Protein AF-A0A968QM31-F1 (afdb_monomer_lite)

Secondary structure (DSSP, 8-state):
-PPPEE-TTS-EEEEE--TTSSS-EEEEEEEE-TTS-EEEEEE--SSS----EE-TTS-EEEE-TTS-EEEE-TT--EEEEEE-GGGTEEEE-S--EE-TTS-EEEEEEEESSTTSSGGGTTPPSEEEEEEEEE-SS-EEEEEEE--TTSSS--TT-EE--SSSSSS--TTTEE-S--B----TTS---S--EEEEEE----SSSS-SEEEEEEEEEE-TTS-EEEEEEEEEE-TTT--EEEPPPEEEEETTSBGGGT-TT--SBEEEEE-SS-B-TT-PEEEEEEETTS-EEEEEEPPP---EEEE--TTSEEEPTT-HHHHHHEES--GGGEEE-SSS-TTHHHHHHHHHTT--BTTTEEE----TTS-SS---S--SS-B---HHHHHSS--SSHHHHHHHHHHHHHHHHHHT-TTS-GGGSPP--EEEEEEETTHHHHHHHHHHBTTTT-B-STT-PBPPEEEEEEEES--TT-BSHHHHHHTT--TT-HHHHHHHHHHHHHHHHHHTT--BEETT-TT-TT-B-HHHHHHS-HHHHHHHH-THHHHTB-SS--EE-TTS-EE-HHHH-GGGS-HHHHHHTTTTT-TT--S---TTGGGGGSSEEEEEEEESB--EEEEEEEES--B-----TT------BSSPPP--S-TT-TTSPPPPTT-EEEEEEESTTTTTT-TTSPP-SBSSS-HHHH--HHHH-S-TTEEEEEEET--GGGTTT-HHHHHHHHHHTT----GGGS--SSS---TT-S-SS--TTS----EEEEEES-EEEEE-TT--EEEEETTTEEEE-STTEEEESSTT-EEEE-S---S-EEEEEE--SEEEEEEEEEEETTEEEEEEEEEEE-TT-EEEEEE--SS-----TTS--

Sequence (881 aa):
MPFPSLNNNGQAIFLADPKGFGNTALETLSGTNIFGKRSYNEAIPATGVLQPMIADNGVSVVRDPISKIVIQDYQLNITGVIASNVSGFSNVGLSPGISDDGKVVTFYGNLTSPGASTSTVGLQAGEGIFASIDTGSGRKIIRIAGIAGNGTLDPGETFNDADGDNQVDLGEDIGKISGFAKDAGGNYVDRVGVNYRGTNSSTNQGIKGLGTVAYLALNSSGQENSFTNQLKEAPVDNTITVERPHTVAEVGSQASVVSSELTGTIQDLNIYDPVNSQDQVAFWLKTSTAQEGIVKANPVRKPILIVPGIVGSLPTNGDMDEWLTNRGFAPDKLQPEQISNIYDDLVETLKRSGYVEGVNLFVATYDWRLNPAPIDGTIDGVINRSAEDLTDQTYEYSVDQFAFWLQKAIDGWKSQFPDLPSNQIPELDSVDVIAHSAGGATVRSYIQSDGYGQVFDNDGTELPEINKFISLGVPYRGASIPWNALNNNFDGGIVLQLAQRIAYAAYVKVKNGKTISLSGQDNVPEAITQNEVNTQSVEQFIEDYVPHLRALLATYPFIEDSSGNLKTAEALDPQERNSLLLDLNDGFDSKNNEGGQDPAKFADKIGQLNVVYGSGLPAKDAVLQKVGPDFEQVLDVSNPTPSTPVNVPIPSIATLERGNAVPKTNEVWYENLKGVGDQQGDKNKPPQGDETVPLLSAFDPSFFGQRSNIVPKELANVKHNNQPFDLEVQKFILETLNLTLPENLISTSLHQGVGGLGSFGLAADGSSFGGTLILDPVEGFIVDGQGRRLGYSSATGAVTEIPNSTWIGEADGIGFFTEPIEGPFELQLTGLGENYYVSVQLETEDGPAGIEAEGFLAAGEQLTLDVPVNNSPIIDLNRHC

pLDDT: mean 84.93, std 15.37, range [26.98, 98.88]

Radius of gyration: 32.97 Å; chains: 1; bounding box: 92×64×101 Å

Foldseek 3Di:
DADWEAAPVRWIWDWDDDPPPPFIWIWTFPDADPVRDTDIQTDTADDDRWRKYAALQQKIWIQGPQAWIFIAHVSRHTPDTDDDVQQQFPHWARAWEAANVRFKIKTWTFRHDAPSDPLRHPPDGGTAIWIFGRPVVHTHIDGQDGAFQQQDAHAQWDFDPPPPPPGRGRHGIDAFAHFADADPVRHRHAHWAKHKDADPDPDLLQFRMKMKIWTWGAGPVRWIFIWIKMWTAGDPPRDIHIHHIDTQGTAQDAPCLQPVVGGAGWHDKGARNQQDQLRWGWIWTAHPVRDIDTTTTFTQDQAEEEEEAQVQKDFAFACLVVPLQEALPQQVRIDGDPQFCLQVLLQLQVVLSVDDYLQRYYHLHFRQLAALADQPVAQAQAGAAALQNLDVSFRRHRLSSSLVVLVSSQVSSVSSCPPDDPVPRDASQEHEYEYAELSVLNVLNQLRYNLAQAAHDPVRHHRHHYAEYEYFQYQLQAAAQLVQVLVLAQQLFPSSVVVLVSLVLSLVCQCVFRKRYYGPDDPDPLIRHNVNSVPDAPSVSSCSRRVNSLLRHGLAFAEQEPVRATDGLCRVPVVSHNSSSCRSQQNVSPPVPGGPRQNQVSCVRYNAYEQEWEWADWALHHKYKDFFFDFDPPPPVPDPDPTDTPADDDDDPDRNPNNGHGHHRGHIHIHGDTQCRVCSNVPVDRWITQHHHGCCRSDDCSNNPDDSRYHYDYDYHHHSSNLSQDLVNSVVVCVSSVTDDPSVSSGRPPTHCLPQTSGLPADPVFFKKKKKKFKFQWFKWKAAPVRATATADPVPGGGDRDPSKDWHYHSGIMIIHTGDTHDFIKIKIAACQAKMWMKMWMQGSQGIWIDIDIDGHHHRRMDMDTTDPDPDDDDPPPPDD

Structure (mmCIF, N/CA/C/O backbone):
data_AF-A0A968QM31-F1
#
_entry.id   AF-A0A968QM31-F1
#
loop_
_atom_site.group_PDB
_atom_site.id
_atom_site.type_symbol
_atom_site.label_atom_id
_atom_site.label_alt_id
_atom_site.label_comp_id
_atom_site.label_asym_id
_atom_site.label_entity_id
_atom_site.label_seq_id
_atom_site.pdbx_PDB_ins_code
_atom_site.Cartn_x
_atom_site.Cartn_y
_atom_site.Cartn_z
_atom_site.occupancy
_atom_site.B_iso_or_equiv
_atom_site.auth_seq_id
_atom_site.auth_comp_id
_atom_site.auth_asym_id
_atom_site.auth_atom_id
_atom_site.pdbx_PDB_model_num
ATOM 1 N N . MET A 1 1 ? 9.688 -13.152 -42.567 1.00 48.91 1 MET A N 1
ATOM 2 C CA . MET A 1 1 ? 9.332 -11.908 -43.287 1.00 48.91 1 MET A CA 1
ATOM 3 C C . MET A 1 1 ? 9.501 -10.765 -42.304 1.00 48.91 1 MET A C 1
ATOM 5 O O . MET A 1 1 ? 9.208 -10.996 -41.140 1.00 48.91 1 MET A O 1
ATOM 9 N N . PRO A 1 2 ? 10.006 -9.598 -42.721 1.00 66.75 2 PRO A N 1
ATOM 10 C CA . PRO A 1 2 ? 10.076 -8.438 -41.841 1.00 66.75 2 PRO A CA 1
ATOM 11 C C . PRO A 1 2 ? 8.661 -7.998 -41.447 1.00 66.75 2 PRO A C 1
ATOM 13 O O . PRO A 1 2 ? 7.775 -7.941 -42.302 1.00 66.75 2 PRO A O 1
ATOM 16 N N . PHE A 1 3 ? 8.445 -7.749 -40.159 1.00 76.94 3 PHE A N 1
ATOM 17 C CA . PHE A 1 3 ? 7.133 -7.384 -39.632 1.00 76.94 3 PHE A CA 1
ATOM 18 C C . PHE A 1 3 ? 6.892 -5.877 -39.806 1.00 76.94 3 PHE A C 1
ATOM 20 O O . PHE A 1 3 ? 7.817 -5.092 -39.583 1.00 76.94 3 PHE A O 1
ATOM 27 N N . PRO A 1 4 ? 5.685 -5.456 -40.229 1.00 88.31 4 PRO A N 1
ATOM 28 C CA . PRO A 1 4 ? 5.305 -4.051 -40.172 1.00 88.31 4 PRO A CA 1
ATOM 29 C C . PRO A 1 4 ? 5.244 -3.593 -38.710 1.00 88.31 4 PRO A C 1
ATOM 31 O O . PRO A 1 4 ? 4.980 -4.398 -37.818 1.00 88.31 4 PRO A O 1
ATOM 34 N N . SER A 1 5 ? 5.433 -2.299 -38.477 1.00 92.12 5 SER A N 1
ATOM 35 C CA . SER A 1 5 ? 5.208 -1.671 -37.174 1.00 92.12 5 SER A CA 1
ATOM 36 C C . SER A 1 5 ? 4.090 -0.640 -37.301 1.00 92.12 5 SER A C 1
ATOM 38 O O . SER A 1 5 ? 3.976 0.036 -38.329 1.00 92.12 5 SER A O 1
ATOM 40 N N . LEU A 1 6 ? 3.234 -0.577 -36.283 1.00 92.56 6 LEU A N 1
ATOM 41 C CA . LEU A 1 6 ? 2.082 0.312 -36.189 1.00 92.56 6 LEU A CA 1
ATOM 42 C C . LEU A 1 6 ? 2.184 1.080 -34.871 1.00 92.56 6 LEU A C 1
ATOM 44 O O . LEU A 1 6 ? 2.517 0.472 -33.862 1.00 92.56 6 LEU A O 1
ATOM 48 N N . ASN A 1 7 ? 1.861 2.369 -34.880 1.00 91.81 7 ASN A N 1
ATOM 49 C CA . ASN A 1 7 ? 1.738 3.161 -33.657 1.00 91.81 7 ASN A CA 1
ATOM 50 C C . ASN A 1 7 ? 0.264 3.342 -33.239 1.00 91.81 7 ASN A C 1
ATOM 52 O O . ASN A 1 7 ? -0.659 3.001 -33.990 1.00 91.81 7 ASN A O 1
ATOM 56 N N . ASN A 1 8 ? 0.019 3.933 -32.069 1.00 88.06 8 ASN A N 1
ATOM 57 C CA . ASN A 1 8 ? -1.326 4.146 -31.519 1.00 88.06 8 ASN A CA 1
ATOM 58 C C . ASN A 1 8 ? -2.160 5.148 -32.338 1.00 88.06 8 ASN A C 1
ATOM 60 O O . ASN A 1 8 ? -3.388 5.166 -32.254 1.00 88.06 8 ASN A O 1
ATOM 64 N N . ASN A 1 9 ? -1.510 5.940 -33.196 1.00 88.94 9 ASN A N 1
ATOM 65 C CA . ASN A 1 9 ? -2.162 6.840 -34.149 1.00 88.94 9 ASN A CA 1
ATOM 66 C C . ASN A 1 9 ? -2.607 6.134 -35.446 1.00 88.94 9 ASN A C 1
ATOM 68 O O . ASN A 1 9 ? -3.094 6.786 -36.375 1.00 88.94 9 ASN A O 1
ATOM 72 N N . GLY A 1 10 ? -2.434 4.810 -35.541 1.00 89.62 10 GLY A N 1
ATOM 73 C CA . GLY A 1 10 ? -2.775 4.018 -36.723 1.00 89.62 10 GLY A CA 1
ATOM 74 C C . GLY A 1 10 ? -1.850 4.270 -37.916 1.00 89.62 10 GLY A C 1
ATOM 75 O O . GLY A 1 10 ? -2.185 3.909 -39.049 1.00 89.62 10 GLY A O 1
ATOM 76 N N . GLN A 1 11 ? -0.699 4.906 -37.690 1.00 92.88 11 GLN A N 1
ATOM 77 C CA . GLN A 1 11 ? 0.342 5.056 -38.696 1.00 92.88 11 GLN A CA 1
ATOM 78 C C . GLN A 1 11 ? 1.152 3.766 -38.765 1.00 92.88 11 GLN A C 1
ATOM 80 O O . GLN A 1 11 ? 1.405 3.130 -37.746 1.00 92.88 11 GLN A O 1
ATOM 85 N N . ALA A 1 12 ? 1.564 3.386 -39.972 1.00 93.38 12 ALA A N 1
ATOM 86 C CA . ALA A 1 12 ? 2.321 2.166 -40.205 1.00 93.38 12 ALA A CA 1
ATOM 87 C C . ALA A 1 12 ? 3.625 2.466 -40.938 1.00 93.38 12 ALA A C 1
ATOM 89 O O . ALA A 1 12 ? 3.642 3.279 -41.869 1.00 93.38 12 ALA A O 1
ATOM 90 N N . ILE A 1 13 ? 4.670 1.732 -40.571 1.00 93.44 13 ILE A N 1
ATOM 91 C CA . ILE A 1 13 ? 5.899 1.597 -41.345 1.00 93.44 13 ILE A CA 1
ATOM 92 C C . ILE A 1 13 ? 6.089 0.131 -41.727 1.00 93.44 13 ILE A C 1
ATOM 94 O O . ILE A 1 13 ? 5.923 -0.772 -40.905 1.00 93.44 13 ILE A O 1
ATOM 98 N N . PHE A 1 14 ? 6.390 -0.131 -42.994 1.00 91.38 14 PHE A N 1
ATOM 99 C CA . PHE A 1 14 ? 6.486 -1.498 -43.496 1.00 91.38 14 PHE A CA 1
ATOM 100 C C . PHE A 1 14 ? 7.447 -1.607 -44.674 1.00 91.38 14 PHE A C 1
ATOM 102 O O . PHE A 1 14 ? 7.837 -0.614 -45.283 1.00 91.38 14 PHE A O 1
ATOM 109 N N . LEU A 1 15 ? 7.833 -2.843 -44.984 1.00 87.62 15 LEU A N 1
ATOM 110 C CA . LEU A 1 15 ? 8.576 -3.161 -46.194 1.00 87.62 15 LEU A CA 1
ATOM 111 C C . LEU A 1 15 ? 7.632 -3.659 -47.285 1.00 87.62 15 LEU A C 1
ATOM 113 O O . LEU A 1 15 ? 6.799 -4.531 -47.035 1.00 87.62 15 LEU A O 1
ATOM 117 N N . ALA A 1 16 ? 7.804 -3.151 -48.501 1.00 85.00 16 ALA A N 1
ATOM 118 C CA . ALA A 1 16 ? 7.062 -3.588 -49.676 1.00 85.00 16 ALA A CA 1
ATOM 119 C C . ALA A 1 16 ? 7.987 -3.800 -50.879 1.00 85.00 16 ALA A C 1
ATOM 121 O O . ALA A 1 16 ? 9.046 -3.190 -50.983 1.00 85.00 16 ALA A O 1
ATOM 122 N N . ASP A 1 17 ? 7.588 -4.688 -51.790 1.00 80.75 17 ASP A N 1
ATOM 123 C CA . ASP A 1 17 ? 8.209 -4.840 -53.111 1.00 80.75 17 ASP A CA 1
ATOM 124 C C . ASP A 1 17 ? 7.317 -4.132 -54.145 1.00 80.75 17 ASP A C 1
ATOM 126 O O . ASP A 1 17 ? 6.321 -4.711 -54.610 1.00 80.75 17 ASP A O 1
ATOM 130 N N . PRO A 1 18 ? 7.593 -2.856 -54.471 1.00 68.19 18 PRO A N 1
ATOM 131 C CA . PRO A 1 18 ? 6.837 -2.148 -55.485 1.00 68.19 18 PRO A CA 1
ATOM 132 C C . PRO A 1 18 ? 7.012 -2.851 -56.835 1.00 68.19 18 PRO A C 1
ATOM 134 O O . PRO A 1 18 ? 8.102 -2.966 -57.402 1.00 68.19 18 PRO A O 1
ATOM 137 N N . LYS A 1 19 ? 5.885 -3.331 -57.370 1.00 64.00 19 LYS A N 1
ATOM 138 C CA . LYS A 1 19 ? 5.806 -4.147 -58.586 1.00 64.00 19 LYS A CA 1
ATOM 139 C C . LYS A 1 19 ? 6.625 -3.537 -59.735 1.00 64.00 19 LYS A C 1
ATOM 141 O O . LYS A 1 19 ? 6.208 -2.551 -60.339 1.00 64.00 19 LYS A O 1
ATOM 146 N N . GLY A 1 20 ? 7.741 -4.185 -60.084 1.00 64.69 20 GLY A N 1
ATOM 147 C CA . GLY A 1 20 ? 8.577 -3.839 -61.241 1.00 64.69 20 GLY A CA 1
ATOM 148 C C . GLY A 1 20 ? 9.951 -3.234 -60.929 1.00 64.69 20 GLY A C 1
ATOM 149 O O . GLY A 1 20 ? 10.689 -2.977 -61.877 1.00 64.69 20 GLY A O 1
ATOM 150 N N . PHE A 1 21 ? 10.315 -3.044 -59.655 1.00 60.09 21 PHE A N 1
ATOM 151 C CA . PHE A 1 21 ? 11.596 -2.427 -59.272 1.00 60.09 21 PHE A CA 1
ATOM 152 C C . PHE A 1 21 ? 12.650 -3.405 -58.737 1.00 60.09 21 PHE A C 1
ATOM 154 O O . PHE A 1 21 ? 13.822 -3.040 -58.669 1.00 60.09 21 PHE A O 1
ATOM 161 N N . GLY A 1 22 ? 12.273 -4.650 -58.418 1.00 66.38 22 GLY A N 1
ATOM 162 C CA . GLY A 1 22 ? 13.211 -5.706 -58.013 1.00 66.38 22 GLY A CA 1
ATOM 163 C C . GLY A 1 22 ? 13.950 -5.438 -56.696 1.00 66.38 22 GLY A C 1
ATOM 164 O O . GLY A 1 22 ? 14.897 -6.158 -56.391 1.00 66.38 22 GLY A O 1
ATOM 165 N N . ASN A 1 23 ? 13.524 -4.424 -55.938 1.00 70.94 23 ASN A N 1
ATOM 166 C CA . ASN A 1 23 ? 14.107 -3.990 -54.675 1.00 70.94 23 ASN A CA 1
ATOM 167 C C . ASN A 1 23 ? 12.986 -3.768 -53.656 1.00 70.94 23 ASN A C 1
ATOM 169 O O . ASN A 1 23 ? 11.973 -3.152 -53.982 1.00 70.94 23 ASN A O 1
ATOM 173 N N . THR A 1 24 ? 13.203 -4.204 -52.417 1.00 80.44 24 THR A N 1
ATOM 174 C CA . THR A 1 24 ? 12.323 -3.897 -51.285 1.00 80.44 24 THR A CA 1
ATOM 175 C C . THR A 1 24 ? 12.479 -2.426 -50.883 1.00 80.44 24 THR A C 1
ATOM 177 O O . THR A 1 24 ? 13.604 -1.972 -50.676 1.00 80.44 24 THR A O 1
ATOM 180 N N . ALA A 1 25 ? 11.374 -1.693 -50.753 1.00 85.25 25 ALA A N 1
ATOM 181 C CA . ALA A 1 25 ? 11.312 -0.322 -50.251 1.00 85.25 25 ALA A CA 1
ATOM 182 C C . ALA A 1 25 ? 10.764 -0.287 -48.816 1.00 85.25 25 ALA A C 1
ATOM 184 O O . ALA A 1 25 ? 9.922 -1.105 -48.443 1.00 85.25 25 ALA A O 1
ATOM 185 N N . LEU A 1 26 ? 11.255 0.661 -48.019 1.00 88.62 26 LEU A N 1
ATOM 186 C CA . LEU A 1 26 ? 10.662 1.064 -46.747 1.00 88.62 26 LEU A CA 1
ATOM 187 C C . LEU A 1 26 ? 9.594 2.117 -47.029 1.00 88.62 26 LEU A C 1
ATOM 189 O O . LEU A 1 26 ? 9.881 3.100 -47.713 1.00 88.62 26 LEU A O 1
ATOM 193 N N . GLU A 1 27 ? 8.385 1.900 -46.519 1.00 91.00 27 GLU A N 1
ATOM 194 C CA . GLU A 1 27 ? 7.213 2.702 -46.857 1.00 91.00 27 GLU A CA 1
ATOM 195 C C . GLU A 1 27 ? 6.450 3.191 -45.620 1.00 91.00 27 GLU A C 1
ATOM 197 O O . GLU A 1 27 ? 6.270 2.457 -44.645 1.00 91.00 27 GLU A O 1
ATOM 202 N N . THR A 1 28 ? 5.937 4.423 -45.705 1.00 92.25 28 THR A N 1
ATOM 203 C CA . THR A 1 28 ? 4.904 4.982 -44.812 1.00 92.25 28 THR A CA 1
ATOM 204 C C . THR A 1 28 ? 3.793 5.620 -45.644 1.00 92.25 28 THR A C 1
ATOM 206 O O . THR A 1 28 ? 4.012 6.048 -46.779 1.00 92.25 28 THR A O 1
ATOM 209 N N . LEU A 1 29 ? 2.567 5.695 -45.119 1.00 90.88 29 LEU A N 1
ATOM 210 C CA . LEU A 1 29 ? 1.446 6.298 -45.848 1.00 90.88 29 LEU A CA 1
ATOM 211 C C . LEU A 1 29 ? 1.580 7.829 -45.867 1.00 90.88 29 LEU A C 1
ATOM 213 O O . LEU A 1 29 ? 1.423 8.463 -44.826 1.00 90.88 29 LEU A O 1
ATOM 217 N N . SER A 1 30 ? 1.782 8.431 -47.043 1.00 88.81 30 SER A N 1
ATOM 218 C CA . SER A 1 30 ? 1.881 9.892 -47.202 1.00 88.81 30 SER A CA 1
ATOM 219 C C . SER A 1 30 ? 0.527 10.573 -47.410 1.00 88.81 30 SER A C 1
ATOM 221 O O . SER A 1 30 ? 0.365 11.755 -47.111 1.00 88.81 30 SER A O 1
ATOM 223 N N . GLY A 1 31 ? -0.476 9.833 -47.889 1.00 86.81 31 GLY A N 1
ATOM 224 C CA . GLY A 1 31 ? -1.847 10.319 -47.993 1.00 86.81 31 GLY A CA 1
ATOM 225 C C . GLY A 1 31 ? -2.734 9.441 -48.867 1.00 86.81 31 GLY A C 1
ATOM 226 O O . GLY A 1 31 ? -2.281 8.498 -49.512 1.00 86.81 31 GLY A O 1
ATOM 227 N N . THR A 1 32 ? -4.023 9.768 -48.907 1.00 87.38 32 THR A N 1
ATOM 228 C CA . THR A 1 32 ? -4.986 9.156 -49.831 1.00 87.38 32 THR A CA 1
ATOM 229 C C . THR A 1 32 ? -5.569 10.250 -50.710 1.00 87.38 32 THR A C 1
ATOM 231 O O . THR A 1 32 ? -6.065 11.256 -50.206 1.00 87.38 32 THR A O 1
ATOM 234 N N . ASN A 1 33 ? -5.483 10.093 -52.029 1.00 87.75 33 ASN A N 1
ATOM 235 C CA . ASN A 1 33 ? -6.045 11.078 -52.947 1.00 87.75 33 ASN A CA 1
ATOM 236 C C . ASN A 1 33 ? -7.583 10.988 -53.009 1.00 87.75 33 ASN A C 1
ATOM 238 O O . ASN A 1 33 ? -8.192 10.044 -52.507 1.00 87.75 33 ASN A O 1
ATOM 242 N N . ILE A 1 34 ? -8.218 11.945 -53.693 1.00 84.94 34 ILE A N 1
ATOM 243 C CA . ILE A 1 34 ? -9.687 12.028 -53.831 1.00 84.94 34 ILE A CA 1
ATOM 244 C C . ILE A 1 34 ? -10.342 10.807 -54.508 1.00 84.94 34 ILE A C 1
ATOM 246 O O . ILE A 1 34 ? -11.560 10.677 -54.483 1.00 84.94 34 ILE A O 1
ATOM 250 N N . PHE A 1 35 ? -9.551 9.919 -55.117 1.00 86.44 35 PHE A N 1
ATOM 251 C CA . PHE A 1 35 ? -10.009 8.682 -55.754 1.00 86.44 35 PHE A CA 1
ATOM 252 C C . PHE A 1 35 ? -9.744 7.438 -54.891 1.00 86.44 35 PHE A C 1
ATOM 254 O O . PHE A 1 35 ? -9.856 6.318 -55.385 1.00 86.44 35 PHE A O 1
ATOM 261 N N . GLY A 1 36 ? -9.343 7.609 -53.627 1.00 83.00 36 GLY A N 1
ATOM 262 C CA . GLY A 1 36 ? -9.025 6.500 -52.726 1.00 83.00 36 GLY A CA 1
ATOM 263 C C . GLY A 1 36 ? -7.674 5.832 -53.001 1.00 83.00 36 GLY A C 1
ATOM 264 O O . GLY A 1 36 ? -7.358 4.818 -52.381 1.00 83.00 36 GLY A O 1
ATOM 265 N N . LYS A 1 37 ? -6.853 6.373 -53.914 1.00 87.75 37 LYS A N 1
ATOM 266 C CA . LYS A 1 37 ? -5.511 5.844 -54.180 1.00 87.75 37 LYS A CA 1
ATOM 267 C C . LYS A 1 37 ? -4.551 6.352 -53.108 1.00 87.75 37 LYS A C 1
ATOM 269 O O . LYS A 1 37 ? -4.418 7.562 -52.916 1.00 87.75 37 LYS A O 1
ATOM 274 N N . ARG A 1 38 ? -3.884 5.416 -52.438 1.00 86.25 38 ARG A N 1
ATOM 275 C CA . ARG A 1 38 ? -2.851 5.690 -51.437 1.00 86.25 38 ARG A CA 1
ATOM 276 C C . ARG A 1 38 ? -1.547 6.108 -52.120 1.00 86.25 38 ARG A C 1
ATOM 278 O O . ARG A 1 38 ? -1.189 5.551 -53.159 1.00 86.25 38 ARG A O 1
ATOM 285 N N . SER A 1 39 ? -0.885 7.091 -51.533 1.00 88.50 39 SER A N 1
ATOM 286 C CA . SER A 1 39 ? 0.477 7.510 -51.848 1.00 88.50 39 SER A CA 1
ATOM 287 C C . SER A 1 39 ? 1.366 7.167 -50.661 1.00 88.50 39 SER A C 1
ATOM 289 O O . SER A 1 39 ? 0.916 7.248 -49.516 1.00 88.50 39 SER A O 1
ATOM 291 N N . TYR A 1 40 ? 2.616 6.811 -50.934 1.00 90.12 40 TYR A N 1
ATOM 292 C CA . TYR A 1 40 ? 3.573 6.391 -49.919 1.00 90.12 40 TYR A CA 1
ATOM 293 C C . TYR A 1 40 ? 4.807 7.290 -49.955 1.00 90.12 40 TYR A C 1
ATOM 295 O O . TYR A 1 40 ? 5.159 7.820 -51.010 1.00 90.12 40 TYR A O 1
ATOM 303 N N . ASN A 1 41 ? 5.411 7.523 -48.792 1.00 90.62 41 ASN A N 1
ATOM 304 C CA . ASN A 1 41 ? 6.807 7.937 -48.738 1.00 90.62 41 ASN A CA 1
ATOM 305 C C . ASN A 1 41 ? 7.636 6.670 -48.932 1.00 90.62 41 ASN A C 1
ATOM 307 O O . ASN A 1 41 ? 7.298 5.641 -48.354 1.00 90.62 41 ASN A O 1
ATOM 311 N N . GLU A 1 42 ? 8.690 6.739 -49.738 1.00 88.69 42 GLU A N 1
ATOM 312 C CA . GLU A 1 42 ? 9.492 5.573 -50.104 1.00 88.69 42 GLU A CA 1
ATOM 313 C C . GLU A 1 42 ? 10.972 5.874 -49.864 1.00 88.69 42 GLU A C 1
ATOM 315 O O . GLU A 1 42 ? 11.510 6.861 -50.372 1.00 88.69 42 GLU A O 1
ATOM 320 N N . ALA A 1 43 ? 11.647 4.995 -49.128 1.00 85.94 43 ALA A N 1
ATOM 321 C CA . ALA A 1 43 ? 13.100 4.945 -49.055 1.00 85.94 43 ALA A CA 1
ATOM 322 C C . ALA A 1 43 ? 13.562 3.586 -49.589 1.00 85.94 43 ALA A C 1
ATOM 324 O O . ALA A 1 43 ? 13.095 2.549 -49.127 1.00 85.94 43 ALA A O 1
ATOM 325 N N . ILE A 1 44 ? 14.466 3.578 -50.574 1.00 74.50 44 ILE A N 1
ATOM 326 C CA . ILE A 1 44 ? 14.994 2.343 -51.172 1.00 74.50 44 ILE A CA 1
ATOM 327 C C . ILE A 1 44 ? 16.286 1.964 -50.434 1.00 74.50 44 ILE A C 1
ATOM 329 O O . ILE A 1 44 ? 17.344 2.523 -50.742 1.00 74.50 44 ILE A O 1
ATOM 333 N N . PRO A 1 45 ? 16.251 1.044 -49.456 1.00 67.19 45 PRO A N 1
ATOM 334 C CA . PRO A 1 45 ? 17.470 0.514 -48.874 1.00 67.19 45 PRO A CA 1
ATOM 335 C C . PRO A 1 45 ? 18.253 -0.287 -49.918 1.00 67.19 45 PRO A C 1
ATOM 337 O O . PRO A 1 45 ? 17.705 -1.087 -50.676 1.00 67.19 45 PRO A O 1
ATOM 340 N N . ALA A 1 46 ? 19.571 -0.108 -49.935 1.00 58.09 46 ALA A N 1
ATOM 341 C CA . ALA A 1 46 ? 20.464 -1.024 -50.625 1.00 58.09 46 ALA A CA 1
ATOM 342 C C . ALA A 1 46 ? 20.386 -2.393 -49.927 1.00 58.09 46 ALA A C 1
ATOM 344 O O . ALA A 1 46 ? 20.954 -2.550 -48.865 1.00 58.09 46 ALA A O 1
ATOM 345 N N . THR A 1 47 ? 19.645 -3.355 -50.480 1.00 63.69 47 THR A N 1
ATOM 346 C CA . THR A 1 47 ? 19.682 -4.798 -50.144 1.00 63.69 47 THR A CA 1
ATOM 347 C C . THR A 1 47 ? 19.786 -5.173 -48.649 1.00 63.69 47 THR A C 1
ATOM 349 O O . THR A 1 47 ? 20.864 -5.142 -48.063 1.00 63.69 47 THR A O 1
ATOM 352 N N . GLY A 1 48 ? 18.702 -5.658 -48.040 1.00 66.44 48 GLY A N 1
ATOM 353 C CA . GLY A 1 48 ? 18.746 -6.235 -46.691 1.00 66.44 48 GLY A CA 1
ATOM 354 C C . GLY A 1 48 ? 17.361 -6.469 -46.091 1.00 66.44 48 GLY A C 1
ATOM 355 O O . GLY A 1 48 ? 16.368 -5.938 -46.586 1.00 66.44 48 GLY A O 1
ATOM 356 N N . VAL A 1 49 ? 17.290 -7.273 -45.027 1.00 73.31 49 VAL A N 1
ATOM 357 C CA . VAL A 1 49 ? 16.079 -7.417 -44.205 1.00 73.31 49 VAL A CA 1
ATOM 358 C C . VAL A 1 49 ? 16.073 -6.268 -43.197 1.00 73.31 49 VAL A C 1
ATOM 360 O O . VAL A 1 49 ? 16.907 -6.250 -42.297 1.00 73.31 49 VAL A O 1
ATOM 363 N N . LEU A 1 50 ? 15.170 -5.298 -43.362 1.00 83.81 50 LEU A N 1
ATOM 364 C CA . LEU A 1 50 ? 14.957 -4.235 -42.373 1.00 83.81 50 LEU A CA 1
ATOM 365 C C . LEU A 1 50 ? 13.848 -4.640 -41.405 1.00 83.81 50 LEU A C 1
ATOM 367 O O . LEU A 1 50 ? 12.838 -5.193 -41.834 1.00 83.81 50 LEU A O 1
ATOM 371 N N . GLN A 1 51 ? 13.998 -4.315 -40.125 1.00 89.88 51 GLN A N 1
ATOM 372 C CA . GLN A 1 51 ? 12.941 -4.490 -39.129 1.00 89.88 51 GLN A CA 1
ATOM 373 C C . GLN A 1 51 ? 12.640 -3.142 -38.459 1.00 89.88 51 GLN A C 1
ATOM 375 O O . GLN A 1 51 ? 13.112 -2.891 -37.348 1.00 89.88 51 GLN A O 1
ATOM 380 N N . PRO A 1 52 ? 11.919 -2.236 -39.148 1.00 92.69 52 PRO A N 1
ATOM 381 C CA . PRO A 1 52 ? 11.643 -0.905 -38.622 1.00 92.69 52 PRO A CA 1
ATOM 382 C C . PRO A 1 52 ? 10.702 -0.954 -37.412 1.00 92.69 52 PRO A C 1
ATOM 384 O O . PRO A 1 52 ? 9.980 -1.935 -37.214 1.00 92.69 52 PRO A O 1
ATOM 387 N N . MET A 1 53 ? 10.688 0.130 -36.642 1.00 94.88 53 MET A N 1
ATOM 388 C CA . MET A 1 53 ? 9.716 0.380 -35.576 1.00 94.88 53 MET A CA 1
ATOM 389 C C . MET A 1 53 ? 9.325 1.861 -35.578 1.00 94.88 53 MET A C 1
ATOM 391 O O . MET A 1 53 ? 10.174 2.698 -35.888 1.00 94.88 53 MET A O 1
ATOM 395 N N . ILE A 1 54 ? 8.060 2.190 -35.309 1.00 95.81 54 ILE A N 1
ATOM 396 C CA . ILE A 1 54 ? 7.530 3.565 -35.344 1.00 95.81 54 ILE A CA 1
ATOM 397 C C . ILE A 1 54 ? 6.907 3.946 -33.998 1.00 95.81 54 ILE A C 1
ATOM 399 O O . ILE A 1 54 ? 6.134 3.182 -33.438 1.00 95.81 54 ILE A O 1
ATOM 403 N N . ALA A 1 55 ? 7.237 5.140 -33.514 1.00 95.50 55 ALA A N 1
ATOM 404 C CA . ALA A 1 55 ? 6.690 5.755 -32.310 1.00 95.50 55 ALA A CA 1
ATOM 405 C C . ALA A 1 55 ? 5.408 6.555 -32.614 1.00 95.50 55 ALA A C 1
ATOM 407 O O . ALA A 1 55 ? 5.143 6.924 -33.764 1.00 95.50 55 ALA A O 1
ATOM 408 N N . ASP A 1 56 ? 4.631 6.908 -31.590 1.00 93.12 56 ASP A N 1
ATOM 409 C CA . ASP A 1 56 ? 3.381 7.673 -31.721 1.00 93.12 56 ASP A CA 1
ATOM 410 C C . ASP A 1 56 ? 3.599 9.077 -32.285 1.00 93.12 56 ASP A C 1
ATOM 412 O O . ASP A 1 56 ? 2.743 9.617 -32.987 1.00 93.12 56 ASP A O 1
ATOM 416 N N . ASN A 1 57 ? 4.775 9.661 -32.059 1.00 93.00 57 ASN A N 1
ATOM 417 C CA . ASN A 1 57 ? 5.147 10.952 -32.636 1.00 93.00 57 ASN A CA 1
ATOM 418 C C . ASN A 1 57 ? 5.521 10.879 -34.138 1.00 93.00 57 ASN A C 1
ATOM 420 O O . ASN A 1 57 ? 5.899 11.892 -34.729 1.00 93.00 57 ASN A O 1
ATOM 424 N N . GLY A 1 58 ? 5.427 9.695 -34.756 1.00 93.94 58 GLY A N 1
ATOM 425 C CA . GLY A 1 58 ? 5.725 9.446 -36.167 1.00 93.94 58 GLY A CA 1
ATOM 426 C C . GLY A 1 58 ? 7.212 9.251 -36.480 1.00 93.94 58 GLY A C 1
ATOM 427 O O . GLY A 1 58 ? 7.554 8.999 -37.637 1.00 93.94 58 GLY A O 1
ATOM 428 N N . VAL A 1 59 ? 8.099 9.353 -35.485 1.00 95.75 59 VAL A N 1
ATOM 429 C CA . VAL A 1 59 ? 9.516 9.002 -35.632 1.00 95.75 59 VAL A CA 1
ATOM 430 C C . VAL A 1 59 ? 9.637 7.492 -35.768 1.00 95.75 59 VAL A C 1
ATOM 432 O O . VAL A 1 59 ? 8.990 6.738 -35.048 1.00 95.75 59 VAL A O 1
ATOM 435 N N . SER A 1 60 ? 10.495 7.043 -36.674 1.00 95.88 60 SER A N 1
ATOM 436 C CA . SER A 1 60 ? 10.815 5.629 -36.830 1.00 95.88 60 SER A CA 1
ATOM 437 C C . SER A 1 60 ? 12.294 5.354 -36.615 1.00 95.88 60 SER A C 1
ATOM 439 O O . SER A 1 60 ? 13.143 6.226 -36.807 1.00 95.88 60 SER A O 1
ATOM 441 N N . VAL A 1 61 ? 12.601 4.128 -36.204 1.00 96.00 61 VAL A N 1
ATOM 442 C CA . VAL A 1 61 ? 13.960 3.609 -36.088 1.00 96.00 61 VAL A CA 1
ATOM 443 C C . VAL A 1 61 ? 14.138 2.414 -37.011 1.00 96.00 61 VAL A C 1
ATOM 445 O O . VAL A 1 61 ? 13.249 1.573 -37.155 1.00 96.00 61 VAL A O 1
ATOM 448 N N . VAL A 1 62 ? 15.305 2.327 -37.644 1.00 94.12 62 VAL A N 1
ATOM 449 C CA . VAL A 1 62 ? 15.669 1.197 -38.499 1.00 94.12 62 VAL A CA 1
ATOM 450 C C . VAL A 1 62 ? 17.185 1.007 -38.524 1.00 94.12 62 VAL A C 1
ATOM 452 O O . VAL A 1 62 ? 17.946 1.966 -38.372 1.00 94.12 62 VAL A O 1
ATOM 455 N N . ARG A 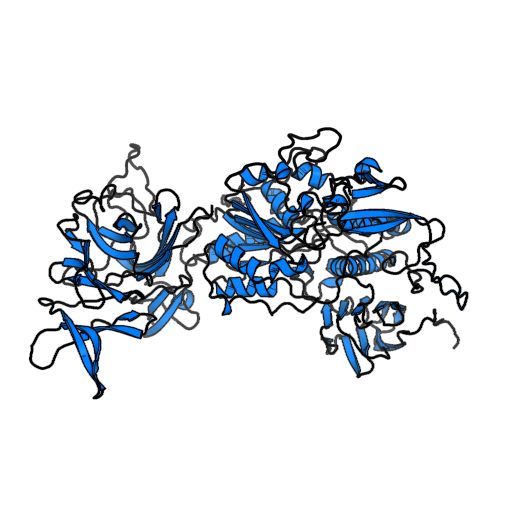1 63 ? 17.642 -0.233 -38.730 1.00 92.12 63 ARG A N 1
ATOM 456 C CA . ARG A 1 63 ? 19.037 -0.501 -39.095 1.00 92.12 63 ARG A CA 1
ATOM 457 C C . ARG A 1 63 ? 19.220 -0.290 -40.592 1.00 92.12 63 ARG A C 1
ATOM 459 O O . ARG A 1 63 ? 18.628 -1.016 -41.379 1.00 92.12 63 ARG A O 1
ATOM 466 N N . ASP A 1 64 ? 20.055 0.653 -40.997 1.00 86.81 64 ASP A N 1
ATOM 467 C CA . ASP A 1 64 ? 20.347 0.901 -42.404 1.00 86.81 64 ASP A CA 1
ATOM 468 C C . ASP A 1 64 ? 21.216 -0.220 -43.045 1.00 86.81 64 ASP A C 1
ATOM 470 O O . ASP A 1 64 ? 21.788 -1.074 -42.352 1.00 86.81 64 ASP A O 1
ATOM 474 N N . PRO A 1 65 ? 21.344 -0.240 -44.385 1.00 80.88 65 PRO A N 1
ATOM 475 C CA . PRO A 1 65 ? 22.173 -1.209 -45.108 1.00 80.88 65 PRO A CA 1
ATOM 476 C C . PRO A 1 65 ? 23.663 -1.249 -44.766 1.00 80.88 65 PRO A C 1
ATOM 478 O O . PRO A 1 65 ? 24.331 -2.236 -45.060 1.00 80.88 65 PRO A O 1
ATOM 481 N N . ILE A 1 66 ? 24.203 -0.171 -44.199 1.00 81.44 66 ILE A N 1
ATOM 482 C CA . ILE A 1 66 ? 25.627 -0.027 -43.875 1.00 81.44 66 ILE A CA 1
ATOM 483 C C . ILE A 1 66 ? 25.867 -0.168 -42.367 1.00 81.44 66 ILE A C 1
ATOM 485 O O . ILE A 1 66 ? 26.850 0.358 -41.841 1.00 81.44 66 ILE A O 1
ATOM 489 N N . SER A 1 67 ? 24.983 -0.913 -41.695 1.00 84.50 67 SER A N 1
ATOM 490 C CA . SER A 1 67 ? 25.072 -1.286 -40.282 1.00 84.50 67 SER A CA 1
ATOM 491 C C . SER A 1 67 ? 25.026 -0.090 -39.329 1.00 84.50 67 SER A C 1
ATOM 493 O O . SER A 1 67 ? 25.801 -0.021 -38.375 1.00 84.50 67 SER A O 1
ATOM 495 N N . LYS A 1 68 ? 24.122 0.864 -39.573 1.00 92.56 68 LYS A N 1
ATOM 496 C CA . LYS A 1 68 ? 23.841 1.968 -38.646 1.00 92.56 68 LYS A CA 1
ATOM 497 C C . LYS A 1 68 ? 22.430 1.882 -38.099 1.00 92.56 68 LYS A C 1
ATOM 499 O O . LYS A 1 68 ? 21.503 1.623 -38.854 1.00 92.56 68 LYS A O 1
ATOM 504 N N . ILE A 1 69 ? 22.246 2.195 -36.823 1.00 96.44 69 ILE A N 1
ATOM 505 C CA . ILE A 1 69 ? 20.912 2.483 -36.284 1.00 96.44 69 ILE A CA 1
ATOM 506 C C . ILE A 1 69 ? 20.609 3.950 -36.568 1.00 96.44 69 ILE A C 1
ATOM 508 O O . ILE A 1 69 ? 21.359 4.830 -36.135 1.00 96.44 69 ILE A O 1
ATOM 512 N N . VAL A 1 70 ? 19.540 4.217 -37.313 1.00 95.62 70 VAL A N 1
ATOM 513 C CA . VAL A 1 70 ? 19.130 5.572 -37.700 1.00 95.62 70 VAL A CA 1
ATOM 514 C C . VAL A 1 70 ? 17.716 5.863 -37.226 1.00 95.62 70 VAL A C 1
ATOM 516 O O . VAL A 1 70 ? 16.879 4.964 -37.178 1.00 95.62 70 VAL A O 1
ATOM 519 N N . ILE A 1 71 ? 17.468 7.131 -36.901 1.00 96.06 71 ILE A N 1
ATOM 520 C CA . ILE A 1 71 ? 16.123 7.659 -36.669 1.00 96.06 71 ILE A CA 1
ATOM 521 C C . ILE A 1 71 ? 15.676 8.466 -37.884 1.00 96.06 71 ILE A C 1
ATOM 523 O O . ILE A 1 71 ? 16.474 9.178 -38.507 1.00 96.06 71 ILE A O 1
ATOM 527 N N . GLN A 1 72 ? 14.405 8.324 -38.235 1.00 96.06 72 GLN A N 1
ATOM 528 C CA . GLN A 1 72 ? 13.785 8.958 -39.388 1.00 96.06 72 GLN A CA 1
ATOM 529 C C . GLN A 1 72 ? 12.482 9.640 -38.983 1.00 96.06 72 GLN A C 1
ATOM 531 O O . GLN A 1 72 ? 11.786 9.168 -38.086 1.00 96.06 72 GLN A O 1
ATOM 536 N N . ASP A 1 73 ? 12.140 10.744 -39.645 1.00 95.25 73 ASP A N 1
ATOM 537 C CA . ASP A 1 73 ? 10.786 11.295 -39.552 1.00 95.25 73 ASP A CA 1
ATOM 538 C C . ASP A 1 73 ? 9.772 10.415 -40.309 1.00 95.25 73 ASP A C 1
ATOM 540 O O . ASP A 1 73 ? 10.131 9.451 -40.994 1.00 95.25 73 ASP A O 1
ATOM 544 N N . TYR A 1 74 ? 8.484 10.746 -40.207 1.00 93.81 74 TYR A N 1
ATOM 545 C CA . TYR A 1 74 ? 7.424 9.986 -40.876 1.00 93.81 74 TYR A CA 1
ATOM 546 C C . TYR A 1 74 ? 7.524 10.039 -42.414 1.00 93.81 74 TYR A C 1
ATOM 548 O O . TYR A 1 74 ? 6.949 9.202 -43.112 1.00 93.81 74 TYR A O 1
ATOM 556 N N . GLN A 1 75 ? 8.269 11.005 -42.958 1.00 94.00 75 GLN A N 1
ATOM 557 C CA . GLN A 1 75 ? 8.586 11.154 -44.378 1.00 94.00 75 GLN A CA 1
ATOM 558 C C . GLN A 1 75 ? 9.840 10.368 -44.796 1.00 94.00 75 GLN A C 1
ATOM 560 O O . GLN A 1 75 ? 10.241 10.455 -45.957 1.00 94.00 75 GLN A O 1
ATOM 565 N N . LEU A 1 76 ? 10.416 9.570 -43.891 1.00 93.44 76 LEU A N 1
ATOM 566 C CA . LEU A 1 76 ? 11.615 8.751 -44.087 1.00 93.44 76 LEU A CA 1
ATOM 567 C C . LEU A 1 76 ? 12.907 9.562 -44.300 1.00 93.44 76 LEU A C 1
ATOM 569 O O . LEU A 1 76 ? 13.908 9.026 -44.786 1.00 93.44 76 LEU A O 1
ATOM 573 N N . ASN A 1 77 ? 12.936 10.839 -43.905 1.00 94.12 77 ASN A N 1
ATOM 574 C CA . ASN A 1 77 ? 14.179 11.605 -43.862 1.00 94.12 77 ASN A CA 1
ATOM 575 C C . ASN A 1 77 ? 14.985 11.188 -42.631 1.00 94.12 77 ASN A C 1
ATOM 577 O O . ASN A 1 77 ? 14.466 11.198 -41.518 1.00 94.12 77 ASN A O 1
ATOM 581 N N . ILE A 1 78 ? 16.271 10.872 -42.807 1.00 93.94 78 ILE A N 1
ATOM 582 C CA . ILE A 1 78 ? 17.169 10.582 -41.681 1.00 93.94 78 ILE A CA 1
ATOM 583 C C . ILE A 1 78 ? 17.383 11.865 -40.874 1.00 93.94 78 ILE A C 1
ATOM 585 O O . ILE A 1 78 ? 17.993 12.817 -41.360 1.00 93.94 78 ILE A O 1
ATOM 589 N N . THR A 1 79 ? 16.915 11.867 -39.629 1.00 94.69 79 THR A N 1
ATOM 590 C CA . THR A 1 79 ? 17.048 12.992 -38.692 1.00 94.69 79 THR A CA 1
ATOM 591 C C . THR A 1 79 ? 18.216 12.807 -37.725 1.00 94.69 79 THR A C 1
ATOM 593 O O . THR A 1 79 ? 18.684 13.777 -37.131 1.00 94.69 79 THR A O 1
ATOM 596 N N . GLY A 1 80 ? 18.746 11.584 -37.602 1.00 94.31 80 GLY A N 1
ATOM 597 C CA . GLY A 1 80 ? 19.893 11.286 -36.751 1.00 94.31 80 GLY A CA 1
ATOM 598 C C . GLY A 1 80 ? 20.456 9.877 -36.938 1.00 94.31 80 GLY A C 1
ATOM 599 O O . GLY A 1 80 ? 19.779 8.966 -37.413 1.00 94.31 80 GLY A O 1
ATOM 600 N N . VAL A 1 81 ? 21.717 9.704 -36.537 1.00 95.81 81 VAL A N 1
ATOM 601 C CA . VAL A 1 81 ? 22.398 8.403 -36.459 1.00 95.81 81 VAL A CA 1
ATOM 602 C C . VAL A 1 81 ? 22.640 8.094 -34.987 1.00 95.81 81 VAL A C 1
ATOM 604 O O . VAL A 1 81 ? 23.318 8.858 -34.307 1.00 95.81 81 VAL A O 1
ATOM 607 N N . ILE A 1 82 ? 22.085 6.984 -34.511 1.00 96.75 82 ILE A N 1
ATOM 608 C CA . ILE A 1 82 ? 22.172 6.546 -33.116 1.00 96.75 82 ILE A CA 1
ATOM 609 C C . ILE A 1 82 ? 23.464 5.763 -32.882 1.00 96.75 82 ILE A C 1
ATOM 611 O O . ILE A 1 82 ? 24.246 6.090 -31.994 1.00 96.75 82 ILE A O 1
ATOM 615 N N . ALA A 1 83 ? 23.725 4.753 -33.711 1.00 96.56 83 ALA A N 1
ATOM 616 C CA . ALA A 1 83 ? 24.878 3.871 -33.561 1.00 96.56 83 ALA A CA 1
ATOM 617 C C . ALA A 1 83 ? 25.495 3.537 -34.920 1.00 96.56 83 ALA A C 1
ATOM 619 O O . ALA A 1 83 ? 24.778 3.294 -35.889 1.00 96.56 83 ALA A O 1
ATOM 620 N N . SER A 1 84 ? 26.826 3.568 -35.001 1.00 95.69 84 SER A N 1
ATOM 621 C CA . SER A 1 84 ? 27.608 3.264 -36.202 1.00 95.69 84 SER A CA 1
ATOM 622 C C . SER A 1 84 ? 29.084 3.036 -35.854 1.00 95.69 84 SER A C 1
ATOM 624 O O . SER A 1 84 ? 29.518 3.368 -34.749 1.00 95.69 84 SER A O 1
ATOM 626 N N . ASN A 1 85 ? 29.891 2.629 -36.840 1.00 94.06 85 ASN A N 1
ATOM 627 C CA . ASN A 1 85 ? 31.355 2.584 -36.710 1.00 94.06 85 ASN A CA 1
ATOM 628 C C . ASN A 1 85 ? 31.964 3.926 -36.259 1.00 94.06 85 ASN A C 1
ATOM 630 O O . ASN A 1 85 ? 32.965 3.936 -35.551 1.00 94.06 85 ASN A O 1
ATOM 634 N N . VAL A 1 86 ? 31.368 5.064 -36.643 1.00 92.44 86 VAL A N 1
ATOM 635 C CA . VAL A 1 86 ? 31.857 6.399 -36.246 1.00 92.44 86 VAL A CA 1
ATOM 636 C C . VAL A 1 86 ? 31.632 6.653 -34.756 1.00 92.44 86 VAL A C 1
ATOM 638 O O . VAL A 1 86 ? 32.459 7.296 -34.121 1.00 92.44 86 VAL A O 1
ATOM 641 N N . SER A 1 87 ? 30.550 6.120 -34.183 1.00 92.38 87 SER A N 1
ATOM 642 C CA . SER A 1 87 ? 30.305 6.170 -32.739 1.00 92.38 87 SER A CA 1
ATOM 643 C C . SER A 1 87 ? 30.935 5.001 -31.976 1.00 92.38 87 SER A C 1
ATOM 645 O O . SER A 1 87 ? 30.658 4.836 -30.796 1.00 92.38 87 SER A O 1
ATOM 647 N N . GLY A 1 88 ? 31.817 4.223 -32.617 1.00 94.81 88 GLY A N 1
ATOM 648 C CA . GLY A 1 88 ? 32.598 3.159 -31.982 1.00 94.81 88 GLY A CA 1
ATOM 649 C C . GLY A 1 88 ? 31.961 1.769 -32.020 1.00 94.81 88 GLY A C 1
ATOM 650 O O . GLY A 1 88 ? 32.562 0.831 -31.498 1.00 94.81 88 GLY A O 1
ATOM 651 N N . PHE A 1 89 ? 30.784 1.611 -32.634 1.00 96.19 89 PHE A N 1
ATOM 652 C CA . PHE A 1 89 ? 30.103 0.320 -32.756 1.00 96.19 89 PHE A CA 1
ATOM 653 C C . PHE A 1 89 ? 30.534 -0.407 -34.023 1.00 96.19 89 PHE A C 1
ATOM 655 O O . PHE A 1 89 ? 30.197 0.036 -35.116 1.00 96.19 89 PHE A O 1
ATOM 662 N N . SER A 1 90 ? 31.230 -1.533 -33.872 1.00 94.38 90 SER A N 1
ATOM 663 C CA . SER A 1 90 ? 31.667 -2.382 -34.991 1.00 94.38 90 SER A CA 1
ATOM 664 C C . SER A 1 90 ? 30.524 -3.178 -35.630 1.00 94.38 90 SER A C 1
ATOM 666 O O . SER A 1 90 ? 30.599 -3.551 -36.802 1.00 94.38 90 SER A O 1
ATOM 668 N N . ASN A 1 91 ? 29.464 -3.439 -34.860 1.00 93.12 91 ASN A N 1
ATOM 669 C CA . ASN A 1 91 ? 28.251 -4.112 -35.306 1.00 93.12 91 ASN A CA 1
ATOM 670 C C . ASN A 1 91 ? 27.032 -3.607 -34.518 1.00 93.12 91 ASN A C 1
ATOM 672 O O . ASN A 1 91 ? 27.170 -3.196 -33.363 1.00 93.12 91 ASN A O 1
ATOM 676 N N . VAL A 1 92 ? 25.851 -3.668 -35.137 1.00 94.69 92 VAL A N 1
ATOM 677 C CA . VAL A 1 92 ? 24.549 -3.330 -34.539 1.00 94.69 92 VAL A CA 1
ATOM 678 C C . VAL A 1 92 ? 23.465 -4.304 -35.015 1.00 94.69 92 VAL A C 1
ATOM 680 O O . VAL A 1 92 ? 23.503 -4.772 -36.160 1.00 94.69 92 VAL A O 1
ATOM 683 N N . GLY A 1 93 ? 22.503 -4.603 -34.138 1.00 92.75 93 GLY A N 1
ATOM 684 C CA . GLY A 1 93 ? 21.444 -5.596 -34.362 1.00 92.75 93 GLY A CA 1
ATOM 685 C C . GLY A 1 93 ? 20.411 -5.171 -35.408 1.00 92.75 93 GLY A C 1
ATOM 686 O O . GLY A 1 93 ? 20.221 -3.978 -35.646 1.00 92.75 93 GLY A O 1
ATOM 687 N N . LEU A 1 94 ? 19.745 -6.145 -36.040 1.00 91.50 94 LEU A N 1
ATOM 688 C CA . LEU A 1 94 ? 18.807 -5.913 -37.155 1.00 91.50 94 LEU A CA 1
ATOM 689 C C . LEU A 1 94 ? 17.480 -5.262 -36.739 1.00 91.50 94 LEU A C 1
ATOM 691 O O . LEU A 1 94 ? 16.807 -4.670 -37.587 1.00 91.50 94 LEU A O 1
ATOM 695 N N . SER A 1 95 ? 17.131 -5.360 -35.457 1.00 92.81 95 SER A N 1
ATOM 696 C CA . SER A 1 95 ? 15.774 -5.124 -34.958 1.00 92.81 95 SER A CA 1
ATOM 697 C C . SER A 1 95 ? 15.789 -4.174 -33.753 1.00 92.81 95 SER A C 1
ATOM 699 O O . SER A 1 95 ? 15.556 -4.598 -32.621 1.00 92.81 95 SER A O 1
ATOM 701 N N . PRO A 1 96 ? 16.109 -2.881 -33.959 1.00 95.88 96 PRO A N 1
ATOM 702 C CA . PRO A 1 96 ? 16.068 -1.889 -32.887 1.00 95.88 96 PRO A CA 1
ATOM 703 C C . PRO A 1 96 ? 14.629 -1.617 -32.424 1.00 95.88 96 PRO A C 1
ATOM 705 O O . PRO A 1 96 ? 13.690 -1.772 -33.204 1.00 95.88 96 PRO A O 1
ATOM 708 N N . GLY A 1 97 ? 14.458 -1.176 -31.183 1.00 95.81 97 GLY A N 1
ATOM 709 C CA . GLY A 1 97 ? 13.196 -0.677 -30.643 1.00 95.81 97 GLY A CA 1
ATOM 710 C C . GLY A 1 97 ? 13.196 0.837 -30.481 1.00 95.81 97 GLY A C 1
ATOM 711 O O . GLY A 1 97 ? 14.250 1.471 -30.420 1.00 95.81 97 GLY A O 1
ATOM 712 N N . ILE A 1 98 ? 12.007 1.422 -30.407 1.00 96.62 98 ILE A N 1
ATOM 713 C CA . ILE A 1 98 ? 11.782 2.823 -30.053 1.00 96.62 98 ILE A CA 1
ATOM 714 C C . ILE A 1 98 ? 10.575 2.915 -29.118 1.00 96.62 98 ILE A C 1
ATOM 716 O O . ILE A 1 98 ? 9.598 2.211 -29.339 1.00 96.62 98 ILE A O 1
ATOM 720 N N . SER A 1 99 ? 10.649 3.747 -28.082 1.00 94.81 99 SER A N 1
ATOM 721 C CA . SER A 1 99 ? 9.523 3.975 -27.174 1.00 94.81 99 SER A CA 1
ATOM 722 C C . SER A 1 99 ? 8.382 4.712 -27.873 1.00 94.81 99 SER A C 1
ATOM 724 O O . SER A 1 99 ? 8.630 5.478 -28.805 1.00 94.81 99 SER A O 1
ATOM 726 N N . ASP A 1 100 ? 7.150 4.553 -27.381 1.00 91.69 100 ASP A N 1
ATOM 727 C CA . ASP A 1 100 ? 5.956 5.215 -27.936 1.00 91.69 100 ASP A CA 1
ATOM 728 C C . ASP A 1 100 ? 6.123 6.739 -28.054 1.00 91.69 100 ASP A C 1
ATOM 730 O O . ASP A 1 100 ? 5.703 7.349 -29.037 1.00 91.69 100 ASP A O 1
ATOM 734 N N . ASP A 1 101 ? 6.813 7.376 -27.104 1.00 90.50 101 ASP A N 1
ATOM 735 C CA . ASP A 1 101 ? 7.096 8.817 -27.131 1.00 90.50 101 ASP A CA 1
ATOM 736 C C . ASP A 1 101 ? 8.270 9.221 -28.053 1.00 90.50 101 ASP A C 1
ATOM 738 O O . ASP A 1 101 ? 8.540 10.412 -28.244 1.00 90.50 101 ASP A O 1
ATOM 742 N N . GLY A 1 102 ? 8.976 8.247 -28.631 1.00 93.50 102 GLY A N 1
ATOM 743 C CA . GLY A 1 102 ? 10.127 8.411 -29.517 1.00 93.50 102 GLY A CA 1
ATOM 744 C C . GLY A 1 102 ? 11.439 8.822 -28.837 1.00 93.50 102 GLY A C 1
ATOM 745 O O . GLY A 1 102 ? 12.444 9.054 -29.527 1.00 93.50 102 GLY A O 1
ATOM 746 N N . LYS A 1 103 ? 11.472 8.944 -27.503 1.00 93.44 103 LYS A N 1
ATOM 747 C CA . LYS A 1 103 ? 12.656 9.431 -26.778 1.00 93.44 103 LYS A CA 1
ATOM 748 C C . LYS A 1 103 ? 13.746 8.380 -26.657 1.00 93.44 103 LYS A C 1
ATOM 750 O O . LYS A 1 103 ? 14.925 8.714 -26.812 1.00 93.44 103 LYS A O 1
ATOM 755 N N . VAL A 1 104 ? 13.385 7.120 -26.432 1.00 96.25 104 VAL A N 1
ATOM 756 C CA . VAL A 1 104 ? 14.346 6.040 -26.195 1.00 96.25 104 VAL A CA 1
ATOM 757 C C . VAL A 1 104 ? 14.399 5.105 -27.385 1.00 96.25 104 VAL A C 1
ATOM 759 O O . VAL A 1 104 ? 13.382 4.588 -27.821 1.00 96.25 104 VAL A O 1
ATOM 762 N N . VAL A 1 105 ? 15.605 4.882 -27.902 1.00 97.62 105 VAL A N 1
ATOM 763 C CA . VAL A 1 105 ? 15.889 3.885 -28.937 1.00 97.62 105 VAL A CA 1
ATOM 764 C C . VAL A 1 105 ? 16.755 2.794 -28.333 1.00 97.62 105 VAL A C 1
ATOM 766 O O . VAL A 1 105 ? 17.843 3.092 -27.846 1.00 97.62 105 VAL A O 1
ATOM 769 N N . THR A 1 106 ? 16.321 1.542 -28.395 1.00 97.81 106 THR A N 1
ATOM 770 C CA . THR A 1 106 ? 17.083 0.397 -27.888 1.00 97.81 106 THR A CA 1
ATOM 771 C C . THR A 1 106 ? 17.605 -0.477 -29.018 1.00 97.81 106 THR A C 1
ATOM 773 O O . THR A 1 106 ? 16.996 -0.590 -30.080 1.00 97.81 106 THR A O 1
ATOM 776 N N . PHE A 1 107 ? 18.791 -1.052 -28.836 1.00 97.62 107 PHE A N 1
ATOM 777 C CA . PHE A 1 107 ? 19.445 -1.856 -29.867 1.00 97.62 107 PHE A CA 1
ATOM 778 C C . PHE A 1 107 ? 20.535 -2.749 -29.275 1.00 97.62 107 PHE A C 1
ATOM 780 O O . PHE A 1 107 ? 21.147 -2.417 -28.264 1.00 97.62 107 PHE A O 1
ATOM 787 N N . TYR A 1 108 ? 20.827 -3.860 -29.947 1.00 97.56 108 TYR A N 1
ATOM 788 C CA . TYR A 1 108 ? 22.065 -4.608 -29.729 1.00 97.56 108 TYR A CA 1
ATOM 789 C C . TYR A 1 108 ? 23.241 -3.910 -30.423 1.00 97.56 108 TYR A C 1
ATOM 791 O O . TYR A 1 108 ? 23.097 -3.451 -31.562 1.00 97.56 108 TYR A O 1
ATOM 799 N N . GLY A 1 109 ? 24.419 -3.902 -29.797 1.00 96.44 109 GLY A N 1
ATOM 800 C CA . GLY A 1 109 ? 25.654 -3.410 -30.409 1.00 96.44 109 GLY A CA 1
ATOM 801 C C . GLY A 1 109 ? 26.920 -4.105 -29.904 1.00 96.44 109 GLY A C 1
ATOM 802 O O . GLY A 1 109 ? 26.937 -4.680 -28.822 1.00 96.44 109 GLY A O 1
ATOM 803 N N . ASN A 1 110 ? 28.002 -4.021 -30.684 1.00 96.00 110 ASN A N 1
ATOM 804 C CA . ASN A 1 110 ? 29.359 -4.367 -30.247 1.00 96.00 110 ASN A CA 1
ATOM 805 C C . ASN A 1 110 ? 30.233 -3.104 -30.236 1.00 96.00 110 ASN A C 1
ATOM 807 O O . ASN A 1 110 ? 30.684 -2.643 -31.292 1.00 96.00 110 ASN A O 1
ATOM 811 N N . LEU A 1 111 ? 30.437 -2.528 -29.048 1.00 96.12 111 LEU A N 1
ATOM 812 C CA . LEU A 1 111 ? 31.208 -1.302 -28.855 1.00 96.12 111 LEU A CA 1
ATOM 813 C C . LEU A 1 111 ? 32.705 -1.632 -28.783 1.00 96.12 111 LEU A C 1
ATOM 815 O O . LEU A 1 111 ? 33.180 -2.163 -27.789 1.00 96.12 111 LEU A O 1
ATOM 819 N N . THR A 1 112 ? 33.473 -1.297 -29.817 1.00 94.12 112 THR A N 1
ATOM 820 C CA . THR A 1 112 ? 34.917 -1.602 -29.888 1.00 94.12 112 THR A CA 1
ATOM 821 C C . THR A 1 112 ? 35.806 -0.405 -29.579 1.00 94.12 112 THR A C 1
ATOM 823 O O . THR A 1 112 ? 37.015 -0.545 -29.414 1.00 94.12 112 THR A O 1
ATOM 826 N N . SER A 1 113 ? 35.245 0.802 -29.560 1.00 90.69 113 SER A N 1
ATOM 827 C CA . SER A 1 113 ? 35.990 2.029 -29.267 1.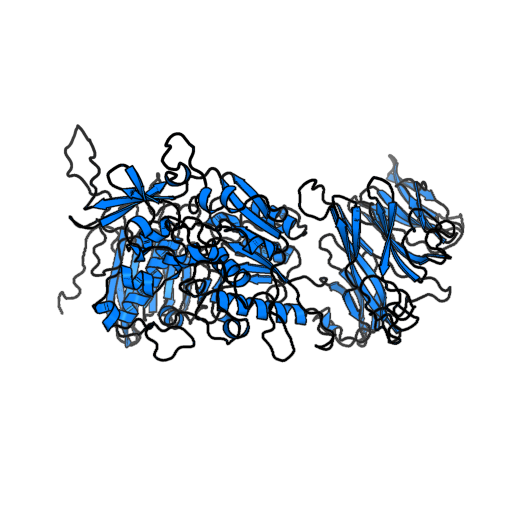00 90.69 113 SER A CA 1
ATOM 828 C C . SER A 1 113 ? 35.141 2.965 -28.409 1.00 90.69 113 SER A C 1
ATOM 830 O O . SER A 1 113 ? 34.565 3.920 -28.935 1.00 90.69 113 SER A O 1
ATOM 832 N N . PRO A 1 114 ? 35.016 2.689 -27.097 1.00 85.75 114 PRO A N 1
ATOM 833 C CA . PRO A 1 114 ? 34.296 3.577 -26.195 1.00 85.75 114 PRO A CA 1
ATOM 834 C C . PRO A 1 114 ? 34.868 4.997 -26.226 1.00 85.75 114 PRO A C 1
ATOM 836 O O . PRO A 1 114 ? 36.066 5.199 -26.427 1.00 85.75 114 PRO A O 1
ATOM 839 N N . GLY A 1 115 ? 34.003 6.002 -26.089 1.00 84.88 115 GLY A N 1
ATOM 840 C CA . GLY A 1 115 ? 34.389 7.410 -26.220 1.00 84.88 115 GLY A CA 1
ATOM 841 C C . GLY A 1 115 ? 34.690 7.894 -27.648 1.00 84.88 115 GLY A C 1
ATOM 842 O O . GLY A 1 115 ? 35.005 9.071 -27.813 1.00 84.88 115 GLY A O 1
ATOM 843 N N . ALA A 1 116 ? 34.540 7.059 -28.690 1.00 82.12 116 ALA A N 1
ATOM 844 C CA . ALA A 1 116 ? 34.662 7.493 -30.094 1.00 82.12 116 ALA A CA 1
ATOM 845 C C . ALA A 1 116 ? 33.658 8.602 -30.470 1.00 82.12 116 ALA A C 1
ATOM 847 O O . ALA A 1 116 ? 33.892 9.387 -31.388 1.00 82.12 116 ALA A O 1
ATOM 848 N N . SER A 1 117 ? 32.556 8.692 -29.726 1.00 87.69 117 SER A N 1
ATOM 849 C CA . SER A 1 117 ? 31.614 9.809 -29.748 1.00 87.69 117 SER A CA 1
ATOM 850 C C . SER A 1 117 ? 31.303 10.291 -28.332 1.00 87.69 117 SER A C 1
ATOM 852 O O . SER A 1 117 ? 31.417 9.524 -27.371 1.00 87.69 117 SER A O 1
ATOM 854 N N . THR A 1 118 ? 30.831 11.535 -28.207 1.00 85.00 118 THR A N 1
ATOM 855 C CA . THR A 1 118 ? 30.372 12.106 -26.928 1.00 85.00 118 THR A CA 1
ATOM 856 C C . THR A 1 118 ? 29.263 11.274 -26.282 1.00 85.00 118 THR A C 1
ATOM 858 O O . THR A 1 118 ? 29.229 11.158 -25.063 1.00 85.00 118 THR A O 1
ATOM 861 N N . SER A 1 119 ? 28.404 10.634 -27.083 1.00 84.12 119 SER A N 1
ATOM 862 C CA . SER A 1 119 ? 27.331 9.755 -26.604 1.00 84.12 119 SER A CA 1
ATOM 863 C C . SER A 1 119 ? 27.817 8.435 -25.999 1.00 84.12 119 SER A C 1
ATOM 865 O O . SER A 1 119 ? 27.039 7.789 -25.313 1.00 84.12 119 SER A O 1
ATOM 867 N N . THR A 1 120 ? 29.070 8.036 -26.243 1.00 88.06 120 THR A N 1
ATOM 868 C CA . THR A 1 120 ? 29.668 6.767 -25.769 1.00 88.06 120 THR A CA 1
ATOM 869 C C . THR A 1 120 ? 30.762 6.961 -24.715 1.00 88.06 120 THR A C 1
ATOM 871 O O . THR A 1 120 ? 31.500 6.027 -24.407 1.00 88.06 120 THR A O 1
ATOM 874 N N . VAL A 1 121 ? 30.934 8.184 -24.209 1.00 88.00 121 VAL A N 1
ATOM 875 C CA . VAL A 1 121 ? 31.903 8.475 -23.143 1.00 88.00 121 VAL A CA 1
ATOM 876 C C . VAL A 1 121 ? 31.448 7.796 -21.850 1.00 88.00 121 VAL A C 1
ATOM 878 O O . VAL A 1 121 ? 30.285 7.906 -21.476 1.00 88.00 121 VAL A O 1
ATOM 881 N N . GLY A 1 122 ? 32.371 7.108 -21.172 1.00 87.06 122 GLY A N 1
ATOM 882 C CA . GLY A 1 122 ? 32.097 6.394 -19.918 1.00 87.06 122 GLY A CA 1
ATOM 883 C C . GLY A 1 122 ? 31.521 4.985 -20.091 1.00 87.06 122 GLY A C 1
ATOM 884 O O . GLY A 1 122 ? 31.289 4.312 -19.096 1.00 87.06 122 GLY A O 1
ATOM 885 N N . LEU A 1 123 ? 31.311 4.527 -21.329 1.00 92.06 123 LEU A N 1
ATOM 886 C CA . LEU A 1 123 ? 30.972 3.131 -21.606 1.00 92.06 123 LEU A CA 1
ATOM 887 C C . LEU A 1 123 ? 32.236 2.271 -21.678 1.00 92.06 123 LEU A C 1
ATOM 889 O O . LEU A 1 123 ? 33.323 2.773 -21.960 1.00 92.06 123 LEU A O 1
ATOM 893 N N . GLN A 1 124 ? 32.066 0.969 -21.481 1.00 92.44 124 GLN A N 1
ATOM 894 C CA . GLN A 1 124 ? 33.117 -0.030 -21.650 1.00 92.44 124 GLN A CA 1
ATOM 895 C C . GLN A 1 124 ? 32.943 -0.789 -22.966 1.00 92.44 124 GLN A C 1
ATOM 897 O O . GLN A 1 124 ? 31.840 -0.836 -23.522 1.00 92.44 124 GLN A O 1
ATOM 902 N N . ALA A 1 125 ? 34.035 -1.339 -23.496 1.00 94.31 125 ALA A N 1
ATOM 903 C CA . ALA A 1 125 ? 34.003 -2.090 -24.748 1.00 94.31 125 ALA A CA 1
ATOM 904 C C . ALA A 1 125 ? 33.246 -3.417 -24.577 1.00 94.31 125 ALA A C 1
ATOM 906 O O . ALA A 1 125 ? 33.130 -3.924 -23.473 1.00 94.31 125 ALA A O 1
ATOM 907 N N . GLY A 1 126 ? 32.731 -3.976 -25.670 1.00 94.38 126 GLY A N 1
ATOM 908 C CA . GLY A 1 126 ? 32.081 -5.287 -25.673 1.00 94.38 126 GLY A CA 1
ATOM 909 C C . GLY A 1 126 ? 30.670 -5.280 -26.246 1.00 94.38 126 GLY A C 1
ATOM 910 O O . GLY A 1 126 ? 30.078 -4.229 -26.526 1.00 94.38 126 GLY A O 1
ATOM 911 N N . GLU A 1 127 ? 30.141 -6.486 -26.429 1.00 95.88 127 GLU A N 1
ATOM 912 C CA . GLU A 1 127 ? 28.778 -6.725 -26.903 1.00 95.88 127 GLU A CA 1
ATOM 913 C C . GLU A 1 127 ? 27.754 -6.422 -25.815 1.00 95.88 127 GLU A C 1
ATOM 915 O O . GLU A 1 127 ? 28.051 -6.540 -24.630 1.00 95.88 127 GLU A O 1
ATOM 920 N N . GLY A 1 128 ? 26.554 -6.003 -26.203 1.00 96.88 128 GLY A N 1
ATOM 921 C CA . GLY A 1 128 ? 25.499 -5.734 -25.241 1.00 96.88 128 GLY A CA 1
ATOM 922 C C . GLY A 1 128 ? 24.234 -5.161 -25.846 1.00 96.88 128 GLY A C 1
ATOM 923 O O . GLY A 1 128 ? 24.139 -4.902 -27.050 1.00 96.88 128 GLY A O 1
ATOM 924 N N . ILE A 1 129 ? 23.277 -4.923 -24.961 1.00 97.94 129 ILE A N 1
ATOM 925 C CA . ILE A 1 129 ? 22.067 -4.160 -25.238 1.00 97.94 129 ILE A CA 1
ATOM 926 C C . ILE A 1 129 ? 22.307 -2.721 -24.804 1.00 97.94 129 ILE A C 1
ATOM 928 O O . ILE A 1 129 ? 22.839 -2.473 -23.725 1.00 97.94 129 ILE A O 1
ATOM 932 N N . PHE A 1 130 ? 21.914 -1.766 -25.637 1.00 98.06 130 PHE A N 1
ATOM 933 C CA . PHE A 1 130 ? 22.108 -0.341 -25.410 1.00 98.06 130 PHE A CA 1
ATOM 934 C C . PHE A 1 130 ? 20.792 0.412 -25.555 1.00 98.06 130 PHE A C 1
ATOM 936 O O . PHE A 1 130 ? 19.914 0.013 -26.322 1.00 98.06 130 PHE A O 1
ATOM 943 N N . ALA A 1 131 ? 20.690 1.541 -24.857 1.00 97.75 131 ALA A N 1
ATOM 944 C CA . ALA A 1 131 ? 19.609 2.504 -25.009 1.00 97.75 131 ALA A CA 1
ATOM 945 C C . ALA A 1 131 ? 20.182 3.886 -25.334 1.00 97.75 131 ALA A C 1
ATOM 947 O O . ALA A 1 131 ? 21.094 4.363 -24.663 1.00 97.75 131 ALA A O 1
ATOM 948 N N . SER A 1 132 ? 19.641 4.536 -26.360 1.00 97.19 132 SER A N 1
ATOM 949 C CA . SER A 1 132 ? 19.889 5.931 -26.704 1.00 97.19 132 SER A CA 1
ATOM 950 C C . SER A 1 132 ? 18.702 6.779 -26.273 1.00 97.19 132 SER A C 1
ATOM 952 O O . SER A 1 132 ? 17.622 6.671 -26.852 1.00 97.19 132 SER A O 1
ATOM 954 N N . ILE A 1 133 ? 18.912 7.625 -25.272 1.00 94.88 133 ILE A N 1
ATOM 955 C CA . ILE A 1 133 ? 17.865 8.384 -24.585 1.00 94.88 133 ILE A CA 1
ATOM 956 C C . ILE A 1 133 ? 18.007 9.855 -24.960 1.00 94.88 133 ILE A C 1
ATOM 958 O O . ILE A 1 133 ? 19.084 10.430 -24.794 1.00 94.88 133 ILE A O 1
ATOM 962 N N . ASP A 1 134 ? 16.942 10.457 -25.486 1.00 92.81 134 ASP A N 1
ATOM 963 C CA . ASP A 1 134 ? 16.863 11.902 -25.703 1.00 92.81 134 ASP A CA 1
ATOM 964 C C . ASP A 1 134 ? 16.592 12.633 -24.381 1.00 92.81 134 ASP A C 1
ATOM 966 O O . ASP A 1 134 ? 15.483 12.598 -23.848 1.00 92.81 134 ASP A O 1
ATOM 970 N N . THR A 1 135 ? 17.612 13.305 -23.849 1.00 86.88 135 THR A N 1
ATOM 971 C CA . THR A 1 135 ? 17.530 14.017 -22.564 1.00 86.88 135 THR A CA 1
ATOM 972 C C . THR A 1 135 ? 17.033 15.459 -22.715 1.00 86.88 135 THR A C 1
ATOM 974 O O . THR A 1 135 ? 16.893 16.170 -21.716 1.00 86.88 135 THR A O 1
ATOM 977 N N . GLY A 1 136 ? 16.784 15.915 -23.949 1.00 84.75 136 GLY A N 1
ATOM 978 C CA . GLY A 1 136 ? 16.473 17.303 -24.300 1.00 84.75 136 GLY A CA 1
ATOM 979 C C . GLY A 1 136 ? 17.705 18.180 -24.564 1.00 84.75 136 GLY A C 1
ATOM 980 O O . GLY A 1 136 ? 17.600 19.173 -25.280 1.00 84.75 136 GLY A O 1
ATOM 981 N N . SER A 1 137 ? 18.887 17.814 -24.049 1.00 85.88 137 SER A N 1
ATOM 982 C CA . SER A 1 137 ? 20.172 18.449 -24.404 1.00 85.88 137 SER A CA 1
ATOM 983 C C . SER A 1 137 ? 20.940 17.686 -25.490 1.00 85.88 137 SER A C 1
ATOM 985 O O . SER A 1 137 ? 21.947 18.170 -26.010 1.00 85.88 137 SER A O 1
ATOM 987 N N . GLY A 1 138 ? 20.451 16.500 -25.850 1.00 89.06 138 GLY A N 1
ATOM 988 C CA . GLY A 1 138 ? 21.023 15.598 -26.836 1.00 89.06 138 GLY A CA 1
ATOM 989 C C . GLY A 1 138 ? 20.708 14.147 -26.487 1.00 89.06 138 GLY A C 1
ATOM 990 O O . GLY A 1 138 ? 20.071 13.854 -25.476 1.00 89.06 138 GLY A O 1
ATOM 991 N N . ARG A 1 139 ? 21.179 13.217 -27.320 1.00 91.88 139 ARG A N 1
ATOM 992 C CA . ARG A 1 139 ? 21.046 11.785 -27.045 1.00 91.88 139 ARG A CA 1
ATOM 993 C C . ARG A 1 139 ? 22.245 11.257 -26.258 1.00 91.88 139 ARG A C 1
ATOM 995 O O . ARG A 1 139 ? 23.388 11.448 -26.672 1.00 91.88 139 ARG A O 1
ATOM 1002 N N . LYS A 1 140 ? 21.981 10.549 -25.160 1.00 93.06 140 LYS A N 1
ATOM 1003 C CA . LYS A 1 140 ? 22.974 9.819 -24.354 1.00 93.06 140 LYS A CA 1
ATOM 1004 C C . LYS A 1 140 ? 22.815 8.322 -24.598 1.00 93.06 140 LYS A C 1
ATOM 1006 O O . LYS A 1 140 ? 21.685 7.843 -24.609 1.00 93.06 140 LYS A O 1
ATOM 1011 N N . ILE A 1 141 ? 23.912 7.594 -24.818 1.00 95.94 141 ILE A N 1
ATOM 1012 C CA . ILE A 1 141 ? 23.872 6.130 -24.932 1.00 95.94 141 ILE A CA 1
ATOM 1013 C C . ILE A 1 141 ? 24.320 5.527 -23.608 1.00 95.94 141 ILE A C 1
ATOM 1015 O O . ILE A 1 141 ? 25.345 5.920 -23.054 1.00 95.94 141 ILE A O 1
ATOM 1019 N N . ILE A 1 142 ? 23.549 4.563 -23.124 1.00 95.75 142 ILE A N 1
ATOM 1020 C CA . ILE A 1 142 ? 23.885 3.736 -21.970 1.00 95.75 142 ILE A CA 1
ATOM 1021 C C . ILE A 1 142 ? 23.865 2.267 -22.364 1.00 95.75 142 ILE A C 1
ATOM 1023 O O . ILE A 1 142 ? 23.140 1.870 -23.281 1.00 95.75 142 ILE A O 1
ATOM 1027 N N . ARG A 1 143 ? 24.657 1.463 -21.661 1.00 96.75 143 ARG A N 1
ATOM 1028 C CA . ARG A 1 143 ? 24.544 0.009 -21.709 1.00 96.75 143 ARG A CA 1
ATOM 1029 C C . ARG A 1 143 ? 23.405 -0.416 -20.782 1.00 96.75 143 ARG A C 1
ATOM 1031 O O . ARG A 1 143 ? 23.282 0.124 -19.690 1.00 96.75 143 ARG A O 1
ATOM 1038 N N . ILE A 1 144 ? 22.567 -1.330 -21.251 1.00 96.56 144 ILE A N 1
ATOM 1039 C CA . ILE A 1 144 ? 21.462 -1.941 -20.506 1.00 96.56 144 ILE A CA 1
ATOM 1040 C C . ILE A 1 144 ? 21.878 -3.305 -19.957 1.00 96.56 144 ILE A C 1
ATOM 1042 O O . ILE A 1 144 ? 21.549 -3.642 -18.829 1.00 96.56 144 ILE A O 1
ATOM 1046 N N . ALA A 1 145 ? 22.610 -4.072 -20.762 1.00 96.12 145 ALA A N 1
ATOM 1047 C CA . ALA A 1 145 ? 23.110 -5.390 -20.405 1.00 96.12 145 ALA A CA 1
ATOM 1048 C C . ALA A 1 145 ? 24.353 -5.725 -21.235 1.00 96.12 145 ALA A C 1
ATOM 1050 O O . ALA A 1 145 ? 24.523 -5.184 -22.336 1.00 96.12 145 ALA A O 1
ATOM 1051 N N . GLY A 1 146 ? 25.197 -6.622 -20.736 1.00 95.19 146 GLY A N 1
ATOM 1052 C CA . GLY A 1 146 ? 26.360 -7.132 -21.455 1.00 95.19 146 GLY A CA 1
ATOM 1053 C C . GLY A 1 146 ? 26.613 -8.610 -21.179 1.00 95.19 146 GLY A C 1
ATOM 1054 O O . GLY A 1 146 ? 25.659 -9.339 -20.917 1.00 95.19 146 GLY A O 1
ATOM 1055 N N . ILE A 1 147 ? 27.848 -9.061 -21.391 1.00 95.94 147 ILE A N 1
ATOM 1056 C CA . ILE A 1 147 ? 28.210 -10.487 -21.348 1.00 95.94 147 ILE A CA 1
ATOM 1057 C C . ILE A 1 147 ? 29.038 -10.742 -20.099 1.00 95.94 147 ILE A C 1
ATOM 1059 O O . ILE A 1 147 ? 30.152 -10.248 -20.039 1.00 95.94 147 ILE A O 1
ATOM 1063 N N . ALA A 1 148 ? 28.572 -11.616 -19.220 1.00 93.25 148 ALA A N 1
ATOM 1064 C CA . ALA A 1 148 ? 29.327 -12.034 -18.053 1.00 93.25 148 ALA A CA 1
ATOM 1065 C C . ALA A 1 148 ? 30.577 -12.856 -18.420 1.00 93.25 148 ALA A C 1
ATOM 1067 O O . ALA A 1 148 ? 30.617 -13.589 -19.416 1.00 93.25 148 ALA A O 1
ATOM 1068 N N . GLY A 1 149 ? 31.581 -12.784 -17.556 1.00 91.31 149 GLY A N 1
ATOM 1069 C CA . GLY A 1 149 ? 32.912 -13.347 -17.713 1.00 91.31 149 GLY A CA 1
ATOM 1070 C C . GLY A 1 149 ? 33.782 -12.630 -18.750 1.00 91.31 149 GLY A C 1
ATOM 1071 O O . GLY A 1 149 ? 34.750 -13.232 -19.223 1.00 91.31 149 GLY A O 1
ATOM 1072 N N . ASN A 1 150 ? 33.447 -11.403 -19.165 1.00 92.38 150 ASN A N 1
ATOM 1073 C CA . ASN A 1 150 ? 34.168 -10.680 -20.219 1.00 92.38 150 ASN A CA 1
ATOM 1074 C C . ASN A 1 150 ? 35.264 -9.722 -19.692 1.00 92.38 150 ASN A C 1
ATOM 1076 O O . ASN A 1 150 ? 35.974 -9.123 -20.507 1.00 92.38 150 ASN A O 1
ATOM 1080 N N . GLY A 1 151 ? 35.429 -9.602 -18.369 1.00 90.50 151 GLY A N 1
ATOM 1081 C CA . GLY A 1 151 ? 36.361 -8.666 -17.729 1.00 90.50 151 GLY A CA 1
ATOM 1082 C C . GLY A 1 151 ? 35.868 -7.218 -17.727 1.00 90.50 151 GLY A C 1
ATOM 1083 O O . GLY A 1 151 ? 36.655 -6.275 -17.795 1.00 90.50 151 GLY A O 1
ATOM 1084 N N . THR A 1 152 ? 34.556 -7.012 -17.754 1.00 90.31 152 THR A N 1
ATOM 1085 C CA . THR A 1 152 ? 33.896 -5.710 -17.702 1.00 90.31 152 THR A CA 1
ATOM 1086 C C . THR A 1 152 ? 32.612 -5.858 -16.910 1.00 90.31 152 THR A C 1
ATOM 1088 O O . THR A 1 152 ? 31.729 -6.601 -17.299 1.00 90.31 152 THR A O 1
ATOM 1091 N N . LEU A 1 153 ? 32.488 -5.099 -15.823 1.00 90.69 153 LEU A N 1
ATOM 1092 C CA . LEU A 1 153 ? 31.278 -5.111 -15.011 1.00 90.69 153 LEU A CA 1
ATOM 1093 C C . LEU A 1 153 ? 30.148 -4.349 -15.714 1.00 90.69 153 LEU A C 1
ATOM 1095 O O . LEU A 1 153 ? 30.143 -3.111 -15.743 1.00 90.69 153 LEU A O 1
ATOM 1099 N N . ASP A 1 154 ? 29.196 -5.084 -16.277 1.00 92.94 154 ASP A N 1
ATOM 1100 C CA . ASP A 1 154 ? 28.016 -4.537 -16.934 1.00 92.94 154 ASP A CA 1
ATOM 1101 C C . ASP A 1 154 ? 26.836 -4.367 -15.940 1.00 92.94 154 ASP A C 1
ATOM 1103 O O . ASP A 1 154 ? 26.858 -4.887 -14.819 1.00 92.94 154 ASP A O 1
ATOM 1107 N N . PRO A 1 155 ? 25.784 -3.589 -16.280 1.00 90.69 155 PRO A N 1
ATOM 1108 C CA . PRO A 1 155 ? 24.677 -3.352 -15.354 1.00 90.69 155 PRO A CA 1
ATOM 1109 C C . PRO A 1 155 ? 23.997 -4.639 -14.876 1.00 90.69 155 PRO A C 1
ATOM 1111 O O . PRO A 1 155 ? 23.465 -5.420 -15.666 1.00 90.69 155 PRO A O 1
ATOM 1114 N N . GLY A 1 156 ? 23.960 -4.810 -13.554 1.00 81.88 156 GLY A N 1
ATOM 1115 C CA . GLY A 1 156 ? 23.361 -5.970 -12.900 1.00 81.88 156 GLY A CA 1
ATOM 1116 C C . GLY A 1 156 ? 24.289 -7.159 -12.691 1.00 81.88 156 GLY A C 1
ATOM 1117 O O . GLY A 1 156 ? 23.823 -8.184 -12.194 1.00 81.88 156 GLY A O 1
ATOM 1118 N N . GLU A 1 157 ? 25.560 -7.030 -13.052 1.00 90.31 157 GLU A N 1
ATOM 1119 C CA . GLU A 1 157 ? 26.592 -8.010 -12.744 1.00 90.31 157 GLU A CA 1
ATOM 1120 C C . GLU A 1 157 ? 27.252 -7.704 -11.396 1.00 90.31 157 GLU A C 1
ATOM 1122 O O . GLU A 1 157 ? 27.214 -6.585 -10.878 1.00 90.31 157 GLU A O 1
ATOM 1127 N N . THR A 1 158 ? 27.864 -8.732 -10.824 1.00 87.50 158 THR A N 1
ATOM 1128 C CA . THR A 1 158 ? 28.788 -8.639 -9.682 1.00 87.50 158 THR A CA 1
ATOM 1129 C C . THR A 1 158 ? 30.128 -9.220 -10.107 1.00 87.50 158 THR A C 1
ATOM 1131 O O . THR A 1 158 ? 30.212 -9.767 -11.198 1.00 87.50 158 THR A O 1
ATOM 1134 N N . PHE A 1 159 ? 31.168 -9.170 -9.282 1.00 90.94 159 PHE A N 1
ATOM 1135 C CA . PHE A 1 159 ? 32.391 -9.913 -9.580 1.00 90.94 159 PHE A CA 1
ATOM 1136 C C . PHE A 1 159 ? 32.975 -10.548 -8.325 1.00 90.94 159 PHE A C 1
ATOM 1138 O O . PHE A 1 159 ? 32.731 -10.086 -7.209 1.00 90.94 159 PHE A O 1
ATOM 1145 N N . ASN A 1 160 ? 33.710 -11.636 -8.523 1.00 89.19 160 ASN A N 1
ATOM 1146 C CA . ASN A 1 160 ? 34.512 -12.264 -7.487 1.00 89.19 160 ASN A CA 1
ATOM 1147 C C . ASN A 1 160 ? 35.984 -11.985 -7.781 1.00 89.19 160 ASN A C 1
ATOM 1149 O O . ASN A 1 160 ? 36.550 -12.637 -8.654 1.00 89.19 160 ASN A O 1
ATOM 1153 N N . ASP A 1 161 ? 36.556 -11.042 -7.033 1.00 89.69 161 ASP A N 1
ATOM 1154 C CA . ASP A 1 161 ? 37.967 -10.650 -7.084 1.00 89.69 161 ASP A CA 1
ATOM 1155 C C . ASP A 1 161 ? 38.857 -11.832 -6.662 1.00 89.69 161 ASP A C 1
ATOM 1157 O O . ASP A 1 161 ? 39.088 -12.085 -5.472 1.00 89.69 161 ASP A O 1
ATOM 1161 N N . ALA A 1 162 ? 39.266 -12.645 -7.635 1.00 90.19 162 ALA A N 1
ATOM 1162 C CA . ALA A 1 162 ? 39.936 -13.912 -7.391 1.00 90.19 162 ALA A CA 1
ATOM 1163 C C . ALA A 1 162 ? 41.411 -13.714 -7.027 1.00 90.19 162 ALA A C 1
ATOM 1165 O O . ALA A 1 162 ? 42.007 -14.602 -6.401 1.00 90.19 162 ALA A O 1
ATOM 1166 N N . ASP A 1 163 ? 41.998 -12.580 -7.409 1.00 91.75 163 ASP A N 1
ATOM 1167 C CA . ASP A 1 163 ? 43.401 -12.258 -7.168 1.00 91.75 163 ASP A CA 1
ATOM 1168 C C . ASP A 1 163 ? 43.632 -11.163 -6.102 1.00 91.75 163 ASP A C 1
ATOM 1170 O O . ASP A 1 163 ? 44.747 -11.051 -5.572 1.00 91.75 163 ASP A O 1
ATOM 1174 N N . GLY A 1 164 ? 42.570 -10.476 -5.672 1.00 93.62 164 GLY A N 1
ATOM 1175 C CA . GLY A 1 164 ? 42.545 -9.529 -4.560 1.00 93.62 164 GLY A CA 1
ATOM 1176 C C . GLY A 1 164 ? 42.994 -8.113 -4.928 1.00 93.62 164 GLY A C 1
ATOM 1177 O O . GLY A 1 164 ? 43.437 -7.374 -4.035 1.00 93.62 164 GLY A O 1
ATOM 1178 N N . ASP A 1 165 ? 42.966 -7.740 -6.208 1.00 94.31 165 ASP A N 1
ATOM 1179 C CA . ASP A 1 165 ? 43.457 -6.451 -6.697 1.00 94.31 165 ASP A CA 1
ATOM 1180 C C . ASP A 1 165 ? 42.373 -5.349 -6.799 1.00 94.31 165 ASP A C 1
ATOM 1182 O O . ASP A 1 165 ? 42.698 -4.177 -7.029 1.00 94.31 165 ASP A O 1
ATOM 1186 N N . ASN A 1 166 ? 41.114 -5.685 -6.492 1.00 89.69 166 ASN A N 1
ATOM 1187 C CA . ASN A 1 166 ? 39.905 -4.864 -6.635 1.00 89.69 166 ASN A CA 1
ATOM 1188 C C . ASN A 1 166 ? 39.644 -4.350 -8.063 1.00 89.69 166 ASN A C 1
ATOM 1190 O O . ASN A 1 166 ? 39.029 -3.288 -8.238 1.00 89.69 166 ASN A O 1
ATOM 1194 N N . GLN A 1 167 ? 40.105 -5.062 -9.083 1.00 91.50 167 GLN A N 1
ATOM 1195 C CA . GLN A 1 167 ? 39.729 -4.863 -10.477 1.00 91.50 167 GLN A CA 1
ATOM 1196 C C . GLN A 1 167 ? 38.865 -6.033 -10.948 1.00 91.50 167 GLN A C 1
ATOM 1198 O O . GLN A 1 167 ? 38.696 -7.021 -10.252 1.00 91.50 167 GLN A O 1
ATOM 1203 N N . VAL A 1 168 ? 38.221 -5.856 -12.099 1.00 89.62 168 VAL A N 1
ATOM 1204 C CA . VAL A 1 168 ? 37.376 -6.891 -12.699 1.00 89.62 168 VAL A CA 1
ATOM 1205 C C . VAL A 1 168 ? 38.163 -7.504 -13.838 1.00 89.62 168 VAL A C 1
ATOM 1207 O O . VAL A 1 168 ? 38.288 -6.886 -14.899 1.00 89.62 168 VAL A O 1
ATOM 1210 N N . ASP A 1 169 ? 38.705 -8.695 -13.614 1.00 92.44 169 ASP A N 1
ATOM 1211 C CA . ASP A 1 169 ? 39.451 -9.430 -14.626 1.00 92.44 169 ASP A CA 1
ATOM 1212 C C . ASP A 1 169 ? 38.567 -10.353 -15.471 1.00 92.44 169 ASP A C 1
ATOM 1214 O O . ASP A 1 169 ? 37.407 -10.647 -15.174 1.00 92.44 169 ASP A O 1
ATOM 1218 N N . LEU A 1 170 ? 39.139 -10.829 -16.581 1.00 93.50 170 LEU A N 1
ATOM 1219 C CA . LEU A 1 170 ? 38.473 -11.760 -17.486 1.00 93.50 170 LEU A CA 1
ATOM 1220 C C . LEU A 1 170 ? 38.039 -13.034 -16.742 1.00 93.50 170 LEU A C 1
ATOM 1222 O O . LEU A 1 170 ? 38.876 -13.859 -16.370 1.00 93.50 170 LEU A O 1
ATOM 1226 N N . GLY A 1 171 ? 36.725 -13.230 -16.628 1.00 88.69 171 GLY A N 1
ATOM 1227 C CA . GLY A 1 171 ? 36.119 -14.386 -15.965 1.00 88.69 171 GLY A CA 1
ATOM 1228 C C . GLY A 1 171 ? 35.745 -14.155 -14.499 1.00 88.69 171 GLY A C 1
ATOM 1229 O O . GLY A 1 171 ? 35.224 -15.082 -13.879 1.00 88.69 171 GLY A O 1
ATOM 1230 N N . GLU A 1 172 ? 35.996 -12.965 -13.953 1.00 90.44 172 GLU A N 1
ATOM 1231 C CA . GLU A 1 172 ? 35.620 -12.612 -12.580 1.00 90.44 172 GLU A CA 1
ATOM 1232 C C . GLU A 1 172 ? 34.221 -12.019 -12.473 1.00 90.44 172 GLU A C 1
ATOM 1234 O O . GLU A 1 172 ? 33.579 -12.175 -11.434 1.00 90.44 172 GLU A O 1
ATOM 1239 N N . ASP A 1 173 ? 33.739 -11.357 -13.525 1.00 90.88 173 ASP A N 1
ATOM 1240 C CA . ASP A 1 173 ? 32.384 -10.829 -13.601 1.00 90.88 173 ASP A CA 1
ATOM 1241 C C . ASP A 1 173 ? 31.349 -11.956 -13.748 1.00 90.88 173 ASP A C 1
ATOM 1243 O O . ASP A 1 173 ? 31.470 -12.883 -14.551 1.00 90.88 173 ASP A O 1
ATOM 1247 N N . ILE A 1 174 ? 30.315 -11.882 -12.918 1.00 86.88 174 ILE A N 1
ATOM 1248 C CA . ILE A 1 174 ? 29.274 -12.883 -12.720 1.00 86.88 174 ILE A CA 1
ATOM 1249 C C . ILE A 1 174 ? 27.933 -12.243 -13.068 1.00 86.88 174 ILE A C 1
ATOM 1251 O O . ILE A 1 174 ? 27.499 -11.275 -12.437 1.00 86.88 174 ILE A O 1
ATOM 1255 N N . GLY A 1 175 ? 27.241 -12.847 -14.031 1.00 87.88 175 GLY A N 1
ATOM 1256 C CA . GLY A 1 175 ? 25.943 -12.401 -14.520 1.00 87.88 175 GLY A CA 1
ATOM 1257 C C . GLY A 1 175 ? 25.173 -13.513 -15.228 1.00 87.88 175 GLY A C 1
ATOM 1258 O O . GLY A 1 175 ? 25.676 -14.616 -15.448 1.00 87.88 175 GLY A O 1
ATOM 1259 N N . LYS A 1 176 ? 23.913 -13.229 -15.576 1.00 88.69 176 LYS A N 1
ATOM 1260 C CA . LYS A 1 176 ? 23.003 -14.207 -16.203 1.00 88.69 176 LYS A CA 1
ATOM 1261 C C . LYS A 1 176 ? 23.216 -14.381 -17.706 1.00 88.69 176 LYS A C 1
ATOM 1263 O O . LYS A 1 176 ? 22.741 -15.365 -18.269 1.00 88.69 176 LYS A O 1
ATOM 1268 N N . ILE A 1 177 ? 23.878 -13.427 -18.352 1.00 94.12 177 ILE A N 1
ATOM 1269 C CA . ILE A 1 177 ? 23.995 -13.356 -19.807 1.00 94.12 177 ILE A CA 1
ATOM 1270 C C . ILE A 1 177 ? 25.388 -13.827 -20.207 1.00 94.12 177 ILE A C 1
ATOM 1272 O O . ILE A 1 177 ? 26.375 -13.214 -19.835 1.00 94.12 177 ILE A O 1
ATOM 1276 N N . SER A 1 178 ? 25.476 -14.903 -20.983 1.00 94.94 178 SER A N 1
ATOM 1277 C CA . SER A 1 178 ? 26.740 -15.426 -21.524 1.00 94.94 178 SER A CA 1
ATOM 1278 C C . SER A 1 178 ? 27.000 -14.988 -22.967 1.00 94.94 178 SER A C 1
ATOM 1280 O O . SER A 1 178 ? 28.082 -15.206 -23.515 1.00 94.94 178 SER A O 1
ATOM 1282 N N . GLY A 1 179 ? 25.996 -14.402 -23.618 1.00 95.81 179 GLY A N 1
ATOM 1283 C CA . GLY A 1 179 ? 26.077 -14.017 -25.015 1.00 95.81 179 GLY A CA 1
ATOM 1284 C C . GLY A 1 179 ? 24.733 -13.619 -25.601 1.00 95.81 179 GLY A C 1
ATOM 1285 O O . GLY A 1 179 ? 23.714 -13.557 -24.920 1.00 95.81 179 GLY A O 1
ATOM 1286 N N . PHE A 1 180 ? 24.737 -13.380 -26.906 1.00 95.50 180 PHE A N 1
ATOM 1287 C CA . PHE A 1 180 ? 23.560 -13.004 -27.679 1.00 95.50 180 PHE A CA 1
ATOM 1288 C C . PHE A 1 180 ? 23.483 -13.898 -28.917 1.00 95.50 180 PHE A C 1
ATOM 1290 O O . PHE A 1 180 ? 24.494 -14.065 -29.612 1.00 95.50 180 PHE A O 1
ATOM 1297 N N . ALA A 1 181 ? 22.317 -14.492 -29.184 1.00 89.69 181 ALA A N 1
ATOM 1298 C CA . ALA A 1 181 ? 22.137 -15.382 -30.324 1.00 89.69 181 ALA A CA 1
ATOM 1299 C C . ALA A 1 181 ? 22.349 -14.624 -31.642 1.00 89.69 181 ALA A C 1
ATOM 1301 O O . ALA A 1 181 ? 21.924 -13.481 -31.815 1.00 89.69 181 ALA A O 1
ATOM 1302 N N . LYS A 1 182 ? 23.063 -15.247 -32.581 1.00 88.25 182 LYS A N 1
ATOM 1303 C CA . LYS A 1 182 ? 23.386 -14.650 -33.880 1.00 88.25 182 LYS A CA 1
ATOM 1304 C C . LYS A 1 182 ? 22.924 -15.567 -34.997 1.00 88.25 182 LYS A C 1
ATOM 1306 O O . LYS A 1 182 ? 23.051 -16.787 -34.902 1.00 88.25 182 LYS A O 1
ATOM 1311 N N . ASP A 1 183 ? 22.437 -14.973 -36.080 1.00 84.69 183 ASP A N 1
ATOM 1312 C CA . ASP A 1 183 ? 22.138 -15.709 -37.302 1.00 84.69 183 ASP A CA 1
ATOM 1313 C C . ASP A 1 183 ? 23.415 -16.258 -37.969 1.00 84.69 183 ASP A C 1
ATOM 1315 O O . ASP A 1 183 ? 24.548 -15.977 -37.569 1.00 84.69 183 ASP A O 1
ATOM 1319 N N . ALA A 1 184 ? 23.246 -17.028 -39.048 1.00 79.81 184 ALA A N 1
ATOM 1320 C CA . ALA A 1 184 ? 24.367 -17.560 -39.828 1.00 79.81 184 ALA A CA 1
ATOM 1321 C C . ALA A 1 184 ? 25.279 -16.467 -40.432 1.00 79.81 184 ALA A C 1
ATOM 1323 O O . ALA A 1 184 ? 26.394 -16.765 -40.860 1.00 79.81 184 ALA A O 1
ATOM 1324 N N . GLY A 1 185 ? 24.810 -15.217 -40.490 1.00 78.56 185 GLY A N 1
ATOM 1325 C CA . GLY A 1 185 ? 25.573 -14.044 -40.908 1.00 78.56 185 GLY A CA 1
ATOM 1326 C C . GLY A 1 185 ? 26.275 -13.315 -39.757 1.00 78.56 185 GLY A C 1
ATOM 1327 O O . GLY A 1 185 ? 26.906 -12.290 -40.009 1.00 78.56 185 GLY A O 1
ATOM 1328 N N . GLY A 1 186 ? 26.183 -13.814 -38.520 1.00 81.19 186 GLY A N 1
ATOM 1329 C CA . GLY A 1 186 ? 26.770 -13.195 -37.333 1.00 81.19 186 GLY A CA 1
ATOM 1330 C C . GLY A 1 186 ? 26.001 -11.974 -36.817 1.00 81.19 186 GLY A C 1
ATOM 1331 O O . GLY A 1 186 ? 26.552 -11.205 -36.027 1.00 81.19 186 GLY A O 1
ATOM 1332 N N . ASN A 1 187 ? 24.759 -11.760 -37.261 1.00 82.25 187 ASN A N 1
ATOM 1333 C CA . ASN A 1 187 ? 23.931 -10.640 -36.822 1.00 82.25 187 ASN A CA 1
ATOM 1334 C C . ASN A 1 187 ? 23.009 -11.069 -35.686 1.00 82.25 187 ASN A C 1
ATOM 1336 O O . ASN A 1 187 ? 22.393 -12.128 -35.756 1.00 82.25 187 ASN A O 1
ATOM 1340 N N . TYR A 1 188 ? 22.862 -10.207 -34.683 1.00 84.06 188 TYR A N 1
ATOM 1341 C CA . TYR A 1 188 ? 21.766 -10.309 -33.726 1.00 84.06 188 TYR A CA 1
ATOM 1342 C C . TYR A 1 188 ? 20.465 -9.897 -34.422 1.00 84.06 188 TYR A C 1
ATOM 1344 O O . TYR A 1 188 ? 20.378 -8.784 -34.964 1.00 84.06 188 TYR A O 1
ATOM 1352 N N . VAL A 1 189 ? 19.494 -10.806 -34.467 1.00 84.38 189 VAL A N 1
ATOM 1353 C CA . VAL A 1 189 ? 18.266 -10.641 -35.262 1.00 84.38 189 VAL A CA 1
ATOM 1354 C C . VAL A 1 189 ? 17.035 -10.342 -34.419 1.00 84.38 189 VAL A C 1
ATOM 1356 O O . VAL A 1 189 ? 16.050 -9.834 -34.963 1.00 84.38 189 VAL A O 1
ATOM 1359 N N . ASP A 1 190 ? 17.098 -10.606 -33.120 1.00 88.06 190 ASP A N 1
ATOM 1360 C CA . ASP A 1 190 ? 15.963 -10.464 -32.218 1.00 88.06 190 ASP A CA 1
ATOM 1361 C C . ASP A 1 190 ? 15.691 -9.003 -31.883 1.00 88.06 190 ASP A C 1
ATOM 1363 O O . ASP A 1 190 ? 16.572 -8.135 -31.939 1.00 88.06 190 ASP A O 1
ATOM 1367 N N . ARG A 1 191 ? 14.423 -8.705 -31.594 1.00 93.12 191 ARG A N 1
ATOM 1368 C CA . ARG A 1 191 ? 14.010 -7.353 -31.231 1.00 93.12 191 ARG A CA 1
ATOM 1369 C C . ARG A 1 191 ? 14.562 -7.001 -29.855 1.00 93.12 191 ARG A C 1
ATOM 1371 O O . ARG A 1 191 ? 14.431 -7.771 -28.915 1.00 93.12 191 ARG A O 1
ATOM 1378 N N . VAL A 1 192 ? 15.058 -5.778 -29.712 1.00 95.50 192 VAL A N 1
ATOM 1379 C CA . VAL A 1 192 ? 15.173 -5.133 -28.399 1.00 95.50 192 VAL A CA 1
ATOM 1380 C C . VAL A 1 192 ? 13.979 -4.201 -28.231 1.00 95.50 192 VAL A C 1
ATOM 1382 O O . VAL A 1 192 ? 13.909 -3.175 -28.896 1.00 95.50 192 VAL A O 1
ATOM 1385 N N . GLY A 1 193 ? 13.003 -4.580 -27.412 1.00 94.38 193 GLY A N 1
ATOM 1386 C CA . GLY A 1 193 ? 11.809 -3.777 -27.155 1.00 94.38 193 GLY A CA 1
ATOM 1387 C C . GLY A 1 193 ? 12.035 -2.758 -26.051 1.00 94.38 193 GLY A C 1
ATOM 1388 O O . GLY A 1 193 ? 12.867 -2.972 -25.169 1.00 94.38 193 GLY A O 1
ATOM 1389 N N . VAL A 1 194 ? 11.299 -1.650 -26.083 1.00 94.94 194 VAL A N 1
ATOM 1390 C CA . VAL A 1 194 ? 11.342 -0.656 -25.011 1.00 94.94 194 VAL A CA 1
ATOM 1391 C C . VAL A 1 194 ? 10.002 0.034 -24.852 1.00 94.94 194 VAL A C 1
ATOM 1393 O O . VAL A 1 194 ? 9.446 0.557 -25.808 1.00 94.94 194 VAL A O 1
ATOM 1396 N N . ASN A 1 195 ? 9.542 0.097 -23.612 1.00 92.50 195 ASN A N 1
ATOM 1397 C CA . ASN A 1 195 ? 8.578 1.089 -23.171 1.00 92.50 195 ASN A CA 1
ATOM 1398 C C . ASN A 1 195 ? 9.347 2.133 -22.367 1.00 92.50 195 ASN A C 1
ATOM 1400 O O . ASN A 1 195 ? 10.175 1.771 -21.533 1.00 92.50 195 ASN A O 1
ATOM 1404 N N . TYR A 1 196 ? 9.104 3.414 -22.607 1.00 91.19 196 TYR A N 1
ATOM 1405 C CA . TYR A 1 196 ? 9.690 4.481 -21.807 1.00 91.19 196 TYR A CA 1
ATOM 1406 C C . TYR A 1 196 ? 8.660 5.574 -21.592 1.00 91.19 196 TYR A C 1
ATOM 1408 O O . TYR A 1 196 ? 7.940 5.966 -22.508 1.00 91.19 196 TYR A O 1
ATOM 1416 N N . ARG A 1 197 ? 8.622 6.068 -20.361 1.00 80.75 197 ARG A N 1
ATOM 1417 C CA . ARG A 1 197 ? 7.698 7.092 -19.908 1.00 80.75 197 ARG A CA 1
ATOM 1418 C C . ARG A 1 197 ? 8.505 8.227 -19.317 1.00 80.75 197 ARG A C 1
ATOM 1420 O O . ARG A 1 197 ? 9.070 8.094 -18.235 1.00 80.75 197 ARG A O 1
ATOM 1427 N N . GLY A 1 198 ? 8.546 9.352 -20.024 1.00 73.12 198 GLY A N 1
ATOM 1428 C CA . GLY A 1 198 ? 8.997 10.605 -19.430 1.00 73.12 198 GLY A CA 1
ATOM 1429 C C . GLY A 1 198 ? 7.920 11.143 -18.491 1.00 73.12 198 GLY A C 1
ATOM 1430 O O . GLY A 1 198 ? 6.781 11.337 -18.913 1.00 73.12 198 GLY A O 1
ATOM 1431 N N . THR A 1 199 ? 8.263 11.413 -17.236 1.00 62.75 199 THR A N 1
ATOM 1432 C CA . THR A 1 199 ? 7.380 12.138 -16.325 1.00 62.75 199 THR A CA 1
ATOM 1433 C C . THR A 1 199 ? 7.509 13.635 -16.631 1.00 62.75 199 THR A C 1
ATOM 1435 O O . THR A 1 199 ? 8.604 14.179 -16.765 1.00 62.75 199 THR A O 1
ATOM 1438 N N . ASN A 1 200 ? 6.383 14.343 -16.767 1.00 53.03 200 ASN A N 1
ATOM 1439 C CA . ASN A 1 200 ? 6.382 15.813 -16.882 1.00 53.03 200 ASN A CA 1
ATOM 1440 C C . ASN A 1 200 ? 6.617 16.500 -15.519 1.00 53.03 200 ASN A C 1
ATOM 1442 O O . ASN A 1 200 ? 6.487 17.719 -15.401 1.00 53.03 200 ASN A O 1
ATOM 1446 N N . SER A 1 201 ? 6.932 15.721 -14.483 1.00 46.75 201 SER A N 1
ATOM 1447 C CA . SER A 1 201 ? 7.101 16.181 -13.113 1.00 46.75 201 SER A CA 1
ATOM 1448 C C . SER A 1 201 ? 8.411 16.963 -12.986 1.00 46.75 201 SER A C 1
ATOM 1450 O O . SER A 1 201 ? 9.493 16.398 -12.848 1.00 46.75 201 SER A O 1
ATOM 1452 N N . SER A 1 202 ? 8.299 18.292 -12.958 1.00 44.41 202 SER A N 1
ATOM 1453 C CA . SER A 1 202 ? 9.290 19.180 -12.337 1.00 44.41 202 SER A CA 1
ATOM 1454 C C . SER A 1 202 ? 9.226 19.142 -10.801 1.00 44.41 202 SER A C 1
ATOM 1456 O O . SER A 1 202 ? 9.835 19.980 -10.140 1.00 44.41 202 SER A O 1
ATOM 1458 N N . THR A 1 203 ? 8.428 18.240 -10.225 1.00 42.88 203 THR A N 1
ATOM 1459 C CA . THR A 1 203 ? 8.239 18.072 -8.784 1.00 42.88 203 THR A CA 1
ATOM 1460 C C . THR A 1 203 ? 9.253 17.073 -8.217 1.00 42.88 203 THR A C 1
ATOM 1462 O O . THR A 1 203 ? 9.771 16.229 -8.942 1.00 42.88 203 THR A O 1
ATOM 1465 N N . ASN A 1 204 ? 9.576 17.207 -6.926 1.00 43.81 204 ASN A N 1
ATOM 1466 C CA . ASN A 1 204 ? 10.694 16.592 -6.180 1.00 43.81 204 ASN A CA 1
ATOM 1467 C C . ASN A 1 204 ? 10.728 15.034 -6.105 1.00 43.81 204 ASN A C 1
ATOM 1469 O O . ASN A 1 204 ? 11.309 14.481 -5.179 1.00 43.81 204 ASN A O 1
ATOM 1473 N N . GLN A 1 205 ? 10.138 14.306 -7.057 1.00 49.03 205 GLN A N 1
ATOM 1474 C CA . GLN A 1 205 ? 9.891 12.852 -7.048 1.00 49.03 205 GLN A CA 1
ATOM 1475 C C . GLN A 1 205 ? 11.090 11.974 -7.486 1.00 49.03 205 GLN A C 1
ATOM 1477 O O . GLN A 1 205 ? 10.935 10.793 -7.774 1.00 49.03 205 GLN A O 1
ATOM 1482 N N . GLY A 1 206 ? 12.308 12.520 -7.575 1.00 57.50 206 GLY A N 1
ATOM 1483 C CA . GLY A 1 206 ? 13.536 11.727 -7.768 1.00 57.50 206 GLY A CA 1
ATOM 1484 C C . GLY A 1 206 ? 13.727 11.005 -9.119 1.00 57.50 206 GLY A C 1
ATOM 1485 O O . GLY A 1 206 ? 14.848 10.576 -9.387 1.00 57.50 206 GLY A O 1
ATOM 1486 N N . ILE A 1 207 ? 12.718 10.911 -10.003 1.00 57.16 207 ILE A N 1
ATOM 1487 C CA . ILE A 1 207 ? 12.813 10.262 -11.331 1.00 57.16 207 ILE A CA 1
ATOM 1488 C C . ILE A 1 207 ? 12.060 11.082 -12.411 1.00 57.16 207 ILE A C 1
ATOM 1490 O O . ILE A 1 207 ? 10.871 11.365 -12.287 1.00 57.16 207 ILE A O 1
ATOM 1494 N N . LYS A 1 208 ? 12.757 11.456 -13.492 1.00 77.88 208 LYS A N 1
ATOM 1495 C CA . LYS A 1 208 ? 12.266 12.130 -14.715 1.00 77.88 208 LYS A CA 1
ATOM 1496 C C . LYS A 1 208 ? 11.787 11.166 -15.801 1.00 77.88 208 LYS A C 1
ATOM 1498 O O . LYS A 1 208 ? 11.024 11.559 -16.681 1.00 77.88 208 LYS A O 1
ATOM 1503 N N . GLY A 1 209 ? 12.218 9.911 -15.771 1.00 82.50 209 GLY A N 1
ATOM 1504 C CA . GLY A 1 209 ? 11.680 8.909 -16.681 1.00 82.50 209 GLY A CA 1
ATOM 1505 C C . GLY A 1 209 ? 11.952 7.484 -16.241 1.00 82.50 209 GLY A C 1
ATOM 1506 O O . GLY A 1 209 ? 12.985 7.201 -15.641 1.00 82.50 209 GLY A O 1
ATOM 1507 N N . LEU A 1 210 ? 11.018 6.591 -16.546 1.00 84.81 210 LEU A N 1
ATOM 1508 C CA . LEU A 1 210 ? 11.117 5.164 -16.267 1.00 84.81 210 LEU A CA 1
ATOM 1509 C C . LEU A 1 210 ? 10.888 4.399 -17.566 1.00 84.81 210 LEU A C 1
ATOM 1511 O O . LEU A 1 210 ? 9.961 4.711 -18.312 1.00 84.81 210 LEU A O 1
ATOM 1515 N N . GLY A 1 211 ? 11.712 3.397 -17.842 1.00 88.75 211 GLY A N 1
ATOM 1516 C CA . GLY A 1 211 ? 11.497 2.516 -18.978 1.00 88.75 211 GLY A CA 1
ATOM 1517 C C . GLY A 1 211 ? 11.795 1.064 -18.663 1.00 88.75 211 GLY A C 1
ATOM 1518 O O . GLY A 1 211 ? 12.613 0.760 -17.803 1.00 88.75 211 GLY A O 1
ATOM 1519 N N . THR A 1 212 ? 11.147 0.177 -19.403 1.00 91.69 212 THR A N 1
ATOM 1520 C CA . THR A 1 212 ? 11.361 -1.266 -19.353 1.00 91.69 212 THR A CA 1
ATOM 1521 C C . THR A 1 212 ? 11.876 -1.706 -20.712 1.00 91.69 212 THR A C 1
ATOM 1523 O O . THR A 1 212 ? 11.232 -1.468 -21.735 1.00 91.69 212 THR A O 1
ATOM 1526 N N . VAL A 1 213 ? 13.053 -2.326 -20.729 1.00 94.56 213 VAL A N 1
ATOM 1527 C CA . VAL A 1 213 ? 13.699 -2.847 -21.939 1.00 94.56 213 VAL A CA 1
ATOM 1528 C C . VAL A 1 213 ? 13.599 -4.357 -21.912 1.00 94.56 213 VAL A C 1
ATOM 1530 O O . VAL A 1 213 ? 14.073 -4.954 -20.952 1.00 94.56 213 VAL A O 1
ATOM 1533 N N . ALA A 1 214 ? 13.033 -4.967 -22.951 1.00 95.31 214 ALA A N 1
ATOM 1534 C CA . ALA A 1 214 ? 12.949 -6.420 -23.087 1.00 95.31 214 ALA A CA 1
ATOM 1535 C C . ALA A 1 214 ? 13.797 -6.911 -24.266 1.00 95.31 214 ALA A C 1
ATOM 1537 O O . ALA A 1 214 ? 13.810 -6.283 -25.327 1.00 95.31 214 ALA A O 1
ATOM 1538 N N . TYR A 1 215 ? 14.510 -8.019 -24.090 1.00 96.06 215 TYR A N 1
ATOM 1539 C CA . TYR A 1 215 ? 15.412 -8.582 -25.100 1.00 96.06 215 TYR A CA 1
ATOM 1540 C C . TYR A 1 215 ? 15.632 -10.083 -24.883 1.00 96.06 215 TYR A C 1
ATOM 1542 O O . TYR A 1 215 ? 15.355 -10.607 -23.803 1.00 96.06 215 TYR A O 1
ATOM 1550 N N . LEU A 1 216 ? 16.159 -10.766 -25.903 1.00 95.94 216 LEU A N 1
ATOM 1551 C CA . LEU A 1 216 ? 16.608 -12.156 -25.801 1.00 95.94 216 LEU A CA 1
ATOM 1552 C C . LEU A 1 216 ? 18.126 -12.222 -25.625 1.00 95.94 216 LEU A C 1
ATOM 1554 O O . LEU A 1 216 ? 18.867 -11.482 -26.278 1.00 95.94 216 LEU A O 1
ATOM 1558 N N . ALA A 1 217 ? 18.605 -13.102 -24.755 1.00 96.00 217 ALA A N 1
ATOM 1559 C CA . ALA A 1 217 ? 20.032 -13.338 -24.571 1.00 96.00 217 ALA A CA 1
ATOM 1560 C C . ALA A 1 217 ? 20.306 -14.793 -24.176 1.00 96.00 217 ALA A C 1
ATOM 1562 O O . ALA A 1 217 ? 19.410 -15.508 -23.735 1.00 96.00 217 ALA A O 1
ATOM 1563 N N . LEU A 1 218 ? 21.548 -15.238 -24.341 1.00 95.75 218 LEU A N 1
ATOM 1564 C CA . LEU A 1 218 ? 21.968 -16.588 -23.984 1.00 95.75 218 LEU A CA 1
ATOM 1565 C C . LEU A 1 218 ? 22.304 -16.663 -22.492 1.00 95.75 218 LEU A C 1
ATOM 1567 O O . LEU A 1 218 ? 23.022 -15.806 -21.981 1.00 95.75 218 LEU A O 1
ATOM 1571 N N . ASN A 1 219 ? 21.840 -17.705 -21.804 1.00 90.00 219 ASN A N 1
ATOM 1572 C CA . ASN A 1 219 ? 22.264 -18.036 -20.442 1.00 90.00 219 ASN A CA 1
ATOM 1573 C C . ASN A 1 219 ? 23.623 -18.761 -20.433 1.00 90.00 219 ASN A C 1
ATOM 1575 O O . ASN A 1 219 ? 24.177 -19.090 -21.483 1.00 90.00 219 ASN A O 1
ATOM 1579 N N . SER A 1 220 ? 24.169 -19.076 -19.258 1.00 88.44 220 SER A N 1
ATOM 1580 C CA . SER A 1 220 ? 25.443 -19.810 -19.115 1.00 88.44 220 SER A CA 1
ATOM 1581 C C . SER A 1 220 ? 25.463 -21.202 -19.771 1.00 88.44 220 SER A C 1
ATOM 1583 O O . SER A 1 220 ? 26.539 -21.721 -20.067 1.00 88.44 220 SER A O 1
ATOM 1585 N N . SER A 1 221 ? 24.295 -21.788 -20.053 1.00 89.56 221 SER A N 1
ATOM 1586 C CA . SER A 1 221 ? 24.148 -23.057 -20.782 1.00 89.56 221 SER A CA 1
ATOM 1587 C C . SER A 1 221 ? 24.056 -22.877 -22.305 1.00 89.56 221 SER A C 1
ATOM 1589 O O . SER A 1 221 ? 23.930 -23.860 -23.036 1.00 89.56 221 SER A O 1
ATOM 1591 N N . GLY A 1 222 ? 24.120 -21.638 -22.802 1.00 92.44 222 GLY A N 1
ATOM 1592 C CA . GLY A 1 222 ? 23.987 -21.302 -24.220 1.00 92.44 222 GLY A CA 1
ATOM 1593 C C . GLY A 1 222 ? 22.552 -21.383 -24.746 1.00 92.44 222 GLY A C 1
ATOM 1594 O O . GLY A 1 222 ? 22.361 -21.461 -25.958 1.00 92.44 222 GLY A O 1
ATOM 1595 N N . GLN A 1 223 ? 21.556 -21.400 -23.859 1.00 92.50 223 GLN A N 1
ATOM 1596 C CA . GLN A 1 223 ? 20.137 -21.395 -24.215 1.00 92.50 223 GLN A CA 1
ATOM 1597 C C . GLN A 1 223 ? 19.612 -19.963 -24.242 1.00 92.50 223 GLN A C 1
ATOM 1599 O O . GLN A 1 223 ? 20.008 -19.140 -23.420 1.00 92.50 223 GLN A O 1
ATOM 1604 N N . GLU A 1 224 ? 18.730 -19.670 -25.188 1.00 93.81 224 GLU A N 1
ATOM 1605 C CA . GLU A 1 224 ? 18.134 -18.346 -25.338 1.00 93.81 224 GLU A CA 1
ATOM 1606 C C . GLU A 1 224 ? 16.988 -18.126 -24.350 1.00 93.81 224 GLU A C 1
ATOM 1608 O O . GLU A 1 224 ? 16.067 -18.931 -24.271 1.00 93.81 224 GLU A O 1
ATOM 1613 N N . ASN A 1 225 ? 17.032 -17.012 -23.625 1.00 93.38 225 ASN A N 1
ATOM 1614 C CA . ASN A 1 225 ? 16.070 -16.637 -22.597 1.00 93.38 225 ASN A CA 1
ATOM 1615 C C . ASN A 1 225 ? 15.565 -15.210 -22.836 1.00 93.38 225 ASN A C 1
ATOM 1617 O O . ASN A 1 225 ? 16.278 -14.371 -23.388 1.00 93.38 225 ASN A O 1
ATOM 1621 N N . SER A 1 226 ? 14.347 -14.923 -22.375 1.00 93.06 226 SER A N 1
ATOM 1622 C CA . SER A 1 226 ? 13.774 -13.576 -22.385 1.00 93.06 226 SER A CA 1
ATOM 1623 C C . SER A 1 226 ? 14.128 -12.843 -21.101 1.00 93.06 226 SER A C 1
ATOM 1625 O O . SER A 1 226 ? 13.883 -13.356 -20.009 1.00 93.06 226 SER A O 1
ATOM 1627 N N . PHE A 1 227 ? 14.636 -11.620 -21.228 1.00 92.94 227 PHE A N 1
ATOM 1628 C CA . PHE A 1 227 ? 15.029 -10.763 -20.115 1.00 92.94 227 PHE A CA 1
ATOM 1629 C C . PHE A 1 227 ? 14.350 -9.398 -20.178 1.00 92.94 227 PHE A C 1
ATOM 1631 O O . PHE A 1 227 ? 13.990 -8.918 -21.254 1.00 92.94 227 PHE A O 1
ATOM 1638 N N . THR A 1 228 ? 14.241 -8.753 -19.019 1.00 92.69 228 THR A N 1
ATOM 1639 C CA . THR A 1 228 ? 13.909 -7.335 -18.881 1.00 92.69 228 THR A CA 1
ATOM 1640 C C . THR A 1 228 ? 14.874 -6.603 -17.965 1.00 92.69 228 THR A C 1
ATOM 1642 O O . THR A 1 228 ? 15.253 -7.140 -16.930 1.00 92.69 228 THR A O 1
ATOM 1645 N N . ASN A 1 229 ? 15.167 -5.342 -18.267 1.00 92.19 229 ASN A N 1
ATOM 1646 C CA . ASN A 1 229 ? 15.789 -4.401 -17.332 1.00 92.19 229 ASN A CA 1
ATOM 1647 C C . ASN A 1 229 ? 14.893 -3.172 -17.183 1.00 92.19 229 ASN A C 1
ATOM 1649 O O . ASN A 1 229 ? 14.299 -2.724 -18.169 1.00 92.19 229 ASN A O 1
ATOM 1653 N N . GLN A 1 230 ? 14.858 -2.582 -15.988 1.00 88.62 230 GLN A N 1
ATOM 1654 C CA . GLN A 1 230 ? 14.336 -1.228 -15.826 1.00 88.62 230 GLN A CA 1
ATOM 1655 C C . GLN A 1 230 ? 15.452 -0.197 -15.979 1.00 88.62 230 GLN A C 1
ATOM 1657 O O . GLN A 1 230 ? 16.561 -0.379 -15.481 1.00 88.62 230 GLN A O 1
ATOM 1662 N N . LEU A 1 231 ? 15.147 0.904 -16.657 1.00 89.69 231 LEU A N 1
ATOM 1663 C CA . LEU A 1 231 ? 15.992 2.087 -16.763 1.00 89.69 231 LEU A CA 1
ATOM 1664 C C . LEU A 1 231 ? 15.296 3.261 -16.069 1.00 89.69 231 LEU A C 1
ATOM 1666 O O . LEU A 1 231 ? 14.096 3.460 -16.252 1.00 89.69 231 LEU A O 1
ATOM 1670 N N . LYS A 1 232 ? 16.040 4.043 -15.285 1.00 88.44 232 LYS A N 1
ATOM 1671 C CA . LYS A 1 232 ? 15.533 5.195 -14.525 1.00 88.44 232 LYS A CA 1
ATOM 1672 C C . LYS A 1 232 ? 16.358 6.432 -14.847 1.00 88.44 232 LYS A C 1
ATOM 1674 O O . LYS A 1 232 ? 17.572 6.409 -14.696 1.00 88.44 232 LYS A O 1
ATOM 1679 N N . GLU A 1 233 ? 15.716 7.513 -15.269 1.00 87.25 233 GLU A N 1
ATOM 1680 C CA . GLU A 1 233 ? 16.333 8.820 -15.502 1.00 87.25 233 GLU A CA 1
ATOM 1681 C C . GLU A 1 233 ? 16.077 9.745 -14.317 1.00 87.25 233 GLU A C 1
ATOM 1683 O O . GLU A 1 233 ? 14.928 9.983 -13.969 1.00 87.25 233 GLU A O 1
ATOM 1688 N N . ALA A 1 234 ? 17.123 10.302 -13.713 1.00 81.38 234 ALA A N 1
ATOM 1689 C CA . ALA A 1 234 ? 17.027 11.257 -12.615 1.00 81.38 234 ALA A CA 1
ATOM 1690 C C . ALA A 1 234 ? 16.660 12.676 -13.115 1.00 81.38 234 ALA A C 1
ATOM 1692 O O . ALA A 1 234 ? 17.096 13.087 -14.193 1.00 81.38 234 ALA A O 1
ATOM 1693 N N . PRO A 1 235 ? 15.895 13.472 -12.345 1.00 75.19 235 PRO A N 1
ATOM 1694 C CA . PRO A 1 235 ? 15.354 14.754 -12.799 1.00 75.19 235 PRO A CA 1
ATOM 1695 C C . PRO A 1 235 ? 16.345 15.916 -12.788 1.00 75.19 235 PRO A C 1
ATOM 1697 O O . PRO A 1 235 ? 16.179 16.856 -13.563 1.00 75.19 235 PRO A O 1
ATOM 1700 N N . VAL A 1 236 ? 17.364 15.877 -11.925 1.00 74.56 236 VAL A N 1
ATOM 1701 C CA . VAL A 1 236 ? 18.267 17.021 -11.710 1.00 74.56 236 VAL A CA 1
ATOM 1702 C C . VAL A 1 236 ? 19.414 17.039 -12.719 1.00 74.56 236 VAL A C 1
ATOM 1704 O O . VAL A 1 236 ? 19.735 18.084 -13.281 1.00 74.56 236 VAL A O 1
ATOM 1707 N N . ASP A 1 237 ? 20.034 15.889 -12.962 1.00 79.69 237 ASP A N 1
ATOM 1708 C CA . ASP A 1 237 ? 21.260 15.765 -13.756 1.00 79.69 237 ASP A CA 1
ATOM 1709 C C . ASP A 1 237 ? 21.101 14.864 -14.994 1.00 79.69 237 ASP A C 1
ATOM 1711 O O . ASP A 1 237 ? 22.033 14.739 -15.791 1.00 79.69 237 ASP A O 1
ATOM 1715 N N . ASN A 1 238 ? 19.914 14.277 -15.201 1.00 81.69 238 ASN A N 1
ATOM 1716 C CA . ASN A 1 238 ? 19.650 13.264 -16.228 1.00 81.69 238 ASN A CA 1
ATOM 1717 C C . ASN A 1 238 ? 20.609 12.062 -16.124 1.00 81.69 238 ASN A C 1
ATOM 1719 O O . ASN A 1 238 ? 20.985 11.445 -17.134 1.00 81.69 238 ASN A O 1
ATOM 1723 N N . THR A 1 239 ? 21.062 11.742 -14.908 1.00 86.44 239 THR A N 1
ATOM 1724 C CA . THR A 1 239 ? 21.758 10.484 -14.648 1.00 86.44 239 THR A CA 1
ATOM 1725 C C . THR A 1 239 ? 20.795 9.341 -14.922 1.00 86.44 239 THR A C 1
ATOM 1727 O O . THR A 1 239 ? 19.635 9.395 -14.528 1.00 86.44 239 THR A O 1
ATOM 1730 N N . ILE A 1 240 ? 21.269 8.326 -15.646 1.00 89.19 240 ILE A N 1
ATOM 1731 C CA . ILE A 1 240 ? 20.465 7.146 -15.943 1.00 89.19 240 ILE A CA 1
ATOM 1732 C C . ILE A 1 240 ? 21.043 5.983 -15.157 1.00 89.19 240 ILE A C 1
ATOM 1734 O O . ILE A 1 240 ? 22.239 5.713 -15.280 1.00 89.19 240 ILE A O 1
ATOM 1738 N N . THR A 1 241 ? 20.206 5.307 -14.383 1.00 89.88 241 THR A N 1
ATOM 1739 C CA . THR A 1 241 ? 20.537 4.041 -13.731 1.00 89.88 241 THR A CA 1
ATOM 1740 C C . THR A 1 241 ? 19.789 2.906 -14.415 1.00 89.88 241 THR A C 1
ATOM 1742 O O . THR A 1 241 ? 18.724 3.103 -15.004 1.00 89.88 241 THR A O 1
ATOM 1745 N N . VAL A 1 242 ? 20.383 1.717 -14.389 1.00 90.50 242 VAL A N 1
ATOM 1746 C CA . VAL A 1 242 ? 19.814 0.509 -14.981 1.00 90.50 242 VAL A CA 1
ATOM 1747 C C . VAL A 1 242 ? 19.783 -0.553 -13.900 1.00 90.50 242 VAL A C 1
ATOM 1749 O O . VAL A 1 242 ? 20.807 -0.847 -13.286 1.00 90.50 242 VAL A O 1
ATOM 1752 N N . GLU A 1 243 ? 18.600 -1.094 -13.647 1.00 85.94 243 GLU A N 1
ATOM 1753 C CA . GLU A 1 243 ? 18.435 -2.239 -12.765 1.00 85.94 243 GLU A CA 1
ATOM 1754 C C . GLU A 1 243 ? 18.964 -3.502 -13.438 1.00 85.94 243 GLU A C 1
ATOM 1756 O O . GLU A 1 243 ? 19.030 -3.594 -14.665 1.00 85.94 243 GLU A O 1
ATOM 1761 N N . ARG A 1 244 ? 19.331 -4.493 -12.631 1.00 83.75 244 ARG A N 1
ATOM 1762 C CA . ARG A 1 244 ? 19.811 -5.786 -13.122 1.00 83.75 244 ARG A CA 1
ATOM 1763 C C . ARG A 1 244 ? 18.797 -6.495 -14.035 1.00 83.75 244 ARG A C 1
ATOM 1765 O O . ARG A 1 244 ? 17.593 -6.268 -13.909 1.00 83.75 244 ARG A O 1
ATOM 1772 N N . PRO A 1 245 ? 19.258 -7.406 -14.908 1.00 88.19 245 PRO A N 1
ATOM 1773 C CA . PRO A 1 245 ? 18.361 -8.170 -15.760 1.00 88.19 245 PRO A CA 1
ATOM 1774 C C . PRO A 1 245 ? 17.499 -9.156 -14.961 1.00 88.19 245 PRO A C 1
ATOM 1776 O O . PRO A 1 245 ? 17.992 -9.978 -14.183 1.00 88.19 245 PRO A O 1
ATOM 1779 N N . HIS A 1 246 ? 16.195 -9.114 -15.214 1.00 84.50 246 HIS A N 1
ATOM 1780 C CA . HIS A 1 246 ? 15.196 -10.057 -14.725 1.00 84.50 246 HIS A CA 1
ATOM 1781 C C . HIS A 1 246 ? 14.829 -11.040 -15.834 1.00 84.50 246 HIS A C 1
ATOM 1783 O O . HIS A 1 246 ? 14.502 -10.629 -16.943 1.00 84.50 246 HIS A O 1
ATOM 1789 N N . THR A 1 247 ? 14.877 -12.338 -15.541 1.00 86.69 247 THR A N 1
ATOM 1790 C CA . THR A 1 247 ? 14.443 -13.379 -16.479 1.00 86.69 247 THR A CA 1
ATOM 1791 C C . THR A 1 247 ? 12.917 -13.403 -16.517 1.00 86.69 247 THR A C 1
ATOM 1793 O O . THR A 1 247 ? 12.284 -13.520 -15.474 1.00 86.69 247 THR A O 1
ATOM 1796 N N . VAL A 1 248 ? 12.335 -13.292 -17.707 1.00 86.38 248 VAL A N 1
ATOM 1797 C CA . VAL A 1 248 ? 10.887 -13.384 -17.950 1.00 86.38 248 VAL A CA 1
ATOM 1798 C C . VAL A 1 248 ? 10.485 -14.815 -18.307 1.00 86.38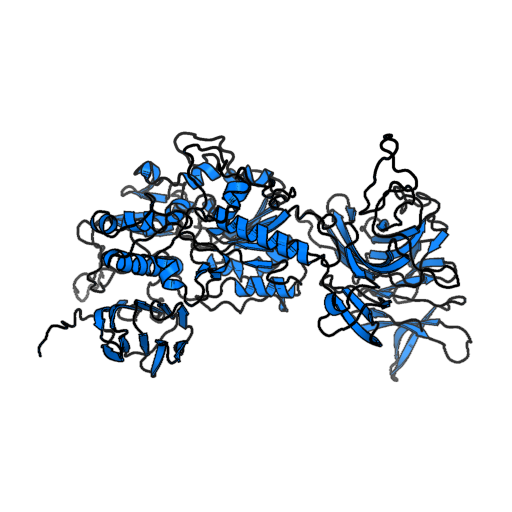 248 VAL A C 1
ATOM 1800 O O . VAL A 1 248 ? 9.449 -15.299 -17.864 1.00 86.38 248 VAL A O 1
ATOM 1803 N N . ALA A 1 249 ? 11.299 -15.485 -19.125 1.00 87.75 249 ALA A N 1
ATOM 1804 C CA . ALA A 1 249 ? 11.090 -16.865 -19.549 1.00 87.75 249 ALA A CA 1
ATOM 1805 C C . ALA A 1 249 ? 12.426 -17.515 -19.922 1.00 87.75 249 ALA A C 1
ATOM 1807 O O . ALA A 1 249 ? 13.288 -16.857 -20.511 1.00 87.75 249 ALA A O 1
ATOM 1808 N N . GLU A 1 250 ? 12.576 -18.804 -19.616 1.00 90.31 250 GLU A N 1
ATOM 1809 C CA . GLU A 1 250 ? 13.806 -19.565 -19.845 1.00 90.31 250 GLU A CA 1
ATOM 1810 C C . GLU A 1 250 ? 13.553 -20.824 -20.684 1.00 90.31 250 GLU A C 1
ATOM 1812 O O . GLU A 1 250 ? 12.666 -21.630 -20.388 1.00 90.31 250 GLU A O 1
ATOM 1817 N N . VAL A 1 251 ? 14.333 -21.003 -21.756 1.00 92.19 251 VAL A N 1
ATOM 1818 C CA . VAL A 1 251 ? 14.282 -22.225 -22.565 1.00 92.19 251 VAL A CA 1
ATOM 1819 C C . VAL A 1 251 ? 14.779 -23.399 -21.724 1.00 92.19 251 VAL A C 1
ATOM 1821 O O . VAL A 1 251 ? 15.897 -23.414 -21.224 1.00 92.19 251 VAL A O 1
ATOM 1824 N N . GLY A 1 252 ? 13.943 -24.429 -21.608 1.00 89.94 252 GLY A N 1
ATOM 1825 C CA . GLY A 1 252 ? 14.158 -25.580 -20.734 1.00 89.94 252 GLY A CA 1
ATOM 1826 C C . GLY A 1 252 ? 13.243 -25.603 -19.507 1.00 89.94 252 GLY A C 1
ATOM 1827 O O . GLY A 1 252 ? 12.910 -26.703 -19.058 1.00 89.94 252 GLY A O 1
ATOM 1828 N N . SER A 1 253 ? 12.767 -24.448 -19.024 1.00 86.06 253 SER A N 1
ATOM 1829 C CA . SER A 1 253 ? 11.824 -24.364 -17.895 1.00 86.06 253 SER A CA 1
ATOM 1830 C C . SER A 1 253 ? 10.443 -24.916 -18.257 1.00 86.06 253 SER A C 1
ATOM 1832 O O . SER A 1 253 ? 10.078 -25.011 -19.432 1.00 86.06 253 SER A O 1
ATOM 1834 N N . GLN A 1 254 ? 9.650 -25.303 -17.252 1.00 85.62 254 GLN A N 1
ATOM 1835 C CA . GLN A 1 254 ? 8.265 -25.736 -17.473 1.00 85.62 254 GLN A CA 1
ATOM 1836 C C . GLN A 1 254 ? 7.425 -24.571 -18.010 1.00 85.62 254 GLN A C 1
ATOM 1838 O O . GLN A 1 254 ? 7.391 -23.496 -17.420 1.00 85.62 254 GLN A O 1
ATOM 1843 N N . ALA A 1 255 ? 6.693 -24.787 -19.102 1.00 84.19 255 ALA A N 1
ATOM 1844 C CA . ALA A 1 255 ? 5.861 -23.752 -19.715 1.00 84.19 255 ALA A CA 1
ATOM 1845 C C . ALA A 1 255 ? 4.706 -23.303 -18.799 1.00 84.19 255 ALA A C 1
ATOM 1847 O O . ALA A 1 255 ? 4.253 -22.163 -18.895 1.00 84.19 255 ALA A O 1
ATOM 1848 N N . SER A 1 256 ? 4.295 -24.162 -17.859 1.00 79.75 256 SER A N 1
ATOM 1849 C CA . SER A 1 256 ? 3.293 -23.846 -16.838 1.00 79.75 256 SER A CA 1
ATOM 1850 C C . SER A 1 256 ? 3.705 -22.711 -15.898 1.00 79.75 256 SER A C 1
ATOM 1852 O O . SER A 1 256 ? 2.839 -22.121 -15.261 1.00 79.75 256 SER A O 1
ATOM 1854 N N . VAL A 1 257 ? 5.006 -22.400 -15.811 1.00 68.62 257 VAL A N 1
ATOM 1855 C CA . VAL A 1 257 ? 5.539 -21.287 -15.006 1.00 68.62 257 VAL A CA 1
ATOM 1856 C C . VAL A 1 257 ? 5.092 -19.937 -15.564 1.00 68.62 257 VAL A C 1
ATOM 1858 O O . VAL A 1 257 ? 4.798 -19.023 -14.803 1.00 68.62 257 VAL A O 1
ATOM 1861 N N . VAL A 1 258 ? 4.999 -19.816 -16.891 1.00 71.88 258 VAL A N 1
ATOM 1862 C CA . VAL A 1 258 ? 4.611 -18.562 -17.556 1.00 71.88 258 VAL A CA 1
ATOM 1863 C C . VAL A 1 258 ? 3.139 -18.547 -17.980 1.00 71.88 258 VAL A C 1
ATOM 1865 O O . VAL A 1 258 ? 2.567 -17.481 -18.189 1.00 71.88 258 VAL A O 1
ATOM 1868 N N . SER A 1 259 ? 2.500 -19.715 -18.102 1.00 80.12 259 SER A N 1
ATOM 1869 C CA . SER A 1 259 ? 1.057 -19.838 -18.328 1.00 80.12 259 SER A CA 1
ATOM 1870 C C . SER A 1 259 ? 0.557 -21.226 -17.939 1.00 80.12 259 SER A C 1
ATOM 1872 O O . SER A 1 259 ? 0.992 -22.221 -18.513 1.00 80.12 259 SER A O 1
ATOM 1874 N N . SER A 1 260 ? -0.424 -21.300 -17.036 1.00 80.62 260 SER A N 1
ATOM 1875 C CA . SER A 1 260 ? -1.028 -22.562 -16.578 1.00 80.62 260 SER A CA 1
ATOM 1876 C C . SER A 1 260 ? -1.724 -23.373 -17.684 1.00 80.62 260 SER A C 1
ATOM 1878 O O . SER A 1 260 ? -1.991 -24.559 -17.497 1.00 80.62 260 SER A O 1
ATOM 1880 N N . GLU A 1 261 ? -1.998 -22.767 -18.842 1.00 87.25 261 GLU A N 1
ATOM 1881 C CA . GLU A 1 261 ? -2.594 -23.427 -20.012 1.00 87.25 261 GLU A CA 1
ATOM 1882 C C . GLU A 1 261 ? -1.562 -24.186 -20.868 1.00 87.25 261 GLU A C 1
ATOM 1884 O O . GLU A 1 261 ? -1.920 -25.003 -21.727 1.00 87.25 261 GLU A O 1
ATOM 1889 N N . LEU A 1 262 ? -0.270 -23.926 -20.649 1.00 85.38 262 LEU A N 1
ATOM 1890 C CA . LEU A 1 262 ? 0.828 -24.526 -21.394 1.00 85.38 262 LEU A CA 1
ATOM 1891 C C . LEU A 1 262 ? 1.444 -25.691 -20.616 1.00 85.38 262 LEU A C 1
ATOM 1893 O O . LEU A 1 262 ? 1.610 -25.660 -19.399 1.00 85.38 262 LEU A O 1
ATOM 1897 N N . THR A 1 263 ? 1.809 -26.741 -21.345 1.00 91.56 263 THR A N 1
ATOM 1898 C CA . THR A 1 263 ? 2.380 -27.976 -20.799 1.00 91.56 263 THR A CA 1
ATOM 1899 C C . THR A 1 263 ? 3.733 -28.287 -21.430 1.00 91.56 263 THR A C 1
ATOM 1901 O O . THR A 1 263 ? 4.049 -27.833 -22.533 1.00 91.56 263 THR A O 1
ATOM 1904 N N . GLY A 1 264 ? 4.528 -29.107 -20.744 1.00 93.44 264 GLY A N 1
ATOM 1905 C CA . GLY A 1 264 ? 5.889 -29.433 -21.159 1.00 93.44 264 GLY A CA 1
ATOM 1906 C C . GLY A 1 264 ? 6.874 -28.315 -20.834 1.00 93.44 264 GLY A C 1
ATOM 1907 O O . GLY A 1 264 ? 6.606 -27.442 -20.016 1.00 93.44 264 GLY A O 1
ATOM 1908 N N . THR A 1 265 ? 8.030 -28.353 -21.482 1.00 92.38 265 THR A N 1
ATOM 1909 C CA . THR A 1 265 ? 9.123 -27.391 -21.290 1.00 92.38 265 THR A CA 1
ATOM 1910 C C . THR A 1 265 ? 9.213 -26.417 -22.451 1.00 92.38 265 THR A C 1
ATOM 1912 O O . THR A 1 265 ? 8.966 -26.804 -23.592 1.00 92.38 265 THR A O 1
ATOM 1915 N N . ILE A 1 266 ? 9.598 -25.172 -22.190 1.00 93.62 266 ILE A N 1
ATOM 1916 C CA . ILE A 1 266 ? 9.871 -24.168 -23.221 1.00 93.62 266 ILE A CA 1
ATOM 1917 C C . ILE A 1 266 ? 11.046 -24.658 -24.081 1.00 93.62 266 ILE A C 1
ATOM 1919 O O . ILE A 1 266 ? 12.026 -25.198 -23.569 1.00 93.62 266 ILE A O 1
ATOM 1923 N N . GLN A 1 267 ? 10.918 -24.536 -25.397 1.00 96.50 267 GLN A N 1
ATOM 1924 C CA . GLN A 1 267 ? 11.910 -24.949 -26.395 1.00 96.50 267 GLN A CA 1
ATOM 1925 C C . GLN A 1 267 ? 12.404 -23.783 -27.245 1.00 96.50 267 GLN A C 1
ATOM 1927 O O . GLN A 1 267 ? 13.492 -23.878 -27.801 1.00 96.50 267 GLN A O 1
ATOM 1932 N N . ASP A 1 268 ? 11.596 -22.732 -27.380 1.00 94.81 268 ASP A N 1
ATOM 1933 C CA . ASP A 1 268 ? 11.882 -21.589 -28.242 1.00 94.81 268 ASP A CA 1
ATOM 1934 C C . ASP A 1 268 ? 11.134 -20.348 -27.737 1.00 94.81 268 ASP A C 1
ATOM 1936 O O . ASP A 1 268 ? 10.059 -20.487 -27.136 1.00 94.81 268 ASP A O 1
ATOM 1940 N N . LEU A 1 269 ? 11.694 -19.166 -27.992 1.00 94.06 269 LEU A N 1
ATOM 1941 C CA . LEU A 1 269 ? 11.180 -17.863 -27.564 1.00 94.06 269 LEU A CA 1
ATOM 1942 C C . LEU A 1 269 ? 11.312 -16.839 -28.697 1.00 94.06 269 LEU A C 1
ATOM 1944 O O . LEU A 1 269 ? 12.234 -16.895 -29.499 1.00 94.06 269 LEU A O 1
ATOM 1948 N N . ASN A 1 270 ? 10.391 -15.877 -28.770 1.00 92.50 270 ASN A N 1
ATOM 1949 C CA . ASN A 1 270 ? 10.530 -14.732 -29.672 1.00 92.50 270 ASN A CA 1
ATOM 1950 C C . ASN A 1 270 ? 9.798 -13.493 -29.138 1.00 92.50 270 ASN A C 1
ATOM 1952 O O . ASN A 1 270 ? 8.752 -13.605 -28.496 1.00 92.50 270 ASN A O 1
ATOM 1956 N N . ILE A 1 271 ? 10.313 -12.305 -29.447 1.00 90.38 271 ILE A N 1
ATOM 1957 C CA . ILE A 1 271 ? 9.768 -11.004 -29.039 1.00 90.38 271 ILE A CA 1
ATOM 1958 C C . ILE A 1 271 ? 9.686 -10.051 -30.237 1.00 90.38 271 ILE A C 1
ATOM 1960 O O . ILE A 1 271 ? 10.534 -10.075 -31.126 1.00 90.38 271 ILE A O 1
ATOM 1964 N N . TYR A 1 272 ? 8.662 -9.189 -30.263 1.00 83.88 272 TYR A N 1
ATOM 1965 C CA . TYR A 1 272 ? 8.380 -8.322 -31.422 1.00 83.88 272 TYR A CA 1
ATOM 1966 C C . TYR A 1 272 ? 8.166 -6.858 -31.077 1.00 83.88 272 TYR A C 1
ATOM 1968 O O . TYR A 1 272 ? 8.894 -6.008 -31.578 1.00 83.88 272 TYR A O 1
ATOM 1976 N N . ASP A 1 273 ? 7.157 -6.584 -30.261 1.00 80.06 273 ASP A N 1
ATOM 1977 C CA . ASP A 1 273 ? 6.924 -5.301 -29.605 1.00 80.06 273 ASP A CA 1
ATOM 1978 C C . ASP A 1 273 ? 6.535 -5.621 -28.161 1.00 80.06 273 ASP A C 1
ATOM 1980 O O . ASP A 1 273 ? 5.356 -5.691 -27.809 1.00 80.06 273 ASP A O 1
ATOM 1984 N N . PRO A 1 274 ? 7.528 -6.082 -27.384 1.00 78.81 274 PRO A N 1
ATOM 1985 C CA . PRO A 1 274 ? 7.235 -6.910 -26.237 1.00 78.81 274 PRO A CA 1
ATOM 1986 C C . PRO A 1 274 ? 6.676 -6.128 -25.061 1.00 78.81 274 PRO A C 1
ATOM 1988 O O . PRO A 1 274 ? 6.120 -6.771 -24.194 1.00 78.81 274 PRO A O 1
ATOM 1991 N N . VAL A 1 275 ? 6.805 -4.804 -24.969 1.00 85.81 275 VAL A N 1
ATOM 1992 C CA . VAL A 1 275 ? 6.512 -4.097 -23.712 1.00 85.81 275 VAL A CA 1
ATOM 1993 C C . VAL A 1 275 ? 5.371 -3.109 -23.881 1.00 85.81 275 VAL A C 1
ATOM 1995 O O . VAL A 1 275 ? 5.487 -2.159 -24.645 1.00 85.81 275 VAL A O 1
ATOM 1998 N N . ASN A 1 276 ? 4.286 -3.291 -23.126 1.00 83.69 276 ASN A N 1
ATOM 1999 C CA . ASN A 1 276 ? 3.168 -2.345 -23.133 1.00 83.69 276 ASN A CA 1
ATOM 2000 C C . ASN A 1 276 ? 3.373 -1.178 -22.145 1.00 83.69 276 ASN A C 1
ATOM 2002 O O . ASN A 1 276 ? 4.313 -1.149 -21.346 1.00 83.69 276 ASN A O 1
ATOM 2006 N N . SER A 1 277 ? 2.428 -0.237 -22.119 1.00 76.44 277 SER A N 1
ATOM 2007 C CA . SER A 1 277 ? 2.393 0.900 -21.184 1.00 76.44 277 SER A CA 1
ATOM 2008 C C . SER A 1 277 ? 2.096 0.529 -19.719 1.00 76.44 277 SER A C 1
ATOM 2010 O O . SER A 1 277 ? 1.810 1.416 -18.921 1.00 76.44 277 SER A O 1
ATOM 2012 N N . GLN A 1 278 ? 2.116 -0.757 -19.362 1.00 73.06 278 GLN A N 1
ATOM 2013 C CA . GLN A 1 278 ? 2.048 -1.281 -17.990 1.00 73.06 278 GLN A CA 1
ATOM 2014 C C . GLN A 1 278 ? 3.315 -2.082 -17.635 1.00 73.06 278 GLN A C 1
ATOM 2016 O O . GLN A 1 278 ? 3.350 -2.766 -16.613 1.00 73.06 278 GLN A O 1
ATOM 2021 N N . ASP A 1 279 ? 4.344 -2.019 -18.489 1.00 77.94 279 ASP A N 1
ATOM 2022 C CA . ASP A 1 279 ? 5.605 -2.769 -18.394 1.00 77.94 279 ASP A CA 1
ATOM 2023 C C . ASP A 1 279 ? 5.446 -4.289 -18.524 1.00 77.94 279 ASP A C 1
ATOM 2025 O O . ASP A 1 279 ? 6.397 -5.033 -18.311 1.00 77.94 279 ASP A O 1
ATOM 2029 N N . GLN A 1 280 ? 4.264 -4.767 -18.918 1.00 84.62 280 GLN A N 1
ATOM 2030 C CA . GLN A 1 280 ? 4.032 -6.184 -19.176 1.00 84.62 280 GLN A CA 1
ATOM 2031 C C . GLN A 1 280 ? 4.746 -6.603 -20.453 1.00 84.62 280 GLN A C 1
ATOM 2033 O O . GLN A 1 280 ? 4.756 -5.860 -21.437 1.00 84.62 280 GLN A O 1
ATOM 2038 N N . VAL A 1 281 ? 5.285 -7.819 -20.435 1.00 88.38 281 VAL A N 1
ATOM 2039 C CA . VAL A 1 281 ? 6.048 -8.396 -21.535 1.00 88.38 281 VAL A CA 1
ATOM 2040 C C . VAL A 1 281 ? 5.186 -9.390 -22.305 1.00 88.38 281 VAL A C 1
ATOM 2042 O O . VAL A 1 281 ? 4.762 -10.397 -21.746 1.00 88.38 281 VAL A O 1
ATOM 2045 N N . ALA A 1 282 ? 4.942 -9.143 -23.586 1.00 91.62 282 ALA A N 1
ATOM 2046 C CA . ALA A 1 282 ? 4.345 -10.086 -24.516 1.00 91.62 282 ALA A CA 1
ATOM 2047 C C . ALA A 1 282 ? 5.434 -10.790 -25.336 1.00 91.62 282 ALA A C 1
ATOM 2049 O O . ALA A 1 282 ? 6.249 -10.144 -25.998 1.00 91.62 282 ALA A O 1
ATOM 2050 N N . PHE A 1 283 ? 5.429 -12.119 -25.330 1.00 91.94 283 PHE A N 1
ATOM 2051 C CA . PHE A 1 283 ? 6.379 -12.926 -26.094 1.00 91.94 283 PHE A CA 1
ATOM 2052 C C . PHE A 1 283 ? 5.709 -14.180 -26.650 1.00 91.94 283 PHE A C 1
ATOM 2054 O O . PHE A 1 283 ? 4.731 -14.685 -26.100 1.00 91.94 283 PHE A O 1
ATOM 2061 N N . TRP A 1 284 ? 6.220 -14.671 -27.773 1.00 94.88 284 TRP A N 1
ATOM 2062 C CA . TRP A 1 284 ? 5.845 -15.971 -28.311 1.00 94.88 284 TRP A CA 1
ATOM 2063 C C . TRP A 1 284 ? 6.746 -17.048 -27.714 1.00 94.88 284 TRP A C 1
ATOM 2065 O O . TRP A 1 284 ? 7.936 -16.813 -27.501 1.00 94.88 284 TRP A O 1
ATOM 2075 N N . LEU A 1 285 ? 6.188 -18.233 -27.477 1.00 95.00 285 LEU A N 1
ATOM 2076 C CA . LEU A 1 285 ? 6.959 -19.401 -27.077 1.00 95.00 285 LEU A CA 1
ATOM 2077 C C . LEU A 1 285 ? 6.463 -20.676 -27.758 1.00 95.00 285 LEU A C 1
ATOM 2079 O O . LEU A 1 285 ? 5.293 -20.777 -28.141 1.00 95.00 285 LEU A O 1
ATOM 2083 N N . LYS A 1 286 ? 7.348 -21.674 -27.827 1.00 96.69 286 LYS A N 1
ATOM 2084 C CA . LYS A 1 286 ? 7.045 -23.053 -28.233 1.00 96.69 286 LYS A CA 1
ATOM 2085 C C . LYS A 1 286 ? 7.438 -24.037 -27.142 1.00 96.69 286 LYS A C 1
ATOM 2087 O O . LYS A 1 286 ? 8.505 -23.895 -26.553 1.00 96.69 286 LYS A O 1
ATOM 2092 N N . THR A 1 287 ? 6.627 -25.063 -26.903 1.00 96.56 287 THR A N 1
ATOM 2093 C CA . THR A 1 287 ? 6.891 -26.091 -25.885 1.00 96.56 287 THR A CA 1
ATOM 2094 C C . THR A 1 287 ? 7.333 -27.431 -26.484 1.00 96.56 287 THR A C 1
ATOM 2096 O O . THR A 1 287 ? 7.147 -27.709 -27.672 1.00 96.56 287 THR A O 1
ATOM 2099 N N . SER A 1 288 ? 7.875 -28.320 -25.647 1.00 96.75 288 SER A N 1
ATOM 2100 C CA . SER A 1 288 ? 8.252 -29.692 -26.016 1.00 96.75 288 SER A CA 1
ATOM 2101 C C . SER A 1 288 ? 7.056 -30.601 -26.319 1.00 96.75 288 SER A C 1
ATOM 2103 O O . SER A 1 288 ? 7.229 -31.657 -26.927 1.00 96.75 288 SER A O 1
ATOM 2105 N N . THR A 1 289 ? 5.835 -30.176 -25.981 1.00 95.69 289 THR A N 1
ATOM 2106 C CA . THR A 1 289 ? 4.576 -30.812 -26.408 1.00 95.69 289 THR A CA 1
ATOM 2107 C C . THR A 1 289 ? 4.042 -30.239 -27.726 1.00 95.69 289 THR A C 1
ATOM 2109 O O . THR A 1 289 ? 2.940 -30.590 -28.145 1.00 95.69 289 THR A O 1
ATOM 2112 N N . ALA A 1 290 ? 4.829 -29.392 -28.403 1.00 93.19 290 ALA A N 1
ATOM 2113 C CA . ALA A 1 290 ? 4.480 -28.677 -29.630 1.00 93.19 290 ALA A CA 1
ATOM 2114 C C . ALA A 1 290 ? 3.298 -27.699 -29.486 1.00 93.19 290 ALA A C 1
ATOM 2116 O O . ALA A 1 290 ? 2.690 -27.328 -30.492 1.00 93.19 290 ALA A O 1
ATOM 2117 N N . GLN A 1 291 ? 2.986 -27.259 -28.261 1.00 94.44 291 GLN A N 1
ATOM 2118 C CA . GLN A 1 291 ? 2.123 -26.098 -28.060 1.00 94.44 291 GLN A CA 1
ATOM 2119 C C . GLN A 1 291 ? 2.904 -24.827 -28.403 1.00 94.44 291 GLN A C 1
ATOM 2121 O O . GLN A 1 291 ? 4.104 -24.735 -28.151 1.00 94.44 291 GLN A O 1
ATOM 2126 N N . GLU A 1 292 ? 2.214 -23.850 -28.975 1.00 95.31 292 GLU A N 1
ATOM 2127 C CA . GLU A 1 292 ? 2.739 -22.512 -29.235 1.00 95.31 292 GLU A CA 1
ATOM 2128 C C . GLU A 1 292 ? 1.748 -21.499 -28.663 1.00 95.31 292 GLU A C 1
ATOM 2130 O O . GLU A 1 292 ? 0.535 -21.722 -28.722 1.00 95.31 292 GLU A O 1
ATOM 2135 N N . GLY A 1 293 ? 2.245 -20.404 -28.095 1.00 91.44 293 GLY A N 1
ATOM 2136 C CA . GLY A 1 293 ? 1.400 -19.403 -27.448 1.00 91.44 293 GLY A CA 1
ATOM 2137 C C . GLY A 1 293 ? 2.043 -18.026 -27.426 1.00 91.44 293 GLY A C 1
ATOM 2138 O O . GLY A 1 293 ? 3.264 -17.906 -27.461 1.00 91.44 293 GLY A O 1
ATOM 2139 N N . ILE A 1 294 ? 1.203 -16.991 -27.374 1.00 91.88 294 ILE A N 1
ATOM 2140 C CA . ILE A 1 294 ? 1.621 -15.629 -27.036 1.00 91.88 294 ILE A CA 1
ATOM 2141 C C . ILE A 1 294 ? 1.297 -15.442 -25.560 1.00 91.88 294 ILE A C 1
ATOM 2143 O O . ILE A 1 294 ? 0.130 -15.483 -25.171 1.00 91.88 294 ILE A O 1
ATOM 2147 N N . VAL A 1 295 ? 2.331 -15.274 -24.748 1.00 89.38 295 VAL A N 1
ATOM 2148 C CA . VAL A 1 295 ? 2.225 -15.151 -23.299 1.00 89.38 295 VAL A CA 1
ATOM 2149 C C . VAL A 1 295 ? 2.441 -13.703 -22.904 1.00 89.38 295 VAL A C 1
ATOM 2151 O O . VAL A 1 295 ? 3.320 -13.031 -23.439 1.00 89.38 295 VAL A O 1
ATOM 2154 N N . LYS A 1 296 ? 1.630 -13.235 -21.956 1.00 88.69 296 LYS A N 1
ATOM 2155 C CA . LYS A 1 296 ? 1.794 -11.943 -21.299 1.00 88.69 296 LYS A CA 1
ATOM 2156 C C . LYS A 1 296 ? 2.339 -12.177 -19.893 1.00 88.69 296 LYS A C 1
ATOM 2158 O O . LYS A 1 296 ? 1.612 -12.683 -19.044 1.00 88.69 296 LYS A O 1
ATOM 2163 N N . ALA A 1 297 ? 3.588 -11.803 -19.655 1.00 81.19 297 ALA A N 1
ATOM 2164 C CA . ALA A 1 297 ? 4.232 -11.877 -18.352 1.00 81.19 297 ALA A CA 1
ATOM 2165 C C . ALA A 1 297 ? 4.271 -10.510 -17.662 1.00 81.19 297 ALA A C 1
ATOM 2167 O O . ALA A 1 297 ? 4.387 -9.466 -18.308 1.00 81.19 297 ALA A O 1
ATOM 2168 N N . ASN A 1 298 ? 4.199 -10.530 -16.333 1.00 74.94 298 ASN A N 1
ATOM 2169 C CA . ASN A 1 298 ? 4.454 -9.359 -15.507 1.00 74.94 298 ASN A CA 1
ATOM 2170 C C . ASN A 1 298 ? 5.931 -9.372 -15.093 1.00 74.94 298 ASN A C 1
ATOM 2172 O O . ASN A 1 298 ? 6.389 -10.397 -14.586 1.00 74.94 298 ASN A O 1
ATOM 2176 N N . PRO A 1 299 ? 6.681 -8.278 -15.288 1.00 72.31 299 PRO A N 1
ATOM 2177 C CA . PRO A 1 299 ? 8.011 -8.164 -14.710 1.00 72.31 299 PRO A CA 1
ATOM 2178 C C . PRO A 1 299 ? 7.922 -8.193 -13.180 1.00 72.31 299 PRO A C 1
ATOM 2180 O O . PRO A 1 299 ? 6.883 -7.872 -12.600 1.00 72.31 299 PRO A O 1
ATOM 2183 N N . VAL A 1 300 ? 9.031 -8.558 -12.541 1.00 79.88 300 VAL A N 1
ATOM 2184 C CA . VAL A 1 300 ? 9.160 -8.581 -11.080 1.00 79.88 300 VAL A CA 1
ATOM 2185 C C . VAL A 1 300 ? 8.824 -7.203 -10.497 1.00 79.88 300 VAL A C 1
ATOM 2187 O O . VAL A 1 300 ? 9.336 -6.187 -10.971 1.00 79.88 300 VAL A O 1
ATOM 2190 N N . ARG A 1 301 ? 7.985 -7.165 -9.456 1.00 85.19 301 ARG A N 1
ATOM 2191 C CA . ARG A 1 301 ? 7.630 -5.935 -8.726 1.00 85.19 301 ARG A CA 1
ATOM 2192 C C . ARG A 1 301 ? 7.940 -6.082 -7.242 1.00 85.19 301 ARG A C 1
ATOM 2194 O O . ARG A 1 301 ? 7.679 -7.139 -6.660 1.00 85.19 301 ARG A O 1
ATOM 2201 N N . LYS A 1 302 ? 8.466 -5.009 -6.636 1.00 90.19 302 LYS A N 1
ATOM 2202 C CA . LYS A 1 302 ? 8.581 -4.916 -5.174 1.00 90.19 302 LYS A CA 1
ATOM 2203 C C . LYS A 1 302 ? 7.176 -4.978 -4.558 1.00 90.19 302 LYS A C 1
ATOM 2205 O O . LYS A 1 302 ? 6.265 -4.390 -5.142 1.00 90.19 302 LYS A O 1
ATOM 2210 N N . PRO A 1 303 ? 6.976 -5.683 -3.435 1.00 97.62 303 PRO A N 1
ATOM 2211 C CA . PRO A 1 303 ? 5.675 -5.749 -2.788 1.00 97.62 303 PRO A CA 1
ATOM 2212 C C . PRO A 1 303 ? 5.156 -4.390 -2.302 1.00 97.62 303 PRO A C 1
ATOM 2214 O O . PRO A 1 303 ? 5.928 -3.558 -1.820 1.00 97.62 303 PRO A O 1
ATOM 2217 N N . ILE A 1 304 ? 3.836 -4.215 -2.389 1.00 98.56 304 ILE A N 1
ATOM 2218 C CA . ILE A 1 304 ? 3.079 -3.131 -1.759 1.00 98.56 304 ILE A CA 1
ATOM 2219 C C . ILE A 1 304 ? 2.226 -3.698 -0.628 1.00 98.56 304 ILE A C 1
ATOM 2221 O O . ILE A 1 304 ? 1.510 -4.684 -0.825 1.00 98.56 304 ILE A O 1
ATOM 2225 N N . LEU A 1 305 ? 2.248 -3.031 0.524 1.00 98.81 305 LEU A N 1
ATOM 2226 C CA . LEU A 1 305 ? 1.363 -3.322 1.648 1.00 98.81 305 LEU A CA 1
ATOM 2227 C C . LEU A 1 305 ? 0.410 -2.145 1.893 1.00 98.81 305 LEU A C 1
ATOM 2229 O O . LEU A 1 305 ? 0.850 -1.016 2.105 1.00 98.81 305 LEU A O 1
ATOM 2233 N N . ILE A 1 306 ? -0.896 -2.407 1.889 1.00 98.81 306 ILE A N 1
ATOM 2234 C CA . ILE A 1 306 ? -1.923 -1.462 2.343 1.00 98.81 306 ILE A CA 1
ATOM 2235 C C . ILE A 1 306 ? -2.206 -1.758 3.814 1.00 98.81 306 ILE A C 1
ATOM 2237 O O . ILE A 1 306 ? -2.643 -2.860 4.126 1.00 98.81 306 ILE A O 1
ATOM 2241 N N . VAL A 1 307 ? -1.986 -0.796 4.708 1.00 98.75 307 VAL A N 1
ATOM 2242 C CA . VAL A 1 307 ? -2.228 -0.942 6.151 1.00 98.75 307 VAL A CA 1
ATOM 2243 C C . VAL A 1 307 ? -3.504 -0.180 6.524 1.00 98.75 307 VAL A C 1
ATOM 2245 O O . VAL A 1 307 ? -3.521 1.056 6.424 1.00 98.75 307 VAL A O 1
ATOM 2248 N N . PRO A 1 308 ? -4.587 -0.882 6.906 1.00 97.44 308 PRO A N 1
ATOM 2249 C CA . PRO A 1 308 ? -5.864 -0.252 7.221 1.00 97.44 308 PRO A CA 1
ATOM 2250 C C . PRO A 1 308 ? -5.834 0.665 8.453 1.00 97.44 308 PRO A C 1
ATOM 2252 O O . PRO A 1 308 ? -4.864 0.712 9.195 1.00 97.44 308 PRO A O 1
ATOM 2255 N N . GLY A 1 309 ? -6.919 1.407 8.673 1.00 93.75 309 GLY A N 1
ATOM 2256 C CA . GLY A 1 309 ? -7.148 2.170 9.898 1.00 93.75 309 GLY A CA 1
ATOM 2257 C C . GLY A 1 309 ? -7.801 1.326 10.992 1.00 93.75 309 GLY A C 1
ATOM 2258 O O . GLY A 1 309 ? -8.031 0.126 10.831 1.00 93.75 309 GLY A O 1
ATOM 2259 N N . ILE A 1 310 ? -8.174 1.976 12.097 1.00 89.69 310 ILE A N 1
ATOM 2260 C CA . ILE A 1 310 ? -8.958 1.330 13.153 1.00 89.69 310 ILE A CA 1
ATOM 2261 C C . ILE A 1 310 ? -10.275 0.811 12.563 1.00 89.69 310 ILE A C 1
ATOM 2263 O O . ILE A 1 310 ? -10.923 1.500 11.776 1.00 89.69 310 ILE A O 1
ATOM 2267 N N . VAL A 1 311 ? -10.650 -0.420 12.913 1.00 89.94 311 VAL A N 1
ATOM 2268 C CA . VAL A 1 311 ? -11.813 -1.129 12.348 1.00 89.94 311 VAL A CA 1
ATOM 2269 C C . VAL A 1 311 ? -11.720 -1.429 10.842 1.00 89.94 311 VAL A C 1
ATOM 2271 O O . VAL A 1 311 ? -12.645 -1.979 10.257 1.00 89.94 311 VAL A O 1
ATOM 2274 N N . GLY A 1 312 ? -10.577 -1.167 10.204 1.00 90.81 312 GLY A N 1
ATOM 2275 C CA . GLY A 1 312 ? -10.331 -1.521 8.804 1.00 90.81 312 GLY A CA 1
ATOM 2276 C C . GLY A 1 312 ? -10.029 -3.008 8.575 1.00 90.81 312 GLY A C 1
ATOM 2277 O O . GLY A 1 312 ? -9.752 -3.411 7.448 1.00 90.81 312 GLY A O 1
ATOM 2278 N N . SER A 1 313 ? -10.040 -3.820 9.634 1.00 94.44 313 SER A N 1
ATOM 2279 C CA . SER A 1 313 ? -9.843 -5.273 9.607 1.00 94.44 313 SER A CA 1
ATOM 2280 C C . SER A 1 313 ? -10.854 -5.952 10.528 1.00 94.44 313 SER A C 1
ATOM 2282 O O . SER A 1 313 ? -11.083 -5.493 11.649 1.00 94.44 313 SER A O 1
ATOM 2284 N N . LEU A 1 314 ? -11.455 -7.040 10.055 1.00 91.69 314 LEU A N 1
ATOM 2285 C CA . LEU A 1 314 ? -12.473 -7.825 10.756 1.00 91.69 314 LEU A CA 1
ATOM 2286 C C . LEU A 1 314 ? -12.129 -9.321 10.643 1.00 91.69 314 LEU A C 1
ATOM 2288 O O . LEU A 1 314 ? -11.380 -9.694 9.737 1.00 91.69 314 LEU A O 1
ATOM 2292 N N . PRO A 1 315 ? -12.622 -10.190 11.542 1.00 92.44 315 PRO A N 1
ATOM 2293 C CA . PRO A 1 315 ? -12.367 -11.625 11.438 1.00 92.44 315 PRO A CA 1
ATOM 2294 C C . PRO A 1 315 ? -13.006 -12.225 10.182 1.00 92.44 315 PRO A C 1
ATOM 2296 O O . PRO A 1 315 ? -13.986 -11.694 9.643 1.00 92.44 315 PRO A O 1
ATOM 2299 N N . THR A 1 316 ? -12.459 -13.349 9.713 1.00 88.38 316 THR A N 1
ATOM 2300 C CA . THR A 1 316 ? -13.126 -14.148 8.678 1.00 88.38 316 THR A CA 1
ATOM 2301 C C . THR A 1 316 ? -14.423 -14.777 9.198 1.00 88.38 316 THR A C 1
ATOM 2303 O O . THR A 1 316 ? -14.670 -14.862 10.404 1.00 88.38 316 THR A O 1
ATOM 2306 N N . ASN A 1 317 ? -15.313 -15.178 8.286 1.00 78.00 317 ASN A N 1
ATOM 2307 C CA . ASN A 1 317 ? -16.593 -15.775 8.671 1.00 78.00 317 ASN A CA 1
ATOM 2308 C C . ASN A 1 317 ? -16.374 -17.067 9.475 1.00 78.00 317 ASN A C 1
ATOM 2310 O O . ASN A 1 317 ? -15.676 -17.966 9.015 1.00 78.00 317 ASN A O 1
ATOM 2314 N N . GLY A 1 318 ? -17.011 -17.157 10.646 1.00 81.25 318 GLY A N 1
ATOM 2315 C CA . GLY A 1 318 ? -16.865 -18.277 11.587 1.00 81.25 318 GLY A CA 1
ATOM 2316 C C . GLY A 1 318 ? -15.940 -17.990 12.773 1.00 81.25 318 GLY A C 1
ATOM 2317 O O . GLY A 1 318 ? -16.077 -18.631 13.807 1.00 81.25 318 GLY A O 1
ATOM 2318 N N . ASP A 1 319 ? -15.080 -16.974 12.679 1.00 88.38 319 ASP A N 1
ATOM 2319 C CA . ASP A 1 319 ? -14.078 -16.670 13.709 1.00 88.38 319 ASP A CA 1
ATOM 2320 C C . ASP A 1 319 ? -14.519 -15.581 14.704 1.00 88.38 319 ASP A C 1
ATOM 2322 O O . ASP A 1 319 ? -13.739 -15.155 15.551 1.00 88.38 319 ASP A O 1
ATOM 2326 N N . MET A 1 320 ? -15.760 -15.092 14.618 1.00 88.00 320 MET A N 1
ATOM 2327 C CA . MET A 1 320 ? -16.215 -13.918 15.377 1.00 88.00 320 MET A CA 1
ATOM 2328 C C . MET A 1 320 ? -16.172 -14.118 16.902 1.00 88.00 320 MET A C 1
ATOM 2330 O O . MET A 1 320 ? -15.658 -13.250 17.604 1.00 88.00 320 MET A O 1
ATOM 2334 N N . ASP A 1 321 ? -16.654 -15.253 17.428 1.00 86.50 321 ASP A N 1
ATOM 2335 C CA . ASP A 1 321 ? -16.596 -15.550 18.874 1.00 86.50 321 ASP A CA 1
ATOM 2336 C C . ASP A 1 321 ? -15.146 -15.661 19.371 1.00 86.50 321 ASP A C 1
ATOM 2338 O O . ASP A 1 321 ? -14.782 -15.071 20.395 1.00 86.50 321 ASP A O 1
ATOM 2342 N N . GLU A 1 322 ? -14.299 -16.367 18.609 1.00 89.12 322 GLU A N 1
ATOM 2343 C CA . GLU A 1 322 ? -12.874 -16.517 18.919 1.00 89.12 322 GLU A CA 1
ATOM 2344 C C . GLU A 1 322 ? -12.193 -15.147 18.908 1.00 89.12 322 GLU A C 1
ATOM 2346 O O . GLU A 1 322 ? -11.506 -14.803 19.863 1.00 89.12 322 GLU A O 1
ATOM 2351 N N . TRP A 1 323 ? -12.441 -14.327 17.888 1.00 91.94 323 TRP A N 1
ATOM 2352 C CA . TRP A 1 323 ? -11.885 -12.987 17.775 1.00 91.94 323 TRP A CA 1
ATOM 2353 C C . TRP A 1 323 ? -12.328 -12.101 18.937 1.00 91.94 323 TRP A C 1
ATOM 2355 O O . TRP A 1 323 ? -11.471 -11.563 19.630 1.00 91.94 323 TRP A O 1
ATOM 2365 N N . LEU A 1 324 ? -13.630 -11.996 19.234 1.00 90.50 324 LEU A N 1
ATOM 2366 C CA . LEU A 1 324 ? -14.162 -11.179 20.339 1.00 90.50 324 LEU A CA 1
ATOM 2367 C C . LEU A 1 324 ? -13.544 -11.534 21.701 1.00 90.50 324 LEU A C 1
ATOM 2369 O O . LEU A 1 324 ? -13.401 -10.660 22.555 1.00 90.50 324 LEU A O 1
ATOM 2373 N N . THR A 1 325 ? -13.159 -12.797 21.896 1.00 90.75 325 THR A N 1
ATOM 2374 C CA . THR A 1 325 ? -12.576 -13.299 23.149 1.00 90.75 325 THR A CA 1
ATOM 2375 C C . THR A 1 325 ? -11.056 -13.485 23.114 1.00 90.75 325 THR A C 1
ATOM 2377 O O . THR A 1 325 ? -10.460 -13.784 24.144 1.00 90.75 325 THR A O 1
ATOM 2380 N N . ASN A 1 326 ? -10.393 -13.247 21.980 1.00 90.69 326 ASN A N 1
ATOM 2381 C CA . ASN A 1 326 ? -8.939 -13.342 21.847 1.00 90.69 326 ASN A CA 1
ATOM 2382 C C . ASN A 1 326 ? -8.394 -12.131 21.086 1.00 90.69 326 ASN A C 1
ATOM 2384 O O . ASN A 1 326 ? -8.562 -12.009 19.870 1.00 90.69 326 ASN A O 1
ATOM 2388 N N . ARG A 1 327 ? -7.727 -11.228 21.809 1.00 92.25 327 ARG A N 1
ATOM 2389 C CA . ARG A 1 327 ? -6.948 -10.127 21.228 1.00 92.25 327 ARG A CA 1
ATOM 2390 C C . ARG A 1 327 ? -5.631 -10.669 20.673 1.00 92.25 327 ARG A C 1
ATOM 2392 O O . ARG A 1 327 ? -5.106 -11.651 21.191 1.00 92.25 327 ARG A O 1
ATOM 2399 N N . GLY A 1 328 ? -5.099 -10.049 19.624 1.00 91.31 328 GLY A N 1
ATOM 2400 C CA . GLY A 1 328 ? -3.918 -10.572 18.926 1.00 91.31 328 GLY A CA 1
ATOM 2401 C C . GLY A 1 328 ? -4.255 -11.695 17.966 1.00 91.31 328 GLY A C 1
ATOM 2402 O O . GLY A 1 328 ? -3.530 -12.672 17.822 1.00 91.31 328 GLY A O 1
ATOM 2403 N N . PHE A 1 329 ? -5.405 -11.582 17.315 1.00 92.56 329 PHE A N 1
ATOM 2404 C CA . PHE A 1 329 ? -5.848 -12.605 16.385 1.00 92.56 329 PHE A CA 1
ATOM 2405 C C . PHE A 1 329 ? -4.865 -12.778 15.224 1.00 92.56 329 PHE A C 1
ATOM 2407 O O . PHE A 1 329 ? -4.309 -11.796 14.731 1.00 92.56 329 PHE A O 1
ATOM 2414 N N . ALA A 1 330 ? -4.643 -14.015 14.782 1.00 93.06 330 ALA A N 1
ATOM 2415 C CA . ALA A 1 330 ? -3.683 -14.280 13.717 1.00 93.06 330 ALA A CA 1
ATOM 2416 C C . ALA A 1 330 ? -4.051 -13.483 12.444 1.00 93.06 330 ALA A C 1
ATOM 2418 O O . ALA A 1 330 ? -5.223 -13.492 12.052 1.00 93.06 330 ALA A O 1
ATOM 2419 N N . PRO A 1 331 ? -3.103 -12.775 11.795 1.00 94.62 331 PRO A N 1
ATOM 2420 C CA . PRO A 1 331 ? -3.443 -11.878 10.689 1.00 94.62 331 PRO A CA 1
ATOM 2421 C C . PRO A 1 331 ? -4.068 -12.574 9.474 1.00 94.62 331 PRO A C 1
ATOM 2423 O O . PRO A 1 331 ? -4.860 -11.966 8.765 1.00 94.62 331 PRO A O 1
ATOM 2426 N N . ASP A 1 332 ? -3.770 -13.854 9.242 1.00 91.88 332 ASP A N 1
ATOM 2427 C CA . ASP A 1 332 ? -4.379 -14.665 8.178 1.00 91.88 332 ASP A CA 1
ATOM 2428 C C . ASP A 1 332 ? -5.826 -15.095 8.463 1.00 91.88 332 ASP A C 1
ATOM 2430 O O . ASP A 1 332 ? -6.525 -15.523 7.544 1.00 91.88 332 ASP A O 1
ATOM 2434 N N . LYS A 1 333 ? -6.295 -14.933 9.704 1.00 93.38 333 LYS A N 1
ATOM 2435 C CA . LYS A 1 333 ? -7.711 -15.037 10.075 1.00 93.38 333 LYS A CA 1
ATOM 2436 C C . LYS A 1 333 ? -8.436 -13.683 10.070 1.00 93.38 333 LYS A C 1
ATOM 2438 O O . LYS A 1 333 ? -9.609 -13.600 10.445 1.00 93.38 333 LYS A O 1
ATOM 2443 N N . LEU A 1 334 ? -7.755 -12.610 9.667 1.00 95.50 334 LEU A N 1
ATOM 2444 C CA . LEU A 1 334 ? -8.336 -11.283 9.491 1.00 95.50 334 LEU A CA 1
ATOM 2445 C C . LEU A 1 334 ? -8.457 -10.952 8.006 1.00 95.50 334 LEU A C 1
ATOM 2447 O O . LEU A 1 334 ? -7.587 -11.256 7.195 1.00 95.50 334 LEU A O 1
ATOM 2451 N N . GLN A 1 335 ? -9.521 -10.243 7.663 1.00 94.19 335 GLN A N 1
ATOM 2452 C CA . GLN A 1 335 ? -9.806 -9.758 6.319 1.00 94.19 335 GLN A CA 1
ATOM 2453 C C . GLN A 1 335 ? -10.088 -8.250 6.349 1.00 94.19 335 GLN A C 1
ATOM 2455 O O . GLN A 1 335 ? -10.450 -7.717 7.406 1.00 94.19 335 GLN A O 1
ATOM 2460 N N . PRO A 1 336 ? -9.915 -7.539 5.219 1.00 93.25 336 PRO A N 1
ATOM 2461 C CA . PRO A 1 336 ? -10.337 -6.149 5.112 1.00 93.25 336 PRO A CA 1
ATOM 2462 C C . PRO A 1 336 ? -11.819 -6.008 5.472 1.00 93.25 336 PRO A C 1
ATOM 2464 O O . PRO A 1 336 ? -12.607 -6.937 5.280 1.00 93.25 336 PRO A O 1
ATOM 2467 N N . GLU A 1 337 ? -12.192 -4.858 6.027 1.00 87.44 337 GLU A N 1
ATOM 2468 C CA . GLU A 1 337 ? -13.580 -4.593 6.410 1.00 87.44 337 GLU A CA 1
ATOM 2469 C C . GLU A 1 337 ? -14.552 -4.766 5.223 1.00 87.44 337 GLU A C 1
ATOM 2471 O O . GLU A 1 337 ? -14.260 -4.326 4.112 1.00 87.44 337 GLU A O 1
ATOM 2476 N N . GLN A 1 338 ? -15.694 -5.424 5.468 1.00 84.31 338 GLN A N 1
ATOM 2477 C CA . GLN A 1 338 ? -16.702 -5.775 4.449 1.00 84.31 338 GLN A CA 1
ATOM 2478 C C . GLN A 1 338 ? -17.973 -4.908 4.517 1.00 84.31 338 GLN A C 1
ATOM 2480 O O . GLN A 1 338 ? -19.007 -5.233 3.930 1.00 84.31 338 GLN A O 1
ATOM 2485 N N . ILE A 1 339 ? -17.951 -3.855 5.332 1.00 77.38 339 ILE A N 1
ATOM 2486 C CA . ILE A 1 339 ? -19.124 -3.027 5.634 1.00 77.38 339 ILE A CA 1
ATOM 2487 C C . ILE A 1 339 ? -19.224 -1.905 4.608 1.00 77.38 339 ILE A C 1
ATOM 2489 O O . ILE A 1 339 ? -20.292 -1.633 4.071 1.00 77.38 339 ILE A O 1
ATOM 2493 N N . SER A 1 340 ? -18.097 -1.263 4.330 1.00 78.19 340 SER A N 1
ATOM 2494 C CA . SER A 1 340 ? -17.975 -0.154 3.394 1.00 78.19 340 SER A CA 1
ATOM 2495 C C . SER A 1 340 ? -17.014 -0.428 2.247 1.00 78.19 340 SER A C 1
ATOM 2497 O O . SER A 1 340 ? -17.003 0.343 1.288 1.00 78.19 340 SER A O 1
ATOM 2499 N N . ASN A 1 341 ? -16.249 -1.521 2.300 1.00 86.56 341 ASN A N 1
ATOM 2500 C CA . ASN A 1 341 ? -15.280 -1.903 1.276 1.00 86.56 341 ASN A CA 1
ATOM 2501 C C . ASN A 1 341 ? -14.337 -0.743 0.890 1.00 86.56 341 ASN A C 1
ATOM 2503 O O . ASN A 1 341 ? -14.012 -0.559 -0.285 1.00 86.56 341 ASN A O 1
ATOM 2507 N N . ILE A 1 342 ? -13.911 0.088 1.855 1.00 87.75 342 ILE A N 1
ATOM 2508 C CA . ILE A 1 342 ? -13.202 1.348 1.550 1.00 87.75 342 ILE A CA 1
ATOM 2509 C C . ILE A 1 342 ? -11.861 1.130 0.842 1.00 87.75 342 ILE A C 1
ATOM 2511 O O . ILE A 1 342 ? -11.366 2.039 0.182 1.00 87.75 342 ILE A O 1
ATOM 2515 N N . TYR A 1 343 ? -11.269 -0.060 0.962 1.00 94.56 343 TYR A N 1
ATOM 2516 C CA . TYR A 1 343 ? -9.977 -0.393 0.360 1.00 94.56 343 TYR A CA 1
ATOM 2517 C C . TYR A 1 343 ? -10.086 -1.069 -1.015 1.00 94.56 343 TYR A C 1
ATOM 2519 O O . TYR A 1 343 ? -9.083 -1.119 -1.730 1.00 94.56 343 TYR A O 1
ATOM 2527 N N . ASP A 1 344 ? -11.269 -1.548 -1.414 1.00 94.94 344 ASP A N 1
ATOM 2528 C CA . ASP A 1 344 ? -11.449 -2.362 -2.627 1.00 94.94 344 ASP A CA 1
ATOM 2529 C C . ASP A 1 344 ? -11.052 -1.606 -3.896 1.00 94.94 344 ASP A C 1
ATOM 2531 O O . ASP A 1 344 ? -10.407 -2.159 -4.787 1.00 94.94 344 ASP A O 1
ATOM 2535 N N . ASP A 1 345 ? -11.393 -0.319 -3.965 1.00 96.31 345 ASP A N 1
ATOM 2536 C CA . ASP A 1 345 ? -11.043 0.538 -5.096 1.00 96.31 345 ASP A CA 1
ATOM 2537 C C . ASP A 1 345 ? -9.524 0.704 -5.250 1.00 96.31 345 ASP A C 1
ATOM 2539 O O . ASP A 1 345 ? -8.999 0.582 -6.359 1.00 96.31 345 ASP A O 1
ATOM 2543 N N . LEU A 1 346 ? -8.799 0.903 -4.145 1.00 97.81 346 LEU A N 1
ATOM 2544 C CA . LEU A 1 346 ? -7.339 1.005 -4.168 1.00 97.81 346 LEU A CA 1
ATOM 2545 C C . LEU A 1 346 ? -6.691 -0.322 -4.582 1.00 97.81 346 LEU A C 1
ATOM 2547 O O . LEU A 1 346 ? -5.790 -0.335 -5.426 1.00 97.81 346 LEU A O 1
ATOM 2551 N N . VAL A 1 347 ? -7.158 -1.438 -4.014 1.00 98.12 347 VAL A N 1
ATOM 2552 C CA . VAL A 1 347 ? -6.684 -2.788 -4.354 1.00 98.12 347 VAL A CA 1
ATOM 2553 C C . VAL A 1 347 ? -6.896 -3.062 -5.844 1.00 98.12 347 VAL A C 1
ATOM 2555 O O . VAL A 1 347 ? -5.964 -3.468 -6.543 1.00 98.12 347 VAL A O 1
ATOM 2558 N N . GLU A 1 348 ? -8.088 -2.778 -6.367 1.00 96.88 348 GLU A N 1
ATOM 2559 C CA . GLU A 1 348 ? -8.419 -2.970 -7.778 1.00 96.88 348 GLU A CA 1
ATOM 2560 C C . GLU A 1 348 ? -7.587 -2.067 -8.696 1.00 96.88 348 GLU A C 1
ATOM 2562 O O . GLU A 1 348 ? -7.086 -2.525 -9.728 1.00 96.88 348 GLU A O 1
ATOM 2567 N N . THR A 1 349 ? -7.362 -0.808 -8.322 1.00 97.00 349 THR A N 1
ATOM 2568 C CA . THR A 1 349 ? -6.470 0.095 -9.061 1.00 97.00 349 THR A CA 1
ATOM 2569 C C . THR A 1 349 ? -5.043 -0.455 -9.134 1.00 97.00 349 THR A C 1
ATOM 2571 O O . THR A 1 349 ? -4.438 -0.466 -10.214 1.00 97.00 349 THR A O 1
ATOM 2574 N N . LEU A 1 350 ? -4.496 -0.984 -8.036 1.00 95.62 350 LEU A N 1
ATOM 2575 C CA . LEU A 1 350 ? -3.152 -1.574 -8.031 1.00 95.62 350 LEU A CA 1
ATOM 2576 C C . LEU A 1 350 ? -3.090 -2.869 -8.858 1.00 95.62 350 LEU A C 1
ATOM 2578 O O . LEU A 1 350 ? -2.139 -3.061 -9.622 1.00 95.62 350 LEU A O 1
ATOM 2582 N N . LYS A 1 351 ? -4.132 -3.709 -8.826 1.00 91.19 351 LYS A N 1
ATOM 2583 C CA . LYS A 1 351 ? -4.243 -4.902 -9.690 1.00 91.19 351 LYS A CA 1
ATOM 2584 C C . LYS A 1 351 ? -4.279 -4.546 -11.168 1.00 91.19 351 LYS A C 1
ATOM 2586 O O . LYS A 1 351 ? -3.531 -5.109 -11.968 1.00 91.19 351 LYS A O 1
ATOM 2591 N N . ARG A 1 352 ? -5.085 -3.548 -11.541 1.00 86.38 352 ARG A N 1
ATOM 2592 C CA . ARG A 1 352 ? -5.111 -2.991 -12.904 1.00 86.38 352 ARG A CA 1
ATOM 2593 C C . ARG A 1 352 ? -3.769 -2.380 -13.314 1.00 86.38 352 ARG A C 1
ATOM 2595 O O . ARG A 1 352 ? -3.478 -2.326 -14.507 1.00 86.38 352 ARG A O 1
ATOM 2602 N N . SER A 1 353 ? -2.933 -1.990 -12.353 1.00 83.94 353 SER A N 1
ATOM 2603 C CA . SER A 1 353 ? -1.559 -1.514 -12.577 1.00 83.94 353 SER A CA 1
ATOM 2604 C C . SER A 1 353 ? -0.517 -2.642 -12.680 1.00 83.94 353 SER A C 1
ATOM 2606 O O . SER A 1 353 ? 0.670 -2.367 -12.851 1.00 83.94 353 SER A O 1
ATOM 2608 N N . GLY A 1 354 ? -0.937 -3.912 -12.616 1.00 78.88 354 GLY A N 1
ATOM 2609 C CA . GLY A 1 354 ? -0.075 -5.080 -12.814 1.00 78.88 354 GLY A CA 1
ATOM 2610 C C . GLY A 1 354 ? 0.414 -5.754 -11.531 1.00 78.88 354 GLY A C 1
ATOM 2611 O O . GLY A 1 354 ? 1.290 -6.615 -11.625 1.00 78.88 354 GLY A O 1
ATOM 2612 N N . TYR A 1 355 ? -0.119 -5.381 -10.365 1.00 89.06 355 TYR A N 1
ATOM 2613 C CA . TYR A 1 355 ? 0.118 -6.105 -9.115 1.00 89.06 355 TYR A CA 1
ATOM 2614 C C . TYR A 1 355 ? -0.791 -7.333 -8.978 1.00 89.06 355 TYR A C 1
ATOM 2616 O O . TYR A 1 355 ? -1.860 -7.413 -9.583 1.00 89.06 355 TYR A O 1
ATOM 2624 N N . VAL A 1 356 ? -0.356 -8.298 -8.174 1.00 88.44 356 VAL A N 1
ATOM 2625 C CA . VAL A 1 356 ? -1.036 -9.567 -7.916 1.00 88.44 356 VAL A CA 1
ATOM 2626 C C . VAL A 1 356 ? -1.146 -9.763 -6.406 1.00 88.44 356 VAL A C 1
ATOM 2628 O O . VAL A 1 356 ? -0.133 -9.823 -5.702 1.00 88.44 356 VAL A O 1
ATOM 2631 N N . GLU A 1 357 ? -2.385 -9.857 -5.920 1.00 94.00 357 GLU A N 1
ATOM 2632 C CA . GLU A 1 357 ? -2.679 -10.124 -4.509 1.00 94.00 357 GLU A CA 1
ATOM 2633 C C . GLU A 1 357 ? -2.009 -11.422 -4.040 1.00 94.00 357 GLU A C 1
ATOM 2635 O O . GLU A 1 357 ? -2.009 -12.425 -4.756 1.00 94.00 357 GLU A O 1
ATOM 2640 N N . GLY A 1 358 ? -1.403 -11.395 -2.852 1.00 92.31 358 GLY A N 1
ATOM 2641 C CA . GLY A 1 358 ? -0.689 -12.537 -2.274 1.00 92.31 358 GLY A CA 1
ATOM 2642 C C . GLY A 1 358 ? 0.713 -12.786 -2.846 1.00 92.31 358 GLY A C 1
ATOM 2643 O O . GLY A 1 358 ? 1.418 -13.658 -2.346 1.00 92.31 358 GLY A O 1
ATOM 2644 N N . VAL A 1 359 ? 1.137 -12.029 -3.867 1.00 93.25 359 VAL A N 1
ATOM 2645 C CA . VAL A 1 359 ? 2.483 -12.123 -4.465 1.00 93.25 359 VAL A CA 1
ATOM 2646 C C . VAL A 1 359 ? 3.265 -10.831 -4.252 1.00 93.25 359 VAL A C 1
ATOM 2648 O O . VAL A 1 359 ? 4.363 -10.837 -3.708 1.00 93.25 359 VAL A O 1
ATOM 2651 N N . ASN A 1 360 ? 2.714 -9.703 -4.688 1.00 94.81 360 ASN A N 1
ATOM 2652 C CA . ASN A 1 360 ? 3.353 -8.392 -4.552 1.00 94.81 360 ASN A CA 1
ATOM 2653 C C . ASN A 1 360 ? 2.358 -7.289 -4.165 1.00 94.81 360 ASN A C 1
ATOM 2655 O O . ASN A 1 360 ? 2.714 -6.116 -4.162 1.00 94.81 360 ASN A O 1
ATOM 2659 N N . LEU A 1 361 ? 1.131 -7.655 -3.802 1.00 98.12 361 LEU A N 1
ATOM 2660 C CA . LEU A 1 361 ? 0.137 -6.769 -3.212 1.00 98.12 361 LEU A CA 1
ATOM 2661 C C . LEU A 1 361 ? -0.507 -7.469 -2.022 1.00 98.12 361 LEU A C 1
ATOM 2663 O O . LEU A 1 361 ? -0.973 -8.602 -2.140 1.00 98.12 361 LEU A O 1
ATOM 2667 N N . PHE A 1 362 ? -0.537 -6.782 -0.890 1.00 98.50 362 PHE A N 1
ATOM 2668 C CA . PHE A 1 362 ? -1.084 -7.299 0.355 1.00 98.50 362 PHE A CA 1
ATOM 2669 C C . PHE A 1 362 ? -1.918 -6.212 1.025 1.00 98.50 362 PHE A C 1
ATOM 2671 O O . PHE A 1 362 ? -1.498 -5.056 1.084 1.00 98.50 362 PHE A O 1
ATOM 2678 N N . VAL A 1 363 ? -3.081 -6.580 1.559 1.00 98.31 363 VAL A N 1
ATOM 2679 C CA . VAL A 1 363 ? -3.751 -5.763 2.573 1.00 98.31 363 VAL A CA 1
ATOM 2680 C C . VAL A 1 363 ? -3.316 -6.318 3.919 1.00 98.31 363 VAL A C 1
ATOM 2682 O O . VAL A 1 363 ? -3.693 -7.426 4.286 1.00 98.31 363 VAL A O 1
ATOM 2685 N N . ALA A 1 364 ? -2.461 -5.572 4.609 1.00 98.38 364 ALA A N 1
ATOM 2686 C CA . ALA A 1 364 ? -1.851 -5.959 5.867 1.00 98.38 364 ALA A CA 1
ATOM 2687 C C . ALA A 1 364 ? -2.840 -5.747 7.018 1.00 98.38 364 ALA A C 1
ATOM 2689 O O . ALA A 1 364 ? -2.772 -4.759 7.753 1.00 98.38 364 ALA A O 1
ATOM 2690 N N . THR A 1 365 ? -3.812 -6.651 7.116 1.00 98.00 365 THR A N 1
ATOM 2691 C CA . THR A 1 365 ? -4.826 -6.651 8.171 1.00 98.00 365 THR A CA 1
ATOM 2692 C C . THR A 1 365 ? -4.187 -6.889 9.535 1.00 98.00 365 THR A C 1
ATOM 2694 O O . THR A 1 365 ? -3.211 -7.625 9.675 1.00 98.00 365 THR A O 1
ATOM 2697 N N . TYR A 1 366 ? -4.731 -6.250 10.562 1.00 97.75 366 TYR A N 1
ATOM 2698 C CA . TYR A 1 366 ? -4.237 -6.385 11.927 1.00 97.75 366 TYR A CA 1
ATOM 2699 C C . TYR A 1 366 ? -5.387 -6.243 12.917 1.00 97.75 366 TYR A C 1
ATOM 2701 O O . TYR A 1 366 ? -6.455 -5.707 12.609 1.00 97.75 366 TYR A O 1
ATOM 2709 N N . ASP A 1 367 ? -5.176 -6.746 14.124 1.00 96.56 367 ASP A N 1
ATOM 2710 C CA . ASP A 1 367 ? -6.133 -6.620 15.202 1.00 96.56 367 ASP A CA 1
ATOM 2711 C C . ASP A 1 367 ? -6.037 -5.209 15.775 1.00 96.56 367 ASP A C 1
ATOM 2713 O O . ASP A 1 367 ? -5.213 -4.895 16.633 1.00 96.56 367 ASP A O 1
ATOM 2717 N N . TRP A 1 368 ? -6.897 -4.331 15.271 1.00 95.44 368 TRP A N 1
ATOM 2718 C CA . TRP A 1 368 ? -6.927 -2.921 15.643 1.00 95.44 368 TRP A CA 1
ATOM 2719 C C . TRP A 1 368 ? -7.244 -2.673 17.120 1.00 95.44 368 TRP A C 1
ATOM 2721 O O . TRP A 1 368 ? -7.107 -1.538 17.573 1.00 95.44 368 TRP A O 1
ATOM 2731 N N . ARG A 1 369 ? -7.640 -3.709 17.870 1.00 95.25 369 ARG A N 1
ATOM 2732 C CA . ARG A 1 369 ? -7.812 -3.650 19.322 1.00 95.25 369 ARG A CA 1
ATOM 2733 C C . ARG A 1 369 ? -6.477 -3.603 20.058 1.00 95.25 369 ARG A C 1
ATOM 2735 O O . ARG A 1 369 ? -6.427 -3.093 21.170 1.00 95.25 369 ARG A O 1
ATOM 2742 N N . LEU A 1 370 ? -5.395 -4.083 19.449 1.00 94.88 370 LEU A N 1
ATOM 2743 C CA . LEU A 1 370 ? -4.065 -4.066 20.046 1.00 94.88 370 LEU A CA 1
ATOM 2744 C C . LEU A 1 370 ? -3.413 -2.688 20.007 1.00 94.88 370 LEU A C 1
ATOM 2746 O O . LEU A 1 370 ? -3.610 -1.908 19.076 1.00 94.88 370 LEU A O 1
ATOM 2750 N N . ASN A 1 371 ? -2.550 -2.431 20.989 1.00 94.69 371 ASN A N 1
ATOM 2751 C CA . ASN A 1 371 ? -1.650 -1.287 20.934 1.00 94.69 371 ASN A CA 1
ATOM 2752 C C . ASN A 1 371 ? -0.655 -1.452 19.757 1.00 94.69 371 ASN A C 1
ATOM 2754 O O . ASN A 1 371 ? -0.289 -2.586 19.431 1.00 94.69 371 ASN A O 1
ATOM 2758 N N . PRO A 1 372 ? -0.184 -0.372 19.102 1.00 97.06 372 PRO A N 1
ATOM 2759 C CA . PRO A 1 372 ? 0.803 -0.501 18.029 1.00 97.06 372 PRO A CA 1
ATOM 2760 C C . PRO A 1 372 ? 2.143 -1.108 18.440 1.00 97.06 372 PRO A C 1
ATOM 2762 O O . PRO A 1 372 ? 2.720 -1.856 17.661 1.00 97.06 372 PRO A O 1
ATOM 2765 N N . ALA A 1 373 ? 2.605 -0.823 19.656 1.00 96.62 373 ALA A N 1
ATOM 2766 C CA . ALA A 1 373 ? 3.881 -1.276 20.203 1.00 96.62 373 ALA A CA 1
ATOM 2767 C C . ALA A 1 373 ? 3.848 -1.275 21.746 1.00 96.62 373 ALA A C 1
ATOM 2769 O O . ALA A 1 373 ? 2.924 -0.692 22.332 1.00 96.62 373 ALA A O 1
ATOM 2770 N N . PRO A 1 374 ? 4.838 -1.893 22.421 1.00 94.81 374 PRO A N 1
ATOM 2771 C CA . PRO A 1 374 ? 5.000 -1.755 23.866 1.00 94.81 374 PRO A CA 1
ATOM 2772 C C . PRO A 1 374 ? 5.303 -0.305 24.269 1.00 94.81 374 PRO A C 1
ATOM 2774 O O . PRO A 1 374 ? 5.866 0.465 23.497 1.00 94.81 374 PRO A O 1
ATOM 2777 N N . ILE A 1 375 ? 4.959 0.051 25.509 1.00 92.75 375 ILE A N 1
ATOM 2778 C CA . ILE A 1 375 ? 5.414 1.287 26.160 1.00 92.75 375 ILE A CA 1
ATOM 2779 C C . ILE A 1 375 ? 6.547 0.891 27.107 1.00 92.75 375 ILE A C 1
ATOM 2781 O O . ILE A 1 375 ? 6.296 0.279 28.144 1.00 92.75 375 ILE A O 1
ATOM 2785 N N . ASP A 1 376 ? 7.789 1.225 26.767 1.00 89.50 376 ASP A N 1
ATOM 2786 C CA . ASP A 1 376 ? 8.972 0.804 27.536 1.00 89.50 376 ASP A CA 1
ATOM 2787 C C . ASP A 1 376 ? 9.366 1.772 28.670 1.00 89.50 376 ASP A C 1
ATOM 2789 O O . ASP A 1 376 ? 10.285 1.511 29.452 1.00 89.50 376 ASP A O 1
ATOM 2793 N N . GLY A 1 377 ? 8.632 2.880 28.797 1.00 88.31 377 GLY A N 1
ATOM 2794 C CA . GLY A 1 377 ? 8.829 3.893 29.831 1.00 88.31 377 GLY A CA 1
ATOM 2795 C C . GLY A 1 377 ? 9.917 4.921 29.516 1.00 88.31 377 GLY A C 1
ATOM 2796 O O . GLY A 1 377 ? 10.120 5.831 30.327 1.00 88.31 377 GLY A O 1
ATOM 2797 N N . THR A 1 378 ? 10.576 4.816 28.363 1.00 91.62 378 THR A N 1
ATOM 2798 C CA . THR A 1 378 ? 11.477 5.831 27.814 1.00 91.62 378 THR A CA 1
ATOM 2799 C C . THR A 1 378 ? 10.769 6.559 26.669 1.00 91.62 378 THR A C 1
ATOM 2801 O O . THR A 1 378 ? 9.856 6.036 26.048 1.00 91.62 378 THR A O 1
ATOM 2804 N N . ILE A 1 379 ? 11.103 7.833 26.478 1.00 93.62 379 ILE A N 1
ATOM 2805 C CA . ILE A 1 379 ? 10.607 8.645 25.364 1.00 93.62 379 ILE A CA 1
ATOM 2806 C C . ILE A 1 379 ? 11.852 9.050 24.592 1.00 93.62 379 ILE A C 1
ATOM 2808 O O . ILE A 1 379 ? 12.559 9.967 25.018 1.00 93.62 379 ILE A O 1
ATOM 2812 N N . ASP A 1 380 ? 12.172 8.308 23.542 1.00 93.81 380 ASP A N 1
ATOM 2813 C CA . ASP A 1 380 ? 13.375 8.495 22.721 1.00 93.81 380 ASP A CA 1
ATOM 2814 C C . ASP A 1 380 ? 13.165 8.173 21.229 1.00 93.81 380 ASP A C 1
ATOM 2816 O O . ASP A 1 380 ? 14.095 8.296 20.417 1.00 93.81 380 ASP A O 1
ATOM 2820 N N . GLY A 1 381 ? 11.940 7.799 20.848 1.00 94.81 381 GLY A N 1
ATOM 2821 C CA . GLY A 1 381 ? 11.597 7.453 19.477 1.00 94.81 381 GLY A CA 1
ATOM 2822 C C . GLY A 1 381 ? 12.087 6.076 19.050 1.00 94.81 381 GLY A C 1
ATOM 2823 O O . GLY A 1 381 ? 12.181 5.847 17.838 1.00 94.81 381 GLY A O 1
ATOM 2824 N N . VAL A 1 382 ? 12.399 5.183 19.991 1.00 95.25 382 VAL A N 1
ATOM 2825 C CA . VAL A 1 382 ? 12.832 3.807 19.738 1.00 95.25 382 VAL A CA 1
ATOM 2826 C C . VAL A 1 382 ? 11.870 2.829 20.400 1.00 95.25 382 VAL A C 1
ATOM 2828 O O . VAL A 1 382 ? 11.530 2.961 21.563 1.00 95.25 382 VAL A O 1
ATOM 2831 N N . ILE A 1 383 ? 11.459 1.804 19.655 1.00 96.56 383 ILE A N 1
ATOM 2832 C CA . ILE A 1 383 ? 10.637 0.717 20.185 1.00 96.56 383 ILE A CA 1
ATOM 2833 C C . ILE A 1 383 ? 11.530 -0.494 20.462 1.00 96.56 383 ILE A C 1
ATOM 2835 O O . ILE A 1 383 ? 12.088 -1.090 19.539 1.00 96.56 383 ILE A O 1
ATOM 2839 N N . ASN A 1 384 ? 11.611 -0.904 21.728 1.00 94.81 384 ASN A N 1
ATOM 2840 C CA . ASN A 1 384 ? 12.348 -2.100 22.148 1.00 94.81 384 ASN A CA 1
ATOM 2841 C C . ASN A 1 384 ? 11.610 -3.394 21.737 1.00 94.81 384 ASN A C 1
ATOM 2843 O O . ASN A 1 384 ? 10.919 -4.022 22.544 1.00 94.81 384 ASN A O 1
ATOM 2847 N N . ARG A 1 385 ? 11.736 -3.766 20.459 1.00 95.25 385 ARG A N 1
ATOM 2848 C CA . ARG A 1 385 ? 11.189 -4.979 19.821 1.00 95.25 385 ARG A CA 1
ATOM 2849 C C . ARG A 1 385 ? 12.181 -5.482 18.779 1.00 95.25 385 ARG A C 1
ATOM 2851 O O . ARG A 1 385 ? 12.381 -4.813 17.765 1.00 95.25 385 ARG A O 1
ATOM 2858 N N . SER A 1 386 ? 12.801 -6.633 19.025 1.00 97.06 386 SER A N 1
ATOM 2859 C CA . SER A 1 386 ? 13.753 -7.238 18.088 1.00 97.06 386 SER A CA 1
ATOM 2860 C C . SER A 1 386 ? 13.041 -7.903 16.905 1.00 97.06 386 SER A C 1
ATOM 2862 O O . SER A 1 386 ? 11.837 -8.149 16.951 1.00 97.06 386 SER A O 1
ATOM 2864 N N . ALA A 1 387 ? 13.774 -8.235 15.839 1.00 96.94 387 ALA A N 1
ATOM 2865 C CA . ALA A 1 387 ? 13.193 -8.973 14.715 1.00 96.94 387 ALA A CA 1
ATOM 2866 C C . ALA A 1 387 ? 12.745 -10.392 15.112 1.00 96.94 387 ALA A C 1
ATOM 2868 O O . ALA A 1 387 ? 11.777 -10.901 14.553 1.00 96.94 387 ALA A O 1
ATOM 2869 N N . GLU A 1 388 ? 13.397 -10.997 16.109 1.00 95.38 388 GLU A N 1
ATOM 2870 C CA . GLU A 1 388 ? 12.987 -12.276 16.699 1.00 95.38 388 GLU A CA 1
ATOM 2871 C C . GLU A 1 388 ? 11.617 -12.136 17.379 1.00 95.38 388 GLU A C 1
ATOM 2873 O O . GLU A 1 388 ? 10.713 -12.907 17.070 1.00 95.38 388 GLU A O 1
ATOM 2878 N N . ASP A 1 389 ? 11.427 -11.103 18.211 1.00 94.69 389 ASP A N 1
ATOM 2879 C CA . ASP A 1 389 ? 10.142 -10.843 18.883 1.00 94.69 389 ASP A CA 1
ATOM 2880 C C . ASP A 1 389 ? 9.018 -10.552 17.878 1.00 94.69 389 ASP A C 1
ATOM 2882 O O . ASP A 1 389 ? 7.891 -10.993 18.054 1.00 94.69 389 ASP A O 1
ATOM 2886 N N . LEU A 1 390 ? 9.314 -9.815 16.803 1.00 96.69 390 LEU A N 1
ATOM 2887 C CA . LEU A 1 390 ? 8.327 -9.465 15.776 1.00 96.69 390 LEU A CA 1
ATOM 2888 C C . LEU A 1 390 ? 7.880 -10.666 14.922 1.00 96.69 390 LEU A C 1
ATOM 2890 O O . LEU A 1 390 ? 6.875 -10.577 14.215 1.00 96.69 390 LEU A O 1
ATOM 2894 N N . THR A 1 391 ? 8.641 -11.763 14.910 1.00 95.31 391 THR A N 1
ATOM 2895 C CA . THR A 1 391 ? 8.433 -12.892 13.986 1.00 95.31 391 THR A CA 1
ATOM 2896 C C . THR A 1 391 ? 8.183 -14.229 14.685 1.00 95.31 391 THR A C 1
ATOM 2898 O O . THR A 1 391 ? 8.037 -15.254 14.014 1.00 95.31 391 THR A O 1
ATOM 2901 N N . ASP A 1 392 ? 8.036 -14.228 16.010 1.00 92.50 392 ASP A N 1
ATOM 2902 C CA . ASP A 1 392 ? 7.853 -15.421 16.846 1.00 92.50 392 ASP A CA 1
ATOM 2903 C C . ASP A 1 392 ? 6.450 -16.064 16.762 1.00 92.50 392 ASP A C 1
ATOM 2905 O O . ASP A 1 392 ? 6.226 -17.134 17.330 1.00 92.50 392 ASP A O 1
ATOM 2909 N N . GLN A 1 393 ? 5.531 -15.450 16.005 1.00 90.94 393 GLN A N 1
ATOM 2910 C CA . GLN A 1 393 ? 4.116 -15.834 15.857 1.00 90.94 393 GLN A CA 1
ATOM 2911 C C . GLN A 1 393 ? 3.259 -15.603 17.116 1.00 90.94 393 GLN A C 1
ATOM 2913 O O . GLN A 1 393 ? 2.156 -16.147 17.224 1.00 90.94 393 GLN A O 1
ATOM 2918 N N . THR A 1 394 ? 3.728 -14.758 18.030 1.00 91.12 394 THR A N 1
ATOM 2919 C CA . THR A 1 394 ? 2.974 -14.202 19.154 1.00 91.12 394 THR A CA 1
ATOM 2920 C C . THR A 1 394 ? 2.561 -12.776 18.789 1.00 91.12 394 THR A C 1
ATOM 2922 O O . THR A 1 394 ? 3.399 -11.917 18.535 1.00 91.12 394 THR A O 1
ATOM 2925 N N . TYR A 1 395 ? 1.259 -12.497 18.734 1.00 93.25 395 TYR A N 1
ATOM 2926 C CA . TYR A 1 395 ? 0.758 -11.187 18.307 1.00 93.25 395 TYR A CA 1
ATOM 2927 C C . TYR A 1 395 ? 0.292 -10.383 19.519 1.00 93.25 395 TYR A C 1
ATOM 2929 O O . TYR A 1 395 ? -0.891 -10.378 19.865 1.00 93.25 395 TYR A O 1
ATOM 2937 N N . GLU A 1 396 ? 1.228 -9.722 20.191 1.00 92.00 396 GLU A N 1
ATOM 2938 C CA . GLU A 1 396 ? 0.953 -8.901 21.377 1.00 92.00 396 GLU A CA 1
ATOM 2939 C C . GLU A 1 396 ? 0.615 -7.458 20.983 1.00 92.00 396 GLU A C 1
ATOM 2941 O O . GLU A 1 396 ? -0.197 -6.787 21.625 1.00 92.00 396 GLU A O 1
ATOM 2946 N N . TYR A 1 397 ? 1.193 -7.003 19.872 1.00 95.69 397 TYR A N 1
ATOM 2947 C CA . TYR A 1 397 ? 1.043 -5.668 19.318 1.00 95.69 397 TYR A CA 1
ATOM 2948 C C . TYR A 1 397 ? 0.758 -5.724 17.816 1.00 95.69 397 TYR A C 1
ATOM 2950 O O . TYR A 1 397 ? 1.123 -6.673 17.118 1.00 95.69 397 TYR A O 1
ATOM 2958 N N . SER A 1 398 ? 0.136 -4.676 17.268 1.00 96.81 398 SER A N 1
ATOM 2959 C CA . SER A 1 398 ? -0.134 -4.667 15.819 1.00 96.81 398 SER A CA 1
ATOM 2960 C C . SER A 1 398 ? 1.139 -4.596 14.962 1.00 96.81 398 SER A C 1
ATOM 2962 O O . SER A 1 398 ? 1.096 -4.978 13.793 1.00 96.81 398 SER A O 1
ATOM 2964 N N . VAL A 1 399 ? 2.285 -4.177 15.520 1.00 97.94 399 VAL A N 1
ATOM 2965 C CA . VAL A 1 399 ? 3.586 -4.258 14.833 1.00 97.94 399 VAL A CA 1
ATOM 2966 C C . VAL A 1 399 ? 4.028 -5.706 14.571 1.00 97.94 399 VAL A C 1
ATOM 2968 O O . VAL A 1 399 ? 4.576 -5.972 13.502 1.00 97.94 399 VAL A O 1
ATOM 2971 N N . ASP A 1 400 ? 3.705 -6.654 15.458 1.00 97.00 400 ASP A N 1
ATOM 2972 C CA . ASP A 1 400 ? 3.998 -8.086 15.266 1.00 97.00 400 ASP A CA 1
ATOM 2973 C C . ASP A 1 400 ? 3.191 -8.631 14.070 1.00 97.00 400 ASP A C 1
ATOM 2975 O O . ASP A 1 400 ? 3.679 -9.349 13.195 1.00 97.00 400 ASP A O 1
ATOM 2979 N N . GLN A 1 401 ? 1.930 -8.204 13.970 1.00 97.94 401 GLN A N 1
ATOM 2980 C CA . GLN A 1 401 ? 1.042 -8.557 12.861 1.00 97.94 401 GLN A CA 1
ATOM 2981 C C . GLN A 1 401 ? 1.480 -7.909 11.542 1.00 97.94 401 GLN A C 1
ATOM 2983 O O . GLN A 1 401 ? 1.362 -8.517 10.479 1.00 97.94 401 GLN A O 1
ATOM 2988 N N 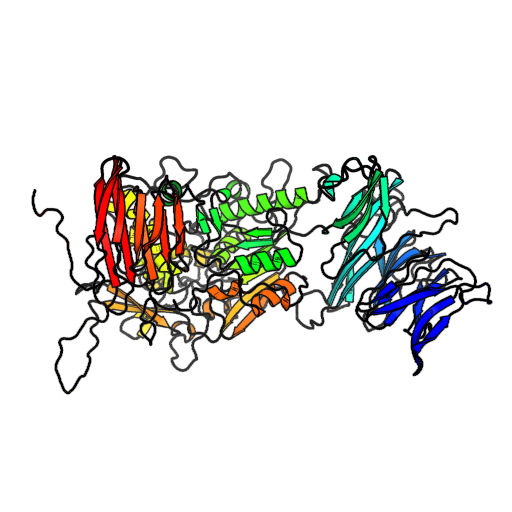. PHE A 1 402 ? 2.026 -6.692 11.585 1.00 98.62 402 PHE A N 1
ATOM 2989 C CA . PHE A 1 402 ? 2.625 -6.078 10.404 1.00 98.62 402 PHE A CA 1
ATOM 2990 C C . PHE A 1 402 ? 3.871 -6.847 9.942 1.00 98.62 402 PHE A C 1
ATOM 2992 O O . PHE A 1 402 ? 4.007 -7.114 8.747 1.00 98.62 402 PHE A O 1
ATOM 2999 N N . ALA A 1 403 ? 4.727 -7.291 10.867 1.00 98.31 403 ALA A N 1
ATOM 3000 C CA . ALA A 1 403 ? 5.886 -8.125 10.551 1.00 98.31 403 ALA A CA 1
ATOM 3001 C C . ALA A 1 403 ? 5.496 -9.482 9.935 1.00 98.31 403 ALA A C 1
ATOM 3003 O O . ALA A 1 403 ? 6.165 -9.947 9.010 1.00 98.31 403 ALA A O 1
ATOM 3004 N N . PHE A 1 404 ? 4.371 -10.083 10.339 1.00 98.12 404 PHE A N 1
ATOM 3005 C CA . PHE A 1 404 ? 3.801 -11.237 9.630 1.00 98.12 404 PHE A CA 1
ATOM 3006 C C . PHE A 1 404 ? 3.533 -10.935 8.145 1.00 98.12 404 PHE A C 1
ATOM 3008 O O . PHE A 1 404 ? 3.880 -11.736 7.273 1.00 98.12 404 PHE A O 1
ATOM 3015 N N . TRP A 1 405 ? 2.965 -9.772 7.820 1.00 98.69 405 TRP A N 1
ATOM 3016 C CA . TRP A 1 405 ? 2.731 -9.387 6.424 1.00 98.69 405 TRP A CA 1
ATOM 3017 C C . TRP A 1 405 ? 4.019 -9.072 5.662 1.00 98.69 405 TRP A C 1
ATOM 3019 O O . TRP A 1 405 ? 4.084 -9.340 4.463 1.00 98.69 405 TRP A O 1
ATOM 3029 N N . LEU A 1 406 ? 5.065 -8.582 6.335 1.00 98.62 406 LEU A N 1
ATOM 3030 C CA . LEU A 1 406 ? 6.397 -8.459 5.735 1.00 98.62 406 LEU A CA 1
ATOM 3031 C C . LEU A 1 406 ? 6.978 -9.835 5.380 1.00 98.62 406 LEU A C 1
ATOM 3033 O O . LEU A 1 406 ? 7.499 -10.004 4.281 1.00 98.62 406 LEU A O 1
ATOM 3037 N N . GLN A 1 407 ? 6.800 -10.848 6.235 1.00 97.94 407 GLN A N 1
ATOM 3038 C CA . GLN A 1 407 ? 7.172 -12.230 5.905 1.00 97.94 407 GLN A CA 1
ATOM 3039 C C . GLN A 1 407 ? 6.379 -12.758 4.697 1.00 97.94 407 GLN A C 1
ATOM 3041 O O . GLN A 1 407 ? 6.963 -13.331 3.778 1.00 97.94 407 GLN A O 1
ATOM 3046 N N . LYS A 1 408 ? 5.068 -12.480 4.613 1.00 98.12 408 LYS A N 1
ATOM 3047 C CA . LYS A 1 408 ? 4.271 -12.803 3.411 1.00 98.12 408 LYS A CA 1
ATOM 3048 C C . LYS A 1 408 ? 4.755 -12.070 2.161 1.00 98.12 408 LYS A C 1
ATOM 3050 O O . LYS A 1 408 ? 4.741 -12.651 1.077 1.00 98.12 408 LYS A O 1
ATOM 3055 N N . ALA A 1 409 ? 5.225 -10.833 2.297 1.00 98.19 409 ALA A N 1
ATOM 3056 C CA . ALA A 1 409 ? 5.833 -10.089 1.202 1.00 98.19 409 ALA A CA 1
ATOM 3057 C C . ALA A 1 409 ? 7.168 -10.707 0.751 1.00 98.19 409 ALA A C 1
ATOM 3059 O O . ALA A 1 409 ? 7.415 -10.773 -0.454 1.00 98.19 409 ALA A O 1
ATOM 3060 N N . ILE A 1 410 ? 7.990 -11.221 1.674 1.00 97.06 410 ILE A N 1
ATOM 3061 C CA . ILE A 1 410 ? 9.209 -11.986 1.357 1.00 97.06 410 ILE A CA 1
ATOM 3062 C C . ILE A 1 410 ? 8.852 -13.272 0.599 1.00 97.06 410 ILE A C 1
ATOM 3064 O O . ILE A 1 410 ? 9.452 -13.552 -0.440 1.00 97.06 410 ILE A O 1
ATOM 3068 N N . ASP A 1 411 ? 7.864 -14.036 1.070 1.00 95.50 411 ASP A N 1
ATOM 3069 C CA . ASP A 1 411 ? 7.398 -15.257 0.398 1.00 95.50 411 ASP A CA 1
ATOM 3070 C C . ASP A 1 411 ? 6.881 -14.954 -1.015 1.00 95.50 411 ASP A C 1
ATOM 3072 O O . ASP A 1 411 ? 7.264 -15.603 -1.994 1.00 95.50 411 ASP A O 1
ATOM 3076 N N . GLY A 1 412 ? 6.049 -13.919 -1.137 1.00 94.25 412 GLY A N 1
ATOM 3077 C CA . GLY A 1 412 ? 5.521 -13.441 -2.406 1.00 94.25 412 GLY A CA 1
ATOM 3078 C C . GLY A 1 412 ? 6.623 -12.963 -3.354 1.00 94.25 412 GLY A C 1
ATOM 3079 O O . GLY A 1 412 ? 6.621 -13.320 -4.533 1.00 94.25 412 GLY A O 1
ATOM 3080 N N . TRP A 1 413 ? 7.631 -12.253 -2.846 1.00 93.31 413 TRP A N 1
ATOM 3081 C CA . TRP A 1 413 ? 8.826 -11.881 -3.601 1.00 93.31 413 TRP A CA 1
ATOM 3082 C C . TRP A 1 413 ? 9.596 -13.104 -4.098 1.00 93.31 413 TRP A C 1
ATOM 3084 O O . TRP A 1 413 ? 9.836 -13.211 -5.299 1.00 93.31 413 TRP A O 1
ATOM 3094 N N . LYS A 1 414 ? 9.907 -14.066 -3.219 1.00 90.12 414 LYS A N 1
ATOM 3095 C CA . LYS A 1 414 ? 10.581 -15.325 -3.581 1.00 90.12 414 LYS A CA 1
ATOM 3096 C C . LYS A 1 414 ? 9.797 -16.088 -4.658 1.00 90.12 414 LYS A C 1
ATOM 3098 O O . LYS A 1 414 ? 10.397 -16.610 -5.596 1.00 90.12 414 LYS A O 1
ATOM 3103 N N . SER A 1 415 ? 8.463 -16.078 -4.593 1.00 86.56 415 SER A N 1
ATOM 3104 C CA . SER A 1 415 ? 7.597 -16.736 -5.584 1.00 86.56 415 SER A CA 1
ATOM 3105 C C . SER A 1 415 ? 7.683 -16.139 -6.997 1.00 86.56 415 SER A C 1
ATOM 3107 O O . SER A 1 415 ? 7.372 -16.830 -7.966 1.00 86.56 415 SER A O 1
ATOM 3109 N N . GLN A 1 416 ? 8.163 -14.896 -7.142 1.00 83.31 416 GLN A N 1
ATOM 3110 C CA . GLN A 1 416 ? 8.421 -14.270 -8.447 1.00 83.31 416 GLN A CA 1
ATOM 3111 C C . GLN A 1 416 ? 9.701 -14.809 -9.123 1.00 83.31 416 GLN A C 1
ATOM 3113 O O . GLN A 1 416 ? 9.987 -14.447 -10.265 1.00 83.31 416 GLN A O 1
ATOM 3118 N N . PHE A 1 417 ? 10.457 -15.692 -8.454 1.00 71.75 417 PHE A N 1
ATOM 3119 C CA . PHE A 1 417 ? 11.688 -16.315 -8.956 1.00 71.75 417 PHE A CA 1
ATOM 3120 C C . PHE A 1 417 ? 11.661 -17.855 -8.855 1.00 71.75 417 PHE A C 1
ATOM 3122 O O . PHE A 1 417 ? 12.588 -18.444 -8.299 1.00 71.75 417 PHE A O 1
ATOM 3129 N N . PRO A 1 418 ? 10.641 -18.541 -9.403 1.00 66.06 418 PRO A N 1
ATOM 3130 C CA . PRO A 1 418 ? 10.435 -19.979 -9.183 1.00 66.06 418 PRO A CA 1
ATOM 3131 C C . PRO A 1 418 ? 11.572 -20.868 -9.718 1.00 66.06 418 PRO A C 1
ATOM 3133 O O . PRO A 1 418 ? 11.731 -21.998 -9.263 1.00 66.06 418 PRO A O 1
ATOM 3136 N N . ASP A 1 419 ? 12.365 -20.354 -10.662 1.00 59.75 419 ASP A N 1
ATOM 3137 C CA . ASP A 1 419 ? 13.462 -21.076 -11.313 1.00 59.75 419 ASP A CA 1
ATOM 3138 C C . ASP A 1 419 ? 14.836 -20.815 -10.661 1.00 59.75 419 ASP A C 1
ATOM 3140 O O . ASP A 1 419 ? 15.825 -21.459 -11.019 1.00 59.75 419 ASP A O 1
ATOM 3144 N N . LEU A 1 420 ? 14.929 -19.884 -9.700 1.00 50.84 420 LEU A N 1
ATOM 3145 C CA . LEU A 1 420 ? 16.175 -19.629 -8.977 1.00 50.84 420 LEU A CA 1
ATOM 3146 C C . LEU A 1 420 ? 16.255 -20.505 -7.718 1.00 50.84 420 LEU A C 1
ATOM 3148 O O . LEU A 1 420 ? 15.319 -20.520 -6.918 1.00 50.84 420 LEU A O 1
ATOM 3152 N N . PRO A 1 421 ? 17.384 -21.199 -7.479 1.00 65.00 421 PRO A N 1
ATOM 3153 C CA . PRO A 1 421 ? 17.675 -21.773 -6.170 1.00 65.00 421 PRO A CA 1
ATOM 3154 C C . PRO A 1 421 ? 17.578 -20.700 -5.077 1.00 65.00 421 PRO A C 1
ATOM 3156 O O . PRO A 1 421 ? 17.982 -19.562 -5.312 1.00 65.00 421 PRO A O 1
ATOM 3159 N N . SER A 1 422 ? 17.107 -21.047 -3.873 1.00 73.12 422 SER A N 1
ATOM 3160 C CA . SER A 1 422 ? 16.861 -20.068 -2.797 1.00 73.12 422 SER A CA 1
ATOM 3161 C C . SER A 1 422 ? 18.068 -19.180 -2.473 1.00 73.12 422 SER A C 1
ATOM 3163 O O . SER A 1 422 ? 17.894 -18.011 -2.165 1.00 73.12 422 SER A O 1
ATOM 3165 N N . ASN A 1 423 ? 19.293 -19.698 -2.613 1.00 72.38 423 ASN A N 1
ATOM 3166 C CA . ASN A 1 423 ? 20.538 -18.953 -2.388 1.00 72.38 423 ASN A CA 1
ATOM 3167 C C . ASN A 1 423 ? 20.943 -18.008 -3.540 1.00 72.38 423 ASN A C 1
ATOM 3169 O O . ASN A 1 423 ? 21.996 -17.382 -3.474 1.00 72.38 423 ASN A O 1
ATOM 3173 N N . GLN A 1 424 ? 20.164 -17.962 -4.619 1.00 67.06 424 GLN A N 1
ATOM 3174 C CA . GLN A 1 424 ? 20.330 -17.055 -5.759 1.00 67.06 424 GLN A CA 1
ATOM 3175 C C . GLN A 1 424 ? 19.137 -16.112 -5.927 1.00 67.06 424 GLN A C 1
ATOM 3177 O O . GLN A 1 424 ? 19.198 -15.197 -6.754 1.00 67.06 424 GLN A O 1
ATOM 3182 N N . ILE A 1 425 ? 18.047 -16.335 -5.182 1.00 71.62 425 ILE A N 1
ATOM 3183 C CA . ILE A 1 425 ? 16.939 -15.390 -5.138 1.00 71.62 425 ILE A CA 1
ATOM 3184 C C . ILE A 1 425 ? 17.472 -14.117 -4.490 1.00 71.62 425 ILE A C 1
ATOM 3186 O O . ILE A 1 425 ? 18.054 -14.177 -3.408 1.00 71.62 425 ILE A O 1
ATOM 3190 N N . PRO A 1 426 ? 17.300 -12.962 -5.139 1.00 75.00 426 PRO A N 1
ATOM 3191 C CA . PRO A 1 426 ? 17.680 -11.723 -4.509 1.00 75.00 426 PRO A CA 1
ATOM 3192 C C . PRO A 1 426 ? 16.901 -11.484 -3.232 1.00 75.00 426 PRO A C 1
ATOM 3194 O O . PRO A 1 426 ? 15.685 -11.663 -3.224 1.00 75.00 426 PRO A O 1
ATOM 3197 N N . GLU A 1 427 ? 17.575 -10.997 -2.205 1.00 84.88 427 GLU A N 1
ATOM 3198 C CA . GLU A 1 427 ? 16.892 -10.548 -1.004 1.00 84.88 427 GLU A CA 1
ATOM 3199 C C . GLU A 1 427 ? 15.918 -9.403 -1.314 1.00 84.88 427 GLU A C 1
ATOM 3201 O O . GLU A 1 427 ? 16.145 -8.588 -2.220 1.00 84.88 427 GLU A O 1
ATOM 3206 N N . LEU A 1 428 ? 14.796 -9.394 -0.593 1.00 92.12 428 LEU A N 1
ATOM 3207 C CA . LEU A 1 428 ? 13.858 -8.287 -0.615 1.00 92.12 428 LEU A CA 1
ATOM 3208 C C . LEU A 1 428 ? 14.360 -7.230 0.369 1.00 92.12 428 LEU A C 1
ATOM 3210 O O . LEU A 1 428 ? 14.060 -7.296 1.551 1.00 92.12 428 LEU A O 1
ATOM 3214 N N . ASP A 1 429 ? 15.112 -6.259 -0.140 1.00 89.06 429 ASP A N 1
ATOM 3215 C CA . ASP A 1 429 ? 15.688 -5.176 0.668 1.00 89.06 429 ASP A CA 1
ATOM 3216 C C . ASP A 1 429 ? 14.628 -4.255 1.299 1.00 89.06 429 ASP A C 1
ATOM 3218 O O . ASP A 1 429 ? 14.830 -3.686 2.366 1.00 89.06 429 ASP A O 1
ATOM 3222 N N . SER A 1 430 ? 13.498 -4.062 0.616 1.00 96.25 430 SER A N 1
ATOM 3223 C CA . SER A 1 430 ? 12.504 -3.064 0.992 1.00 96.25 430 SER A CA 1
ATOM 3224 C C . SER A 1 430 ? 11.142 -3.274 0.334 1.00 96.25 430 SER A C 1
ATOM 3226 O O . SER A 1 430 ? 11.031 -3.867 -0.743 1.00 96.25 430 SER A O 1
ATOM 3228 N N . VAL A 1 431 ? 10.105 -2.708 0.953 1.00 98.38 431 VAL A N 1
ATOM 3229 C CA . VAL A 1 431 ? 8.718 -2.680 0.460 1.00 98.38 431 VAL A CA 1
ATOM 3230 C C . VAL A 1 431 ? 8.176 -1.252 0.367 1.00 98.38 431 VAL A C 1
ATOM 3232 O O . VAL A 1 431 ? 8.693 -0.331 1.003 1.00 98.38 431 VAL A O 1
ATOM 3235 N N . ASP A 1 432 ? 7.114 -1.065 -0.418 1.00 98.62 432 ASP A N 1
ATOM 3236 C CA . ASP A 1 432 ? 6.335 0.176 -0.430 1.00 98.62 432 ASP A CA 1
ATOM 3237 C C . ASP A 1 432 ? 5.067 -0.005 0.427 1.00 98.62 432 ASP A C 1
ATOM 3239 O O . ASP A 1 432 ? 4.408 -1.044 0.384 1.00 98.62 432 ASP A O 1
ATOM 3243 N N . VAL A 1 433 ? 4.708 1.003 1.222 1.00 98.88 433 VAL A N 1
ATOM 3244 C CA . VAL A 1 433 ? 3.605 0.933 2.190 1.00 98.88 433 VAL A CA 1
ATOM 3245 C C . VAL A 1 433 ? 2.645 2.097 2.000 1.00 98.88 433 VAL A C 1
ATOM 3247 O O . VAL A 1 433 ? 3.061 3.253 1.935 1.00 98.88 433 VAL A O 1
ATOM 3250 N N . ILE A 1 434 ? 1.349 1.795 1.966 1.00 98.88 434 ILE A N 1
ATOM 3251 C CA . ILE A 1 434 ? 0.259 2.770 1.985 1.00 98.88 434 ILE A CA 1
ATOM 3252 C C . ILE A 1 434 ? -0.501 2.569 3.293 1.00 98.88 434 ILE A C 1
ATOM 3254 O O . ILE A 1 434 ? -1.210 1.577 3.431 1.00 98.88 434 ILE A O 1
ATOM 3258 N N . ALA A 1 435 ? -0.374 3.480 4.257 1.00 98.69 435 ALA A N 1
ATOM 3259 C CA . ALA A 1 435 ? -1.101 3.367 5.522 1.00 98.69 435 ALA A CA 1
ATOM 3260 C C . ALA A 1 435 ? -2.200 4.417 5.621 1.00 98.69 435 ALA A C 1
ATOM 3262 O O . ALA A 1 435 ? -1.962 5.596 5.363 1.00 98.69 435 ALA A O 1
ATOM 3263 N N . HIS A 1 436 ? -3.387 3.992 6.039 1.00 97.75 436 HIS A N 1
ATOM 3264 C CA . HIS A 1 436 ? -4.525 4.871 6.269 1.00 97.75 436 HIS A CA 1
ATOM 3265 C C . HIS A 1 436 ? -4.775 5.039 7.767 1.00 97.75 436 HIS A C 1
ATOM 3267 O O . HIS A 1 436 ? -4.833 4.051 8.499 1.00 97.75 436 HIS A O 1
ATOM 3273 N N . SER A 1 437 ? -4.998 6.277 8.217 1.00 95.62 437 SER A N 1
ATOM 3274 C CA . SER A 1 437 ? -5.466 6.559 9.577 1.00 95.62 437 SER A CA 1
ATOM 3275 C C . SER A 1 437 ? -4.551 5.935 10.652 1.00 95.62 437 SER A C 1
ATOM 3277 O O . SER A 1 437 ? -3.332 6.114 10.618 1.00 95.62 437 SER A O 1
ATOM 3279 N N . ALA A 1 438 ? -5.119 5.188 11.603 1.00 95.31 438 ALA A N 1
ATOM 3280 C CA . ALA A 1 438 ? -4.405 4.489 12.673 1.00 95.31 438 ALA A CA 1
ATOM 3281 C C . ALA A 1 438 ? -3.293 3.539 12.188 1.00 95.31 438 ALA A C 1
ATOM 3283 O O . ALA A 1 438 ? -2.301 3.372 12.895 1.00 95.31 438 ALA A O 1
ATOM 3284 N N . GLY A 1 439 ? -3.397 2.975 10.977 1.00 97.75 439 GLY A N 1
ATOM 3285 C CA . GLY A 1 439 ? -2.379 2.077 10.424 1.00 97.75 439 GLY A CA 1
ATOM 3286 C C . GLY A 1 439 ? -1.005 2.730 10.291 1.00 97.75 439 GLY A C 1
ATOM 3287 O O . GLY A 1 439 ? 0.021 2.054 10.331 1.00 97.75 439 GLY A O 1
ATOM 3288 N N . GLY A 1 440 ? -0.956 4.063 10.197 1.00 97.81 440 GLY A N 1
ATOM 3289 C CA . GLY A 1 440 ? 0.307 4.791 10.199 1.00 97.81 440 GLY A CA 1
ATOM 3290 C C . GLY A 1 440 ? 1.089 4.652 11.508 1.00 97.81 440 GLY A C 1
ATOM 3291 O O . GLY A 1 440 ? 2.316 4.631 11.463 1.00 97.81 440 GLY A O 1
ATOM 3292 N N . ALA A 1 441 ? 0.415 4.510 12.656 1.00 97.12 441 ALA A N 1
ATOM 3293 C CA . ALA A 1 441 ? 1.082 4.266 13.935 1.00 97.12 441 ALA A CA 1
ATOM 3294 C C . ALA A 1 441 ? 1.730 2.874 13.962 1.00 97.12 441 ALA A C 1
ATOM 3296 O O . ALA A 1 441 ? 2.895 2.763 14.328 1.00 97.12 441 ALA A O 1
ATOM 3297 N N . THR A 1 442 ? 1.031 1.846 13.471 1.00 98.12 442 THR A N 1
ATOM 3298 C CA . THR A 1 442 ? 1.563 0.480 13.321 1.00 98.12 442 THR A CA 1
ATOM 3299 C C . THR A 1 442 ? 2.820 0.442 12.446 1.00 98.12 442 THR A C 1
ATOM 3301 O O . THR A 1 442 ? 3.834 -0.136 12.834 1.00 98.12 442 THR A O 1
ATOM 3304 N N . VAL A 1 443 ? 2.806 1.120 11.293 1.00 98.69 443 VAL A N 1
ATOM 3305 C CA . VAL A 1 443 ? 3.978 1.190 10.396 1.00 98.69 443 VAL A CA 1
ATOM 3306 C C . VAL A 1 443 ? 5.141 1.941 11.044 1.00 98.69 443 VAL A C 1
ATOM 3308 O O . VAL A 1 443 ? 6.294 1.529 10.924 1.00 98.69 443 VAL A O 1
ATOM 3311 N N . ARG A 1 444 ? 4.862 3.036 11.761 1.00 97.69 444 ARG A N 1
ATOM 3312 C CA . ARG A 1 444 ? 5.896 3.776 12.496 1.00 97.69 444 ARG A CA 1
ATOM 3313 C C . ARG A 1 444 ? 6.531 2.944 13.598 1.00 97.69 444 ARG A C 1
ATOM 3315 O O . ARG A 1 444 ? 7.750 2.985 13.729 1.00 97.69 444 ARG A O 1
ATOM 3322 N N . SER A 1 445 ? 5.735 2.174 14.337 1.00 98.38 445 SER A N 1
ATOM 3323 C CA . SER A 1 445 ? 6.243 1.244 15.344 1.00 98.38 445 SER A CA 1
ATOM 3324 C C . SER A 1 445 ? 7.260 0.271 14.749 1.00 98.38 445 SER A C 1
ATOM 3326 O O . SER A 1 445 ? 8.289 0.044 15.373 1.00 98.38 445 SER A O 1
ATOM 3328 N N . TYR A 1 446 ? 7.050 -0.216 13.519 1.00 98.75 446 TYR A N 1
ATOM 3329 C CA . TYR A 1 446 ? 8.048 -1.035 12.823 1.00 98.75 446 TYR A CA 1
ATOM 3330 C C . TYR A 1 446 ? 9.319 -0.247 12.476 1.00 98.75 446 TYR A C 1
ATOM 3332 O O . TYR A 1 446 ? 10.407 -0.660 12.866 1.00 98.75 446 TYR A O 1
ATOM 3340 N N . ILE A 1 447 ? 9.202 0.914 11.816 1.00 98.75 447 ILE A N 1
ATOM 3341 C CA . ILE A 1 447 ? 10.357 1.761 11.425 1.00 98.75 447 ILE A CA 1
ATOM 3342 C C . ILE A 1 447 ? 11.226 2.146 12.639 1.00 98.75 447 ILE A C 1
ATOM 3344 O O . ILE A 1 447 ? 12.450 2.312 12.552 1.00 98.75 447 ILE A O 1
ATOM 3348 N N . GLN A 1 448 ? 10.582 2.334 13.786 1.00 98.19 448 GLN A N 1
ATOM 3349 C CA . GLN A 1 448 ? 11.218 2.755 15.029 1.00 98.19 448 GLN A CA 1
ATOM 3350 C C . GLN A 1 448 ? 11.644 1.576 15.916 1.00 98.19 448 GLN A C 1
ATOM 3352 O O . GLN A 1 448 ? 12.318 1.817 16.911 1.00 98.19 448 GLN A O 1
ATOM 3357 N N . SER A 1 449 ? 11.329 0.333 15.541 1.00 98.25 449 SER A N 1
ATOM 3358 C CA . SER A 1 449 ? 11.740 -0.865 16.280 1.00 98.25 449 SER A CA 1
ATOM 3359 C C . SER A 1 449 ? 13.200 -1.255 16.055 1.00 98.25 449 SER A C 1
ATOM 3361 O O . SER A 1 449 ? 13.792 -0.932 15.019 1.00 98.25 449 SER A O 1
ATOM 3363 N N . ASP A 1 450 ? 13.757 -2.007 17.005 1.00 97.00 450 ASP A N 1
ATOM 3364 C CA . ASP A 1 450 ? 15.066 -2.654 16.863 1.00 97.00 450 ASP A CA 1
ATOM 3365 C C . ASP A 1 450 ? 15.080 -3.733 15.771 1.00 97.00 450 ASP A C 1
ATOM 3367 O O . ASP A 1 450 ? 16.146 -4.067 15.267 1.00 97.00 450 ASP A O 1
ATOM 3371 N N . GLY A 1 451 ? 13.921 -4.274 15.381 1.00 97.19 451 GLY A N 1
ATOM 3372 C CA . GLY A 1 451 ? 13.789 -5.268 14.314 1.00 97.19 451 GLY A CA 1
ATOM 3373 C C . GLY A 1 451 ? 13.796 -4.706 12.888 1.00 97.19 451 GLY A C 1
ATOM 3374 O O . GLY A 1 451 ? 13.810 -5.481 11.933 1.00 97.19 451 GLY A O 1
ATOM 3375 N N . TYR A 1 452 ? 13.793 -3.381 12.715 1.00 98.31 452 TYR A N 1
ATOM 3376 C CA . TYR A 1 452 ? 13.773 -2.746 11.396 1.00 98.31 452 TYR A CA 1
ATOM 3377 C C . TYR A 1 452 ? 15.028 -3.078 10.575 1.00 98.31 452 TYR A C 1
ATOM 3379 O O . TYR A 1 452 ? 16.144 -2.729 10.977 1.00 98.31 452 TYR A O 1
ATOM 3387 N N . GLY A 1 453 ? 14.854 -3.730 9.420 1.00 96.25 453 GLY A N 1
ATOM 3388 C CA . GLY A 1 453 ? 15.981 -4.102 8.555 1.00 96.25 453 GLY A CA 1
ATOM 3389 C C . GLY A 1 453 ? 16.910 -5.154 9.168 1.00 96.25 453 GLY A C 1
ATOM 3390 O O . GLY A 1 453 ? 18.075 -5.217 8.794 1.00 96.25 453 GLY A O 1
ATOM 3391 N N . GLN A 1 454 ? 16.464 -5.902 10.186 1.00 97.44 454 GLN A N 1
ATOM 3392 C CA . GLN A 1 454 ? 17.309 -6.878 10.881 1.00 97.44 454 GLN A CA 1
ATOM 3393 C C . GLN A 1 454 ? 16.991 -8.318 10.475 1.00 97.44 454 GLN A C 1
ATOM 3395 O O . GLN A 1 454 ? 15.872 -8.647 10.074 1.00 97.44 454 GLN A O 1
ATOM 3400 N N . VAL A 1 455 ? 17.992 -9.186 10.639 1.00 94.56 455 VAL A N 1
ATOM 3401 C CA . VAL A 1 455 ? 17.891 -10.636 10.429 1.00 94.56 455 VAL A CA 1
ATOM 3402 C C . VAL A 1 455 ? 16.922 -11.248 11.440 1.00 94.56 455 VAL A C 1
ATOM 3404 O O . VAL A 1 455 ? 17.049 -10.995 12.638 1.00 94.56 455 VAL A O 1
ATOM 3407 N N . PHE A 1 456 ? 15.998 -12.087 10.969 1.00 92.44 456 PHE A N 1
ATOM 3408 C CA . PHE A 1 456 ? 15.040 -12.799 11.827 1.00 92.44 456 PHE A CA 1
ATOM 3409 C C . PHE A 1 456 ? 15.088 -14.326 11.689 1.00 92.44 456 PHE A C 1
ATOM 3411 O O . PHE A 1 456 ? 14.609 -15.032 12.573 1.00 92.44 456 PHE A O 1
ATOM 3418 N N . ASP A 1 457 ? 15.679 -14.856 10.613 1.00 85.00 457 ASP A N 1
ATOM 3419 C CA . ASP A 1 457 ? 15.795 -16.301 10.386 1.00 85.00 457 ASP A CA 1
ATOM 3420 C C . ASP A 1 457 ? 17.266 -16.748 10.274 1.00 85.00 457 ASP A C 1
ATOM 3422 O O . ASP A 1 457 ? 18.178 -15.987 9.942 1.00 85.00 457 ASP A O 1
ATOM 3426 N N . ASN A 1 458 ? 17.517 -18.020 10.584 1.00 83.50 458 ASN A N 1
ATOM 3427 C CA . ASN A 1 458 ? 18.841 -18.638 10.680 1.00 83.50 458 ASN A CA 1
ATOM 3428 C C . ASN A 1 458 ? 19.580 -18.717 9.338 1.00 83.50 458 ASN A C 1
ATOM 3430 O O . ASN A 1 458 ? 20.788 -18.962 9.308 1.00 83.50 458 ASN A O 1
ATOM 3434 N N . ASP A 1 459 ? 18.857 -18.570 8.232 1.00 83.00 459 ASP A N 1
ATOM 3435 C CA . ASP A 1 459 ? 19.393 -18.495 6.877 1.00 83.00 459 ASP A CA 1
ATOM 3436 C C . ASP A 1 459 ? 19.847 -17.077 6.486 1.00 83.00 459 ASP A C 1
ATOM 3438 O O . ASP A 1 459 ? 20.358 -16.888 5.382 1.00 83.00 459 ASP A O 1
ATOM 3442 N N . GLY A 1 460 ? 19.766 -16.118 7.417 1.00 86.00 460 GLY A N 1
ATOM 3443 C CA . GLY A 1 460 ? 20.240 -14.748 7.243 1.00 86.00 460 GLY A CA 1
ATOM 3444 C C . GLY A 1 460 ? 19.210 -13.817 6.614 1.00 86.00 460 GLY A C 1
ATOM 3445 O O . GLY A 1 460 ? 19.584 -12.721 6.223 1.00 86.00 460 GLY A O 1
ATOM 3446 N N . THR A 1 461 ? 17.947 -14.244 6.501 1.00 90.00 461 THR A N 1
ATOM 3447 C CA . THR A 1 461 ? 16.871 -13.428 5.923 1.00 90.00 461 THR A CA 1
ATOM 3448 C C . THR A 1 461 ? 16.565 -12.223 6.821 1.00 90.00 461 THR A C 1
ATOM 3450 O O . THR A 1 461 ? 16.272 -12.398 8.009 1.00 90.00 461 THR A O 1
ATOM 3453 N N . GLU A 1 462 ? 16.584 -11.017 6.251 1.00 95.00 462 GLU A N 1
ATOM 3454 C CA . GLU A 1 462 ? 16.217 -9.770 6.930 1.00 95.00 462 GLU A CA 1
ATOM 3455 C C . GLU A 1 462 ? 14.733 -9.410 6.739 1.00 95.00 462 GLU A C 1
ATOM 3457 O O . GLU A 1 462 ? 14.105 -9.737 5.725 1.00 95.00 462 GLU A O 1
ATOM 3462 N N . LEU A 1 463 ? 14.145 -8.722 7.725 1.00 97.75 463 LEU A N 1
ATOM 3463 C CA . LEU A 1 463 ? 12.871 -8.030 7.525 1.00 97.75 463 LEU A CA 1
ATOM 3464 C C . LEU A 1 463 ? 13.103 -6.813 6.609 1.00 97.75 463 LEU A C 1
ATOM 3466 O O . LEU A 1 463 ? 14.003 -6.022 6.885 1.00 97.75 463 LEU A O 1
ATOM 3470 N N . PRO A 1 464 ? 12.299 -6.605 5.551 1.00 97.69 464 PRO A N 1
ATOM 3471 C CA . PRO A 1 464 ? 12.532 -5.533 4.586 1.00 97.69 464 PRO A CA 1
ATOM 3472 C C . PRO A 1 464 ? 12.355 -4.140 5.201 1.00 97.69 464 PRO A C 1
ATOM 3474 O O . PRO A 1 464 ? 11.425 -3.895 5.976 1.00 97.69 464 PRO A O 1
ATOM 3477 N N . GLU A 1 465 ? 13.188 -3.188 4.786 1.00 98.06 465 GLU A N 1
ATOM 3478 C CA . GLU A 1 465 ? 13.012 -1.768 5.106 1.00 98.06 465 GLU A CA 1
ATOM 3479 C C . GLU A 1 465 ? 11.809 -1.153 4.355 1.00 98.06 465 GLU A C 1
ATOM 3481 O O . GLU A 1 465 ? 11.219 -1.752 3.452 1.00 98.06 465 GLU A O 1
ATOM 3486 N N . ILE A 1 466 ? 11.424 0.083 4.689 1.00 98.19 466 ILE A N 1
ATOM 3487 C CA . ILE A 1 466 ? 10.391 0.823 3.951 1.00 98.19 466 ILE A CA 1
ATOM 3488 C C . ILE A 1 466 ? 11.038 1.767 2.929 1.00 98.19 466 ILE A C 1
ATOM 3490 O O . ILE A 1 466 ? 11.683 2.759 3.276 1.00 98.19 466 ILE A O 1
ATOM 3494 N N . ASN A 1 467 ? 10.804 1.500 1.642 1.00 95.88 467 ASN A N 1
ATOM 3495 C CA . ASN A 1 467 ? 11.268 2.351 0.547 1.00 95.88 467 ASN A CA 1
ATOM 3496 C C . ASN A 1 467 ? 10.373 3.589 0.388 1.00 95.88 467 ASN A C 1
ATOM 3498 O O . ASN A 1 467 ? 10.855 4.716 0.502 1.00 95.88 467 ASN A O 1
ATOM 3502 N N . LYS A 1 468 ? 9.067 3.401 0.170 1.00 97.56 468 LYS A N 1
ATOM 3503 C CA . LYS A 1 468 ? 8.080 4.492 0.158 1.00 97.56 468 LYS A CA 1
ATOM 3504 C C . LYS A 1 468 ? 7.041 4.268 1.235 1.00 97.56 468 LYS A C 1
ATOM 3506 O O . LYS A 1 468 ? 6.397 3.227 1.262 1.00 97.56 468 LYS A O 1
ATOM 3511 N N . PHE A 1 469 ? 6.824 5.283 2.059 1.00 98.56 469 PHE A N 1
ATOM 3512 C CA . PHE A 1 469 ? 5.711 5.327 2.993 1.00 98.56 469 PHE A CA 1
ATOM 3513 C C . PHE A 1 469 ? 4.723 6.406 2.544 1.00 98.56 469 PHE A C 1
ATOM 3515 O O . PHE A 1 469 ? 5.039 7.591 2.584 1.00 98.56 469 PHE A O 1
ATOM 3522 N N . ILE A 1 470 ? 3.536 6.008 2.091 1.00 98.75 470 ILE A N 1
ATOM 3523 C CA . ILE A 1 470 ? 2.436 6.903 1.727 1.00 98.75 470 ILE A CA 1
ATOM 3524 C C . ILE A 1 470 ? 1.423 6.893 2.873 1.00 98.75 470 ILE A C 1
ATOM 3526 O O . ILE A 1 470 ? 0.709 5.910 3.066 1.00 98.75 470 ILE A O 1
ATOM 3530 N N . SER A 1 471 ? 1.371 7.969 3.654 1.00 98.06 471 SER A N 1
ATOM 3531 C CA . SER A 1 471 ? 0.429 8.113 4.762 1.00 98.06 471 SER A CA 1
ATOM 3532 C C . SER A 1 471 ? -0.820 8.865 4.317 1.00 98.06 471 SER A C 1
ATOM 3534 O O . SER A 1 471 ? -0.726 9.975 3.808 1.00 98.06 471 SER A O 1
ATOM 3536 N N . LEU A 1 472 ? -1.990 8.259 4.509 1.00 97.94 472 LEU A N 1
ATOM 3537 C CA . LEU A 1 472 ? -3.301 8.815 4.178 1.00 97.94 472 LEU A CA 1
ATOM 3538 C C . LEU A 1 472 ? -4.009 9.217 5.477 1.00 97.94 472 LEU A C 1
ATOM 3540 O O . LEU A 1 472 ? -4.464 8.351 6.227 1.00 97.94 472 LEU A O 1
ATOM 3544 N N . GLY A 1 473 ? -4.045 10.517 5.787 1.00 95.31 473 GLY A N 1
ATOM 3545 C CA . GLY A 1 473 ? -4.744 11.036 6.967 1.00 95.31 473 GLY A CA 1
ATOM 3546 C C . GLY A 1 473 ? -4.218 10.471 8.289 1.00 95.31 473 GLY A C 1
ATOM 3547 O O . GLY A 1 473 ? -4.986 10.265 9.221 1.00 95.31 473 GLY A O 1
ATOM 3548 N N . VAL A 1 474 ? -2.925 10.152 8.379 1.00 97.44 474 VAL A N 1
ATOM 3549 C CA . VAL A 1 474 ? -2.342 9.561 9.593 1.00 97.44 474 VAL A CA 1
ATOM 3550 C C . VAL A 1 474 ? -2.264 10.619 10.706 1.00 97.44 474 VAL A C 1
ATOM 3552 O O . VAL A 1 474 ? -1.677 11.679 10.483 1.00 97.44 474 VAL A O 1
ATOM 3555 N N . PRO A 1 475 ? -2.808 10.362 11.911 1.00 96.06 475 PRO A N 1
ATOM 3556 C CA . PRO A 1 475 ? -2.786 11.319 13.014 1.00 96.06 475 PRO A CA 1
ATOM 3557 C C . PRO A 1 475 ? -1.440 11.282 13.758 1.00 96.06 475 PRO A C 1
ATOM 3559 O O . PRO A 1 475 ? -1.337 10.712 14.843 1.00 96.06 475 PRO A O 1
ATOM 3562 N N . TYR A 1 476 ? -0.391 11.900 13.204 1.00 96.94 476 TYR A N 1
ATOM 3563 C CA . TYR A 1 476 ? 0.959 11.887 13.796 1.00 96.94 476 TYR A CA 1
ATOM 3564 C C . TYR A 1 476 ? 1.030 12.503 15.201 1.00 96.94 476 TYR A C 1
ATOM 3566 O O . TYR A 1 476 ? 1.932 12.163 15.964 1.00 96.94 476 TYR A O 1
ATOM 3574 N N . ARG A 1 477 ? 0.076 13.366 15.573 1.00 95.62 477 ARG A N 1
ATOM 3575 C CA . ARG A 1 477 ? -0.083 13.913 16.937 1.00 95.62 477 ARG A CA 1
ATOM 3576 C C . ARG A 1 477 ? -1.408 13.505 17.586 1.00 95.62 477 ARG A C 1
ATOM 3578 O O . ARG A 1 477 ? -1.869 14.161 18.517 1.00 95.62 477 ARG A O 1
ATOM 3585 N N . GLY A 1 478 ? -2.038 12.446 17.078 1.00 95.38 478 GLY A N 1
ATOM 3586 C CA . GLY A 1 478 ? -3.290 11.879 17.573 1.00 95.38 478 GLY A CA 1
ATOM 3587 C C . GLY A 1 478 ? -4.534 12.683 17.180 1.00 95.38 478 GLY A C 1
ATOM 3588 O O . GLY A 1 478 ? -4.471 13.666 16.439 1.00 95.38 478 GLY A O 1
ATOM 3589 N N . ALA A 1 479 ? -5.694 12.264 17.663 1.00 93.12 479 ALA A N 1
ATOM 3590 C CA . ALA A 1 479 ? -6.978 12.926 17.446 1.00 93.12 479 ALA A CA 1
ATOM 3591 C C . ALA A 1 479 ? -7.712 13.125 18.779 1.00 93.12 479 ALA A C 1
ATOM 3593 O O . ALA A 1 479 ? -7.441 12.425 19.756 1.00 93.12 479 ALA A O 1
ATOM 3594 N N . SER A 1 480 ? -8.645 14.078 18.839 1.00 92.56 480 SER A N 1
ATOM 3595 C CA . SER A 1 480 ? -9.460 14.285 20.044 1.00 92.56 480 SER A CA 1
ATOM 3596 C C . SER A 1 480 ? -10.561 13.232 20.186 1.00 92.56 480 SER A C 1
ATOM 3598 O O . SER A 1 480 ? -10.952 12.901 21.298 1.00 92.56 480 SER A O 1
ATOM 3600 N N . ILE A 1 481 ? -11.039 12.670 19.073 1.00 89.75 481 ILE A N 1
ATOM 3601 C CA . ILE A 1 481 ? -12.184 11.752 19.047 1.00 89.75 481 ILE A CA 1
ATOM 3602 C C . ILE A 1 481 ? -12.004 10.515 19.958 1.00 89.75 481 ILE A C 1
ATOM 3604 O O . ILE A 1 481 ? -12.953 10.189 20.677 1.00 89.75 481 ILE A O 1
ATOM 3608 N N . PRO A 1 482 ? -10.830 9.844 20.014 1.00 92.69 482 PRO A N 1
ATOM 3609 C CA . PRO A 1 482 ? -10.607 8.732 20.941 1.00 92.69 482 PRO A CA 1
ATOM 3610 C C . PRO A 1 482 ? -10.862 9.070 22.416 1.00 92.69 482 PRO A C 1
ATOM 3612 O O . PRO A 1 482 ? -11.240 8.180 23.171 1.00 92.69 482 PRO A O 1
ATOM 3615 N N . TRP A 1 483 ? -10.737 10.340 22.829 1.00 93.44 483 TRP A N 1
ATOM 3616 C CA . TRP A 1 483 ? -11.069 10.770 24.193 1.00 93.44 483 TRP A CA 1
ATOM 3617 C C . TRP A 1 483 ? -12.516 10.461 24.555 1.00 93.44 483 TRP A C 1
ATOM 3619 O O . TRP A 1 483 ? -12.798 9.959 25.642 1.00 93.44 483 TRP A O 1
ATOM 3629 N N . ASN A 1 484 ? -13.438 10.742 23.634 1.00 87.75 484 ASN A N 1
ATOM 3630 C CA . ASN A 1 484 ? -14.844 10.459 23.851 1.00 87.75 484 ASN A CA 1
ATOM 3631 C C . ASN A 1 484 ? -15.056 8.950 23.980 1.00 87.75 484 ASN A C 1
ATOM 3633 O O . ASN A 1 484 ? -15.690 8.534 24.945 1.00 87.75 484 ASN A O 1
ATOM 3637 N N . ALA A 1 485 ? -14.467 8.139 23.095 1.00 87.12 485 ALA A N 1
ATOM 3638 C CA . ALA A 1 485 ? -14.597 6.681 23.140 1.00 87.12 485 ALA A CA 1
ATOM 3639 C C . ALA A 1 485 ? -14.083 6.092 24.466 1.00 87.12 485 ALA A C 1
ATOM 3641 O O . ALA A 1 485 ? -14.785 5.302 25.092 1.00 87.12 485 ALA A O 1
ATOM 3642 N N . LEU A 1 486 ? -12.920 6.549 24.946 1.00 91.12 486 LEU A N 1
ATOM 3643 C CA . LEU A 1 486 ? -12.364 6.173 26.256 1.00 91.12 486 LEU A CA 1
ATOM 3644 C C . LEU A 1 486 ? -13.278 6.586 27.424 1.00 91.12 486 LEU A C 1
ATOM 3646 O O . LEU A 1 486 ? -13.342 5.902 28.436 1.00 91.12 486 LEU A O 1
ATOM 3650 N N . ASN A 1 487 ? -14.059 7.655 27.257 1.00 88.31 487 ASN A N 1
ATOM 3651 C CA . ASN A 1 487 ? -15.088 8.105 28.201 1.00 88.31 487 ASN A CA 1
ATOM 3652 C C . ASN A 1 487 ? -16.487 7.545 27.866 1.00 88.31 487 ASN A C 1
ATOM 3654 O O . ASN A 1 487 ? -17.510 8.208 28.096 1.00 88.31 487 ASN A O 1
ATOM 3658 N N . ASN A 1 488 ? -16.524 6.340 27.281 1.00 84.12 488 ASN A N 1
ATOM 3659 C CA . ASN A 1 488 ? -17.726 5.601 26.899 1.00 84.12 488 ASN A CA 1
ATOM 3660 C C . ASN A 1 488 ? -18.657 6.376 25.947 1.00 84.12 488 ASN A C 1
ATOM 3662 O O . ASN A 1 488 ? -19.840 6.097 25.883 1.00 84.12 488 ASN A O 1
ATOM 3666 N N . ASN A 1 489 ? -18.168 7.372 25.210 1.00 80.12 489 ASN A N 1
ATOM 3667 C CA . ASN A 1 489 ? -18.938 8.168 24.255 1.00 80.12 489 ASN A CA 1
ATOM 3668 C C . ASN A 1 489 ? -18.439 7.922 22.822 1.00 80.12 489 ASN A C 1
ATOM 3670 O O . ASN A 1 489 ? -17.429 8.471 22.394 1.00 80.12 489 ASN A O 1
ATOM 3674 N N . PHE A 1 490 ? -19.174 7.137 22.041 1.00 77.25 490 PHE A N 1
ATOM 3675 C CA . PHE A 1 490 ? -18.770 6.760 20.684 1.00 77.25 490 PHE A CA 1
ATOM 3676 C C . PHE A 1 490 ? -19.407 7.626 19.578 1.00 77.25 490 PHE A C 1
ATOM 3678 O O . PHE A 1 490 ? -19.383 7.244 18.408 1.00 77.25 490 PHE A O 1
ATOM 3685 N N . ASP A 1 491 ? -19.894 8.834 19.901 1.00 68.38 491 ASP A N 1
ATOM 3686 C CA . ASP A 1 491 ? -20.474 9.820 18.957 1.00 68.38 491 ASP A CA 1
ATOM 3687 C C . ASP A 1 491 ? -19.432 10.484 18.003 1.00 68.38 491 ASP A C 1
ATOM 3689 O O . ASP A 1 491 ? -19.490 11.641 17.566 1.00 68.38 491 ASP A O 1
ATOM 3693 N N . GLY A 1 492 ? -18.377 9.744 17.673 1.00 57.84 492 GLY A N 1
ATOM 3694 C CA . GLY A 1 492 ? -17.314 10.172 16.773 1.00 57.84 492 GLY A CA 1
ATOM 3695 C C . GLY A 1 492 ? -17.604 9.909 15.295 1.00 57.84 492 GLY A C 1
ATOM 3696 O O . GLY A 1 492 ? -17.034 10.602 14.457 1.00 57.84 492 GLY A O 1
ATOM 3697 N N . GLY A 1 493 ? -18.533 9.004 14.978 1.00 66.69 493 GLY A N 1
ATOM 3698 C CA . GLY A 1 493 ? -18.893 8.575 13.621 1.00 66.69 493 GLY A CA 1
ATOM 3699 C C . GLY A 1 493 ? -19.091 7.056 13.550 1.00 66.69 493 GLY A C 1
ATOM 3700 O O . GLY A 1 493 ? -18.827 6.354 14.525 1.00 66.69 493 GLY A O 1
ATOM 3701 N N . ILE A 1 494 ? -19.519 6.538 12.393 1.00 66.81 494 ILE A N 1
ATOM 3702 C CA . ILE A 1 494 ? -19.868 5.113 12.207 1.00 66.81 494 ILE A CA 1
ATOM 3703 C C . ILE A 1 494 ? -18.751 4.141 12.618 1.00 66.81 494 ILE A C 1
ATOM 3705 O O . ILE A 1 494 ? -19.031 3.130 13.250 1.00 66.81 494 ILE A O 1
ATOM 3709 N N . VAL A 1 495 ? -17.485 4.465 12.333 1.00 74.31 495 VAL A N 1
ATOM 3710 C CA . VAL A 1 495 ? -16.333 3.613 12.682 1.00 74.31 495 VAL A CA 1
ATOM 3711 C C . VAL A 1 495 ? -16.244 3.393 14.195 1.00 74.31 495 VAL A C 1
ATOM 3713 O O . VAL A 1 495 ? -16.037 2.272 14.652 1.00 74.31 495 VAL A O 1
ATOM 3716 N N . LEU A 1 496 ? -16.451 4.444 14.994 1.00 75.88 496 LEU A N 1
ATOM 3717 C CA . LEU A 1 496 ? -16.404 4.321 16.451 1.00 75.88 496 LEU A CA 1
ATOM 3718 C C . LEU A 1 496 ? -17.667 3.690 17.025 1.00 75.88 496 LEU A C 1
ATOM 3720 O O . LEU A 1 496 ? -17.574 2.953 17.998 1.00 75.88 496 LEU A O 1
ATOM 3724 N N . GLN A 1 497 ? -18.827 3.893 16.412 1.00 74.25 497 GLN A N 1
ATOM 3725 C CA . GLN A 1 497 ? -20.031 3.171 16.823 1.00 74.25 497 GLN A CA 1
ATOM 3726 C C . GLN A 1 497 ? -19.933 1.673 16.527 1.00 74.25 497 GLN A C 1
ATOM 3728 O O . GLN A 1 497 ? -20.351 0.845 17.330 1.00 74.25 497 GLN A O 1
ATOM 3733 N N . LEU A 1 498 ? -19.303 1.301 15.416 1.00 76.38 498 LEU A N 1
ATOM 3734 C CA . LEU A 1 498 ? -18.968 -0.085 15.129 1.00 76.38 498 LEU A CA 1
ATOM 3735 C C . LEU A 1 498 ? -18.011 -0.654 16.186 1.00 76.38 498 LEU A C 1
ATOM 3737 O O . LEU A 1 498 ? -18.268 -1.727 16.735 1.00 76.38 498 LEU A O 1
ATOM 3741 N N . ALA A 1 499 ? -16.957 0.089 16.535 1.00 82.38 499 ALA A N 1
ATOM 3742 C CA . ALA A 1 499 ? -16.058 -0.292 17.622 1.00 82.38 499 ALA A CA 1
ATOM 3743 C C . ALA A 1 499 ? -16.804 -0.447 18.962 1.00 82.38 499 ALA A C 1
ATOM 3745 O O . ALA A 1 499 ? -16.546 -1.405 19.689 1.00 82.38 499 ALA A O 1
ATOM 3746 N N . GLN A 1 500 ? -17.775 0.428 19.258 1.00 81.19 500 GLN A N 1
ATOM 3747 C CA . GLN A 1 500 ? -18.651 0.316 20.429 1.00 81.19 500 GLN A CA 1
ATOM 3748 C C . GLN A 1 500 ? -19.418 -1.004 20.420 1.00 81.19 500 GLN A C 1
ATOM 3750 O O . GLN A 1 500 ? -19.448 -1.690 21.437 1.00 81.19 500 GLN A O 1
ATOM 3755 N N . ARG A 1 501 ? -20.034 -1.379 19.290 1.00 79.81 501 ARG A N 1
ATOM 3756 C CA . ARG A 1 501 ? -20.805 -2.628 19.190 1.00 79.81 501 ARG A CA 1
ATOM 3757 C C . ARG A 1 501 ? -19.938 -3.860 19.392 1.00 79.81 501 ARG A C 1
ATOM 3759 O O . ARG A 1 501 ? -20.339 -4.778 20.100 1.00 79.81 501 ARG A O 1
ATOM 3766 N N . ILE A 1 502 ? -18.733 -3.844 18.838 1.00 85.31 502 ILE A N 1
ATOM 3767 C CA . ILE A 1 502 ? -17.751 -4.918 18.998 1.00 85.31 502 ILE A CA 1
ATOM 3768 C C . ILE A 1 502 ? -17.278 -5.016 20.457 1.00 85.31 502 ILE A C 1
ATOM 3770 O O . ILE A 1 502 ? -17.244 -6.108 21.022 1.00 85.31 502 ILE A O 1
ATOM 3774 N N . ALA A 1 503 ? -16.961 -3.885 21.095 1.00 88.44 503 ALA A N 1
ATOM 3775 C CA . ALA A 1 503 ? -16.600 -3.845 22.512 1.00 88.44 503 ALA A CA 1
ATOM 3776 C C . ALA A 1 503 ? -17.753 -4.302 23.410 1.00 88.44 503 ALA A C 1
ATOM 3778 O O . ALA A 1 503 ? -17.546 -5.023 24.384 1.00 88.44 503 ALA A O 1
ATOM 3779 N N . TYR A 1 504 ? -18.980 -3.928 23.062 1.00 83.06 504 TYR A N 1
ATOM 3780 C CA . TYR A 1 504 ? -20.163 -4.298 23.814 1.00 83.06 504 TYR A CA 1
ATOM 3781 C C . TYR A 1 504 ? -20.480 -5.795 23.726 1.00 83.06 504 TYR A C 1
ATOM 3783 O O . TYR A 1 504 ? -20.714 -6.415 24.762 1.00 83.06 504 TYR A O 1
ATOM 3791 N N . ALA A 1 505 ? -20.389 -6.400 22.539 1.00 82.31 505 ALA A N 1
ATOM 3792 C CA . ALA A 1 505 ? -20.519 -7.849 22.383 1.00 82.31 505 ALA A CA 1
ATOM 3793 C C . ALA A 1 505 ? -19.489 -8.601 23.250 1.00 82.31 505 ALA A C 1
ATOM 3795 O O . ALA A 1 505 ? -19.842 -9.501 24.012 1.00 82.31 505 ALA A O 1
ATOM 3796 N N . ALA A 1 506 ? -18.223 -8.170 23.229 1.00 89.00 506 ALA A N 1
ATOM 3797 C CA . ALA A 1 506 ? -17.182 -8.756 24.074 1.00 89.00 506 ALA A CA 1
ATOM 3798 C C . ALA A 1 506 ? -17.470 -8.581 25.579 1.00 89.00 506 ALA A C 1
ATOM 3800 O O . ALA A 1 506 ? -17.305 -9.517 26.363 1.00 89.00 506 ALA A O 1
ATOM 3801 N N . TYR A 1 507 ? -17.961 -7.409 25.990 1.00 87.19 507 TYR A N 1
ATOM 3802 C CA . TYR A 1 507 ? -18.346 -7.138 27.376 1.00 87.19 507 TYR A CA 1
ATOM 3803 C C . TYR A 1 507 ? -19.447 -8.080 27.877 1.00 87.19 507 TYR A C 1
ATOM 3805 O O . TYR A 1 507 ? -19.354 -8.602 28.991 1.00 87.19 507 TYR A O 1
ATOM 3813 N N . VAL A 1 508 ? -20.482 -8.313 27.062 1.00 81.50 508 VAL A N 1
ATOM 3814 C CA . VAL A 1 508 ? -21.576 -9.241 27.387 1.00 81.50 508 VAL A CA 1
ATOM 3815 C C . VAL A 1 508 ? -21.040 -10.666 27.543 1.00 81.50 508 VAL A C 1
ATOM 3817 O O . VAL A 1 508 ? -21.336 -11.318 28.548 1.00 81.50 508 VAL A O 1
ATOM 3820 N N . LYS A 1 509 ? -20.162 -11.122 26.639 1.00 85.50 509 LYS A N 1
ATOM 3821 C CA . LYS A 1 509 ? -19.504 -12.436 26.752 1.00 85.50 509 LYS A CA 1
ATOM 3822 C C . LYS A 1 509 ? -18.739 -12.583 28.070 1.00 85.50 509 LYS A C 1
ATOM 3824 O O . LYS A 1 509 ? -18.897 -13.593 28.764 1.00 85.50 509 LYS A O 1
ATOM 3829 N N . VAL A 1 510 ? -17.968 -11.570 28.474 1.00 88.31 510 VAL A N 1
ATOM 3830 C CA . VAL A 1 510 ? -17.238 -11.596 29.755 1.00 88.31 510 VAL A CA 1
ATOM 3831 C C . VAL A 1 510 ? -18.187 -11.582 30.953 1.00 88.31 510 VAL A C 1
ATOM 3833 O O . VAL A 1 510 ? -18.006 -12.361 31.892 1.00 88.31 510 VAL A O 1
ATOM 3836 N N . LYS A 1 511 ? -19.256 -10.775 30.916 1.00 83.56 511 LYS A N 1
ATOM 3837 C CA . LYS A 1 511 ? -20.311 -10.804 31.943 1.00 83.56 511 LYS A CA 1
ATOM 3838 C C . LYS A 1 511 ? -20.978 -12.168 32.075 1.00 83.56 511 LYS A C 1
ATOM 3840 O O . LYS A 1 511 ? -21.371 -12.523 33.185 1.00 83.56 511 LYS A O 1
ATOM 3845 N N . ASN A 1 512 ? -21.030 -12.943 30.998 1.00 81.81 512 ASN A N 1
ATOM 3846 C CA . ASN A 1 512 ? -21.553 -14.306 30.969 1.00 81.81 512 ASN A CA 1
ATOM 3847 C C . ASN A 1 512 ? -20.499 -15.385 31.287 1.00 81.81 512 ASN A C 1
ATOM 3849 O O . ASN A 1 512 ? -20.762 -16.577 31.137 1.00 81.81 512 ASN A O 1
ATOM 3853 N N . GLY A 1 513 ? -19.327 -14.992 31.797 1.00 85.56 513 GLY A N 1
ATOM 3854 C CA . GLY A 1 513 ? -18.312 -15.903 32.331 1.00 85.56 513 GLY A CA 1
ATOM 3855 C C . GLY A 1 513 ? -17.210 -16.295 31.346 1.00 85.56 513 GLY A C 1
ATOM 3856 O O . GLY A 1 513 ? -16.347 -17.096 31.709 1.00 85.56 513 GLY A O 1
ATOM 3857 N N . LYS A 1 514 ? -17.196 -15.740 30.125 1.00 88.75 514 LYS A N 1
ATOM 3858 C CA . LYS A 1 514 ? -16.035 -15.852 29.229 1.00 88.75 514 LYS A CA 1
ATOM 3859 C C . LYS A 1 514 ? -14.875 -15.006 29.768 1.00 88.75 514 LYS A C 1
ATOM 3861 O O . LYS A 1 514 ? -15.051 -14.129 30.611 1.00 88.75 514 LYS A O 1
ATOM 3866 N N . THR A 1 515 ? -13.673 -15.300 29.297 1.00 90.88 515 THR A N 1
ATOM 3867 C CA . THR A 1 515 ? -12.462 -14.519 29.577 1.00 90.88 515 THR A CA 1
ATOM 3868 C C . THR A 1 515 ? -11.908 -14.049 28.245 1.00 90.88 515 THR A C 1
ATOM 3870 O O . THR A 1 515 ? -11.883 -14.843 27.307 1.00 90.88 515 THR A O 1
ATOM 3873 N N . ILE A 1 516 ? -11.505 -12.783 28.157 1.00 91.62 516 ILE A N 1
ATOM 3874 C CA . ILE A 1 516 ? -10.784 -12.275 26.988 1.00 91.62 516 ILE A CA 1
ATOM 3875 C C . ILE A 1 516 ? -9.293 -12.488 27.230 1.00 91.62 516 ILE A C 1
ATOM 3877 O O . ILE A 1 516 ? -8.773 -12.005 28.234 1.00 91.62 516 ILE A O 1
ATOM 3881 N N . SER A 1 517 ? -8.615 -13.192 26.330 1.00 89.56 517 SER A N 1
ATOM 3882 C CA . SER A 1 517 ? -7.165 -13.435 26.360 1.00 89.56 517 SER A CA 1
ATOM 3883 C C . SER A 1 517 ? -6.412 -12.561 25.355 1.00 89.56 517 SER A C 1
ATOM 3885 O O . SER A 1 517 ? -7.005 -11.998 24.434 1.00 89.56 517 SER A O 1
ATOM 3887 N N . LEU A 1 518 ? -5.091 -12.473 25.527 1.00 85.38 518 LEU A N 1
ATOM 3888 C CA . LEU A 1 518 ? -4.144 -12.023 24.507 1.00 85.38 518 LEU A CA 1
ATOM 3889 C C . LEU A 1 518 ? -3.459 -13.256 23.895 1.00 85.38 518 LEU A C 1
ATOM 3891 O O . LEU A 1 518 ? -3.131 -14.202 24.613 1.00 85.38 518 LEU A O 1
ATOM 3895 N N . SER A 1 519 ? -3.292 -13.272 22.573 1.00 71.50 519 SER A N 1
ATOM 3896 C CA . SER A 1 519 ? -2.695 -14.394 21.843 1.00 71.50 519 SER A CA 1
ATOM 3897 C C . SER A 1 519 ? -1.286 -14.737 22.336 1.00 71.50 519 SER A C 1
ATOM 3899 O O . SER A 1 519 ? -0.553 -13.871 22.805 1.00 71.50 519 SER A O 1
ATOM 3901 N N . GLY A 1 520 ? -0.916 -16.019 22.252 1.00 60.97 520 GLY A N 1
ATOM 3902 C CA . GLY A 1 520 ? 0.418 -16.501 22.632 1.00 60.97 520 GLY A CA 1
ATOM 3903 C C . GLY A 1 520 ? 0.716 -16.491 24.139 1.00 60.97 520 GLY A C 1
ATOM 3904 O O . GLY A 1 520 ? 1.787 -16.926 24.558 1.00 60.97 520 GLY A O 1
ATOM 3905 N N . GLN A 1 521 ? -0.242 -16.074 24.971 1.00 60.28 521 GLN A N 1
ATOM 3906 C CA . GLN A 1 521 ? -0.054 -15.892 26.405 1.00 60.28 521 GLN A CA 1
ATOM 3907 C C . GLN A 1 521 ? -1.125 -16.625 27.244 1.00 60.28 521 GLN A C 1
ATOM 3909 O O . GLN A 1 521 ? -2.138 -16.055 27.653 1.00 60.28 521 GLN A O 1
ATOM 3914 N N . ASP A 1 522 ? -0.887 -17.904 27.570 1.00 47.09 522 ASP A N 1
ATOM 3915 C CA . ASP A 1 522 ? -1.747 -18.655 28.500 1.00 47.09 522 ASP A CA 1
ATOM 3916 C C . ASP A 1 522 ? -1.580 -18.141 29.951 1.00 47.09 522 ASP A C 1
ATOM 3918 O O . ASP A 1 522 ? -0.508 -18.267 30.545 1.00 47.09 522 ASP A O 1
ATOM 3922 N N . ASN A 1 523 ? -2.669 -17.672 30.579 1.00 49.50 523 ASN A N 1
ATOM 3923 C CA . ASN A 1 523 ? -2.753 -17.235 31.992 1.00 49.50 523 ASN A CA 1
ATOM 3924 C C . ASN A 1 523 ? -1.934 -15.982 32.376 1.00 49.50 523 ASN A C 1
ATOM 3926 O O . ASN A 1 523 ? -1.194 -16.010 33.366 1.00 49.50 523 ASN A O 1
ATOM 3930 N N . VAL A 1 524 ? -2.087 -14.869 31.653 1.00 48.47 524 VAL A N 1
ATOM 3931 C CA . VAL A 1 524 ? -1.337 -13.627 31.930 1.00 48.47 524 VAL A CA 1
ATOM 3932 C C . VAL A 1 524 ? -2.231 -12.528 32.540 1.00 48.47 524 VAL A C 1
ATOM 3934 O O . VAL A 1 524 ? -3.422 -12.492 32.236 1.00 48.47 524 VAL A O 1
ATOM 3937 N N . PRO A 1 525 ? -1.696 -11.642 33.414 1.00 50.41 525 PRO A N 1
ATOM 3938 C CA . PRO A 1 525 ? -2.371 -10.467 33.997 1.00 50.41 525 PRO A CA 1
ATOM 3939 C C . PRO A 1 525 ? -3.095 -9.491 33.048 1.00 50.41 525 PRO A C 1
ATOM 3941 O O . PRO A 1 525 ? -3.699 -8.551 33.549 1.00 50.41 525 PRO A O 1
ATOM 3944 N N . GLU A 1 526 ? -3.050 -9.684 31.728 1.00 67.12 526 GLU A N 1
ATOM 3945 C CA . GLU A 1 526 ? -3.795 -8.881 30.741 1.00 67.12 526 GLU A CA 1
ATOM 3946 C C . GLU A 1 526 ? -5.100 -9.542 30.261 1.00 67.12 526 GLU A C 1
ATOM 3948 O O . GLU A 1 526 ? -5.769 -9.037 29.351 1.00 67.12 526 GLU A O 1
ATOM 3953 N N . ALA A 1 527 ? -5.458 -10.695 30.834 1.00 83.69 527 ALA A N 1
ATOM 3954 C CA . ALA A 1 527 ? -6.760 -11.299 30.603 1.00 83.69 527 ALA A CA 1
ATOM 3955 C C . ALA A 1 527 ? -7.865 -10.429 31.217 1.00 83.69 527 ALA A C 1
ATOM 3957 O O . ALA A 1 527 ? -7.713 -9.957 32.336 1.00 83.69 527 ALA A O 1
ATOM 3958 N N . ILE A 1 528 ? -8.990 -10.268 30.517 1.00 89.12 528 ILE A N 1
ATOM 3959 C CA . ILE A 1 528 ? -10.170 -9.579 31.052 1.00 89.12 528 ILE A CA 1
ATOM 3960 C C . ILE A 1 528 ? -11.183 -10.637 31.478 1.00 89.12 528 ILE A C 1
ATOM 3962 O O . ILE A 1 528 ? -11.825 -11.301 30.657 1.00 89.12 528 ILE A O 1
ATOM 3966 N N . THR A 1 529 ? -11.312 -10.814 32.783 1.00 89.81 529 THR A N 1
ATOM 3967 C CA . THR A 1 529 ? -12.176 -11.799 33.427 1.00 89.81 529 THR A CA 1
ATOM 3968 C C . THR A 1 529 ? -13.508 -11.192 33.857 1.00 89.81 529 THR A C 1
ATOM 3970 O O . THR A 1 529 ? -13.669 -9.981 34.028 1.00 89.81 529 THR A O 1
ATOM 3973 N N . GLN A 1 530 ? -14.480 -12.062 34.139 1.00 87.69 530 GLN A N 1
ATOM 3974 C CA . GLN A 1 530 ? -15.764 -11.652 34.711 1.00 87.69 530 GLN A CA 1
ATOM 3975 C C . GLN A 1 530 ? -15.600 -10.875 36.032 1.00 87.69 530 GLN A C 1
ATOM 3977 O O . GLN A 1 530 ? -16.370 -9.958 36.314 1.00 87.69 530 GLN A O 1
ATOM 3982 N N . ASN A 1 531 ? -14.602 -11.221 36.854 1.00 87.19 531 ASN A N 1
ATOM 3983 C CA . ASN A 1 531 ? -14.347 -10.523 38.117 1.00 87.19 531 ASN A CA 1
ATOM 3984 C C . ASN A 1 531 ? -13.838 -9.095 37.891 1.00 87.19 531 ASN A C 1
ATOM 3986 O O . ASN A 1 531 ? -14.278 -8.182 38.591 1.00 87.19 531 ASN A O 1
ATOM 3990 N N . GLU A 1 532 ? -12.953 -8.898 36.915 1.00 85.69 532 GLU A N 1
ATOM 3991 C CA . GLU A 1 532 ? -12.459 -7.575 36.522 1.00 85.69 532 GLU A CA 1
ATOM 3992 C C . GLU A 1 532 ? -13.601 -6.715 35.997 1.00 85.69 532 GLU A C 1
ATOM 3994 O O . GLU A 1 532 ? -13.896 -5.685 36.596 1.00 85.69 532 GLU A O 1
ATOM 3999 N N . VAL A 1 533 ? -14.372 -7.200 35.018 1.00 85.75 533 VAL A N 1
ATOM 4000 C CA . VAL A 1 533 ? -15.542 -6.480 34.479 1.00 85.75 533 VAL A CA 1
ATOM 4001 C C . VAL A 1 533 ? -16.578 -6.116 35.550 1.00 85.75 533 VAL A C 1
ATOM 4003 O O . VAL A 1 533 ? -17.207 -5.061 35.473 1.00 85.75 533 VAL A O 1
ATOM 4006 N N . ASN A 1 534 ? -16.762 -6.959 36.569 1.00 85.31 534 ASN A N 1
ATOM 4007 C CA . ASN A 1 534 ? -17.688 -6.684 37.671 1.00 85.31 534 ASN A CA 1
ATOM 4008 C C . ASN A 1 534 ? -17.167 -5.650 38.684 1.00 85.31 534 ASN A C 1
ATOM 4010 O O . ASN A 1 534 ? -17.951 -5.165 39.504 1.00 85.31 534 ASN A O 1
ATOM 4014 N N . THR A 1 535 ? -15.868 -5.344 38.679 1.00 87.25 535 THR A N 1
ATOM 4015 C CA . THR A 1 535 ? -15.232 -4.444 39.656 1.00 87.25 535 THR A CA 1
ATOM 4016 C C . THR A 1 535 ? -14.681 -3.159 39.042 1.00 87.25 535 THR A C 1
ATOM 4018 O O . THR A 1 535 ? -14.620 -2.150 39.747 1.00 87.25 535 THR A O 1
ATOM 4021 N N . GLN A 1 536 ? -14.328 -3.168 37.757 1.00 87.75 536 GLN A N 1
ATOM 4022 C CA . GLN A 1 536 ? -13.816 -2.012 37.030 1.00 87.75 536 GLN A CA 1
ATOM 4023 C C . GLN A 1 536 ? -14.927 -1.155 36.418 1.00 87.75 536 GLN A C 1
ATOM 4025 O O . GLN A 1 536 ? -16.085 -1.567 36.311 1.00 87.75 536 GLN A O 1
ATOM 4030 N N . SER A 1 537 ? -14.577 0.075 36.039 1.00 86.50 537 SER A N 1
ATOM 4031 C CA . SER A 1 537 ? -15.486 0.942 35.293 1.00 86.50 537 SER A CA 1
ATOM 4032 C C . SER A 1 537 ? -15.625 0.472 33.844 1.00 86.50 537 SER A C 1
ATOM 4034 O O . SER A 1 537 ? -14.831 -0.316 33.331 1.00 86.50 537 SER A O 1
ATOM 4036 N N . VAL A 1 538 ? -16.649 0.971 33.161 1.00 84.44 538 VAL A N 1
ATOM 4037 C CA . VAL A 1 538 ? -16.848 0.682 31.737 1.00 84.44 538 VAL A CA 1
ATOM 4038 C C . VAL A 1 538 ? -15.718 1.274 30.903 1.00 84.44 538 VAL A C 1
ATOM 4040 O O . VAL A 1 538 ? -15.239 0.642 29.970 1.00 84.44 538 VAL A O 1
ATOM 4043 N N . GLU A 1 539 ? -15.273 2.467 31.276 1.00 87.69 539 GLU A N 1
ATOM 4044 C CA . GLU A 1 539 ? -14.158 3.185 30.671 1.00 87.69 539 GLU A CA 1
ATOM 4045 C C . GLU A 1 539 ? -12.867 2.361 30.764 1.00 87.69 539 GLU A C 1
ATOM 4047 O O . GLU A 1 539 ? -12.185 2.187 29.758 1.00 87.69 539 GLU A O 1
ATOM 4052 N N . GLN A 1 540 ? -12.601 1.746 31.925 1.00 90.00 540 GLN A N 1
ATOM 4053 C CA . GLN A 1 540 ? -11.455 0.851 32.094 1.00 90.00 540 GLN A CA 1
ATOM 4054 C C . GLN A 1 540 ? -11.568 -0.381 31.190 1.00 90.00 540 GLN A C 1
ATOM 4056 O O . GLN A 1 540 ? -10.602 -0.747 30.538 1.00 90.00 540 GLN A O 1
ATOM 4061 N N . PHE A 1 541 ? -12.756 -0.990 31.079 1.00 91.88 541 PHE A N 1
ATOM 4062 C CA . PHE A 1 541 ? -12.962 -2.095 30.137 1.00 91.88 541 PHE A CA 1
ATOM 4063 C C . PHE A 1 541 ? -12.692 -1.694 28.682 1.00 91.88 541 PHE A C 1
ATOM 4065 O O . PHE A 1 541 ? -12.080 -2.468 27.952 1.00 91.88 541 PHE A O 1
ATOM 4072 N N . ILE A 1 542 ? -13.135 -0.509 28.252 1.00 91.44 542 ILE A N 1
ATOM 4073 C CA . ILE A 1 542 ? -12.876 -0.015 26.893 1.00 91.44 542 ILE A CA 1
ATOM 4074 C C . ILE A 1 542 ? -11.369 0.134 26.661 1.00 91.44 542 ILE A C 1
ATOM 4076 O O . ILE A 1 542 ? -10.878 -0.281 25.612 1.00 91.44 542 ILE A O 1
ATOM 4080 N N . GLU A 1 543 ? -10.646 0.697 27.629 1.00 91.50 543 GLU A N 1
ATOM 4081 C CA . GLU A 1 543 ? -9.195 0.869 27.549 1.00 91.50 543 GLU A CA 1
ATOM 4082 C C . GLU A 1 543 ? -8.441 -0.467 27.553 1.00 91.50 543 GLU A C 1
ATOM 4084 O O . GLU A 1 543 ? -7.541 -0.649 26.736 1.00 91.50 543 GLU A O 1
ATOM 4089 N N . ASP A 1 544 ? -8.842 -1.430 28.385 1.00 91.31 544 ASP A N 1
ATOM 4090 C CA . ASP A 1 544 ? -8.223 -2.761 28.429 1.00 91.31 544 ASP A CA 1
ATOM 4091 C C . ASP A 1 544 ? -8.515 -3.563 27.149 1.00 91.31 544 ASP A C 1
ATOM 4093 O O . ASP A 1 544 ? -7.658 -4.288 26.638 1.00 91.31 544 ASP A O 1
ATOM 4097 N N . TYR A 1 545 ? -9.737 -3.449 26.616 1.00 93.50 545 TYR A N 1
ATOM 4098 C CA . TYR A 1 545 ? -10.164 -4.196 25.435 1.00 93.50 545 TYR A CA 1
ATOM 4099 C C . TYR A 1 545 ? -9.623 -3.594 24.134 1.00 93.50 545 TYR A C 1
ATOM 4101 O O . TYR A 1 545 ? -9.266 -4.344 23.227 1.00 93.50 545 TYR A O 1
ATOM 4109 N N . VAL A 1 546 ? -9.532 -2.263 24.038 1.00 94.12 546 VAL A N 1
ATOM 4110 C CA . VAL A 1 546 ? -9.056 -1.530 22.850 1.00 94.12 546 VAL A CA 1
ATOM 4111 C C . VAL A 1 546 ? -7.987 -0.490 23.240 1.00 94.12 546 VAL A C 1
ATOM 4113 O O . VAL A 1 546 ? -8.187 0.712 23.022 1.00 94.12 546 VAL A O 1
ATOM 4116 N N . PRO A 1 547 ? -6.817 -0.902 23.770 1.00 93.94 547 PRO A N 1
ATOM 4117 C CA . PRO A 1 547 ? -5.740 0.019 24.157 1.00 93.94 547 PRO A CA 1
ATOM 4118 C C . PRO A 1 547 ? -5.263 0.936 23.021 1.00 93.94 547 PRO A C 1
ATOM 4120 O O . PRO A 1 547 ? -4.766 2.033 23.275 1.00 93.94 547 PRO A O 1
ATOM 4123 N N . HIS A 1 548 ? -5.476 0.558 21.756 1.00 94.75 548 HIS A N 1
ATOM 4124 C CA . HIS A 1 548 ? -5.178 1.419 20.608 1.00 94.75 548 HIS A CA 1
ATOM 4125 C C . HIS A 1 548 ? -5.889 2.785 20.672 1.00 94.75 548 HIS A C 1
ATOM 4127 O O . HIS A 1 548 ? -5.353 3.778 20.184 1.00 94.75 548 HIS A O 1
ATOM 4133 N N . LEU A 1 549 ? -7.067 2.892 21.305 1.00 94.19 549 LEU A N 1
ATOM 4134 C CA . LEU A 1 549 ? -7.740 4.187 21.476 1.00 94.19 549 LEU A CA 1
ATOM 4135 C C . LEU A 1 549 ? -6.857 5.185 22.240 1.00 94.19 549 LEU A C 1
ATOM 4137 O O . LEU A 1 549 ? -6.783 6.353 21.855 1.00 94.19 549 LEU A O 1
ATOM 4141 N N . ARG A 1 550 ? -6.125 4.721 23.263 1.00 95.19 550 ARG A N 1
ATOM 4142 C CA . ARG A 1 550 ? -5.144 5.537 23.992 1.00 95.19 550 ARG A CA 1
ATOM 4143 C C . ARG A 1 550 ? -3.976 5.939 23.094 1.00 95.19 550 ARG A C 1
ATOM 4145 O O . ARG A 1 550 ? -3.571 7.097 23.132 1.00 95.19 550 ARG A O 1
ATOM 4152 N N . ALA A 1 551 ? -3.480 5.030 22.253 1.00 94.56 551 ALA A N 1
ATOM 4153 C CA . ALA A 1 551 ? -2.400 5.307 21.300 1.00 94.56 551 ALA A CA 1
ATOM 4154 C C . ALA A 1 551 ? -2.787 6.242 20.141 1.00 94.56 551 ALA A C 1
ATOM 4156 O O . ALA A 1 551 ? -1.908 6.838 19.517 1.00 94.56 551 ALA A O 1
ATOM 4157 N N . LEU A 1 552 ? -4.082 6.434 19.880 1.00 94.88 552 LEU A N 1
ATOM 4158 C CA . LEU A 1 552 ? -4.588 7.418 18.915 1.00 94.88 552 LEU A CA 1
ATOM 4159 C C . LEU A 1 552 ? -4.927 8.770 19.547 1.00 94.88 552 LEU A C 1
ATOM 4161 O O . LEU A 1 552 ? -5.236 9.721 18.825 1.00 94.88 552 LEU A O 1
ATOM 4165 N N . LEU A 1 553 ? -4.893 8.875 20.875 1.00 96.00 553 LEU A N 1
ATOM 4166 C CA . LEU A 1 553 ? -5.291 10.079 21.587 1.00 96.00 553 LEU A CA 1
ATOM 4167 C C . LEU A 1 553 ? -4.345 11.251 21.290 1.00 96.00 553 LEU A C 1
ATOM 4169 O O . LEU A 1 553 ? -3.126 11.094 21.251 1.00 96.00 553 LEU A O 1
ATOM 4173 N N . ALA A 1 554 ? -4.909 12.440 21.097 1.00 96.00 554 ALA A N 1
ATOM 4174 C CA . ALA A 1 554 ? -4.154 13.653 20.813 1.00 96.00 554 ALA A CA 1
ATOM 4175 C C . ALA A 1 554 ? -3.100 13.990 21.885 1.00 96.00 554 ALA A C 1
ATOM 4177 O O . ALA A 1 554 ? -3.376 13.962 23.087 1.00 96.00 554 ALA A O 1
ATOM 4178 N N . THR A 1 555 ? -1.902 14.374 21.435 1.00 94.81 555 THR A N 1
ATOM 4179 C CA . THR A 1 555 ? -0.812 14.876 22.293 1.00 94.81 555 THR A CA 1
ATOM 4180 C C . THR A 1 555 ? -0.847 16.399 22.454 1.00 94.81 555 THR A C 1
ATOM 4182 O O . THR A 1 555 ? -0.372 16.930 23.456 1.00 94.81 555 THR A O 1
ATOM 4185 N N . TYR A 1 556 ? -1.466 17.113 21.511 1.00 93.38 556 TYR A N 1
ATOM 4186 C CA . TYR A 1 556 ? -1.683 18.561 21.568 1.00 93.38 556 TYR A CA 1
ATOM 4187 C C . TYR A 1 556 ? -2.835 18.942 22.521 1.00 93.38 556 TYR A C 1
ATOM 4189 O O . TYR A 1 556 ? -3.618 18.087 22.927 1.00 93.38 556 TYR A O 1
ATOM 4197 N N . PRO A 1 557 ? -2.984 20.219 22.924 1.00 93.56 557 PRO A N 1
ATOM 4198 C CA . PRO A 1 557 ? -4.116 20.643 23.748 1.00 93.56 557 PRO A CA 1
ATOM 4199 C C . PRO A 1 557 ? -5.453 20.544 22.995 1.00 93.56 557 PRO A C 1
ATOM 4201 O O . PRO A 1 557 ? -5.652 21.256 22.014 1.00 93.56 557 PRO A O 1
ATOM 4204 N N . PHE A 1 558 ? -6.381 19.714 23.476 1.00 94.00 558 PHE A N 1
ATOM 4205 C CA . PHE A 1 558 ? -7.664 19.448 22.808 1.00 94.00 558 PHE A CA 1
ATOM 4206 C C . PHE A 1 558 ? -8.876 19.436 23.757 1.00 94.00 558 PHE A C 1
ATOM 4208 O O . PHE A 1 558 ? -10.010 19.423 23.294 1.00 94.00 558 PHE A O 1
ATOM 4215 N N . ILE A 1 559 ? -8.681 19.456 25.078 1.00 93.50 559 ILE A N 1
ATOM 4216 C CA . ILE A 1 559 ? -9.784 19.430 26.049 1.00 93.50 559 ILE A CA 1
ATOM 4217 C C . ILE A 1 559 ? -10.070 20.854 26.516 1.00 93.50 559 ILE A C 1
ATOM 4219 O O . ILE A 1 559 ? -9.257 21.444 27.228 1.00 93.50 559 ILE A O 1
ATOM 4223 N N . GLU A 1 560 ? -11.206 21.412 26.108 1.00 91.44 560 GLU A N 1
ATOM 4224 C CA . GLU A 1 560 ? -11.662 22.738 26.516 1.00 91.44 560 GLU A CA 1
ATOM 4225 C C . GLU A 1 560 ? -12.274 22.675 27.922 1.00 91.44 560 GLU A C 1
ATOM 4227 O O . GLU A 1 560 ? -13.222 21.931 28.190 1.00 91.44 560 GLU A O 1
ATOM 4232 N N . ASP A 1 561 ? -11.712 23.459 28.845 1.00 83.50 561 ASP A N 1
ATOM 4233 C CA . ASP A 1 561 ? -12.283 23.628 30.179 1.00 83.50 561 ASP A CA 1
ATOM 4234 C C . ASP A 1 561 ? -13.404 24.680 30.211 1.00 83.50 561 ASP A C 1
ATOM 4236 O O . ASP A 1 561 ? -13.626 25.435 29.267 1.00 83.50 561 ASP A O 1
ATOM 4240 N N . SER A 1 562 ? -14.093 24.801 31.349 1.00 79.75 562 SER A N 1
ATOM 4241 C CA . SER A 1 562 ? -15.181 25.777 31.532 1.00 79.75 562 SER A CA 1
ATOM 4242 C C . SER A 1 562 ? -14.771 27.250 31.344 1.00 79.75 562 SER A C 1
ATOM 4244 O O . SER A 1 562 ? -15.629 28.129 31.348 1.00 79.75 562 SER A O 1
ATOM 4246 N N . SER A 1 563 ? -13.469 27.551 31.266 1.00 82.44 563 SER A N 1
ATOM 4247 C CA . SER A 1 563 ? -12.933 28.891 30.995 1.00 82.44 563 SER A CA 1
ATOM 4248 C C . SER A 1 563 ? -12.537 29.096 29.527 1.00 82.44 563 SER A C 1
ATOM 4250 O O . SER A 1 563 ? -12.056 30.179 29.195 1.00 82.44 563 SER A O 1
ATOM 4252 N N . GLY A 1 564 ? -12.748 28.102 28.659 1.00 82.75 564 GLY A N 1
ATOM 4253 C CA . GLY A 1 564 ? -12.411 28.155 27.236 1.00 82.75 564 GLY A CA 1
ATOM 4254 C C . GLY A 1 564 ? -10.931 27.901 26.937 1.00 82.75 564 GLY A C 1
ATOM 4255 O O . GLY A 1 564 ? -10.458 28.273 25.867 1.00 82.75 564 GLY A O 1
ATOM 4256 N N . ASN A 1 565 ? -10.168 27.339 27.885 1.00 87.75 565 ASN A N 1
ATOM 4257 C CA . ASN A 1 565 ? -8.758 27.017 27.662 1.00 87.75 565 ASN A CA 1
ATOM 4258 C C . ASN A 1 565 ? -8.601 25.550 27.268 1.00 87.75 565 ASN A C 1
ATOM 4260 O O . ASN A 1 565 ? -9.103 24.667 27.966 1.00 87.75 565 ASN A O 1
ATOM 4264 N N . LEU A 1 566 ? -7.834 25.297 26.206 1.00 91.56 566 LEU A N 1
ATOM 4265 C CA . LEU A 1 566 ? -7.479 23.946 25.781 1.00 91.56 566 LEU A CA 1
ATOM 4266 C C . LEU A 1 566 ? -6.364 23.355 26.650 1.00 91.56 566 LEU A C 1
ATOM 4268 O O . LEU A 1 566 ? -5.372 24.015 26.975 1.00 91.56 566 LEU A O 1
ATOM 4272 N N . LYS A 1 567 ? -6.517 22.076 26.990 1.00 92.25 567 LYS A N 1
ATOM 4273 C CA . LYS A 1 567 ? -5.583 21.277 27.787 1.00 92.25 567 LYS A CA 1
ATOM 4274 C C . LYS A 1 567 ? -5.260 19.960 27.087 1.00 92.25 567 LYS A C 1
ATOM 4276 O O . LYS A 1 567 ? -6.081 19.425 26.349 1.00 92.25 567 LYS A O 1
ATOM 4281 N N . THR A 1 568 ? -4.060 19.439 27.326 1.00 93.44 568 THR A N 1
ATOM 4282 C CA . THR A 1 568 ? -3.701 18.057 26.968 1.00 93.44 568 THR A CA 1
ATOM 4283 C C . THR A 1 568 ? -4.337 17.081 27.962 1.00 93.44 568 THR A C 1
ATOM 4285 O O . THR A 1 568 ? -4.642 17.480 29.089 1.00 93.44 568 THR A O 1
ATOM 4288 N N . ALA A 1 569 ? -4.472 15.803 27.596 1.00 92.88 569 ALA A N 1
ATOM 4289 C CA . ALA A 1 569 ? -4.900 14.755 28.530 1.00 92.88 569 ALA A CA 1
ATOM 4290 C C . ALA A 1 569 ? -3.987 14.692 29.773 1.00 92.88 569 ALA A C 1
ATOM 4292 O O . ALA A 1 569 ? -4.469 14.772 30.899 1.00 92.88 569 ALA A O 1
ATOM 4293 N N . GLU A 1 570 ? -2.663 14.741 29.565 1.00 92.12 570 GLU A N 1
ATOM 4294 C CA . GLU A 1 570 ? -1.649 14.798 30.634 1.00 92.12 570 GLU A CA 1
ATOM 4295 C C . GLU A 1 570 ? -1.851 15.980 31.604 1.00 92.12 570 GLU A C 1
ATOM 4297 O O . GLU A 1 570 ? -1.481 15.922 32.774 1.00 92.12 570 GLU A O 1
ATOM 4302 N N . ALA A 1 571 ? -2.427 17.094 31.133 1.00 90.88 571 ALA A N 1
ATOM 4303 C CA . ALA A 1 571 ? -2.728 18.246 31.983 1.00 90.88 571 ALA A CA 1
ATOM 4304 C C . ALA A 1 571 ? -3.814 17.973 33.023 1.00 90.88 571 ALA A C 1
ATOM 4306 O O . ALA A 1 571 ? -3.846 18.659 34.045 1.00 90.88 571 ALA A O 1
ATOM 4307 N N . LEU A 1 572 ? -4.750 17.088 32.688 1.00 88.69 572 LEU A N 1
ATOM 4308 C CA . LEU A 1 572 ? -5.868 16.723 33.543 1.00 88.69 572 LEU A CA 1
ATOM 4309 C C . LEU A 1 572 ? -5.456 15.587 34.467 1.00 88.69 572 LEU A C 1
ATOM 4311 O O . LEU A 1 572 ? -5.616 15.711 35.679 1.00 88.69 572 LEU A O 1
ATOM 4315 N N . ASP A 1 573 ? -4.876 14.541 33.886 1.00 90.56 573 ASP A N 1
ATOM 4316 C CA . ASP A 1 573 ? -4.330 13.400 34.600 1.00 90.56 573 ASP A CA 1
ATOM 4317 C C . ASP A 1 573 ? -3.098 12.864 33.843 1.00 90.56 573 ASP A C 1
ATOM 4319 O O . ASP A 1 573 ? -3.210 12.482 32.676 1.00 90.56 573 ASP A O 1
ATOM 4323 N N . PRO A 1 574 ? -1.908 12.823 34.470 1.00 89.75 574 PRO A N 1
ATOM 4324 C CA . PRO A 1 574 ? -0.716 12.249 33.856 1.00 89.75 574 PRO A CA 1
ATOM 4325 C C . PRO A 1 574 ? -0.869 10.791 33.398 1.00 89.75 574 PRO A C 1
ATOM 4327 O O . PRO A 1 574 ? -0.146 10.381 32.494 1.00 89.75 574 PRO A O 1
ATOM 4330 N N . GLN A 1 575 ? -1.782 10.015 33.996 1.00 90.50 575 GLN A N 1
ATOM 4331 C CA . GLN A 1 575 ? -2.043 8.624 33.600 1.00 90.50 575 GLN A CA 1
ATOM 4332 C C . GLN A 1 575 ? -2.797 8.521 32.268 1.00 90.50 575 GLN A C 1
ATOM 4334 O O . GLN A 1 575 ? -2.662 7.529 31.563 1.00 90.50 575 GLN A O 1
ATOM 4339 N N . GLU A 1 576 ? -3.512 9.574 31.875 1.00 92.06 576 GLU A N 1
ATOM 4340 C CA . GLU A 1 576 ? -4.331 9.611 30.659 1.00 92.06 576 GLU A CA 1
ATOM 4341 C C . GLU A 1 576 ? -3.528 10.001 29.403 1.00 92.06 576 GLU A C 1
ATOM 4343 O O . GLU A 1 576 ? -4.084 10.119 28.305 1.00 92.06 576 GLU A O 1
ATOM 4348 N N . ARG A 1 577 ? -2.221 10.257 29.537 1.00 93.62 577 ARG A N 1
ATOM 4349 C CA . ARG A 1 577 ? -1.379 10.707 28.422 1.00 93.62 577 ARG A CA 1
ATOM 4350 C C . ARG A 1 577 ? -1.153 9.593 27.394 1.00 93.62 577 ARG A C 1
ATOM 4352 O O . ARG A 1 577 ? -0.992 8.426 27.742 1.00 93.62 577 ARG A O 1
ATOM 4359 N N . ASN A 1 578 ? -1.033 9.969 26.123 1.00 96.06 578 ASN A N 1
ATOM 4360 C CA . ASN A 1 578 ? -0.639 9.043 25.062 1.00 96.06 578 ASN A CA 1
ATOM 4361 C C . ASN A 1 578 ? 0.879 8.796 25.095 1.00 96.06 578 ASN A C 1
ATOM 4363 O O . ASN A 1 578 ? 1.637 9.418 24.354 1.00 96.06 578 ASN A O 1
ATOM 4367 N N . SER A 1 579 ? 1.324 7.918 25.996 1.00 95.44 579 SER A N 1
ATOM 4368 C CA . SER A 1 579 ? 2.757 7.660 26.193 1.00 95.44 579 SER A CA 1
ATOM 4369 C C . SER A 1 579 ? 3.422 7.069 24.947 1.00 95.44 579 SER A C 1
ATOM 4371 O O . SER A 1 579 ? 4.541 7.459 24.639 1.00 95.44 579 SER A O 1
ATOM 4373 N N . LEU A 1 580 ? 2.728 6.200 24.201 1.00 96.44 580 LEU A N 1
ATOM 4374 C CA . LEU A 1 580 ? 3.283 5.602 22.985 1.00 96.44 580 LEU A CA 1
ATOM 4375 C C . LEU A 1 580 ? 3.519 6.649 21.892 1.00 96.44 580 LEU A C 1
ATOM 4377 O O . LEU A 1 580 ? 4.586 6.681 21.296 1.00 96.44 580 LEU A O 1
ATOM 4381 N N . LEU A 1 581 ? 2.541 7.513 21.608 1.00 96.12 581 LEU A N 1
ATOM 4382 C CA . LEU A 1 581 ? 2.712 8.503 20.546 1.00 96.12 581 LEU A CA 1
ATOM 4383 C C . LEU A 1 581 ? 3.701 9.602 20.940 1.00 96.12 581 LEU A C 1
ATOM 4385 O O . LEU A 1 581 ? 4.422 10.095 20.076 1.00 96.12 581 LEU A O 1
ATOM 4389 N N . LEU A 1 582 ? 3.760 9.967 22.227 1.00 95.88 582 LEU A N 1
ATOM 4390 C CA . LEU A 1 582 ? 4.808 10.846 22.747 1.00 95.88 582 LEU A CA 1
ATOM 4391 C C . LEU A 1 582 ? 6.194 10.236 22.523 1.00 95.88 582 LEU A C 1
ATOM 4393 O O . LEU A 1 582 ? 7.076 10.948 22.056 1.00 95.88 582 LEU A O 1
ATOM 4397 N N . ASP A 1 583 ? 6.373 8.943 22.796 1.00 96.44 583 ASP A N 1
ATOM 4398 C CA . ASP A 1 583 ? 7.623 8.237 22.513 1.00 96.44 583 ASP A CA 1
ATOM 4399 C C . ASP A 1 583 ? 7.924 8.161 21.012 1.00 96.44 583 ASP A C 1
ATOM 4401 O O . ASP A 1 583 ? 8.957 8.663 20.584 1.00 96.44 583 ASP A O 1
ATOM 4405 N N . LEU A 1 584 ? 6.992 7.686 20.176 1.00 96.75 584 LEU A N 1
ATOM 4406 C CA . LEU A 1 584 ? 7.176 7.659 18.718 1.00 96.75 584 LEU A CA 1
ATOM 4407 C C . LEU A 1 584 ? 7.581 9.035 18.163 1.00 96.75 584 LEU A C 1
ATOM 4409 O O . LEU A 1 584 ? 8.338 9.114 17.194 1.00 96.75 584 LEU A O 1
ATOM 4413 N N . ASN A 1 585 ? 7.092 10.117 18.769 1.00 96.31 585 ASN A N 1
ATOM 4414 C CA . ASN A 1 585 ? 7.402 11.499 18.414 1.00 96.31 585 ASN A CA 1
ATOM 4415 C C . ASN A 1 585 ? 8.627 12.081 19.144 1.00 96.31 585 ASN A C 1
ATOM 4417 O O . ASN A 1 585 ? 8.796 13.301 19.152 1.00 96.31 585 ASN A O 1
ATOM 4421 N N . ASP A 1 586 ? 9.462 11.248 19.763 1.00 95.00 586 ASP A N 1
ATOM 4422 C CA . ASP A 1 586 ? 10.671 11.643 20.495 1.00 95.00 586 ASP A CA 1
ATOM 4423 C C . ASP A 1 586 ? 10.397 12.787 21.496 1.00 95.00 586 ASP A C 1
ATOM 4425 O O . ASP A 1 586 ? 11.154 13.749 21.630 1.00 95.00 586 ASP A O 1
ATOM 4429 N N . GLY A 1 587 ? 9.235 12.723 22.152 1.00 93.62 587 GLY A N 1
ATOM 4430 C CA . GLY A 1 587 ? 8.779 13.661 23.175 1.00 93.62 587 GLY A CA 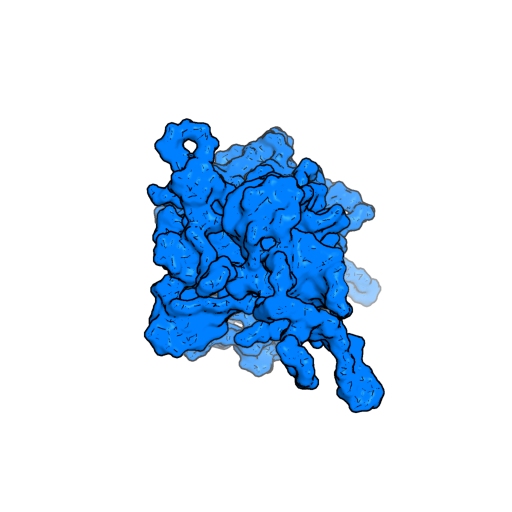1
ATOM 4431 C C . GLY A 1 587 ? 8.179 14.972 22.671 1.00 93.62 587 GLY A C 1
ATOM 4432 O O . GLY A 1 587 ? 7.908 15.865 23.479 1.00 93.62 587 GLY A O 1
ATOM 4433 N N . PHE A 1 588 ? 7.918 15.121 21.371 1.00 92.50 588 PHE A N 1
ATOM 4434 C CA . PHE A 1 588 ? 7.169 16.273 20.864 1.00 92.50 588 PHE A CA 1
ATOM 4435 C C . PHE A 1 588 ? 5.779 16.364 21.524 1.00 92.50 588 PHE A C 1
ATOM 4437 O O . PHE A 1 588 ? 5.087 15.361 21.663 1.00 92.50 588 PHE A O 1
ATOM 4444 N N . ASP A 1 589 ? 5.380 17.574 21.933 1.00 90.88 589 ASP A N 1
ATOM 4445 C CA . ASP A 1 589 ? 4.230 17.892 22.807 1.00 90.88 589 ASP A CA 1
ATOM 4446 C C . ASP A 1 589 ? 4.344 17.469 24.295 1.00 90.88 589 ASP A C 1
ATOM 4448 O O . ASP A 1 589 ? 3.475 17.847 25.088 1.00 90.88 589 ASP A O 1
ATOM 4452 N N . SER A 1 590 ? 5.408 16.773 24.731 1.00 89.00 590 SER A N 1
ATOM 4453 C CA . SER A 1 590 ? 5.613 16.467 26.162 1.00 89.00 590 SER A CA 1
ATOM 4454 C C . SER A 1 590 ? 5.878 17.739 26.973 1.00 89.00 590 SER A C 1
ATOM 4456 O O . SER A 1 590 ? 6.709 18.583 26.627 1.00 89.00 590 SER A O 1
ATOM 4458 N N . LYS A 1 591 ? 5.213 17.867 28.127 1.00 79.06 591 LYS A N 1
ATOM 4459 C CA . LYS A 1 591 ? 5.371 19.022 29.030 1.00 79.06 591 LYS A CA 1
ATOM 4460 C C . LYS A 1 591 ? 6.692 19.055 29.784 1.00 79.06 591 LYS A C 1
ATOM 4462 O O . LYS A 1 591 ? 7.087 20.114 30.275 1.00 79.06 591 LYS A O 1
ATOM 4467 N N . ASN A 1 592 ? 7.355 17.910 29.898 1.00 77.94 592 ASN A N 1
ATOM 4468 C CA . ASN A 1 592 ? 8.566 17.758 30.697 1.00 77.94 592 ASN A CA 1
ATOM 4469 C C . ASN A 1 592 ? 9.847 17.935 29.870 1.00 77.94 592 ASN A C 1
ATOM 4471 O O . ASN A 1 592 ? 10.937 17.787 30.419 1.00 77.94 592 ASN A O 1
ATOM 4475 N N . ASN A 1 593 ? 9.723 18.279 28.579 1.00 72.38 593 ASN A N 1
ATOM 4476 C CA . ASN A 1 593 ? 10.815 18.209 27.605 1.00 72.38 593 ASN A CA 1
ATOM 4477 C C . ASN A 1 593 ? 11.509 16.836 27.631 1.00 72.38 593 ASN A C 1
ATOM 4479 O O . ASN A 1 593 ? 12.736 16.755 27.646 1.00 72.38 593 ASN A O 1
ATOM 4483 N N . GLU A 1 594 ? 10.711 15.771 27.711 1.00 82.94 594 GLU A N 1
ATOM 4484 C CA . GLU A 1 594 ? 11.186 14.403 27.500 1.00 82.94 594 GLU A CA 1
ATOM 4485 C C . GLU A 1 594 ? 11.646 14.246 26.034 1.00 82.94 594 GLU A C 1
ATOM 4487 O O . GLU A 1 594 ? 11.190 14.997 25.170 1.00 82.94 594 GLU A O 1
ATOM 4492 N N . GLY A 1 595 ? 12.561 13.309 25.769 1.00 81.81 595 GLY A N 1
ATOM 4493 C CA . GLY A 1 595 ? 13.076 13.015 24.426 1.00 81.81 595 GLY A CA 1
ATOM 4494 C C . GLY A 1 595 ? 14.065 14.022 23.824 1.00 81.81 595 GLY A C 1
ATOM 4495 O O . GLY A 1 595 ? 14.459 15.021 24.433 1.00 81.81 595 GLY A O 1
ATOM 4496 N N . GLY A 1 596 ? 14.520 13.703 22.613 1.00 75.56 596 GLY A N 1
ATOM 4497 C CA . GLY A 1 596 ? 15.374 14.529 21.757 1.00 75.56 596 GLY A CA 1
ATOM 4498 C C . GLY A 1 596 ? 14.614 15.575 20.932 1.00 75.56 596 GLY A C 1
ATOM 4499 O O . GLY A 1 596 ? 15.250 16.472 20.373 1.00 75.56 596 GLY A O 1
ATOM 4500 N N . GLN A 1 597 ? 13.277 15.511 20.924 1.00 77.56 597 GLN A N 1
ATOM 4501 C CA . GLN A 1 597 ? 12.336 16.411 20.250 1.00 77.56 597 GLN A CA 1
ATOM 4502 C C . GLN A 1 597 ? 12.489 16.494 18.723 1.00 77.56 597 GLN A C 1
ATOM 4504 O O . GLN A 1 597 ? 12.130 17.516 18.133 1.00 77.56 597 GLN A O 1
ATOM 4509 N N . ASP A 1 598 ? 12.982 15.438 18.064 1.00 91.81 598 ASP A N 1
ATOM 4510 C CA . ASP A 1 598 ? 12.907 15.310 16.600 1.00 91.81 598 ASP A CA 1
ATOM 4511 C C . ASP A 1 598 ? 11.825 14.294 16.191 1.00 91.81 598 ASP A C 1
ATOM 4513 O O . ASP A 1 598 ? 12.130 13.140 15.870 1.00 91.81 598 ASP A O 1
ATOM 4517 N N . PRO A 1 599 ? 10.542 14.701 16.168 1.00 93.25 599 PRO A N 1
ATOM 4518 C CA . PRO A 1 599 ? 9.426 13.780 15.957 1.00 93.25 599 PRO A CA 1
ATOM 4519 C C . PRO A 1 599 ? 9.385 13.134 14.568 1.00 93.25 599 PRO A C 1
ATOM 4521 O O . PRO A 1 599 ? 8.670 12.154 14.361 1.00 93.25 599 PRO A O 1
ATOM 4524 N N . ALA A 1 600 ? 10.139 13.669 13.605 1.00 95.00 600 ALA A N 1
ATOM 4525 C CA . ALA A 1 600 ? 10.218 13.149 12.245 1.00 95.00 600 ALA A CA 1
ATOM 4526 C C . ALA A 1 600 ? 11.541 12.429 11.946 1.00 95.00 600 ALA A C 1
ATOM 4528 O O . ALA A 1 600 ? 11.793 12.082 10.794 1.00 95.00 600 ALA A O 1
ATOM 4529 N N . LYS A 1 601 ? 12.362 12.132 12.963 1.00 94.88 601 LYS A N 1
ATOM 4530 C CA . LYS A 1 601 ? 13.615 11.370 12.817 1.00 94.88 601 LYS A CA 1
ATOM 4531 C C . LYS A 1 601 ? 13.420 9.987 12.192 1.00 94.88 601 LYS A C 1
ATOM 4533 O O . LYS A 1 601 ? 14.294 9.505 11.477 1.00 94.88 601 LYS A O 1
ATOM 4538 N N . PHE A 1 602 ? 12.259 9.358 12.391 1.00 95.81 602 PHE A N 1
ATOM 4539 C CA . PHE A 1 602 ? 11.919 8.095 11.723 1.00 95.81 602 PHE A CA 1
ATOM 4540 C C . PHE A 1 602 ? 11.954 8.220 10.189 1.00 95.81 602 PHE A C 1
ATOM 4542 O O . PHE A 1 602 ? 12.254 7.247 9.501 1.00 95.81 602 PHE A O 1
ATOM 4549 N N . ALA A 1 603 ? 11.690 9.416 9.645 1.00 96.06 603 ALA A N 1
ATOM 4550 C CA . ALA A 1 603 ? 11.725 9.656 8.210 1.00 96.06 603 ALA A CA 1
ATOM 4551 C C . ALA A 1 603 ? 13.146 9.547 7.635 1.00 96.06 603 ALA A C 1
ATOM 4553 O O . ALA A 1 603 ? 13.296 9.316 6.442 1.00 96.06 603 ALA A O 1
ATOM 4554 N N . ASP A 1 604 ? 14.194 9.659 8.455 1.00 94.38 604 ASP A N 1
ATOM 4555 C CA . ASP A 1 604 ? 15.581 9.520 7.999 1.00 94.38 604 ASP A CA 1
ATOM 4556 C C . ASP A 1 604 ? 15.948 8.050 7.692 1.00 94.38 604 ASP A C 1
ATOM 4558 O O . ASP A 1 604 ? 16.958 7.794 7.039 1.00 94.38 604 ASP A O 1
ATOM 4562 N N . LYS A 1 605 ? 15.116 7.089 8.132 1.00 95.31 605 LYS A N 1
ATOM 4563 C CA . LYS A 1 605 ? 15.270 5.642 7.892 1.00 95.31 605 LYS A CA 1
ATOM 4564 C C . LYS A 1 605 ? 14.499 5.118 6.669 1.00 95.31 605 LYS A C 1
ATOM 4566 O O . LYS A 1 605 ? 14.535 3.920 6.402 1.00 95.31 605 LYS A O 1
ATOM 4571 N N . ILE A 1 606 ? 13.756 5.975 5.968 1.00 94.50 606 ILE A N 1
ATOM 4572 C CA . ILE A 1 606 ? 12.913 5.584 4.828 1.00 94.50 606 ILE A CA 1
ATOM 4573 C C . ILE A 1 606 ? 13.343 6.309 3.558 1.00 94.50 606 ILE A C 1
ATOM 4575 O O . ILE A 1 606 ? 13.767 7.468 3.593 1.00 94.50 606 ILE A O 1
ATOM 4579 N N . GLY A 1 607 ? 13.189 5.643 2.413 1.00 89.19 607 GLY A N 1
ATOM 4580 C CA . GLY A 1 607 ? 13.550 6.225 1.119 1.00 89.19 607 GLY A CA 1
ATOM 4581 C C . GLY A 1 607 ? 12.763 7.506 0.816 1.00 89.19 607 GLY A C 1
ATOM 4582 O O . GLY A 1 607 ? 13.349 8.526 0.447 1.00 89.19 607 GLY A O 1
ATOM 4583 N N . GLN A 1 608 ? 11.441 7.479 1.011 1.00 95.12 608 GLN A N 1
ATOM 4584 C CA . GLN A 1 608 ? 10.553 8.629 0.831 1.00 95.12 608 GLN A CA 1
ATOM 4585 C C . GLN A 1 608 ? 9.299 8.529 1.713 1.00 95.12 608 GLN A C 1
ATOM 4587 O O . GLN A 1 608 ? 8.607 7.511 1.709 1.00 95.12 608 GLN A O 1
ATOM 4592 N N . LEU A 1 609 ? 8.956 9.619 2.403 1.00 97.56 609 LEU A N 1
ATOM 4593 C CA . LEU A 1 609 ? 7.681 9.800 3.096 1.00 97.56 609 LEU A CA 1
ATOM 4594 C C . LEU A 1 609 ? 6.765 10.696 2.268 1.00 97.56 609 LEU A C 1
ATOM 4596 O O . LEU A 1 609 ? 7.113 11.837 1.985 1.00 97.56 609 LEU A O 1
ATOM 4600 N N . ASN A 1 610 ? 5.573 10.228 1.934 1.00 97.88 610 ASN A N 1
ATOM 4601 C CA . ASN A 1 610 ? 4.547 11.020 1.276 1.00 97.88 610 ASN A CA 1
ATOM 4602 C C . ASN A 1 610 ? 3.392 11.222 2.254 1.00 97.88 610 ASN A C 1
ATOM 4604 O O . ASN A 1 610 ? 2.677 10.271 2.558 1.00 97.88 610 ASN A O 1
ATOM 4608 N N . VAL A 1 611 ? 3.227 12.449 2.750 1.00 97.62 611 VAL A N 1
ATOM 4609 C CA . VAL A 1 611 ? 2.203 12.781 3.748 1.00 97.62 611 VAL A CA 1
ATOM 4610 C C . VAL A 1 611 ? 0.984 13.343 3.041 1.00 97.62 611 VAL A C 1
ATOM 4612 O O . VAL A 1 611 ? 0.986 14.503 2.634 1.00 97.62 611 VAL A O 1
ATOM 4615 N N . VAL A 1 612 ? -0.045 12.520 2.876 1.00 97.25 612 VAL A N 1
ATOM 4616 C CA . VAL A 1 612 ? -1.317 12.900 2.266 1.00 97.25 612 VAL A CA 1
ATOM 4617 C C . VAL A 1 612 ? -2.282 13.335 3.364 1.00 97.25 612 VAL A C 1
ATOM 4619 O O . VAL A 1 612 ? -2.606 12.562 4.266 1.00 97.25 612 VAL A O 1
ATOM 4622 N N . TYR A 1 613 ? -2.740 14.583 3.302 1.00 94.62 613 TYR A N 1
ATOM 4623 C CA . TYR A 1 613 ? -3.600 15.165 4.330 1.00 94.62 613 TYR A CA 1
ATOM 4624 C C . TYR A 1 613 ? -4.724 16.004 3.728 1.00 94.62 613 TYR A C 1
ATOM 4626 O O . TYR A 1 613 ? -4.546 16.708 2.729 1.00 94.62 613 TYR A O 1
ATOM 4634 N N . GLY A 1 614 ? -5.892 15.944 4.366 1.00 88.31 614 GLY A N 1
ATOM 4635 C CA . GLY A 1 614 ? -7.025 16.787 4.011 1.00 88.31 614 GLY A CA 1
ATOM 4636 C C . GLY A 1 614 ? -6.840 18.225 4.490 1.00 88.31 614 GLY A C 1
ATOM 4637 O O . GLY A 1 614 ? -6.344 18.482 5.589 1.00 88.31 614 GLY A O 1
ATOM 4638 N N . SER A 1 615 ? -7.277 19.171 3.668 1.00 83.69 615 SER A N 1
ATOM 4639 C CA . SER A 1 615 ? -7.462 20.567 4.043 1.00 83.69 615 SER A CA 1
ATOM 4640 C C . SER A 1 615 ? -8.875 21.030 3.690 1.00 83.69 615 SER A C 1
ATOM 4642 O O . SER A 1 615 ? -9.525 20.534 2.768 1.00 83.69 615 SER A O 1
ATOM 4644 N N . GLY A 1 616 ? -9.387 21.998 4.447 1.00 81.31 616 GLY A N 1
ATOM 4645 C CA . GLY A 1 616 ? -10.659 22.653 4.135 1.00 81.31 616 GLY A CA 1
ATOM 4646 C C . GLY A 1 616 ? -11.927 21.997 4.690 1.00 81.31 616 GLY A C 1
ATOM 4647 O O . GLY A 1 616 ? -12.981 22.623 4.584 1.00 81.31 616 GLY A O 1
ATOM 4648 N N . LEU A 1 617 ? -11.859 20.825 5.336 1.00 86.25 617 LEU A N 1
ATOM 4649 C CA . LEU A 1 617 ? -12.979 20.286 6.118 1.00 86.25 617 LEU A CA 1
ATOM 4650 C C . LEU A 1 617 ? -12.728 20.495 7.622 1.00 86.25 617 LEU A C 1
ATOM 4652 O O . LEU A 1 617 ? -11.645 20.165 8.099 1.00 86.25 617 LEU A O 1
ATOM 4656 N N . PRO A 1 618 ? -13.696 21.018 8.399 1.00 86.19 618 PRO A N 1
ATOM 4657 C CA . PRO A 1 618 ? -13.544 21.139 9.848 1.00 86.19 618 PRO A CA 1
ATOM 4658 C C . PRO A 1 618 ? -13.452 19.757 10.518 1.00 86.19 618 PRO A C 1
ATOM 4660 O O . PRO A 1 618 ? -14.447 19.028 10.557 1.00 86.19 618 PRO A O 1
ATOM 4663 N N . ALA A 1 619 ? -12.286 19.405 11.068 1.00 86.62 619 ALA A N 1
ATOM 4664 C CA . ALA A 1 619 ? -12.108 18.175 11.839 1.00 86.62 619 ALA A CA 1
ATOM 4665 C C . ALA A 1 619 ? -12.649 18.295 13.272 1.00 86.62 619 ALA A C 1
ATOM 4667 O O . ALA A 1 619 ? -12.607 19.375 13.867 1.00 86.62 619 ALA A O 1
ATOM 4668 N N . LYS A 1 620 ? -13.139 17.181 13.838 1.00 86.94 620 LYS A N 1
ATOM 4669 C CA . LYS A 1 620 ? -13.383 17.054 15.285 1.00 86.94 620 LYS A CA 1
ATOM 4670 C C . LYS A 1 620 ? -12.024 17.011 15.994 1.00 86.94 620 LYS A C 1
ATOM 4672 O O . LYS A 1 620 ? -11.373 15.973 16.021 1.00 86.94 620 LYS A O 1
ATOM 4677 N N . ASP A 1 621 ? -11.576 18.152 16.503 1.00 89.19 621 ASP A N 1
ATOM 4678 C CA . ASP A 1 621 ? -10.187 18.377 16.931 1.00 89.19 621 ASP A CA 1
ATOM 4679 C C . ASP A 1 621 ? -10.055 18.830 18.390 1.00 89.19 621 ASP A C 1
ATOM 4681 O O . ASP A 1 621 ? -8.950 18.977 18.907 1.00 89.19 621 ASP A O 1
ATOM 4685 N N . ALA A 1 622 ? -11.183 19.018 19.072 1.00 92.25 622 ALA A N 1
ATOM 4686 C CA . ALA A 1 622 ? -11.246 19.307 20.492 1.00 92.25 622 ALA A CA 1
ATOM 4687 C C . ALA A 1 622 ? -12.529 18.734 21.102 1.00 92.25 622 ALA A C 1
ATOM 4689 O O . ALA A 1 622 ? -13.434 18.298 20.389 1.00 92.25 622 ALA A O 1
ATOM 4690 N N . VAL A 1 623 ? -12.606 18.735 22.428 1.00 91.75 623 VAL A N 1
ATOM 4691 C CA . VAL A 1 623 ? -13.788 18.321 23.183 1.00 91.75 623 VAL A CA 1
ATOM 4692 C C . VAL A 1 623 ? -14.107 19.328 24.281 1.00 91.75 623 VAL A C 1
ATOM 4694 O O . VAL A 1 623 ? -13.195 19.867 24.904 1.00 91.75 623 VAL A O 1
ATOM 4697 N N . LEU A 1 624 ? -15.391 19.556 24.551 1.00 89.94 624 LEU A N 1
ATOM 4698 C CA . LEU A 1 624 ? -15.866 20.383 25.660 1.00 89.94 624 LEU A CA 1
ATOM 4699 C C . LEU A 1 624 ? -16.418 19.497 26.772 1.00 89.94 624 LEU A C 1
ATOM 4701 O O . LEU A 1 624 ? -17.363 18.739 26.555 1.00 89.94 624 LEU A O 1
ATOM 4705 N N . GLN A 1 625 ? -15.871 19.627 27.980 1.00 87.88 625 GLN A N 1
ATOM 4706 C CA . GLN A 1 625 ? -16.413 18.932 29.144 1.00 87.88 625 GLN A CA 1
ATOM 4707 C C . GLN A 1 625 ? -17.766 19.531 29.563 1.00 87.88 625 GLN A C 1
ATOM 4709 O O . GLN A 1 625 ? -17.870 20.721 29.866 1.00 87.88 625 GLN A O 1
ATOM 4714 N N . LYS A 1 626 ? -18.785 18.680 29.674 1.00 84.75 626 LYS A N 1
ATOM 4715 C CA . LYS A 1 626 ? -20.124 18.999 30.182 1.00 84.75 626 LYS A CA 1
ATOM 4716 C C . LYS A 1 626 ? -20.478 18.119 31.381 1.00 84.75 626 LYS A C 1
ATOM 4718 O O . LYS A 1 626 ? -19.880 17.067 31.603 1.00 84.75 626 LYS A O 1
ATOM 4723 N N . VAL A 1 627 ? -21.433 18.583 32.190 1.00 83.69 627 VAL A N 1
ATOM 4724 C CA . VAL A 1 627 ? -21.932 17.868 33.374 1.00 83.69 627 VAL A CA 1
ATOM 4725 C C . VAL A 1 627 ? -23.448 17.918 33.387 1.00 83.69 627 VAL A C 1
ATOM 4727 O O . VAL A 1 627 ? -24.027 19.002 33.340 1.00 83.69 627 VAL A O 1
ATOM 4730 N N . GLY A 1 628 ? -24.084 16.758 33.525 1.00 79.12 628 GLY A N 1
ATOM 4731 C CA . GLY A 1 628 ? -25.538 16.690 33.534 1.00 79.12 628 GLY A CA 1
ATOM 4732 C C . GLY A 1 628 ? -26.160 16.681 32.135 1.00 79.12 628 GLY A C 1
ATOM 4733 O O . GLY A 1 628 ? -25.453 16.811 31.131 1.00 79.12 628 GLY A O 1
ATOM 4734 N N . PRO A 1 629 ? -27.490 16.519 32.063 1.00 75.44 629 PRO A N 1
ATOM 4735 C CA . PRO A 1 629 ? -28.227 16.643 30.815 1.00 75.44 629 PRO A CA 1
ATOM 4736 C C . PRO A 1 629 ? -28.160 18.083 30.297 1.00 75.44 629 PRO A C 1
ATOM 4738 O O . PRO A 1 629 ? -28.332 19.031 31.068 1.00 75.44 629 PRO A O 1
ATOM 4741 N N . ASP A 1 630 ? -27.949 18.231 28.990 1.00 66.81 630 ASP A N 1
ATOM 4742 C CA . ASP A 1 630 ? -28.074 19.507 28.289 1.00 66.81 630 ASP A CA 1
ATOM 4743 C C . ASP A 1 630 ? -29.487 19.620 27.700 1.00 66.81 630 ASP A C 1
ATOM 4745 O O . ASP A 1 630 ? -30.028 18.661 27.139 1.00 66.81 630 ASP A O 1
ATOM 4749 N N . PHE A 1 631 ? -30.118 20.776 27.887 1.00 60.22 631 PHE A N 1
ATOM 4750 C CA . PHE A 1 631 ? -31.489 21.029 27.450 1.00 60.22 631 PHE A CA 1
ATOM 4751 C C . PHE A 1 631 ? -31.474 22.170 26.439 1.00 60.22 631 PHE A C 1
ATOM 4753 O O . PHE A 1 631 ? -31.157 23.307 26.797 1.00 60.22 631 PHE A O 1
ATOM 4760 N N . GLU A 1 632 ? -31.893 21.908 25.202 1.00 47.00 632 GLU A N 1
ATOM 4761 C CA . GLU A 1 632 ? -32.194 22.994 24.276 1.00 47.00 632 GLU A CA 1
ATOM 4762 C C . GLU A 1 632 ? -33.464 23.722 24.737 1.00 47.00 632 GLU A C 1
ATOM 4764 O O . GLU A 1 632 ? -34.544 23.141 24.882 1.00 47.00 632 GLU A O 1
ATOM 4769 N N . GLN A 1 633 ? -33.355 25.032 24.979 1.00 41.12 633 GLN A N 1
ATOM 4770 C CA . GLN A 1 633 ? -34.538 25.877 25.113 1.00 41.12 633 GLN A CA 1
ATOM 4771 C C . GLN A 1 633 ? -35.127 26.127 23.726 1.00 41.12 633 GLN A C 1
ATOM 4773 O O . GLN A 1 633 ? -34.709 27.046 23.022 1.00 41.12 633 GLN A O 1
ATOM 4778 N N . VAL A 1 634 ? -36.157 25.367 23.358 1.00 39.94 634 VAL A N 1
ATOM 4779 C CA . VAL A 1 634 ? -37.036 25.765 22.256 1.00 39.94 634 VAL A CA 1
ATOM 4780 C C . VAL A 1 634 ? -37.820 26.996 22.715 1.00 39.94 634 VAL A C 1
ATOM 4782 O O . VAL A 1 634 ? -38.798 26.900 23.455 1.00 39.94 634 VAL A O 1
ATOM 4785 N N . LEU A 1 635 ? -37.366 28.185 22.313 1.00 40.69 635 LEU A N 1
ATOM 4786 C CA . LEU A 1 635 ? -38.106 29.435 22.488 1.00 40.69 635 LEU A CA 1
ATOM 4787 C C . LEU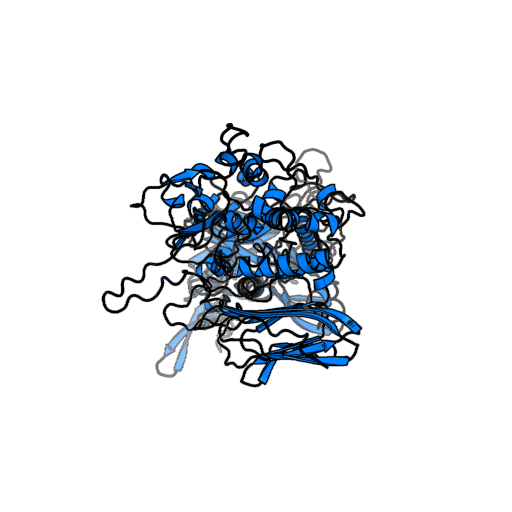 A 1 635 ? -39.286 29.480 21.502 1.00 40.69 635 LEU A C 1
ATOM 4789 O O . LEU A 1 635 ? -39.287 30.275 20.564 1.00 40.69 635 LEU A O 1
ATOM 4793 N N . ASP A 1 636 ? -40.312 28.653 21.714 1.00 41.56 636 ASP A N 1
ATOM 4794 C CA . ASP A 1 636 ? -41.619 28.895 21.102 1.00 41.56 636 ASP A CA 1
ATOM 4795 C C . ASP A 1 636 ? -42.411 29.867 21.988 1.00 41.56 636 ASP A C 1
ATOM 4797 O O . ASP A 1 636 ? -42.957 29.529 23.039 1.00 41.56 636 ASP A O 1
ATOM 4801 N N . VAL A 1 637 ? -42.466 31.127 21.555 1.00 46.50 637 VAL A N 1
ATOM 4802 C CA . VAL A 1 637 ? -43.173 32.220 22.243 1.00 46.50 637 VAL A CA 1
ATOM 4803 C C . VAL A 1 637 ? -44.699 32.037 22.253 1.00 46.50 637 VAL A C 1
ATOM 4805 O O . VAL A 1 637 ? -45.403 32.845 22.864 1.00 46.50 637 VAL A O 1
ATOM 4808 N N . SER A 1 638 ? -45.227 31.009 21.580 1.00 46.22 638 SER A N 1
ATOM 4809 C CA . SER A 1 638 ? -46.663 30.751 21.457 1.00 46.22 638 SER A CA 1
ATOM 4810 C C . SER A 1 638 ? -47.166 29.530 22.236 1.00 46.22 638 SER A C 1
ATOM 4812 O O . SER A 1 638 ? -48.374 29.435 22.467 1.00 46.22 638 SER A O 1
ATOM 4814 N N . ASN A 1 639 ? -46.274 28.652 22.715 1.00 41.22 639 ASN A N 1
ATOM 4815 C CA . ASN A 1 639 ? -46.637 27.494 23.533 1.00 41.22 639 ASN A CA 1
ATOM 4816 C C . ASN A 1 639 ? -45.441 27.044 24.399 1.00 41.22 639 ASN A C 1
ATOM 4818 O O . ASN A 1 639 ? -44.439 26.601 23.847 1.00 41.22 639 ASN A O 1
ATOM 4822 N N . PRO A 1 640 ? -45.504 27.115 25.743 1.00 37.94 640 PRO A N 1
ATOM 4823 C CA . PRO A 1 640 ? -44.442 26.586 26.590 1.00 37.94 640 PRO A CA 1
ATOM 4824 C C . PRO A 1 640 ? -44.523 25.053 26.603 1.00 37.94 640 PRO A C 1
ATOM 4826 O O . PRO A 1 640 ? -45.153 24.462 27.481 1.00 37.94 640 PRO A O 1
ATOM 4829 N N . THR A 1 641 ? -43.928 24.390 25.614 1.00 38.94 641 THR A N 1
ATOM 4830 C CA . THR A 1 641 ? -43.636 22.956 25.713 1.00 38.94 641 THR A CA 1
ATOM 4831 C C . THR A 1 641 ? -42.527 22.721 26.746 1.00 38.94 641 THR A C 1
ATOM 4833 O O . THR A 1 641 ? -41.650 23.574 26.906 1.00 38.94 641 THR A O 1
ATOM 4836 N N . PRO A 1 642 ? -42.550 21.594 27.486 1.00 37.62 642 PRO A N 1
ATOM 4837 C CA . PRO A 1 642 ? -41.444 21.211 28.359 1.00 37.62 642 PRO A CA 1
ATOM 4838 C C . PRO A 1 642 ? -40.145 21.136 27.553 1.00 37.62 642 PRO A C 1
ATOM 4840 O O . PRO A 1 642 ? -40.160 20.656 26.423 1.00 37.62 642 PRO A O 1
ATOM 4843 N N . SER A 1 643 ? -39.037 21.587 28.139 1.00 40.66 643 SER A N 1
ATOM 4844 C CA . SER A 1 643 ? -37.693 21.407 27.586 1.00 40.66 643 SER A CA 1
ATOM 4845 C C . SER A 1 643 ? -37.447 19.924 27.295 1.00 40.66 643 SER A C 1
ATOM 4847 O O . SER A 1 643 ? -37.347 19.124 28.230 1.00 40.66 643 SER A O 1
ATOM 4849 N N . THR A 1 644 ? -37.383 19.551 26.022 1.00 40.31 644 THR A N 1
ATOM 4850 C CA . THR A 1 644 ? -36.940 18.226 25.591 1.00 40.31 644 THR A CA 1
ATOM 4851 C C . THR A 1 644 ? -35.413 18.167 25.691 1.00 40.31 644 THR A C 1
ATOM 4853 O O . THR A 1 644 ? -34.749 19.106 25.247 1.00 40.31 644 THR A O 1
ATOM 4856 N N . PRO A 1 645 ? -34.831 17.127 26.314 1.00 40.38 645 PRO A N 1
ATOM 4857 C CA . PRO A 1 645 ? -33.392 16.896 26.227 1.00 40.38 645 PRO A CA 1
ATOM 4858 C C . PRO A 1 645 ? -32.993 16.740 24.754 1.00 40.38 645 PRO A C 1
ATOM 4860 O O . PRO A 1 645 ? -33.780 16.224 23.963 1.00 40.38 645 PRO A O 1
ATOM 4863 N N . VAL A 1 646 ? -31.778 17.160 24.397 1.00 47.72 646 VAL A N 1
ATOM 4864 C CA . VAL A 1 646 ? -31.257 17.072 23.014 1.00 47.72 646 VAL A CA 1
ATOM 4865 C C . VAL A 1 646 ? -31.124 15.615 22.536 1.00 47.72 646 VAL A C 1
ATOM 4867 O O . VAL A 1 646 ? -31.141 15.360 21.339 1.00 47.72 646 VAL A O 1
ATOM 4870 N N . ASN A 1 647 ? -31.113 14.652 23.465 1.00 43.31 647 ASN A N 1
ATOM 4871 C CA . ASN A 1 647 ? -31.079 13.217 23.186 1.00 43.31 647 ASN A CA 1
ATOM 4872 C C . ASN A 1 647 ? -32.347 12.546 23.741 1.00 43.31 647 ASN A C 1
ATOM 4874 O O . ASN A 1 647 ? -32.738 12.797 24.882 1.00 43.31 647 ASN A O 1
ATOM 4878 N N . VAL A 1 648 ? -33.002 11.684 22.962 1.00 35.78 648 VAL A N 1
ATOM 4879 C CA . VAL A 1 648 ? -34.126 10.862 23.443 1.00 35.78 648 VAL A CA 1
ATOM 4880 C C . VAL A 1 648 ? -33.568 9.494 23.851 1.00 35.78 648 VAL A C 1
ATOM 4882 O O . VAL A 1 648 ? -32.900 8.859 23.041 1.00 35.78 648 VAL A O 1
ATOM 4885 N N . PRO A 1 649 ? -33.784 9.030 25.094 1.00 39.03 649 PRO A N 1
ATOM 4886 C CA . PRO A 1 649 ? -33.181 7.787 25.562 1.00 39.03 649 PRO A CA 1
ATOM 4887 C C . PRO A 1 649 ? -33.839 6.551 24.931 1.00 39.03 649 PRO A C 1
ATOM 4889 O O . PRO A 1 649 ? -35.054 6.382 25.056 1.00 39.03 649 PRO A O 1
ATOM 4892 N N . ILE A 1 650 ? -33.026 5.627 24.397 1.00 37.12 650 ILE A N 1
ATOM 4893 C CA . ILE A 1 650 ? -33.382 4.202 24.436 1.00 37.12 650 ILE A CA 1
ATOM 4894 C C . ILE A 1 650 ? -33.240 3.757 25.905 1.00 37.12 650 ILE A C 1
ATOM 4896 O O . ILE A 1 650 ? -32.248 4.077 26.564 1.00 37.12 650 ILE A O 1
ATOM 4900 N N . PRO A 1 651 ? -34.216 3.047 26.475 1.00 31.98 651 PRO A N 1
ATOM 4901 C CA . PRO A 1 651 ? -34.068 2.403 27.769 1.00 31.98 651 PRO A CA 1
ATOM 4902 C C . PRO A 1 651 ? -33.287 1.111 27.568 1.00 31.98 651 PRO A C 1
ATOM 4904 O O . PRO A 1 651 ? -33.856 0.140 27.075 1.00 31.98 651 PRO A O 1
ATOM 4907 N N . SER A 1 652 ? -32.034 1.062 28.002 1.00 38.78 652 SER A N 1
ATOM 4908 C CA . SER A 1 652 ? -31.349 -0.216 28.186 1.00 38.78 652 SER A CA 1
ATOM 4909 C C . SER A 1 652 ? -30.898 -0.417 29.623 1.00 38.78 652 SER A C 1
ATOM 4911 O O . SER A 1 652 ? -30.723 0.507 30.425 1.00 38.78 652 SER A O 1
ATOM 4913 N N . ILE A 1 653 ? -30.767 -1.696 29.944 1.00 37.41 653 ILE A N 1
ATOM 4914 C CA . ILE A 1 653 ? -30.331 -2.241 31.226 1.00 37.41 653 ILE A CA 1
ATOM 4915 C C . ILE A 1 653 ? -28.790 -2.401 31.230 1.00 37.41 653 ILE A C 1
ATOM 4917 O O . ILE A 1 653 ? -28.213 -2.847 32.224 1.00 37.41 653 ILE A O 1
ATOM 4921 N N . ALA A 1 654 ? -28.091 -1.968 30.171 1.00 46.38 654 ALA A N 1
ATOM 4922 C CA . ALA A 1 654 ? -26.664 -2.198 29.977 1.00 46.38 654 ALA A CA 1
ATOM 4923 C C . ALA A 1 654 ? -25.795 -0.928 30.048 1.00 46.38 654 ALA A C 1
ATOM 4925 O O . ALA A 1 654 ? -26.160 0.175 29.660 1.00 46.38 654 ALA A O 1
ATOM 4926 N N . THR A 1 655 ? -24.590 -1.101 30.586 1.00 52.91 655 THR A N 1
ATOM 4927 C CA . THR A 1 655 ? -23.670 -0.045 31.027 1.00 52.91 655 THR A CA 1
ATOM 4928 C C . THR A 1 655 ? -22.842 0.635 29.910 1.00 52.91 655 THR A C 1
ATOM 4930 O O . THR A 1 655 ? -22.152 1.609 30.198 1.00 52.91 655 THR A O 1
ATOM 4933 N N . LEU A 1 656 ? -22.913 0.176 28.652 1.00 50.56 656 LEU A N 1
ATOM 4934 C CA . LEU A 1 656 ? -22.043 0.586 27.522 1.00 50.56 656 LEU A CA 1
ATOM 4935 C C . LEU A 1 656 ? -22.746 1.422 26.423 1.00 50.56 656 LEU A C 1
ATOM 4937 O O . LEU A 1 656 ? -22.187 1.646 25.351 1.00 50.56 656 LEU A O 1
ATOM 4941 N N . GLU A 1 657 ? -23.969 1.907 26.655 1.00 56.00 657 GLU A N 1
ATOM 4942 C CA . GLU A 1 657 ? -24.793 2.559 25.621 1.00 56.00 657 GLU A CA 1
ATOM 4943 C C . GLU A 1 657 ? -24.800 4.098 25.649 1.00 56.00 657 GLU A C 1
ATOM 4945 O O . GLU A 1 657 ? -25.858 4.728 25.624 1.00 56.00 657 GLU A O 1
ATOM 4950 N N . ARG A 1 658 ? -23.650 4.774 25.695 1.00 52.59 658 ARG A N 1
ATOM 4951 C CA . ARG A 1 658 ? -23.702 6.250 25.693 1.00 52.59 658 ARG A CA 1
ATOM 4952 C C . ARG A 1 658 ? -23.903 6.885 24.319 1.00 52.59 658 ARG A C 1
ATOM 4954 O O . ARG A 1 658 ? -24.130 8.088 24.281 1.00 52.59 658 ARG A O 1
ATOM 4961 N N . GLY A 1 659 ? -23.867 6.108 23.231 1.00 47.19 659 GLY A N 1
ATOM 4962 C CA . GLY A 1 659 ? -24.048 6.612 21.862 1.00 47.19 659 GLY A CA 1
ATOM 4963 C C . GLY A 1 659 ? -25.252 7.551 21.708 1.00 47.19 659 GLY A C 1
ATOM 4964 O O . GLY A 1 659 ? -25.115 8.550 21.021 1.00 47.19 659 GLY A O 1
ATOM 4965 N N . ASN A 1 660 ? -26.355 7.296 22.436 1.00 49.41 660 ASN A N 1
ATOM 4966 C CA . ASN A 1 660 ? -27.589 8.101 22.412 1.00 49.41 660 ASN A CA 1
ATOM 4967 C C . ASN A 1 660 ? -28.247 8.323 23.798 1.00 49.41 660 ASN A C 1
ATOM 4969 O O . ASN A 1 660 ? -29.407 8.733 23.890 1.00 49.41 660 ASN A O 1
ATOM 4973 N N . ALA A 1 661 ? -27.551 8.042 24.905 1.00 55.31 661 ALA A N 1
ATOM 4974 C CA . ALA A 1 661 ? -28.135 8.183 26.242 1.00 55.31 661 ALA A CA 1
ATOM 4975 C C . ALA A 1 661 ? -28.132 9.645 26.725 1.00 55.31 661 ALA A C 1
ATOM 4977 O O . ALA A 1 661 ? -27.161 10.381 26.550 1.00 55.31 661 ALA A O 1
ATOM 4978 N N . VAL A 1 662 ? -29.208 10.063 27.404 1.00 61.91 662 VAL A N 1
ATOM 4979 C CA . VAL A 1 662 ? -29.242 11.349 28.118 1.00 61.91 662 VAL A CA 1
ATOM 4980 C C . VAL A 1 662 ? -28.298 11.277 29.322 1.00 61.91 662 VAL A C 1
ATOM 4982 O O . VAL A 1 662 ? -28.511 10.424 30.191 1.00 61.91 662 VAL A O 1
ATOM 4985 N N . PRO A 1 663 ? -27.310 12.181 29.439 1.00 66.69 663 PRO A N 1
ATOM 4986 C CA . PRO A 1 663 ? -26.416 12.200 30.590 1.00 66.69 663 PRO A CA 1
ATOM 4987 C C . PRO A 1 663 ? -27.187 12.385 31.907 1.00 66.69 663 PRO A C 1
ATOM 4989 O O . PRO A 1 663 ? -28.089 13.222 32.013 1.00 66.69 663 PRO A O 1
ATOM 4992 N N . LYS A 1 664 ? -26.831 11.629 32.949 1.00 74.50 664 LYS A N 1
ATOM 4993 C CA . LYS A 1 664 ? -27.430 11.752 34.293 1.00 74.50 664 LYS A CA 1
ATOM 4994 C C . LYS A 1 664 ? -27.040 13.082 34.937 1.00 74.50 664 LYS A C 1
ATOM 4996 O O . LYS A 1 664 ? -25.997 13.636 34.633 1.00 74.50 664 LYS A O 1
ATOM 5001 N N . THR A 1 665 ? -27.813 13.558 35.921 1.00 70.88 665 THR A N 1
ATOM 5002 C CA . THR A 1 665 ? -27.693 14.889 36.572 1.00 70.88 665 THR A CA 1
ATOM 5003 C C . THR A 1 665 ? -26.296 15.299 37.084 1.00 70.88 665 THR A C 1
ATOM 5005 O O . THR A 1 665 ? -26.079 16.482 37.297 1.00 70.88 665 THR A O 1
ATOM 5008 N N . ASN A 1 666 ? -25.338 14.382 37.243 1.00 79.50 666 ASN A N 1
ATOM 5009 C CA . ASN A 1 666 ? -23.948 14.693 37.622 1.00 79.50 666 ASN A CA 1
ATOM 5010 C C . ASN A 1 666 ? -22.911 13.956 36.757 1.00 79.50 666 ASN A C 1
ATOM 5012 O O . ASN A 1 666 ? -21.752 13.830 37.140 1.00 79.50 666 ASN A O 1
ATOM 5016 N N . GLU A 1 667 ? -23.342 13.397 35.635 1.00 79.44 667 GLU A N 1
ATOM 5017 C CA . GLU A 1 667 ? -22.486 12.635 34.742 1.00 79.44 667 GLU A CA 1
ATOM 5018 C C . GLU A 1 667 ? -21.632 13.580 33.904 1.00 79.44 667 GLU A C 1
ATOM 5020 O O . GLU A 1 667 ? -22.155 14.521 33.304 1.00 79.44 667 GLU A O 1
ATOM 5025 N N . VAL A 1 668 ? -20.321 13.331 33.889 1.00 81.75 668 VAL A N 1
ATOM 5026 C CA . VAL A 1 668 ? -19.370 14.054 33.043 1.00 81.75 668 VAL A CA 1
ATOM 5027 C C . VAL A 1 668 ? -19.366 13.416 31.664 1.00 81.75 668 VAL A C 1
ATOM 5029 O O . VAL A 1 668 ? -19.203 12.202 31.543 1.00 81.75 668 VAL A O 1
ATOM 5032 N N . TRP A 1 669 ? -19.522 14.230 30.632 1.00 82.88 669 TRP A N 1
ATOM 5033 C CA . TRP A 1 669 ? -19.433 13.811 29.240 1.00 82.88 669 TRP A CA 1
ATOM 5034 C C . TRP A 1 669 ? -18.756 14.902 28.417 1.00 82.88 669 TRP A C 1
ATOM 5036 O O . TRP A 1 669 ? -18.516 16.007 28.904 1.00 82.88 669 TRP A O 1
ATOM 5046 N N . TYR A 1 670 ? -18.411 14.572 27.181 1.00 85.38 670 TYR A N 1
ATOM 5047 C CA . TYR A 1 670 ? -17.582 15.418 26.337 1.00 85.38 670 TYR A CA 1
ATOM 5048 C C . TYR A 1 670 ? -18.257 15.624 24.982 1.00 85.38 670 TYR A C 1
ATOM 5050 O O . TYR A 1 670 ? -18.555 14.662 24.275 1.00 85.38 670 TYR A O 1
ATOM 5058 N N . GLU A 1 671 ? -18.528 16.880 24.638 1.00 85.44 671 GLU A N 1
ATOM 5059 C CA . GLU A 1 671 ? -19.069 17.280 23.338 1.00 85.44 671 GLU A CA 1
ATOM 5060 C C . GLU A 1 671 ? -17.924 17.456 22.338 1.00 85.44 671 GLU A C 1
ATOM 5062 O O . GLU A 1 671 ? -16.936 18.117 22.647 1.00 85.44 671 GLU A O 1
ATOM 5067 N N . ASN A 1 672 ? -18.056 16.898 21.134 1.00 85.75 672 ASN A N 1
ATOM 5068 C CA . ASN A 1 672 ? -17.077 17.104 20.068 1.00 85.75 672 ASN A CA 1
ATOM 5069 C C . ASN A 1 672 ? -17.127 18.552 19.560 1.00 85.75 672 ASN A C 1
ATOM 5071 O O . ASN A 1 672 ? -18.154 19.009 19.058 1.00 85.75 672 ASN A O 1
ATOM 5075 N N . LEU A 1 673 ? -15.995 19.245 19.604 1.00 87.38 673 LEU A N 1
ATOM 5076 C CA . LEU A 1 673 ? -15.813 20.547 18.973 1.00 87.38 673 LEU A CA 1
ATOM 5077 C C . LEU A 1 673 ? -15.119 20.369 17.622 1.00 87.38 673 LEU A C 1
ATOM 5079 O O . LEU A 1 673 ? -14.264 19.498 17.456 1.00 87.38 673 LEU A O 1
ATOM 5083 N N . LYS A 1 674 ? -15.487 21.206 16.650 1.00 87.81 674 LYS A N 1
ATOM 5084 C CA . LYS A 1 674 ? -14.887 21.187 15.314 1.00 87.81 674 LYS A CA 1
ATOM 5085 C C . LYS A 1 674 ? -14.022 22.416 15.095 1.00 87.81 674 LYS A C 1
ATOM 5087 O O . LYS A 1 674 ? -14.522 23.539 15.189 1.00 87.81 674 LYS A O 1
ATOM 5092 N N . GLY A 1 675 ? -12.766 22.199 14.725 1.00 81.75 675 GLY A N 1
ATOM 5093 C CA . GLY A 1 675 ? -11.865 23.252 14.284 1.00 81.75 675 GLY A CA 1
ATOM 5094 C C . GLY A 1 675 ? -11.193 24.106 15.357 1.00 81.75 675 GLY A C 1
ATOM 5095 O O . GLY A 1 675 ? -10.505 25.064 15.013 1.00 81.75 675 GLY A O 1
ATOM 5096 N N . VAL A 1 676 ? -11.420 23.817 16.634 1.00 85.38 676 VAL A N 1
ATOM 5097 C CA . VAL A 1 676 ? -10.950 24.631 17.762 1.00 85.38 676 VAL A CA 1
ATOM 5098 C C . VAL A 1 676 ? -9.471 24.360 18.063 1.00 85.38 676 VAL A C 1
ATOM 5100 O O . VAL A 1 676 ? -8.721 25.296 18.365 1.00 85.38 676 VAL A O 1
ATOM 5103 N N . GLY A 1 677 ? -9.038 23.105 17.930 1.00 82.06 677 GLY A N 1
ATOM 5104 C CA . GLY A 1 677 ? -7.642 22.681 18.063 1.00 82.06 677 GLY A CA 1
ATOM 5105 C C . GLY A 1 677 ? -6.741 23.281 16.980 1.00 82.06 677 GLY A C 1
ATOM 5106 O O . GLY A 1 677 ? -5.736 23.917 17.298 1.00 82.06 677 GLY A O 1
ATOM 5107 N N . ASP A 1 678 ? -7.137 23.189 15.707 1.00 83.69 678 ASP A N 1
ATOM 5108 C CA . ASP A 1 678 ? -6.423 23.765 14.551 1.00 83.69 678 ASP A CA 1
ATOM 5109 C C . ASP A 1 678 ? -6.319 25.288 14.603 1.00 83.69 678 ASP A C 1
ATOM 5111 O O . ASP A 1 678 ? -5.347 25.895 14.128 1.00 83.69 678 ASP A O 1
ATOM 5115 N N . GLN A 1 679 ? -7.319 25.919 15.205 1.00 82.69 679 GLN A N 1
ATOM 5116 C CA . GLN A 1 679 ? -7.326 27.341 15.500 1.00 82.69 679 GLN A CA 1
ATOM 5117 C C . GLN A 1 679 ? -6.398 27.716 16.660 1.00 82.69 679 GLN A C 1
ATOM 5119 O O . GLN A 1 679 ? -6.084 28.896 16.811 1.00 82.69 679 GLN A O 1
ATOM 5124 N N . GLN A 1 680 ? -5.968 26.754 17.485 1.00 76.06 680 GLN A N 1
ATOM 5125 C CA . GLN A 1 680 ? -5.312 26.990 18.777 1.00 76.06 680 GLN A CA 1
ATOM 5126 C C . GLN A 1 680 ? -6.077 28.030 19.621 1.00 76.06 680 GLN A C 1
ATOM 5128 O O . GLN A 1 680 ? -5.487 28.881 20.286 1.00 76.06 680 GLN A O 1
ATOM 5133 N N . GLY A 1 681 ? -7.413 28.007 19.539 1.00 69.06 681 GLY A N 1
ATOM 5134 C CA . GLY A 1 681 ? -8.301 28.981 20.180 1.00 69.06 681 GLY A CA 1
ATOM 5135 C C . GLY A 1 681 ? -8.544 30.300 19.420 1.00 69.06 681 GLY A C 1
ATOM 5136 O O . GLY A 1 681 ? -9.410 31.072 19.842 1.00 69.06 681 GLY A O 1
ATOM 5137 N N . ASP A 1 682 ? -7.867 30.586 18.297 1.00 77.75 682 ASP A N 1
ATOM 5138 C CA . ASP A 1 682 ? -8.202 31.733 17.434 1.00 77.75 682 ASP A CA 1
ATOM 5139 C C . ASP A 1 682 ? -9.399 31.425 16.524 1.00 77.75 682 ASP A C 1
ATOM 5141 O O . ASP A 1 682 ? -9.257 30.972 15.387 1.00 77.75 682 ASP A O 1
ATOM 5145 N N . LYS A 1 683 ? -10.594 31.767 17.011 1.00 74.50 683 LYS A N 1
ATOM 5146 C CA . LYS A 1 683 ? -11.880 31.554 16.323 1.00 74.50 683 LYS A CA 1
ATOM 5147 C C . LYS A 1 683 ? -11.997 32.221 14.942 1.00 74.50 683 LYS A C 1
ATOM 5149 O O . LYS A 1 683 ? -12.979 31.979 14.245 1.00 74.50 683 LYS A O 1
ATOM 5154 N N . ASN A 1 684 ? -11.047 33.074 14.542 1.00 79.69 684 ASN A N 1
ATOM 5155 C CA . ASN A 1 684 ? -11.037 33.709 13.220 1.00 79.69 684 ASN A CA 1
ATOM 5156 C C . ASN A 1 684 ? -10.279 32.900 12.156 1.00 79.69 684 ASN A C 1
ATOM 5158 O O . ASN A 1 684 ? -10.467 33.151 10.963 1.00 79.69 684 ASN A O 1
ATOM 5162 N N . LYS A 1 685 ? -9.409 31.962 12.552 1.00 80.12 685 LYS A N 1
ATOM 5163 C CA . LYS A 1 685 ? -8.690 31.097 11.608 1.00 80.12 685 LYS A CA 1
ATOM 5164 C C . LYS A 1 685 ? -9.662 30.031 11.080 1.00 80.12 685 LYS A C 1
ATOM 5166 O O . LYS A 1 685 ? -10.410 29.473 11.866 1.00 80.12 685 LYS A O 1
ATOM 5171 N N . PRO A 1 686 ? -9.724 29.723 9.777 1.00 79.75 686 PRO A N 1
ATOM 5172 C CA . PRO A 1 686 ? -10.619 28.672 9.300 1.00 79.75 686 PRO A CA 1
ATOM 5173 C C . PRO A 1 686 ? -10.165 27.302 9.832 1.00 79.75 686 PRO A C 1
ATOM 5175 O O . PRO A 1 686 ? -8.957 27.046 9.850 1.00 79.75 686 PRO A O 1
ATOM 5178 N N . PRO A 1 687 ? -11.101 26.434 10.244 1.00 79.19 687 PRO A N 1
ATOM 5179 C CA . PRO A 1 687 ? -10.784 25.075 10.666 1.00 79.19 687 PRO A CA 1
ATOM 5180 C C . PRO A 1 687 ? -10.393 24.203 9.467 1.00 79.19 687 PRO A C 1
ATOM 5182 O O . PRO A 1 687 ? -10.901 24.417 8.363 1.00 79.19 687 PRO A O 1
ATOM 5185 N N . GLN A 1 688 ? -9.463 23.266 9.655 1.00 87.38 688 GLN A N 1
ATOM 5186 C CA . GLN A 1 688 ? -8.890 22.459 8.572 1.00 87.38 688 GLN A CA 1
ATOM 5187 C C . GLN A 1 688 ? -8.782 20.983 9.000 1.00 87.38 688 GLN A C 1
ATOM 5189 O O . GLN A 1 688 ? -9.141 20.625 10.120 1.00 87.38 688 GLN A O 1
ATOM 5194 N N . GLY A 1 689 ? -8.384 20.111 8.072 1.00 90.19 689 GLY A N 1
ATOM 5195 C CA . GLY A 1 689 ? -8.372 18.659 8.253 1.00 90.19 689 GLY A CA 1
ATOM 5196 C C . GLY A 1 689 ? -9.302 17.925 7.285 1.00 90.19 689 GLY A C 1
ATOM 5197 O O . GLY A 1 689 ? -9.665 18.452 6.228 1.00 90.19 689 GLY A O 1
ATOM 5198 N N . ASP A 1 690 ? -9.673 16.697 7.656 1.00 88.50 690 ASP A N 1
ATOM 5199 C CA . ASP A 1 690 ? -10.423 15.740 6.826 1.00 88.50 690 ASP A CA 1
ATOM 5200 C C . ASP A 1 690 ? -11.738 15.237 7.475 1.00 88.50 690 ASP A C 1
ATOM 5202 O O . ASP A 1 690 ? -12.209 14.142 7.179 1.00 88.50 690 ASP A O 1
ATOM 5206 N N . GLU A 1 691 ? -12.350 16.044 8.354 1.00 86.44 691 GLU A N 1
ATOM 5207 C CA . GLU A 1 691 ? -13.463 15.710 9.281 1.00 86.44 691 GLU A CA 1
ATOM 5208 C C . GLU A 1 691 ? -13.050 14.913 10.534 1.00 86.44 691 GLU A C 1
ATOM 5210 O O . GLU A 1 691 ? -13.678 15.088 11.584 1.00 86.44 691 GLU A O 1
ATOM 5215 N N . THR A 1 692 ? -11.988 14.100 10.469 1.00 86.62 692 THR A N 1
ATOM 5216 C CA . THR A 1 692 ? -11.563 13.212 11.569 1.00 86.62 692 THR A CA 1
ATOM 5217 C C . THR A 1 692 ? -10.233 13.638 12.178 1.00 86.62 692 THR A C 1
ATOM 5219 O O . THR A 1 692 ? -10.129 13.814 13.390 1.00 86.62 692 THR A O 1
ATOM 5222 N N . VAL A 1 693 ? -9.221 13.832 11.340 1.00 91.19 693 VAL A N 1
ATOM 5223 C CA . VAL A 1 693 ? -7.869 14.212 11.729 1.00 91.19 693 VAL A CA 1
ATOM 5224 C C . VAL A 1 693 ? -7.655 15.691 11.397 1.00 91.19 693 VAL A C 1
ATOM 5226 O O . VAL A 1 693 ? -7.813 16.097 10.240 1.00 91.19 693 VAL A O 1
ATOM 5229 N N . PRO A 1 694 ? -7.317 16.528 12.395 1.00 92.56 694 PRO A N 1
ATOM 5230 C CA . PRO A 1 694 ? -7.024 17.935 12.153 1.00 92.56 694 PRO A CA 1
ATOM 5231 C C . PRO A 1 694 ? -5.711 18.124 11.405 1.00 92.56 694 PRO A C 1
ATOM 5233 O O . PRO A 1 694 ? -4.796 17.296 11.499 1.00 92.56 694 PRO A O 1
ATOM 5236 N N . LEU A 1 695 ? -5.586 19.262 10.718 1.00 92.25 695 LEU A N 1
ATOM 5237 C CA . LEU A 1 695 ? -4.390 19.580 9.946 1.00 92.25 695 LEU A CA 1
ATOM 5238 C C . LEU A 1 695 ? -3.140 19.574 10.830 1.00 92.25 695 LEU A C 1
ATOM 5240 O O . LEU A 1 695 ? -2.130 19.011 10.425 1.00 92.25 695 LEU A O 1
ATOM 5244 N N . LEU A 1 696 ? -3.206 20.119 12.051 1.00 91.75 696 LEU A N 1
ATOM 5245 C CA . LEU A 1 696 ? -2.058 20.149 12.965 1.00 91.75 696 LEU A CA 1
ATOM 5246 C C . LEU A 1 696 ? -1.534 18.760 13.347 1.00 91.75 696 LEU A C 1
ATOM 5248 O O . LEU A 1 696 ? -0.415 18.668 13.846 1.00 91.75 696 LEU A O 1
ATOM 5252 N N . SER A 1 697 ? -2.347 17.711 13.174 1.00 94.56 697 SER A N 1
ATOM 5253 C CA . SER A 1 697 ? -1.994 16.329 13.509 1.00 94.56 697 SER A CA 1
ATOM 5254 C C . SER A 1 697 ? -1.573 15.537 12.279 1.00 94.56 697 SER A C 1
ATOM 5256 O O . SER A 1 697 ? -0.626 14.760 12.356 1.00 94.56 697 SER A O 1
ATOM 5258 N N . ALA A 1 698 ? -2.230 15.763 11.139 1.00 93.88 698 ALA A N 1
ATOM 5259 C CA . ALA A 1 698 ? -1.857 15.126 9.881 1.00 93.88 698 ALA A CA 1
ATOM 5260 C C . ALA A 1 698 ? -0.567 15.722 9.290 1.00 93.88 698 ALA A C 1
ATOM 5262 O O . ALA A 1 698 ? 0.301 14.984 8.827 1.00 93.88 698 ALA A O 1
ATOM 5263 N N . PHE A 1 699 ? -0.425 17.052 9.313 1.00 93.50 699 PHE A N 1
ATOM 5264 C CA . PHE A 1 699 ? 0.744 17.753 8.791 1.00 93.50 699 PHE A CA 1
ATOM 5265 C C . PHE A 1 699 ? 1.025 19.090 9.499 1.00 93.50 699 PHE A C 1
ATOM 5267 O O . PHE A 1 699 ? 0.403 20.116 9.223 1.00 93.50 699 PHE A O 1
ATOM 5274 N N . ASP A 1 700 ? 2.052 19.097 10.353 1.00 90.56 700 ASP A N 1
ATOM 5275 C CA . ASP A 1 700 ? 2.619 20.304 10.963 1.00 90.56 700 ASP A CA 1
ATOM 5276 C C . ASP A 1 700 ? 4.064 20.510 10.459 1.00 90.56 700 ASP A C 1
ATOM 5278 O O . ASP A 1 700 ? 4.931 19.669 10.714 1.00 90.56 700 ASP A O 1
ATOM 5282 N N . PRO A 1 701 ? 4.384 21.617 9.761 1.00 88.56 701 PRO A N 1
ATOM 5283 C CA . PRO A 1 701 ? 5.750 21.893 9.314 1.00 88.56 701 PRO A CA 1
ATOM 5284 C C . PRO A 1 701 ? 6.786 21.939 10.447 1.00 88.56 701 PRO A C 1
ATOM 5286 O O . PRO A 1 701 ? 7.961 21.663 10.206 1.00 88.56 701 PRO A O 1
ATOM 5289 N N . SER A 1 702 ? 6.377 22.292 11.671 1.00 87.94 702 SER A N 1
ATOM 5290 C CA . SER A 1 702 ? 7.259 22.273 12.845 1.00 87.94 702 SER A CA 1
ATOM 5291 C C . SER A 1 702 ? 7.545 20.859 13.350 1.00 87.94 702 SER A C 1
ATOM 5293 O O . SER A 1 702 ? 8.614 20.629 13.906 1.00 87.94 702 SER A O 1
ATOM 5295 N N . PHE A 1 703 ? 6.634 19.919 13.090 1.00 90.94 703 PHE A N 1
ATOM 5296 C CA . PHE A 1 703 ? 6.817 18.498 13.362 1.00 90.94 703 PHE A CA 1
ATOM 5297 C C . PHE A 1 703 ? 7.752 17.869 12.320 1.00 90.94 703 PHE A C 1
ATOM 5299 O O . PHE A 1 703 ? 8.760 17.261 12.658 1.00 90.94 703 PHE A O 1
ATOM 5306 N N . PHE A 1 704 ? 7.468 18.043 11.028 1.00 91.75 704 PHE A N 1
ATOM 5307 C CA . PHE A 1 704 ? 8.232 17.350 9.981 1.00 91.75 704 PHE A CA 1
ATOM 5308 C C . PHE A 1 704 ? 9.605 17.971 9.685 1.00 91.75 704 PHE A C 1
ATOM 5310 O O . PHE A 1 704 ? 10.511 17.286 9.195 1.00 91.75 704 PHE A O 1
ATOM 5317 N N . GLY A 1 705 ? 9.782 19.255 10.004 1.00 87.62 705 GLY A N 1
ATOM 5318 C CA . GLY A 1 705 ? 10.997 19.994 9.686 1.00 87.62 705 GLY A CA 1
ATOM 5319 C C . GLY A 1 705 ? 11.221 20.131 8.176 1.00 87.62 705 GLY A C 1
ATOM 5320 O O . GLY A 1 705 ? 10.307 19.995 7.363 1.00 87.62 705 GLY A O 1
ATOM 5321 N N . GLN A 1 706 ? 12.460 20.432 7.780 1.00 85.75 706 GLN A N 1
ATOM 5322 C CA . GLN A 1 706 ? 12.856 20.522 6.370 1.00 85.75 706 GLN A CA 1
ATOM 5323 C C . GLN A 1 706 ? 13.682 19.297 5.975 1.00 85.75 706 GLN A C 1
ATOM 5325 O O . GLN A 1 706 ? 14.909 19.318 6.055 1.00 85.75 706 GLN A O 1
ATOM 5330 N N . ARG A 1 707 ? 13.004 18.236 5.537 1.00 89.44 707 ARG A N 1
ATOM 5331 C CA . ARG A 1 707 ? 13.621 17.013 5.007 1.00 89.44 707 ARG A CA 1
ATOM 5332 C C . ARG A 1 707 ? 13.292 16.861 3.528 1.00 89.44 707 ARG A C 1
ATOM 5334 O O . ARG A 1 707 ? 12.144 17.028 3.130 1.00 89.44 707 ARG A O 1
ATOM 5341 N N . SER A 1 708 ? 14.292 16.556 2.701 1.00 86.19 708 SER A N 1
ATOM 5342 C CA . SER A 1 708 ? 14.105 16.454 1.245 1.00 86.19 708 SER A CA 1
ATOM 5343 C C . SER A 1 708 ? 13.329 15.212 0.812 1.00 86.19 708 SER A C 1
ATOM 5345 O O . SER A 1 708 ? 12.781 15.203 -0.285 1.00 86.19 708 SER A O 1
ATOM 5347 N N . ASN A 1 709 ? 13.297 14.171 1.646 1.00 89.81 709 ASN A N 1
ATOM 5348 C CA . ASN A 1 709 ? 12.570 12.931 1.386 1.00 89.81 709 ASN A CA 1
ATOM 5349 C C . ASN A 1 709 ? 11.124 12.950 1.916 1.00 89.81 709 ASN A C 1
ATOM 5351 O O . ASN A 1 709 ? 10.418 11.962 1.737 1.00 89.81 709 ASN A O 1
ATOM 5355 N N . ILE A 1 710 ? 10.669 14.052 2.529 1.00 94.75 710 ILE A N 1
ATOM 5356 C CA . ILE A 1 710 ? 9.275 14.236 2.948 1.00 94.75 710 ILE A CA 1
ATOM 5357 C C . ILE A 1 710 ? 8.536 15.073 1.903 1.00 94.75 710 ILE A C 1
ATOM 5359 O O . ILE A 1 710 ? 8.887 16.222 1.633 1.00 94.75 710 ILE A O 1
ATOM 5363 N N . VAL A 1 711 ? 7.482 14.498 1.336 1.00 95.12 711 VAL A N 1
ATOM 5364 C CA . VAL A 1 711 ? 6.645 15.097 0.299 1.00 95.12 711 VAL A CA 1
ATOM 5365 C C . VAL A 1 711 ? 5.230 15.289 0.851 1.00 95.12 711 VAL A C 1
ATOM 5367 O O . VAL A 1 711 ? 4.450 14.337 0.895 1.00 95.12 711 VAL A O 1
ATOM 5370 N N . PRO A 1 712 ? 4.868 16.504 1.295 1.00 95.19 712 PRO A N 1
ATOM 5371 C CA . PRO A 1 712 ? 3.495 16.803 1.676 1.00 95.19 712 PRO A CA 1
ATOM 5372 C C . PRO A 1 712 ? 2.584 16.876 0.445 1.00 95.19 712 PRO A C 1
ATOM 5374 O O . PRO A 1 712 ? 2.927 17.499 -0.564 1.00 95.19 712 PRO A O 1
ATOM 5377 N N . LYS A 1 713 ? 1.393 16.289 0.553 1.00 95.62 713 LYS A N 1
ATOM 5378 C CA . LYS A 1 713 ? 0.323 16.343 -0.442 1.00 95.62 713 LYS A CA 1
ATOM 5379 C C . LYS A 1 713 ? -0.976 16.781 0.230 1.00 95.62 713 LYS A C 1
ATOM 5381 O O . LYS A 1 713 ? -1.667 15.997 0.871 1.00 95.62 713 LYS A O 1
ATOM 5386 N N . GLU A 1 714 ? -1.308 18.049 0.029 1.00 94.88 714 GLU A N 1
ATOM 5387 C CA . GLU A 1 714 ? -2.576 18.630 0.461 1.00 94.88 714 GLU A CA 1
ATOM 5388 C C . GLU A 1 714 ? -3.723 18.216 -0.472 1.00 94.88 714 GLU A C 1
ATOM 5390 O O . GLU A 1 714 ? -3.583 18.255 -1.701 1.00 94.88 714 GLU A O 1
ATOM 5395 N N . LEU A 1 715 ? -4.872 17.877 0.115 1.00 90.00 715 LEU A N 1
ATOM 5396 C CA . LEU A 1 715 ? -6.109 17.560 -0.590 1.00 90.00 715 LEU A CA 1
ATOM 5397 C C . LEU A 1 715 ? -7.261 18.409 -0.064 1.00 90.00 715 LEU A C 1
ATOM 5399 O O . LEU A 1 715 ? -7.757 18.202 1.043 1.00 90.00 715 LEU A O 1
ATOM 5403 N N . ALA A 1 716 ? -7.734 19.340 -0.883 1.00 88.12 716 ALA A N 1
ATOM 5404 C CA . ALA A 1 716 ? -8.867 20.166 -0.506 1.00 88.12 716 ALA A CA 1
ATOM 5405 C C . ALA A 1 716 ? -10.175 19.358 -0.552 1.00 88.12 716 ALA A C 1
ATOM 5407 O O . ALA A 1 716 ? -10.540 18.829 -1.601 1.00 88.12 716 ALA A O 1
ATOM 5408 N N . ASN A 1 717 ? -10.935 19.361 0.543 1.00 86.88 717 ASN A N 1
ATOM 5409 C CA . ASN A 1 717 ? -12.290 18.800 0.638 1.00 86.88 717 ASN A CA 1
ATOM 5410 C C . ASN A 1 717 ? -12.407 17.271 0.476 1.00 86.88 717 ASN A C 1
ATOM 5412 O O . ASN A 1 717 ? -13.469 16.783 0.087 1.00 86.88 717 ASN A O 1
ATOM 5416 N N . VAL A 1 718 ? -11.357 16.511 0.797 1.00 89.44 718 VAL A N 1
ATOM 5417 C CA . VAL A 1 718 ? -11.425 15.041 0.853 1.00 89.44 718 VAL A CA 1
ATOM 5418 C C . VAL A 1 718 ? -11.685 14.603 2.293 1.00 89.44 718 VAL A C 1
ATOM 5420 O O . VAL A 1 718 ? -10.951 14.979 3.206 1.00 89.44 718 VAL A O 1
ATOM 5423 N N . LYS A 1 719 ? -12.747 13.819 2.501 1.00 89.44 719 LYS A N 1
ATOM 5424 C CA . LYS A 1 719 ? -13.076 13.230 3.807 1.00 89.44 719 LYS A CA 1
ATOM 5425 C C . LYS A 1 719 ? -12.084 12.136 4.172 1.00 89.44 719 LYS A C 1
ATOM 5427 O O . LYS A 1 719 ? -11.614 11.429 3.286 1.00 89.44 719 LYS A O 1
ATOM 5432 N N . HIS A 1 720 ? -11.865 11.933 5.467 1.00 89.88 720 HIS A N 1
ATOM 5433 C CA . HIS A 1 720 ? -10.956 10.924 6.008 1.00 89.88 720 HIS A CA 1
ATOM 5434 C C . HIS A 1 720 ? -11.145 9.548 5.355 1.00 89.88 720 HIS A C 1
ATOM 5436 O O . HIS A 1 720 ? -10.267 9.068 4.646 1.00 89.88 720 HIS A O 1
ATOM 5442 N N . ASN A 1 721 ? -12.352 8.984 5.468 1.00 86.00 721 ASN A N 1
ATOM 5443 C CA . ASN A 1 721 ? -12.666 7.650 4.946 1.00 86.00 721 ASN A CA 1
ATOM 5444 C C . ASN A 1 721 ? -12.669 7.568 3.414 1.00 86.00 721 ASN A C 1
ATOM 5446 O O . ASN A 1 721 ? -12.643 6.466 2.879 1.00 86.00 721 ASN A O 1
ATOM 5450 N N . ASN A 1 722 ? -12.699 8.707 2.713 1.00 90.44 722 ASN A N 1
ATOM 5451 C CA . ASN A 1 722 ? -12.693 8.734 1.254 1.00 90.44 722 ASN A CA 1
ATOM 5452 C C . ASN A 1 722 ? -11.284 8.641 0.673 1.00 90.44 722 ASN A C 1
ATOM 5454 O O . ASN A 1 722 ? -11.150 8.321 -0.502 1.00 90.44 722 ASN A O 1
ATOM 5458 N N . GLN A 1 723 ? -10.236 8.912 1.457 1.00 92.31 723 GLN A N 1
ATOM 5459 C CA . GLN A 1 723 ? -8.871 8.969 0.930 1.00 92.31 723 GLN A CA 1
ATOM 5460 C C . GLN A 1 723 ? -8.439 7.694 0.184 1.00 92.31 723 GLN A C 1
ATOM 5462 O O . GLN A 1 723 ? -7.855 7.840 -0.888 1.00 92.31 723 GLN A O 1
ATOM 5467 N N . PRO A 1 724 ? -8.735 6.460 0.647 1.00 93.94 724 PRO A N 1
ATOM 5468 C CA . PRO A 1 724 ? -8.334 5.256 -0.083 1.00 93.94 724 PRO A CA 1
ATOM 5469 C C . PRO A 1 724 ? -8.974 5.116 -1.475 1.00 93.94 724 PRO A C 1
ATOM 5471 O O . PRO A 1 724 ? -8.338 4.580 -2.378 1.00 93.94 724 PRO A O 1
ATOM 5474 N N . PHE A 1 725 ? -10.198 5.616 -1.673 1.00 93.50 725 PHE A N 1
ATOM 5475 C CA . PHE A 1 725 ? -10.937 5.479 -2.935 1.00 93.50 725 PHE A CA 1
ATOM 5476 C C . PHE A 1 725 ? -11.088 6.791 -3.723 1.00 93.50 725 PHE A C 1
ATOM 5478 O O . PHE A 1 725 ? -11.661 6.792 -4.813 1.00 93.50 725 PHE A O 1
ATOM 5485 N N . ASP A 1 726 ? -10.546 7.905 -3.230 1.00 94.50 726 ASP A N 1
ATOM 5486 C CA . ASP A 1 726 ? -10.555 9.188 -3.929 1.00 94.50 726 ASP A CA 1
ATOM 5487 C C . ASP A 1 726 ? -9.644 9.161 -5.167 1.00 94.50 726 ASP A C 1
ATOM 5489 O O . ASP A 1 726 ? -8.513 8.667 -5.143 1.00 94.50 726 ASP A O 1
ATOM 5493 N N . LEU A 1 727 ? -10.144 9.714 -6.274 1.00 94.69 727 LEU A N 1
ATOM 5494 C CA . LEU A 1 727 ? -9.468 9.670 -7.568 1.00 94.69 727 LEU A CA 1
ATOM 5495 C C . LEU A 1 727 ? -8.115 10.394 -7.557 1.00 94.69 727 LEU A C 1
ATOM 5497 O O . LEU A 1 727 ? -7.147 9.898 -8.133 1.00 94.69 727 LEU A O 1
ATOM 5501 N N . GLU A 1 728 ? -8.034 11.567 -6.930 1.00 94.75 728 GLU A N 1
ATOM 5502 C CA . GLU A 1 728 ? -6.807 12.368 -6.910 1.00 94.75 728 GLU A CA 1
ATOM 5503 C C . GLU A 1 728 ? -5.774 11.771 -5.952 1.00 94.75 728 GLU A C 1
ATOM 5505 O O . GLU A 1 728 ? -4.572 11.818 -6.234 1.00 94.75 728 GLU A O 1
ATOM 5510 N N . VAL A 1 729 ? -6.230 11.137 -4.868 1.00 95.81 729 VAL A N 1
ATOM 5511 C CA . VAL A 1 729 ? -5.361 10.353 -3.980 1.00 95.81 729 VAL A CA 1
ATOM 5512 C C . VAL A 1 729 ? -4.777 9.155 -4.705 1.00 95.81 729 VAL A C 1
ATOM 5514 O O . VAL A 1 729 ? -3.562 8.969 -4.692 1.00 95.81 729 VAL A O 1
ATOM 5517 N N . GLN A 1 730 ? -5.604 8.378 -5.401 1.00 97.38 730 GLN A N 1
ATOM 5518 C CA . GLN A 1 730 ? -5.128 7.220 -6.151 1.00 97.38 730 GLN A CA 1
ATOM 5519 C C . GLN A 1 730 ? -4.184 7.613 -7.292 1.00 97.38 730 GLN A C 1
ATOM 5521 O O . GLN A 1 730 ? -3.163 6.954 -7.484 1.00 97.38 730 GLN A O 1
ATOM 5526 N N . LYS A 1 731 ? -4.441 8.719 -8.006 1.00 94.19 731 LYS A N 1
ATOM 5527 C CA . LYS A 1 731 ? -3.488 9.267 -8.991 1.00 94.19 731 LYS A CA 1
ATOM 5528 C C . LYS A 1 731 ? -2.137 9.584 -8.354 1.00 94.19 731 LYS A C 1
ATOM 5530 O O . LYS A 1 731 ? -1.108 9.217 -8.914 1.00 94.19 731 LYS A O 1
ATOM 5535 N N . PHE A 1 732 ? -2.140 10.226 -7.185 1.00 95.12 732 PHE A N 1
ATOM 5536 C CA . PHE A 1 732 ? -0.915 10.533 -6.453 1.00 95.12 732 PHE A CA 1
ATOM 5537 C C . PHE A 1 732 ? -0.192 9.269 -5.967 1.00 95.12 732 PHE A C 1
ATOM 5539 O O . PHE A 1 732 ? 1.025 9.184 -6.094 1.00 95.12 732 PHE A O 1
ATOM 5546 N N . ILE A 1 733 ? -0.921 8.266 -5.467 1.00 96.56 733 ILE A N 1
ATOM 5547 C CA . ILE A 1 733 ? -0.353 6.963 -5.092 1.00 96.56 733 ILE A CA 1
ATOM 5548 C C . ILE A 1 733 ? 0.330 6.316 -6.301 1.00 96.56 733 ILE A C 1
ATOM 5550 O O . ILE A 1 733 ? 1.492 5.927 -6.210 1.00 96.56 733 ILE A O 1
ATOM 5554 N N . LEU A 1 734 ? -0.358 6.235 -7.445 1.00 92.75 734 LEU A N 1
ATOM 5555 C CA . LEU A 1 734 ? 0.199 5.670 -8.674 1.00 92.75 734 LEU A CA 1
ATOM 5556 C C . LEU A 1 734 ? 1.447 6.433 -9.129 1.00 92.75 734 LEU A C 1
ATOM 5558 O O . LEU A 1 734 ? 2.456 5.804 -9.438 1.00 92.75 734 LEU A O 1
ATOM 5562 N N . GLU A 1 735 ? 1.409 7.768 -9.120 1.00 85.56 735 GLU A N 1
ATOM 5563 C CA . GLU A 1 735 ? 2.559 8.615 -9.453 1.00 85.56 735 GLU A CA 1
ATOM 5564 C C . GLU A 1 735 ? 3.746 8.330 -8.529 1.00 85.56 735 GLU A C 1
ATOM 5566 O O . GLU A 1 735 ? 4.838 8.023 -9.007 1.00 85.56 735 GLU A O 1
ATOM 5571 N N . THR A 1 736 ? 3.521 8.354 -7.214 1.00 88.25 736 THR A N 1
ATOM 5572 C CA . THR A 1 736 ? 4.547 8.081 -6.206 1.00 88.25 736 THR A CA 1
ATOM 5573 C C . THR A 1 736 ? 5.123 6.680 -6.367 1.00 88.25 736 THR A C 1
ATOM 5575 O O . THR A 1 736 ? 6.327 6.501 -6.230 1.00 88.25 736 THR A O 1
ATOM 5578 N N . LEU A 1 737 ? 4.319 5.677 -6.722 1.00 88.56 737 LEU A N 1
ATOM 5579 C CA . LEU A 1 737 ? 4.769 4.305 -6.985 1.00 88.56 737 LEU A CA 1
ATOM 5580 C C . LEU A 1 737 ? 5.428 4.123 -8.365 1.00 88.56 737 LEU A C 1
ATOM 5582 O O . LEU A 1 737 ? 5.896 3.029 -8.674 1.00 88.56 737 LEU A O 1
ATOM 5586 N N . ASN A 1 738 ? 5.531 5.181 -9.175 1.00 78.69 738 ASN A N 1
ATOM 5587 C CA . ASN A 1 738 ? 5.993 5.146 -10.566 1.00 78.69 738 ASN A CA 1
ATOM 5588 C C . ASN A 1 738 ? 5.153 4.217 -11.464 1.00 78.69 738 ASN A C 1
ATOM 5590 O O . ASN A 1 738 ? 5.671 3.540 -12.354 1.00 78.69 738 ASN A O 1
ATOM 5594 N N . LEU A 1 739 ? 3.845 4.171 -11.225 1.00 78.44 739 LEU A N 1
ATOM 5595 C CA . LEU A 1 739 ? 2.874 3.399 -11.990 1.00 78.44 739 LEU A CA 1
ATOM 5596 C C . LEU A 1 739 ? 2.125 4.312 -12.959 1.00 78.44 739 LEU A C 1
ATOM 5598 O O . LEU A 1 739 ? 1.934 5.503 -12.723 1.00 78.44 739 LEU A O 1
ATOM 5602 N N . THR A 1 740 ? 1.674 3.751 -14.078 1.00 70.56 740 THR A N 1
ATOM 5603 C CA . THR A 1 740 ? 0.803 4.469 -15.012 1.00 70.56 740 THR A CA 1
ATOM 5604 C C . THR A 1 740 ? -0.436 3.643 -15.245 1.00 70.56 740 THR A C 1
ATOM 5606 O O . THR A 1 740 ? -0.364 2.509 -15.717 1.00 70.56 740 THR A O 1
ATOM 5609 N N . LEU A 1 741 ? -1.573 4.249 -14.938 1.00 78.94 741 LEU A N 1
ATOM 5610 C CA . LEU A 1 741 ? -2.877 3.704 -15.230 1.00 78.94 741 LEU A CA 1
ATOM 5611 C C . LEU A 1 741 ? -3.711 4.825 -15.861 1.00 78.94 741 LEU A C 1
ATOM 5613 O O . LEU A 1 741 ? -3.788 5.909 -15.279 1.00 78.94 741 LEU A O 1
ATOM 5617 N N . PRO A 1 742 ? -4.297 4.618 -17.054 1.00 80.88 742 PRO A N 1
ATOM 5618 C CA . PRO A 1 742 ? -5.278 5.541 -17.605 1.00 80.88 742 PRO A CA 1
ATOM 5619 C C . PRO A 1 742 ? -6.349 5.879 -16.568 1.00 80.88 742 PRO A C 1
ATOM 5621 O O . PRO A 1 742 ? -6.849 4.989 -15.885 1.00 80.88 742 PRO A O 1
ATOM 5624 N N . GLU A 1 743 ? -6.719 7.154 -16.466 1.00 88.81 743 GLU A N 1
ATOM 5625 C CA . GLU A 1 743 ? -7.655 7.640 -15.443 1.00 88.81 743 GLU A CA 1
ATOM 5626 C C . GLU A 1 743 ? -8.986 6.872 -15.439 1.00 88.81 743 GLU A C 1
ATOM 5628 O O . GLU A 1 743 ? -9.519 6.563 -14.382 1.00 88.81 743 GLU A O 1
ATOM 5633 N N . ASN A 1 744 ? -9.480 6.468 -16.613 1.00 87.69 744 ASN A N 1
ATOM 5634 C CA . ASN A 1 744 ? -10.706 5.678 -16.758 1.00 87.69 744 ASN A CA 1
ATOM 5635 C C . ASN A 1 744 ? -10.591 4.219 -16.270 1.00 87.69 744 ASN A C 1
ATOM 5637 O O . ASN A 1 744 ? -11.582 3.492 -16.314 1.00 87.69 744 ASN A O 1
ATOM 5641 N N . LEU A 1 745 ? -9.393 3.769 -15.896 1.00 89.12 745 LEU A N 1
ATOM 5642 C CA . LEU A 1 745 ? -9.140 2.462 -15.295 1.00 89.12 745 LEU A CA 1
ATOM 5643 C C . LEU A 1 745 ? -8.894 2.556 -13.784 1.00 89.12 745 LEU A C 1
ATOM 5645 O O . LEU A 1 745 ? -8.867 1.508 -13.140 1.00 89.12 745 LEU A O 1
ATOM 5649 N N . ILE A 1 746 ? -8.762 3.755 -13.207 1.00 93.88 746 ILE A N 1
ATOM 5650 C CA . ILE A 1 746 ? -8.721 3.933 -11.750 1.00 93.88 746 ILE A CA 1
ATOM 5651 C C . ILE A 1 746 ? -10.110 3.599 -11.197 1.00 93.88 746 ILE A C 1
ATOM 5653 O O . ILE A 1 746 ? -11.118 4.119 -11.678 1.00 93.88 746 ILE A O 1
ATOM 5657 N N . SER A 1 747 ? -10.171 2.675 -10.240 1.00 95.50 747 SER A N 1
ATOM 5658 C CA . SER A 1 747 ? -11.422 2.264 -9.604 1.00 95.50 747 SER A CA 1
ATOM 5659 C C . SER A 1 747 ? -11.833 3.279 -8.542 1.00 95.50 747 SER A C 1
ATOM 5661 O O . SER A 1 747 ? -11.004 3.680 -7.733 1.00 95.50 747 SER A O 1
ATOM 5663 N N . THR A 1 748 ? -13.094 3.710 -8.550 1.00 91.56 748 THR A N 1
ATOM 5664 C CA . THR A 1 748 ? -13.658 4.668 -7.576 1.00 91.56 748 THR A CA 1
ATOM 5665 C C . THR A 1 748 ? -15.125 4.357 -7.250 1.00 91.56 748 THR A C 1
ATOM 5667 O O . THR A 1 748 ? -15.913 5.255 -6.957 1.00 91.56 748 THR A O 1
ATOM 5670 N N . SER A 1 749 ? -15.535 3.096 -7.385 1.00 89.38 749 SER A N 1
ATOM 5671 C CA . SER A 1 749 ? -16.942 2.684 -7.307 1.00 89.38 749 SER A CA 1
ATOM 5672 C C . SER A 1 749 ? -17.176 1.288 -6.722 1.00 89.38 749 SER A C 1
ATOM 5674 O O . SER A 1 749 ? -18.280 0.768 -6.871 1.00 89.38 749 SER A O 1
ATOM 5676 N N . LEU A 1 750 ? -16.154 0.636 -6.162 1.00 88.88 750 LEU A N 1
ATOM 5677 C CA . LEU A 1 750 ? -16.292 -0.658 -5.482 1.00 88.88 750 LEU A CA 1
ATOM 5678 C C . LEU A 1 750 ? -16.629 -0.497 -3.999 1.00 88.88 750 LEU A C 1
ATOM 5680 O O . LEU A 1 750 ? -17.294 -1.367 -3.437 1.00 88.88 750 LEU A O 1
ATOM 5684 N N . HIS A 1 751 ? -16.215 0.615 -3.386 1.00 85.88 751 HIS A N 1
ATOM 5685 C CA . HIS A 1 751 ? -16.659 0.968 -2.045 1.00 85.88 751 HIS A CA 1
ATOM 5686 C C . HIS A 1 751 ? -18.191 1.081 -1.992 1.00 85.88 751 HIS A C 1
ATOM 5688 O O . HIS A 1 751 ? -18.846 1.536 -2.935 1.00 85.88 751 HIS A O 1
ATOM 5694 N N . GLN A 1 752 ? -18.775 0.695 -0.863 1.00 75.19 752 GLN A N 1
ATOM 5695 C CA . GLN A 1 752 ? -20.187 0.922 -0.593 1.00 75.19 752 GLN A CA 1
ATOM 5696 C C . GLN A 1 752 ? -20.349 2.320 -0.003 1.00 75.19 752 GLN A C 1
ATOM 5698 O O . GLN A 1 752 ? -19.621 2.734 0.902 1.00 75.19 752 GLN A O 1
ATOM 5703 N N . GLY A 1 753 ? -21.284 3.090 -0.558 1.00 58.00 753 GLY A N 1
ATOM 5704 C CA . GLY A 1 753 ? -21.496 4.476 -0.170 1.00 58.00 753 GLY A CA 1
ATOM 5705 C C . GLY A 1 753 ? -21.929 4.594 1.289 1.00 58.00 753 GLY A C 1
ATOM 5706 O O . GLY A 1 753 ? -23.107 4.513 1.596 1.00 58.00 753 GLY A O 1
ATOM 5707 N N . VAL A 1 754 ? -20.998 4.937 2.176 1.00 51.91 754 VAL A N 1
ATOM 5708 C CA . VAL A 1 754 ? -21.285 5.402 3.551 1.00 51.91 754 VAL A CA 1
ATOM 5709 C C . VAL A 1 754 ? -21.711 6.887 3.556 1.00 51.91 754 VAL A C 1
ATOM 5711 O O . VAL A 1 754 ? -21.736 7.555 4.590 1.00 51.91 754 VAL A O 1
ATOM 5714 N N . GLY A 1 755 ? -22.005 7.435 2.367 1.00 38.84 755 GLY A N 1
ATOM 5715 C CA . GLY A 1 755 ? -21.972 8.855 1.995 1.00 38.84 755 GLY A CA 1
ATOM 5716 C C . GLY A 1 755 ? -22.948 9.800 2.705 1.00 38.84 755 GLY A C 1
ATOM 5717 O O . GLY A 1 755 ? -22.936 10.991 2.403 1.00 38.84 755 GLY A O 1
ATOM 5718 N N . GLY A 1 756 ? -23.750 9.319 3.656 1.00 38.69 756 GLY A N 1
ATOM 5719 C CA . GLY A 1 756 ? -24.655 10.131 4.479 1.00 38.69 756 GLY A CA 1
ATOM 5720 C C . GLY A 1 756 ? -24.344 10.150 5.982 1.00 38.69 756 GLY A C 1
ATOM 5721 O O . GLY A 1 756 ? -24.939 10.939 6.707 1.00 38.69 756 GLY A O 1
ATOM 5722 N N . LEU A 1 757 ? -23.409 9.332 6.479 1.00 40.38 757 LEU A N 1
ATOM 5723 C CA . LEU A 1 757 ? -23.296 9.003 7.914 1.00 40.38 757 LEU A CA 1
ATOM 5724 C C . LEU A 1 757 ? -22.332 9.902 8.716 1.00 40.38 757 LEU A C 1
ATOM 5726 O O . LEU A 1 757 ? -21.778 9.485 9.733 1.00 40.38 757 LEU A O 1
ATOM 5730 N N . GLY A 1 758 ? -22.119 11.152 8.281 1.00 34.59 758 GLY A N 1
ATOM 5731 C CA . GLY A 1 758 ? -21.210 12.117 8.935 1.00 34.59 758 GLY A CA 1
ATOM 5732 C C . GLY A 1 758 ? -21.554 12.458 10.395 1.00 34.59 758 GLY A C 1
ATOM 5733 O O . GLY A 1 758 ? -20.737 13.046 11.101 1.00 34.59 758 GLY A O 1
ATOM 5734 N N . SER A 1 759 ? -22.734 12.050 10.844 1.00 34.16 759 SER A N 1
ATOM 5735 C CA . SER A 1 759 ? -23.168 11.915 12.227 1.00 34.16 759 SER A CA 1
ATOM 5736 C C . SER A 1 759 ? -24.348 10.939 12.193 1.00 34.16 759 SER A C 1
ATOM 5738 O O . SER A 1 759 ? -25.176 11.043 11.293 1.00 34.16 759 SER A O 1
ATOM 5740 N N . PHE A 1 760 ? -24.526 10.088 13.200 1.00 36.12 760 PHE A N 1
ATOM 5741 C CA . PHE A 1 760 ? -25.875 9.630 13.577 1.00 36.12 760 PHE A CA 1
ATOM 5742 C C . PHE A 1 760 ? -26.645 10.773 14.264 1.00 36.12 760 PHE A C 1
ATOM 5744 O O . PHE A 1 760 ? -27.281 10.632 15.295 1.00 36.12 760 PHE A O 1
ATOM 5751 N N . GLY A 1 761 ? -26.527 11.963 13.687 1.00 32.09 761 GLY A N 1
ATOM 5752 C CA . GLY A 1 761 ? -27.418 13.074 13.896 1.00 32.09 761 GLY A CA 1
ATOM 5753 C C . GLY A 1 761 ? -28.219 13.127 12.617 1.00 32.09 761 GLY A C 1
ATOM 5754 O O . GLY A 1 761 ? -27.616 13.188 11.543 1.00 32.09 761 GLY A O 1
ATOM 5755 N N . LEU A 1 762 ? -29.540 13.028 12.763 1.00 27.97 762 LEU A N 1
ATOM 5756 C CA . LEU A 1 762 ? -30.558 13.265 11.744 1.00 27.97 762 LEU A CA 1
ATOM 5757 C C . LEU A 1 762 ? -29.970 13.994 10.530 1.00 27.97 762 LEU A C 1
ATOM 5759 O O . LEU A 1 762 ? -29.508 15.136 10.654 1.00 27.97 762 LEU A O 1
ATOM 5763 N N . ALA A 1 763 ? -29.994 13.360 9.352 1.00 30.73 763 ALA A N 1
ATOM 5764 C CA . ALA A 1 763 ? -29.859 14.128 8.123 1.00 30.73 763 ALA A CA 1
ATOM 5765 C C . ALA A 1 763 ? -30.796 15.338 8.231 1.00 30.73 763 ALA A C 1
ATOM 5767 O O . ALA A 1 763 ? -31.894 15.230 8.776 1.00 30.73 763 ALA A O 1
ATOM 5768 N N . ALA A 1 764 ? -30.377 16.505 7.744 1.00 30.94 764 ALA A N 1
ATOM 5769 C CA . ALA A 1 764 ? -31.193 17.718 7.834 1.00 30.94 764 ALA A CA 1
ATOM 5770 C C . ALA A 1 764 ? -32.571 17.583 7.136 1.00 30.94 764 ALA A C 1
ATOM 5772 O O . ALA A 1 764 ? -33.400 18.485 7.241 1.00 30.94 764 ALA A O 1
ATOM 5773 N N . ASP A 1 765 ? -32.811 16.473 6.429 1.00 31.12 765 ASP A N 1
ATOM 5774 C CA . ASP A 1 765 ? -34.076 16.076 5.815 1.00 31.12 765 ASP A CA 1
ATOM 5775 C C . ASP A 1 765 ? -34.781 14.869 6.479 1.00 31.12 765 ASP A C 1
ATOM 5777 O O . ASP A 1 765 ? -35.841 14.475 6.000 1.00 31.12 765 ASP A O 1
ATOM 5781 N N . GLY A 1 766 ? -34.242 14.301 7.566 1.00 32.25 766 GLY A N 1
ATOM 5782 C CA . GLY A 1 766 ? -34.811 13.155 8.290 1.00 32.25 766 GLY A CA 1
ATOM 5783 C C . GLY A 1 766 ? -34.563 11.779 7.655 1.00 32.25 766 GLY A C 1
ATOM 5784 O O . GLY A 1 766 ? -35.042 10.786 8.181 1.00 32.25 766 GLY A O 1
ATOM 5785 N N . SER A 1 767 ? -33.807 11.676 6.557 1.00 33.38 767 SER A N 1
ATOM 5786 C CA . SER A 1 767 ? -33.798 10.464 5.719 1.00 33.38 767 SER A CA 1
ATOM 5787 C C . SER A 1 767 ? -32.689 9.432 5.987 1.00 33.38 767 SER A C 1
ATOM 5789 O O . SER A 1 767 ? -32.605 8.451 5.253 1.00 33.38 767 SER A O 1
ATOM 5791 N N . SER A 1 768 ? -31.838 9.595 7.008 1.00 40.56 768 SER A N 1
ATOM 5792 C CA . SER A 1 768 ? -30.780 8.613 7.321 1.00 40.56 768 SER A CA 1
ATOM 5793 C C . SER A 1 768 ? -31.279 7.552 8.299 1.00 40.56 768 SER A C 1
ATOM 5795 O O . SER A 1 768 ? -31.421 7.817 9.487 1.00 40.56 768 SER A O 1
ATOM 5797 N N . PHE A 1 769 ? -31.488 6.342 7.796 1.00 51.00 769 PHE A N 1
ATOM 5798 C CA . PHE A 1 769 ? -31.828 5.145 8.568 1.00 51.00 769 PHE A CA 1
ATOM 5799 C C . PHE A 1 769 ? -30.644 4.180 8.482 1.00 51.00 769 PHE A C 1
ATOM 5801 O O . PHE A 1 769 ? -30.161 3.874 7.393 1.00 51.00 769 PHE A O 1
ATOM 5808 N N . GLY A 1 770 ? -30.188 3.694 9.627 1.00 62.53 770 GLY A N 1
ATOM 5809 C CA . GLY A 1 770 ? -29.170 2.656 9.724 1.00 62.53 770 GLY A CA 1
ATOM 5810 C C . GLY A 1 770 ? -29.393 1.846 10.991 1.00 62.53 770 GLY A C 1
ATOM 5811 O O . GLY A 1 770 ? -30.038 2.320 11.930 1.00 62.53 770 GLY A O 1
ATOM 5812 N N . GLY A 1 771 ? -28.899 0.615 11.017 1.00 72.31 771 GLY A N 1
ATOM 5813 C CA . GLY A 1 771 ? -29.099 -0.251 12.167 1.00 72.31 771 GLY A CA 1
ATOM 5814 C C . GLY A 1 771 ? -28.039 -1.323 12.323 1.00 72.31 771 GLY A C 1
ATOM 5815 O O . GLY A 1 771 ? -27.279 -1.637 11.406 1.00 72.31 771 GLY A O 1
ATOM 5816 N N . THR A 1 772 ? -27.992 -1.856 13.537 1.00 77.88 772 THR A N 1
ATOM 5817 C CA . THR A 1 772 ? -27.068 -2.906 13.962 1.00 77.88 772 THR A CA 1
ATOM 5818 C C . THR A 1 772 ? -27.849 -4.048 14.592 1.00 77.88 772 THR A C 1
ATOM 5820 O O . THR A 1 772 ? -28.795 -3.806 15.343 1.00 77.88 772 THR A O 1
ATOM 5823 N N . LEU A 1 773 ? -27.453 -5.281 14.284 1.00 85.56 773 LEU A N 1
ATOM 5824 C CA . LEU A 1 773 ? -27.984 -6.512 14.868 1.00 85.56 773 LEU A CA 1
ATOM 5825 C C . LEU A 1 773 ? -26.822 -7.305 15.469 1.00 85.56 773 LEU A C 1
ATOM 5827 O O . LEU A 1 773 ? -25.842 -7.530 14.775 1.00 85.56 773 LEU A O 1
ATOM 5831 N N . ILE A 1 774 ? -26.938 -7.750 16.716 1.00 86.81 774 ILE A N 1
ATOM 5832 C CA . ILE A 1 774 ? -26.012 -8.681 17.374 1.00 86.81 774 ILE A CA 1
ATOM 5833 C C . ILE A 1 774 ? -26.793 -9.951 17.714 1.00 86.81 774 ILE A C 1
ATOM 5835 O O . ILE A 1 774 ? -27.883 -9.852 18.282 1.00 86.81 774 ILE A O 1
ATOM 5839 N N . LEU A 1 775 ? -26.230 -11.116 17.393 1.00 88.31 775 LEU A N 1
ATOM 5840 C CA . LEU A 1 775 ? -26.695 -12.435 17.833 1.00 88.31 775 LEU A CA 1
ATOM 5841 C C . LEU A 1 775 ? -25.547 -13.139 18.579 1.00 88.31 775 LEU A C 1
ATOM 5843 O O . LEU A 1 775 ? -24.413 -13.053 18.114 1.00 88.31 775 LEU A O 1
ATOM 5847 N N . ASP A 1 776 ? -25.815 -13.774 19.729 1.00 84.62 776 ASP A N 1
ATOM 5848 C CA . ASP A 1 776 ? -24.773 -14.396 20.574 1.00 84.62 776 ASP A CA 1
ATOM 5849 C C . ASP A 1 776 ? -25.308 -15.458 21.565 1.00 84.62 776 ASP A C 1
ATOM 5851 O O . ASP A 1 776 ? -25.972 -15.101 22.538 1.00 84.62 776 ASP A O 1
ATOM 5855 N N . PRO A 1 777 ? -24.983 -16.749 21.400 1.00 88.94 777 PRO A N 1
ATOM 5856 C CA . PRO A 1 777 ? -25.188 -17.500 20.177 1.00 88.94 777 PRO A CA 1
ATOM 5857 C C . PRO A 1 777 ? -26.686 -17.774 19.987 1.00 88.94 777 PRO A C 1
ATOM 5859 O O . PRO A 1 777 ? -27.357 -18.399 20.814 1.00 88.94 777 PRO A O 1
ATOM 5862 N N . VAL A 1 778 ? -27.239 -17.334 18.861 1.00 93.12 778 VAL A N 1
ATOM 5863 C CA . VAL A 1 778 ? -28.593 -17.712 18.436 1.00 93.12 778 VAL A CA 1
ATOM 5864 C C . VAL A 1 778 ? -28.718 -17.548 16.929 1.00 93.12 778 VAL A C 1
ATOM 5866 O O . VAL A 1 778 ? -28.135 -16.644 16.339 1.00 93.12 778 VAL A O 1
ATOM 5869 N N . GLU A 1 779 ? -29.481 -18.416 16.275 1.00 96.56 779 GLU A N 1
ATOM 5870 C CA . GLU A 1 779 ? -29.812 -18.185 14.871 1.00 96.56 779 GLU A CA 1
ATOM 5871 C C . GLU A 1 779 ? -30.933 -17.159 14.787 1.00 96.56 779 GLU A C 1
ATOM 5873 O O . GLU A 1 779 ? -31.879 -17.197 15.575 1.00 96.56 779 GLU A O 1
ATOM 5878 N N . GLY A 1 780 ? -30.884 -16.257 13.818 1.00 96.38 780 GLY A N 1
ATOM 5879 C CA . GLY A 1 780 ? -31.949 -15.285 13.696 1.00 96.38 780 GLY A CA 1
ATOM 5880 C C . GLY A 1 780 ? -31.795 -14.291 12.569 1.00 96.38 780 GLY A C 1
ATOM 5881 O O . GLY A 1 780 ? -30.748 -14.179 11.936 1.00 96.38 780 GLY A O 1
ATOM 5882 N N . PHE A 1 781 ? -32.884 -13.567 12.333 1.00 97.12 781 PHE A N 1
ATOM 5883 C CA . PHE A 1 781 ? -32.991 -12.529 11.323 1.00 97.12 781 PHE A CA 1
ATOM 5884 C C . PHE A 1 781 ? -33.751 -11.334 11.883 1.00 97.12 781 PHE A C 1
ATOM 5886 O O . PHE A 1 781 ? -34.821 -11.508 12.469 1.00 97.12 781 PHE A O 1
ATOM 5893 N N . ILE A 1 782 ? -33.249 -10.126 11.631 1.00 94.25 782 ILE A N 1
ATOM 5894 C CA . ILE A 1 782 ? -34.121 -8.954 11.581 1.00 94.25 782 ILE A CA 1
ATOM 5895 C C . ILE A 1 782 ? -34.835 -8.954 10.228 1.00 94.25 782 ILE A C 1
ATOM 5897 O O . ILE A 1 782 ? -34.215 -9.186 9.188 1.00 94.25 782 ILE A O 1
ATOM 5901 N N . VAL A 1 783 ? -36.144 -8.735 10.252 1.00 94.38 783 VAL A N 1
ATOM 5902 C CA . VAL A 1 783 ? -37.027 -8.731 9.087 1.00 94.38 783 VAL A CA 1
ATOM 5903 C C . VAL A 1 783 ? -37.709 -7.376 9.005 1.00 94.38 783 VAL A C 1
ATOM 5905 O O . VAL A 1 783 ? -38.282 -6.922 9.993 1.00 94.38 783 VAL A O 1
ATOM 5908 N N . ASP A 1 784 ? -37.632 -6.721 7.851 1.00 90.75 784 ASP A N 1
ATOM 5909 C CA . ASP A 1 784 ? -38.281 -5.426 7.637 1.00 90.75 784 ASP A CA 1
ATOM 5910 C C . ASP A 1 784 ? -39.735 -5.547 7.147 1.00 90.75 784 ASP A C 1
ATOM 5912 O O . ASP A 1 784 ? -40.245 -6.638 6.881 1.00 90.75 784 ASP A O 1
ATOM 5916 N N . GLY A 1 785 ? -40.411 -4.408 6.978 1.00 87.62 785 GLY A N 1
ATOM 5917 C CA . GLY A 1 785 ? -41.808 -4.334 6.547 1.00 87.62 785 GLY A CA 1
ATOM 5918 C C . GLY A 1 785 ? -42.060 -4.856 5.128 1.00 87.62 785 GLY A C 1
ATOM 5919 O O . GLY A 1 785 ? -43.210 -5.098 4.756 1.00 87.62 785 GLY A O 1
ATOM 5920 N N . GLN A 1 786 ? -41.003 -5.068 4.337 1.00 91.56 786 GLN A N 1
ATOM 5921 C CA . GLN A 1 786 ? -41.060 -5.685 3.010 1.00 91.56 786 GLN A CA 1
ATOM 5922 C C . GLN A 1 786 ? -40.760 -7.194 3.051 1.00 91.56 786 GLN A C 1
ATOM 5924 O O . GLN A 1 786 ? -40.833 -7.862 2.017 1.00 91.56 786 GLN A O 1
ATOM 5929 N N . GLY A 1 787 ? -40.460 -7.745 4.230 1.00 94.06 787 GLY A N 1
ATOM 5930 C CA . GLY A 1 787 ? -40.111 -9.148 4.432 1.00 94.06 787 GLY A CA 1
ATOM 5931 C C . GLY A 1 787 ? -38.661 -9.483 4.078 1.00 94.06 787 GLY A C 1
ATOM 5932 O O . GLY A 1 787 ? -38.339 -10.663 3.941 1.00 94.06 787 GLY A O 1
ATOM 5933 N N . ARG A 1 788 ? -37.798 -8.476 3.893 1.00 95.25 788 ARG A N 1
ATOM 5934 C CA . ARG A 1 788 ? -36.366 -8.668 3.629 1.00 95.25 788 ARG A CA 1
ATOM 5935 C C . ARG A 1 788 ? -35.651 -8.953 4.941 1.00 95.25 788 ARG A C 1
ATOM 5937 O O . ARG A 1 788 ? -35.970 -8.348 5.961 1.00 95.25 788 ARG A O 1
ATOM 5944 N N . ARG A 1 789 ? -34.684 -9.865 4.909 1.00 96.31 789 ARG A N 1
ATOM 5945 C CA . ARG A 1 789 ? -33.984 -10.368 6.093 1.00 96.31 789 ARG A CA 1
ATOM 5946 C C . ARG A 1 789 ? -32.516 -9.949 6.136 1.00 96.31 789 ARG A C 1
ATOM 5948 O O . ARG A 1 789 ? -31.835 -9.952 5.111 1.00 96.31 789 ARG A O 1
ATOM 5955 N N . LEU A 1 790 ? -32.020 -9.683 7.339 1.00 95.12 790 LEU A N 1
ATOM 5956 C CA . LEU A 1 790 ? -30.594 -9.612 7.660 1.00 95.12 790 LEU A CA 1
ATOM 5957 C C . LEU A 1 790 ? -30.310 -10.507 8.868 1.00 95.12 790 LEU A C 1
ATOM 5959 O O . LEU A 1 790 ? -30.980 -10.377 9.889 1.00 95.12 790 LEU A O 1
ATOM 5963 N N . GLY A 1 791 ? -29.341 -11.412 8.765 1.00 95.12 791 GLY A N 1
ATOM 5964 C CA . GLY A 1 791 ? -29.001 -12.323 9.859 1.00 95.12 791 GLY A CA 1
ATOM 5965 C C . GLY A 1 791 ? -28.348 -13.618 9.395 1.00 95.12 791 GLY A C 1
ATOM 5966 O O . GLY A 1 791 ? -27.834 -13.700 8.278 1.00 95.12 791 GLY A O 1
ATOM 5967 N N . TYR A 1 792 ? -28.414 -14.651 10.231 1.00 95.75 792 TYR A N 1
ATOM 5968 C CA . TYR A 1 792 ? -27.820 -15.959 9.961 1.00 95.75 792 TYR A CA 1
ATOM 5969 C C . TYR A 1 792 ? -28.669 -17.108 10.503 1.00 95.75 792 TYR A C 1
ATOM 5971 O O . TYR A 1 792 ? -29.252 -17.035 11.583 1.00 95.75 792 TYR A O 1
ATOM 5979 N N . SER A 1 793 ? -28.667 -18.219 9.767 1.00 95.88 793 SER A N 1
ATOM 5980 C CA . SER A 1 793 ? -29.024 -19.541 10.290 1.00 95.88 793 SER A CA 1
ATOM 5981 C C . SER A 1 793 ? -28.155 -20.604 9.627 1.00 95.88 793 SER A C 1
ATOM 5983 O O . SER A 1 793 ? -27.766 -20.438 8.470 1.00 95.88 793 SER A O 1
ATOM 5985 N N . SER A 1 794 ? -27.918 -21.739 10.282 1.00 94.00 794 SER A N 1
ATOM 5986 C CA . SER A 1 794 ? -27.204 -22.872 9.675 1.00 94.00 794 SER A CA 1
ATOM 5987 C C . SER A 1 794 ? -27.885 -23.401 8.404 1.00 94.00 794 SER A C 1
ATOM 5989 O O . SER A 1 794 ? -27.228 -23.944 7.516 1.00 94.00 794 SER A O 1
ATOM 5991 N N . ALA A 1 795 ? -29.204 -23.218 8.278 1.00 94.88 795 ALA A N 1
ATOM 5992 C CA . ALA A 1 795 ? -29.974 -23.649 7.115 1.00 94.88 795 ALA A CA 1
ATOM 5993 C C . ALA A 1 795 ? -29.756 -22.767 5.875 1.00 94.88 795 ALA A C 1
ATOM 5995 O O . ALA A 1 795 ? -29.858 -23.257 4.748 1.00 94.88 795 ALA A O 1
ATOM 5996 N N . THR A 1 796 ? -29.497 -21.473 6.066 1.00 95.19 796 THR A N 1
ATOM 5997 C CA . THR A 1 796 ? -29.384 -20.490 4.974 1.00 95.19 796 THR A CA 1
ATOM 5998 C C . THR A 1 796 ? -27.981 -19.926 4.800 1.00 95.19 796 THR A C 1
ATOM 6000 O O . THR A 1 796 ? -27.709 -19.322 3.767 1.00 95.19 796 THR A O 1
ATOM 6003 N N . GLY A 1 797 ? -27.110 -20.087 5.796 1.00 94.19 797 GLY A N 1
ATOM 6004 C CA . GLY A 1 797 ? -25.949 -19.225 5.977 1.00 94.19 797 GLY A CA 1
ATOM 6005 C C . GLY A 1 797 ? -26.365 -17.785 6.292 1.00 94.19 797 GLY A C 1
ATOM 6006 O O . GLY A 1 797 ? -27.507 -17.522 6.694 1.00 94.19 797 GLY A O 1
ATOM 6007 N N . ALA A 1 798 ? -25.431 -16.858 6.076 1.00 93.31 798 ALA A N 1
ATOM 6008 C CA . ALA A 1 798 ? -25.679 -15.425 6.162 1.00 93.31 798 ALA A CA 1
ATOM 6009 C C . ALA A 1 798 ? -26.689 -14.974 5.091 1.00 93.31 798 ALA A C 1
ATOM 6011 O O . ALA A 1 798 ? -26.599 -15.368 3.927 1.00 93.31 798 ALA A O 1
ATOM 6012 N N . VAL A 1 799 ? -27.642 -14.131 5.485 1.00 95.75 799 VAL A N 1
ATOM 6013 C CA . VAL A 1 799 ? -28.661 -13.540 4.610 1.00 95.75 799 VAL A CA 1
ATOM 6014 C C . VAL A 1 799 ? -28.569 -12.021 4.716 1.00 95.75 799 VAL A C 1
ATOM 6016 O O . VAL A 1 799 ? -28.600 -11.484 5.819 1.00 95.75 799 VAL A O 1
ATOM 6019 N N . THR A 1 800 ? -28.475 -11.343 3.571 1.00 93.69 800 THR A N 1
ATOM 6020 C CA . THR A 1 800 ? -28.343 -9.879 3.433 1.00 93.69 800 THR A CA 1
ATOM 6021 C C . THR A 1 800 ? -29.339 -9.337 2.395 1.00 93.69 800 THR A C 1
ATOM 6023 O O . THR A 1 800 ? -28.986 -8.685 1.416 1.00 93.69 800 THR A O 1
ATOM 6026 N N . GLU A 1 801 ? -30.625 -9.664 2.555 1.00 94.75 801 GLU A N 1
ATOM 6027 C CA . GLU A 1 801 ? -31.697 -9.225 1.640 1.00 94.75 801 GLU A CA 1
ATOM 6028 C C . GLU A 1 801 ? -32.065 -7.746 1.836 1.00 94.75 801 GLU A C 1
ATOM 6030 O O . GLU A 1 801 ? -32.641 -7.125 0.939 1.00 94.75 801 GLU A O 1
ATOM 6035 N N . ILE A 1 802 ? -31.750 -7.183 3.005 1.00 89.38 802 ILE A N 1
ATOM 6036 C CA . ILE A 1 802 ? -31.868 -5.749 3.266 1.00 89.38 802 ILE A CA 1
ATOM 6037 C C . ILE A 1 802 ? -30.818 -4.998 2.413 1.00 89.38 802 ILE A C 1
ATOM 6039 O O . ILE A 1 802 ? -29.652 -5.398 2.409 1.00 89.38 802 ILE A O 1
ATOM 6043 N N . PRO A 1 803 ? -31.178 -3.933 1.671 1.00 82.50 803 PRO A N 1
ATOM 6044 C CA . PRO A 1 803 ? -30.222 -3.185 0.852 1.00 82.50 803 PRO A CA 1
ATOM 6045 C C . PRO A 1 803 ? -29.055 -2.624 1.665 1.00 82.50 803 PRO A C 1
ATOM 6047 O O . PRO A 1 803 ? -29.251 -2.141 2.778 1.00 82.50 803 PRO A O 1
ATOM 6050 N N . ASN A 1 804 ? -27.852 -2.681 1.084 1.00 77.31 804 ASN A N 1
ATOM 6051 C CA . ASN A 1 804 ? -26.598 -2.244 1.713 1.00 77.31 804 ASN A CA 1
ATOM 6052 C C . ASN A 1 804 ? -26.427 -2.806 3.127 1.00 77.31 804 ASN A C 1
ATOM 6054 O O . ASN A 1 804 ? -26.016 -2.099 4.049 1.00 77.31 804 ASN A O 1
ATOM 6058 N N . SER A 1 805 ? -26.814 -4.074 3.290 1.00 85.44 805 SER A N 1
ATOM 6059 C CA . SER A 1 805 ? -26.601 -4.810 4.520 1.00 85.44 805 SER A CA 1
ATOM 6060 C C . SER A 1 805 ? -25.444 -5.788 4.400 1.00 85.44 805 SER A C 1
ATOM 6062 O O . SER A 1 805 ? -25.245 -6.424 3.363 1.00 85.44 805 SER A O 1
ATOM 6064 N N . THR A 1 806 ? -24.714 -5.930 5.499 1.00 86.44 806 THR A N 1
ATOM 6065 C CA . THR A 1 806 ? -23.604 -6.870 5.645 1.00 86.44 806 THR A CA 1
ATOM 6066 C C . THR A 1 806 ? -23.819 -7.675 6.916 1.00 86.44 806 THR A C 1
ATOM 6068 O O . THR A 1 806 ? -24.247 -7.131 7.933 1.00 86.44 806 THR A O 1
ATOM 6071 N N . TRP A 1 807 ? -23.507 -8.968 6.863 1.00 89.38 807 TRP A N 1
ATOM 6072 C CA . TRP A 1 807 ? -23.491 -9.861 8.017 1.00 89.38 807 TRP A CA 1
ATOM 6073 C C . TRP A 1 807 ? -22.095 -10.450 8.194 1.00 89.38 807 TRP A C 1
ATOM 6075 O O . TRP A 1 807 ? -21.512 -10.937 7.225 1.00 89.38 807 TRP A O 1
ATOM 6085 N N . ILE A 1 808 ? -21.581 -10.427 9.421 1.00 85.25 808 ILE A N 1
ATOM 6086 C CA . ILE A 1 808 ? -20.256 -10.942 9.773 1.00 85.25 808 ILE A CA 1
ATOM 6087 C C . ILE A 1 808 ? -20.412 -11.942 10.913 1.00 85.25 808 ILE A C 1
ATOM 6089 O O . ILE A 1 808 ? -20.992 -11.615 11.946 1.00 85.25 808 ILE A O 1
ATOM 6093 N N . GLY A 1 809 ? -19.866 -13.145 10.739 1.00 86.38 809 GLY A N 1
ATOM 6094 C CA . GLY A 1 809 ? -19.980 -14.236 11.710 1.00 86.38 809 GLY A CA 1
ATOM 6095 C C . GLY A 1 809 ? -21.129 -15.205 11.415 1.00 86.38 809 GLY A C 1
ATOM 6096 O O . GLY A 1 809 ? -21.724 -15.189 10.337 1.00 86.38 809 GLY A O 1
ATOM 6097 N N . GLU A 1 810 ? -21.409 -16.086 12.373 1.00 89.75 810 GLU A N 1
ATOM 6098 C CA . GLU A 1 810 ? -22.455 -17.114 12.276 1.00 89.75 810 GLU A CA 1
ATOM 6099 C C . GLU A 1 810 ? -23.599 -16.812 13.253 1.00 89.75 810 GLU A C 1
ATOM 6101 O O . GLU A 1 810 ? -24.153 -15.719 13.206 1.00 89.75 810 GLU A O 1
ATOM 6106 N N . ALA A 1 811 ? -23.951 -17.744 14.143 1.00 88.00 811 ALA A N 1
ATOM 6107 C CA . ALA A 1 811 ? -24.917 -17.506 15.218 1.00 88.00 811 ALA A CA 1
ATOM 6108 C C . ALA A 1 811 ? -24.400 -16.525 16.294 1.00 88.00 811 ALA A C 1
ATOM 6110 O O . ALA A 1 811 ? -25.195 -15.995 17.064 1.00 88.00 811 ALA A O 1
ATOM 6111 N N . ASP A 1 812 ? -23.086 -16.275 16.308 1.00 86.62 812 ASP A N 1
ATOM 6112 C CA . ASP A 1 812 ? -22.377 -15.261 17.100 1.00 86.62 812 ASP A CA 1
ATOM 6113 C C . ASP A 1 812 ? -21.962 -14.066 16.221 1.00 86.62 812 ASP A C 1
ATOM 6115 O O . ASP A 1 812 ? -20.783 -13.708 16.140 1.00 86.62 812 ASP A O 1
ATOM 6119 N N . GLY A 1 813 ? -22.896 -13.539 15.431 1.00 87.50 813 GLY A N 1
ATOM 6120 C CA . GLY A 1 813 ? -22.603 -12.576 14.371 1.00 87.50 813 GLY A CA 1
ATOM 6121 C C . GLY A 1 813 ? -23.105 -11.161 14.635 1.00 87.50 813 GLY A C 1
ATOM 6122 O O . GLY A 1 813 ? -23.932 -10.908 15.515 1.00 87.50 813 GLY A O 1
ATOM 6123 N N . ILE A 1 814 ? -22.604 -10.227 13.824 1.00 86.00 814 ILE A N 1
ATOM 6124 C CA . ILE A 1 814 ? -23.055 -8.838 13.801 1.00 86.00 814 ILE A CA 1
ATOM 6125 C C . ILE A 1 814 ? -23.473 -8.450 12.381 1.00 86.00 814 ILE A C 1
ATOM 6127 O O . ILE A 1 814 ? -22.749 -8.679 11.410 1.00 86.00 814 ILE A O 1
ATOM 6131 N N . GLY A 1 815 ? -24.653 -7.848 12.275 1.00 87.12 815 GLY A N 1
ATOM 6132 C CA . GLY A 1 815 ? -25.230 -7.317 11.051 1.00 87.12 815 GLY A CA 1
ATOM 6133 C C . GLY A 1 815 ? -25.281 -5.795 11.048 1.00 87.12 815 GLY A C 1
ATOM 6134 O O . GLY A 1 815 ? -25.543 -5.176 12.080 1.00 87.12 815 GLY A O 1
ATOM 6135 N N . PHE A 1 816 ? -25.095 -5.207 9.870 1.00 83.62 816 PHE A N 1
ATOM 6136 C CA . PHE A 1 816 ? -25.170 -3.769 9.618 1.00 83.62 816 PHE A CA 1
ATOM 6137 C C . PHE A 1 816 ? -26.044 -3.498 8.409 1.00 83.62 816 PHE A C 1
ATOM 6139 O O . PHE A 1 816 ? -26.060 -4.301 7.482 1.00 83.62 816 PHE A O 1
ATOM 6146 N N . PHE A 1 817 ? -26.714 -2.353 8.394 1.00 80.88 817 PHE A N 1
ATOM 6147 C CA . PHE A 1 817 ? -27.295 -1.776 7.186 1.00 80.88 817 PHE A CA 1
ATOM 6148 C C . PHE A 1 817 ? -27.327 -0.255 7.298 1.00 80.88 817 PHE A C 1
ATOM 6150 O O . PHE A 1 817 ? -27.428 0.297 8.397 1.00 80.88 817 PHE A O 1
ATOM 6157 N N . THR A 1 818 ? -27.211 0.415 6.158 1.00 70.38 818 THR A N 1
ATOM 6158 C CA . THR A 1 818 ? -26.939 1.861 6.091 1.00 70.38 818 THR A CA 1
ATOM 6159 C C . THR A 1 818 ? -27.966 2.650 5.282 1.00 70.38 818 THR A C 1
ATOM 6161 O O . THR A 1 818 ? -27.837 3.869 5.170 1.00 70.38 818 THR A O 1
ATOM 6164 N N . GLU A 1 819 ? -28.981 1.979 4.729 1.00 68.44 819 GLU A N 1
ATOM 6165 C CA . GLU A 1 819 ? -30.068 2.620 3.991 1.00 68.44 819 GLU A CA 1
ATOM 6166 C C . GLU A 1 819 ? -31.412 2.583 4.733 1.00 68.44 819 GLU A C 1
ATOM 6168 O O . GLU A 1 819 ? -31.680 1.656 5.506 1.00 68.44 819 GLU A O 1
ATOM 6173 N N . PRO A 1 820 ? -32.309 3.542 4.422 1.00 68.88 820 PRO A N 1
ATOM 6174 C CA . PRO A 1 820 ? -33.711 3.488 4.806 1.00 68.88 820 PRO A CA 1
ATOM 6175 C C . PRO A 1 820 ? -34.418 2.201 4.454 1.00 68.88 820 PRO A C 1
ATOM 6177 O O . PRO A 1 820 ? -34.512 1.785 3.299 1.00 68.88 820 PRO A O 1
ATOM 6180 N N . ILE A 1 821 ? -34.979 1.609 5.501 1.00 71.88 821 ILE A N 1
ATOM 6181 C CA . ILE A 1 821 ? -35.795 0.413 5.440 1.00 71.88 821 ILE A CA 1
ATOM 6182 C C . ILE A 1 821 ? -37.146 0.706 6.082 1.00 71.88 821 ILE A C 1
ATOM 6184 O O . ILE A 1 821 ? -37.246 1.405 7.088 1.00 71.88 821 ILE A O 1
ATOM 6188 N N . GLU A 1 822 ? -38.208 0.209 5.458 1.00 75.44 822 GLU A N 1
ATOM 6189 C CA . GLU A 1 822 ? -39.571 0.424 5.934 1.00 75.44 822 GLU A CA 1
ATOM 6190 C C . GLU A 1 822 ? -39.862 -0.532 7.096 1.00 75.44 822 GLU A C 1
ATOM 6192 O O . GLU A 1 822 ? -39.648 -1.736 6.971 1.00 75.44 822 GLU A O 1
ATOM 6197 N N . GLY A 1 823 ? -40.368 -0.010 8.216 1.00 78.31 823 GLY A N 1
ATOM 6198 C CA . GLY A 1 823 ? -40.931 -0.834 9.288 1.00 78.31 823 GLY A CA 1
ATOM 6199 C C . GLY A 1 823 ? -42.314 -1.412 8.925 1.00 78.31 823 GLY A C 1
ATOM 6200 O O . GLY A 1 823 ? -42.886 -1.056 7.890 1.00 78.31 823 GLY A O 1
ATOM 6201 N N . PRO A 1 824 ? -42.912 -2.260 9.782 1.00 85.81 824 PRO A N 1
ATOM 6202 C CA . PRO A 1 824 ? -42.415 -2.690 11.092 1.00 85.81 824 PRO A CA 1
ATOM 6203 C C . PRO A 1 824 ? -41.206 -3.625 10.983 1.00 85.81 824 PRO A C 1
ATOM 6205 O O . PRO A 1 824 ? -40.995 -4.242 9.944 1.00 85.81 824 PRO A O 1
ATOM 6208 N N . PHE A 1 825 ? -40.431 -3.722 12.062 1.00 87.38 825 PHE A N 1
ATOM 6209 C CA . PHE A 1 825 ? -39.290 -4.630 12.148 1.00 87.38 825 PHE A CA 1
ATOM 6210 C C . PHE A 1 825 ? -39.593 -5.761 13.125 1.00 87.38 825 PHE A C 1
ATOM 6212 O O . PHE A 1 825 ? -40.036 -5.515 14.250 1.00 87.38 825 PHE A O 1
ATOM 6219 N N . GLU A 1 826 ? -39.312 -6.987 12.706 1.00 92.94 826 GLU A N 1
ATOM 6220 C CA . GLU A 1 826 ? -39.437 -8.187 13.526 1.00 92.94 826 GLU A CA 1
ATOM 6221 C C . GLU A 1 826 ? -38.064 -8.830 13.702 1.00 92.94 826 GLU A C 1
ATOM 6223 O O . GLU A 1 826 ? -37.321 -9.000 12.739 1.00 92.94 826 GLU A O 1
ATOM 6228 N N . LEU A 1 827 ? -37.735 -9.236 14.923 1.00 94.19 827 LEU A N 1
ATOM 6229 C CA . LEU A 1 827 ? -36.591 -10.088 15.206 1.00 94.19 827 LEU A CA 1
ATOM 6230 C C . LEU A 1 827 ? -37.079 -11.528 15.355 1.00 94.19 827 LEU A C 1
ATOM 6232 O O . LEU A 1 827 ? -37.819 -11.852 16.283 1.00 94.19 827 LEU A O 1
ATOM 6236 N N . GLN A 1 828 ? -36.675 -12.391 14.430 1.00 97.12 828 GLN A N 1
ATOM 6237 C CA . GLN A 1 828 ? -37.035 -13.806 14.403 1.00 97.12 828 GLN A CA 1
ATOM 6238 C C . GLN A 1 828 ? -35.826 -14.637 14.820 1.00 97.12 828 GLN A C 1
ATOM 6240 O O . GLN A 1 828 ? -34.807 -14.606 14.140 1.00 97.12 828 GLN A O 1
ATOM 6245 N N . LEU A 1 829 ? -35.941 -15.384 15.915 1.00 97.62 829 LEU A N 1
ATOM 6246 C CA . LEU A 1 829 ? -34.864 -16.162 16.523 1.00 97.62 829 LEU A CA 1
ATOM 6247 C C . LEU A 1 829 ? -35.189 -17.655 16.527 1.00 97.62 829 LEU A C 1
ATOM 6249 O O . LEU A 1 829 ? -36.349 -18.050 16.655 1.00 97.62 829 LEU A O 1
ATOM 6253 N N . THR A 1 830 ? -34.153 -18.481 16.429 1.00 97.75 830 THR A N 1
ATOM 6254 C CA . THR A 1 830 ? -34.194 -19.935 16.589 1.00 97.75 830 THR A CA 1
ATOM 6255 C C . THR A 1 830 ? -33.108 -20.365 17.574 1.00 97.75 830 THR A C 1
ATOM 6257 O O . THR A 1 830 ? -31.923 -20.110 17.368 1.00 97.75 830 THR A O 1
ATOM 6260 N N . GLY A 1 831 ? -33.520 -21.014 18.662 1.00 96.38 831 GLY A N 1
ATOM 6261 C CA . GLY A 1 831 ? -32.636 -21.399 19.756 1.00 96.38 831 GLY A CA 1
ATOM 6262 C C . GLY A 1 831 ? -31.667 -22.512 19.394 1.00 96.38 831 GLY A C 1
ATOM 6263 O O . GLY A 1 831 ? -31.999 -23.434 18.645 1.00 96.38 831 GLY A O 1
ATOM 6264 N N . LEU A 1 832 ? -30.484 -22.454 20.003 1.00 95.69 832 LEU A N 1
ATOM 6265 C CA . LEU A 1 832 ? -29.430 -23.464 19.882 1.00 95.69 832 LEU A CA 1
ATOM 6266 C C . LEU A 1 832 ? -29.369 -24.418 21.087 1.00 95.69 832 LEU A C 1
ATOM 6268 O O . LEU A 1 832 ? -28.608 -25.383 21.084 1.00 95.69 832 LEU A O 1
ATOM 6272 N N . GLY A 1 833 ? -30.241 -24.232 22.086 1.00 94.44 833 GLY A N 1
ATOM 6273 C CA . GLY A 1 833 ? -30.258 -25.049 23.302 1.00 94.44 833 GLY A CA 1
ATOM 6274 C C . GLY A 1 833 ? -29.324 -24.542 24.395 1.00 94.44 833 GLY A C 1
ATOM 6275 O O . GLY A 1 833 ? -28.897 -25.329 25.241 1.00 94.44 833 GLY A O 1
ATOM 6276 N N . GLU A 1 834 ? -29.028 -23.247 24.386 1.00 92.44 834 GLU A N 1
ATOM 6277 C CA . GLU A 1 834 ? -28.158 -22.568 25.341 1.00 92.44 834 GLU A CA 1
ATOM 6278 C C . GLU A 1 834 ? -28.682 -21.164 25.675 1.00 92.44 834 GLU A C 1
ATOM 6280 O O . GLU A 1 834 ? -29.789 -20.785 25.274 1.00 92.44 834 GLU A O 1
ATOM 6285 N N . ASN A 1 835 ? -27.926 -20.427 26.492 1.00 89.12 835 ASN A N 1
ATOM 6286 C CA . ASN A 1 835 ? -28.256 -19.038 26.777 1.00 89.12 835 ASN A CA 1
ATOM 6287 C C . ASN A 1 835 ? -27.893 -18.175 25.571 1.00 89.12 835 ASN A C 1
ATOM 6289 O O . ASN A 1 835 ? -26.787 -18.306 25.062 1.00 89.12 835 ASN A O 1
ATOM 6293 N N . TYR A 1 836 ? -28.795 -17.286 25.178 1.00 88.88 836 TYR A N 1
ATOM 6294 C CA . TYR A 1 836 ? -28.605 -16.329 24.107 1.00 88.88 836 TYR A CA 1
ATOM 6295 C C . TYR A 1 836 ? -28.662 -14.893 24.625 1.00 88.88 836 TYR A C 1
ATOM 6297 O O . TYR A 1 836 ? -29.263 -14.604 25.665 1.00 88.88 836 TYR A O 1
ATOM 6305 N N . TYR A 1 837 ? -28.097 -14.007 23.822 1.00 87.25 837 TYR A N 1
ATOM 6306 C CA . TYR A 1 837 ? -28.210 -12.568 23.865 1.00 87.25 837 TYR A CA 1
ATOM 6307 C C . TYR A 1 837 ? -28.430 -12.054 22.436 1.00 87.25 837 TYR A C 1
ATOM 6309 O O . TYR A 1 837 ? -27.824 -12.536 21.477 1.00 87.25 837 TYR A O 1
ATOM 6317 N N . VAL A 1 838 ? -29.317 -11.074 22.289 1.00 88.25 838 VAL A N 1
ATOM 6318 C CA . VAL A 1 838 ? -29.526 -10.338 21.044 1.00 88.25 838 VAL A CA 1
ATOM 6319 C C . VAL A 1 838 ? -29.684 -8.858 21.319 1.00 88.25 838 VAL A C 1
ATOM 6321 O O . VAL A 1 838 ? -30.284 -8.460 22.320 1.00 88.25 838 VAL A O 1
ATOM 6324 N N . SER A 1 839 ? -29.210 -8.048 20.380 1.00 84.25 839 SER A N 1
ATOM 6325 C CA . SER A 1 839 ? -29.406 -6.601 20.389 1.00 84.25 839 SER A CA 1
ATOM 6326 C C . SER A 1 839 ? -29.740 -6.128 18.990 1.00 84.25 839 SER A C 1
ATOM 6328 O O . SER A 1 839 ? -29.038 -6.456 18.036 1.00 84.25 839 SER A O 1
ATOM 6330 N N . VAL A 1 840 ? -30.799 -5.341 18.866 1.00 82.94 840 VAL A N 1
ATOM 6331 C CA . VAL A 1 840 ? -31.101 -4.568 17.666 1.00 82.94 840 VAL A CA 1
ATOM 6332 C C . VAL A 1 840 ? -31.119 -3.107 18.059 1.00 82.94 840 VAL A C 1
ATOM 6334 O O . VAL A 1 840 ? -31.845 -2.724 18.973 1.00 82.94 840 VAL A O 1
ATOM 6337 N N . GLN A 1 841 ? -30.381 -2.282 17.325 1.00 77.44 841 GLN A N 1
ATOM 6338 C CA . GLN A 1 841 ? -30.516 -0.832 17.396 1.00 77.44 841 GLN A CA 1
ATOM 6339 C C . GLN A 1 841 ? -30.749 -0.278 16.008 1.00 77.44 841 GLN A C 1
ATOM 6341 O O . GLN A 1 841 ? -30.080 -0.661 15.050 1.00 77.44 841 GLN A O 1
ATOM 6346 N N . LEU A 1 842 ? -31.699 0.635 15.940 1.00 73.75 842 LEU A N 1
ATOM 6347 C CA . LEU A 1 842 ? -32.184 1.308 14.758 1.00 73.75 842 LEU A CA 1
ATOM 6348 C C . LEU A 1 842 ? -32.127 2.805 15.009 1.00 73.75 842 LEU A C 1
ATOM 6350 O O . LEU A 1 842 ? -32.377 3.269 16.121 1.00 73.75 842 LEU A O 1
ATOM 6354 N N . GLU A 1 843 ? -31.869 3.553 13.955 1.00 68.12 843 GLU A N 1
ATOM 6355 C CA . GLU A 1 843 ? -32.008 5.003 13.952 1.00 68.12 843 GLU A CA 1
ATOM 6356 C C . GLU A 1 843 ? -33.164 5.368 13.036 1.00 68.12 843 GLU A C 1
ATOM 6358 O O . GLU A 1 843 ? -33.219 4.917 11.891 1.00 68.12 843 GLU A O 1
ATOM 6363 N N . THR A 1 844 ? -34.134 6.103 13.582 1.00 61.44 844 THR A N 1
ATOM 6364 C CA . THR A 1 844 ? -35.406 6.409 12.919 1.00 61.44 844 THR A CA 1
ATOM 6365 C C . THR A 1 844 ? -35.663 7.910 12.898 1.00 61.44 844 THR A C 1
ATOM 6367 O O . THR A 1 844 ? -35.069 8.663 13.671 1.00 61.44 844 THR A O 1
ATOM 6370 N N . GLU A 1 845 ? -36.600 8.348 12.054 1.00 57.28 845 GLU A N 1
ATOM 6371 C CA . GLU A 1 845 ? -37.086 9.737 12.035 1.00 57.28 845 GLU A CA 1
ATOM 6372 C C . GLU A 1 845 ? -37.558 10.228 13.417 1.00 57.28 845 GLU A C 1
ATOM 6374 O O . GLU A 1 845 ? -37.363 11.394 13.760 1.00 57.28 845 GLU A O 1
ATOM 6379 N N . ASP A 1 846 ? -38.134 9.334 14.226 1.00 55.56 846 ASP A N 1
ATOM 6380 C CA . ASP A 1 846 ? -38.665 9.627 15.563 1.00 55.56 846 ASP A CA 1
ATOM 6381 C C . ASP A 1 846 ? -37.615 9.454 16.685 1.00 55.56 846 ASP A C 1
ATOM 6383 O O . ASP A 1 846 ? -37.931 9.576 17.877 1.00 55.56 846 ASP A O 1
ATOM 6387 N N . GLY A 1 847 ? -36.359 9.199 16.308 1.00 54.44 847 GLY A N 1
ATOM 6388 C CA . GLY A 1 847 ? -35.225 8.979 17.198 1.00 54.44 847 GLY A CA 1
ATOM 6389 C C . GLY A 1 847 ? -34.741 7.524 17.234 1.00 54.44 847 GLY A C 1
ATOM 6390 O O . GLY A 1 847 ? -35.196 6.678 16.460 1.00 54.44 847 GLY A O 1
ATOM 6391 N N . PRO A 1 848 ? -33.796 7.214 18.130 1.00 61.91 848 PRO A N 1
ATOM 6392 C CA . PRO A 1 848 ? -33.210 5.887 18.223 1.00 61.91 848 PRO A CA 1
ATOM 6393 C C . PRO A 1 848 ? -34.235 4.873 18.762 1.00 61.91 848 PRO A C 1
ATOM 6395 O O . PRO A 1 848 ? -35.006 5.156 19.680 1.00 61.91 848 PRO A O 1
ATOM 6398 N N . ALA A 1 849 ? -34.234 3.673 18.193 1.00 68.75 849 ALA A N 1
ATOM 6399 C CA . ALA A 1 849 ? -35.142 2.570 18.489 1.00 68.75 849 ALA A CA 1
ATOM 6400 C C . ALA A 1 849 ? -34.355 1.264 18.648 1.00 68.75 849 ALA A C 1
ATOM 6402 O O . ALA A 1 849 ? -33.227 1.146 18.177 1.00 68.75 849 ALA A O 1
ATOM 6403 N N . GLY A 1 850 ? -34.925 0.262 19.309 1.00 76.06 850 GLY A N 1
ATOM 6404 C CA . GLY A 1 850 ? -34.207 -0.993 19.501 1.00 76.06 850 GLY A CA 1
ATOM 6405 C C . GLY A 1 850 ? -34.840 -1.944 20.497 1.00 76.06 850 GLY A C 1
ATOM 6406 O O . GLY A 1 850 ? -35.822 -1.623 21.167 1.00 76.06 850 GLY A O 1
ATOM 6407 N N . ILE A 1 851 ? -34.258 -3.133 20.580 1.00 80.62 851 ILE A N 1
ATOM 6408 C CA . ILE A 1 851 ? -34.613 -4.161 21.551 1.00 80.62 851 ILE A CA 1
ATOM 6409 C C . ILE A 1 851 ? -33.362 -4.930 21.958 1.00 80.62 851 ILE A C 1
ATOM 6411 O O . ILE A 1 851 ? -32.496 -5.207 21.132 1.00 80.62 851 ILE A O 1
ATOM 6415 N N . GLU A 1 852 ? -33.311 -5.319 23.225 1.00 82.12 852 GLU A N 1
ATOM 6416 C CA . GLU A 1 852 ? -32.382 -6.325 23.722 1.00 82.12 852 GLU A CA 1
ATOM 6417 C C . GLU A 1 852 ? -33.185 -7.473 24.323 1.00 82.12 852 GLU A C 1
ATOM 6419 O O . GLU A 1 852 ? -34.217 -7.250 24.967 1.00 82.12 852 GLU A O 1
ATOM 6424 N N . ALA A 1 853 ? -32.720 -8.698 24.118 1.00 85.00 853 ALA A N 1
ATOM 6425 C CA . ALA A 1 853 ? -33.285 -9.867 24.769 1.00 85.00 853 ALA A CA 1
ATOM 6426 C C . ALA A 1 853 ? -32.181 -10.861 25.114 1.00 85.00 853 ALA A C 1
ATOM 6428 O O . ALA A 1 853 ? -31.246 -11.068 24.347 1.00 85.00 853 ALA A O 1
ATOM 6429 N N . GLU A 1 854 ? -32.311 -11.489 26.275 1.00 87.44 854 GLU A N 1
ATOM 6430 C CA . GLU A 1 854 ? -31.417 -12.542 26.735 1.00 87.44 854 GLU A CA 1
ATOM 6431 C C . GLU A 1 854 ? -32.214 -13.625 27.461 1.00 87.44 854 GLU A C 1
ATOM 6433 O O . GLU A 1 854 ? -33.311 -13.382 27.976 1.00 87.44 854 GLU A O 1
ATOM 6438 N N . GLY A 1 855 ? -31.669 -14.834 27.516 1.00 88.81 855 GLY A N 1
ATOM 6439 C CA . GLY A 1 855 ? -32.283 -15.946 28.235 1.00 88.81 855 GLY A CA 1
ATOM 6440 C C . GLY A 1 855 ? -31.849 -17.291 27.684 1.00 88.81 855 GLY A C 1
ATOM 6441 O O . GLY A 1 855 ? -30.942 -17.365 26.875 1.00 88.81 855 GLY A O 1
ATOM 6442 N N . PHE A 1 856 ? -32.501 -18.368 28.108 1.00 92.50 856 PHE A N 1
ATOM 6443 C CA . PHE A 1 856 ? -32.291 -19.694 27.527 1.00 92.50 856 PHE A CA 1
ATOM 6444 C C . PHE A 1 856 ? -33.332 -19.946 26.434 1.00 92.50 856 PHE A C 1
ATOM 6446 O O . PHE A 1 856 ? -34.524 -19.786 26.703 1.00 92.50 856 PHE A O 1
ATOM 6453 N N . LEU A 1 857 ? -32.907 -20.370 25.240 1.00 94.88 857 LEU A N 1
ATOM 6454 C CA . LEU A 1 857 ? -33.811 -20.749 24.145 1.00 94.88 857 LEU A CA 1
ATOM 6455 C C . LEU A 1 857 ? -33.497 -22.181 23.704 1.00 94.88 857 LEU A C 1
ATOM 6457 O O . LEU A 1 857 ? -32.375 -22.480 23.283 1.00 94.88 857 LEU A O 1
ATOM 6461 N N . ALA A 1 858 ? -34.465 -23.093 23.840 1.00 96.25 858 ALA A N 1
ATOM 6462 C CA . ALA A 1 858 ? -34.229 -24.507 23.569 1.00 96.25 858 ALA A CA 1
ATOM 6463 C C . ALA A 1 858 ? -33.881 -24.747 22.090 1.00 96.25 858 ALA A C 1
ATOM 6465 O O . ALA A 1 858 ? -34.278 -23.988 21.209 1.00 96.25 858 ALA A O 1
ATOM 6466 N N . ALA A 1 859 ? -33.152 -25.827 21.801 1.00 97.06 859 ALA A N 1
ATOM 6467 C CA . ALA A 1 859 ? -32.736 -26.135 20.435 1.00 97.06 859 ALA A CA 1
ATOM 6468 C C . ALA A 1 859 ? -33.956 -26.272 19.499 1.00 97.06 859 ALA A C 1
ATOM 6470 O O . ALA A 1 859 ? -34.815 -27.132 19.714 1.00 97.06 859 ALA A O 1
ATOM 6471 N N . GLY A 1 860 ? -34.023 -25.426 18.468 1.00 95.69 860 GLY A N 1
ATOM 6472 C CA . GLY A 1 860 ? -35.130 -25.346 17.510 1.00 95.69 860 GLY A CA 1
ATOM 6473 C C . GLY A 1 860 ? -36.380 -24.607 18.004 1.00 95.69 860 GLY A C 1
ATOM 6474 O O . GLY A 1 860 ? -37.358 -24.517 17.260 1.00 95.69 860 GLY A O 1
ATOM 6475 N N . GLU A 1 861 ? -36.384 -24.090 19.235 1.00 97.44 861 GLU A N 1
ATOM 6476 C CA . GLU A 1 861 ? -37.445 -23.211 19.729 1.00 97.44 861 GLU A CA 1
ATOM 6477 C C . GLU A 1 861 ? -37.395 -21.874 18.986 1.00 97.44 861 GLU A C 1
ATOM 6479 O O . GLU A 1 861 ? -36.323 -21.300 18.815 1.00 97.44 861 GLU A O 1
ATOM 6484 N N . GLN A 1 862 ? -38.550 -21.391 18.529 1.00 97.19 862 GLN A N 1
ATOM 6485 C CA . GLN A 1 862 ? -38.656 -20.132 17.795 1.00 97.19 862 GLN A CA 1
ATOM 6486 C C . GLN A 1 862 ? -39.208 -19.030 18.689 1.00 97.19 862 GLN A C 1
ATOM 6488 O O . GLN A 1 862 ? -40.186 -19.240 19.409 1.00 97.19 862 GLN A O 1
ATOM 6493 N N . LEU A 1 863 ? -38.617 -17.844 18.585 1.00 96.69 863 LEU A N 1
ATOM 6494 C CA . LEU A 1 863 ? -39.062 -16.640 19.274 1.00 96.69 863 LEU A CA 1
ATOM 6495 C C . LEU A 1 863 ? -39.143 -15.490 18.269 1.00 96.69 863 LEU A C 1
ATOM 6497 O O . LEU A 1 863 ? -38.209 -15.264 17.509 1.00 96.69 863 LEU A O 1
ATOM 6501 N N . THR A 1 864 ? -40.254 -14.759 18.268 1.00 96.38 864 THR A N 1
ATOM 6502 C CA . THR A 1 864 ? -40.421 -13.550 17.453 1.00 96.38 864 THR A CA 1
ATOM 6503 C C . THR A 1 864 ? -40.661 -12.368 18.373 1.00 96.38 864 THR A C 1
ATOM 6505 O O . THR A 1 864 ? -41.528 -12.435 19.247 1.00 96.38 864 THR A O 1
ATOM 6508 N N . LEU A 1 865 ? -39.886 -11.306 18.185 1.00 92.69 865 LEU A N 1
ATOM 6509 C CA . LEU A 1 865 ? -39.957 -10.082 18.967 1.00 92.69 865 LEU A CA 1
ATOM 6510 C C . LEU A 1 865 ? -40.197 -8.898 18.031 1.00 92.69 865 LEU A C 1
ATOM 6512 O O . LEU A 1 865 ? -39.495 -8.746 17.034 1.00 92.69 865 LEU A O 1
ATOM 6516 N N . ASP A 1 866 ? -41.153 -8.040 18.367 1.00 89.81 866 ASP A N 1
ATOM 6517 C CA . ASP A 1 866 ? -41.330 -6.770 17.664 1.00 89.81 866 ASP A CA 1
ATOM 6518 C C . ASP A 1 866 ? -40.208 -5.809 18.076 1.00 89.81 866 ASP A C 1
ATOM 6520 O O . ASP A 1 866 ? -39.969 -5.619 19.272 1.00 89.81 866 ASP A O 1
ATOM 6524 N N . VAL A 1 867 ? -39.541 -5.169 17.112 1.00 83.19 867 VAL A N 1
ATOM 6525 C CA . VAL A 1 867 ? -38.575 -4.105 17.413 1.00 83.19 867 VAL A CA 1
ATOM 6526 C C . VAL A 1 867 ? -39.339 -2.776 17.495 1.00 83.19 867 VAL A C 1
ATOM 6528 O O . VAL A 1 867 ? -39.872 -2.299 16.485 1.00 83.19 867 VAL A O 1
ATOM 6531 N N . PRO A 1 868 ? -39.447 -2.159 18.683 1.00 75.38 868 PRO A N 1
ATOM 6532 C CA . PRO A 1 868 ? -40.271 -0.977 18.873 1.00 75.38 868 PRO A CA 1
ATOM 6533 C C . PRO A 1 868 ? -39.621 0.245 18.219 1.00 75.38 868 PRO A C 1
ATOM 6535 O O . PRO A 1 868 ? -38.572 0.702 18.655 1.00 75.38 868 PRO A O 1
ATOM 6538 N N . VAL A 1 869 ? -40.285 0.809 17.209 1.00 66.56 869 VAL A N 1
ATOM 6539 C CA . VAL A 1 869 ? -39.883 2.054 16.518 1.00 66.56 869 VAL A CA 1
ATOM 6540 C C . VAL A 1 869 ? -40.550 3.318 17.073 1.00 66.56 869 VAL A C 1
ATOM 6542 O O . VAL A 1 869 ? -40.217 4.419 16.666 1.00 66.56 869 VAL A O 1
ATOM 6545 N N . ASN A 1 870 ? -41.462 3.180 18.043 1.00 55.78 870 ASN A N 1
ATOM 6546 C CA . ASN A 1 870 ? -42.119 4.296 18.726 1.00 55.78 870 ASN A CA 1
ATOM 6547 C C . ASN A 1 870 ? -41.870 4.198 20.234 1.00 55.78 870 ASN A C 1
ATOM 6549 O O . ASN A 1 870 ? -42.279 3.213 20.843 1.00 55.78 870 ASN A O 1
ATOM 6553 N N . ASN A 1 871 ? -41.242 5.224 20.820 1.00 45.38 871 ASN A N 1
ATOM 6554 C CA . ASN A 1 871 ? -40.854 5.372 22.234 1.00 45.38 871 ASN A CA 1
ATOM 6555 C C . ASN A 1 871 ? -41.849 4.795 23.273 1.00 45.38 871 ASN A C 1
ATOM 6557 O O . ASN A 1 871 ? -42.624 5.514 23.909 1.00 45.38 871 ASN A O 1
ATOM 6561 N N . SER A 1 872 ? -41.806 3.486 23.514 1.00 32.66 872 SER A N 1
ATOM 6562 C CA . SER A 1 872 ? -42.431 2.831 24.664 1.00 32.66 872 SER A CA 1
ATOM 6563 C C . SER A 1 872 ? -41.501 1.736 25.188 1.00 32.66 872 SER A C 1
ATOM 6565 O O . SER A 1 872 ? -41.379 0.686 24.561 1.00 32.66 872 SER A O 1
ATOM 6567 N N . PRO A 1 873 ? -40.829 1.979 26.328 1.00 36.75 873 PRO A N 1
ATOM 6568 C CA . PRO A 1 873 ? -39.910 1.036 26.950 1.00 36.75 873 PRO A CA 1
ATOM 6569 C C . PRO A 1 873 ? -40.646 -0.176 27.516 1.00 36.75 873 PRO A C 1
ATOM 6571 O O . PRO A 1 873 ? -41.625 0.004 28.240 1.00 36.75 873 PRO A O 1
ATOM 6574 N N . ILE A 1 874 ? -40.057 -1.361 27.347 1.00 35.91 874 ILE A N 1
ATOM 6575 C CA . ILE A 1 874 ? -40.279 -2.583 28.142 1.00 35.91 874 ILE A CA 1
ATOM 6576 C C . ILE A 1 874 ? -41.508 -3.417 27.732 1.00 35.91 874 ILE A C 1
ATOM 6578 O O . ILE A 1 874 ? -42.641 -3.160 28.145 1.00 35.91 874 ILE A O 1
ATOM 6582 N N . ILE A 1 875 ? -41.246 -4.531 27.038 1.00 34.06 875 ILE A N 1
ATOM 6583 C CA . ILE A 1 875 ? -42.083 -5.732 27.141 1.00 34.06 875 ILE A CA 1
ATOM 6584 C C . ILE A 1 875 ? -41.546 -6.552 28.319 1.00 34.06 875 ILE A C 1
ATOM 6586 O O . ILE A 1 875 ? -40.465 -7.129 28.266 1.00 34.06 875 ILE A O 1
ATOM 6590 N N . ASP A 1 876 ? -42.311 -6.577 29.407 1.00 33.34 876 ASP A N 1
ATOM 6591 C CA . ASP A 1 876 ? -42.106 -7.496 30.524 1.00 33.34 876 ASP A CA 1
ATOM 6592 C C . ASP A 1 876 ? -42.451 -8.922 30.062 1.00 33.34 876 ASP A C 1
ATOM 6594 O O . ASP A 1 876 ? -43.627 -9.290 29.977 1.00 33.34 876 ASP A O 1
ATOM 6598 N N . LEU A 1 877 ? -41.427 -9.728 29.759 1.00 38.16 877 LEU A N 1
ATOM 6599 C CA . LEU A 1 877 ? -41.578 -11.148 29.416 1.00 38.16 877 LEU A CA 1
ATOM 6600 C C . LEU A 1 877 ? -42.080 -12.006 30.601 1.00 38.16 877 LEU A C 1
ATOM 6602 O O . LEU A 1 877 ? -42.334 -13.193 30.422 1.00 38.16 877 LEU A O 1
ATOM 6606 N N . ASN A 1 878 ? -42.321 -11.429 31.789 1.00 34.03 878 ASN A N 1
ATOM 6607 C CA . ASN A 1 878 ? -42.932 -12.125 32.928 1.00 34.03 878 ASN A CA 1
ATOM 6608 C C . ASN A 1 878 ? -44.451 -11.916 33.075 1.00 34.03 878 ASN A C 1
ATOM 6610 O O . ASN A 1 878 ? -45.003 -12.134 34.160 1.00 34.03 878 ASN A O 1
ATOM 6614 N N . ARG A 1 879 ? -45.190 -11.569 32.012 1.00 26.98 879 ARG A N 1
ATOM 6615 C CA . ARG A 1 879 ? -46.666 -11.618 32.051 1.00 26.98 879 ARG A CA 1
ATOM 6616 C C . ARG A 1 879 ? -47.239 -12.968 31.604 1.00 26.98 879 ARG A C 1
ATOM 6618 O O . ARG A 1 879 ? -47.747 -13.116 30.504 1.00 26.98 879 ARG A O 1
ATOM 6625 N N . HIS A 1 880 ? -47.246 -13.889 32.569 1.00 29.64 880 HIS A N 1
ATOM 6626 C CA . HIS A 1 880 ? -48.179 -15.011 32.756 1.00 29.64 880 HIS A CA 1
ATOM 6627 C C . HIS A 1 880 ? -48.504 -15.923 31.554 1.00 29.64 880 HIS A C 1
ATOM 6629 O O . HIS A 1 880 ? -49.456 -15.668 30.814 1.00 29.64 880 HIS A O 1
ATOM 6635 N N . CYS A 1 881 ? -47.898 -17.115 31.557 1.00 31.02 881 CYS A N 1
ATOM 6636 C CA . CYS A 1 881 ? -48.598 -18.367 31.887 1.00 31.02 881 CYS A CA 1
ATOM 6637 C C . CYS A 1 881 ? -47.675 -19.291 32.683 1.00 31.02 881 CYS A C 1
ATOM 6639 O O . CYS A 1 881 ? -46.535 -19.504 32.223 1.00 31.02 881 CYS A O 1
#